Protein 6J0Y (pdb70)

Organism: Saccharomyces cerevisiae (strain ATCC 204508 / S288c) (NCBI:txid559292)

Structure (mmCIF, N/CA/C/O backbone):
data_6J0Y
#
_entry.id   6J0Y
#
_cell.length_a   63.450
_cell.length_b   77.950
_cell.length_c   78.380
_cell.angle_alpha   89.950
_cell.angle_beta   79.150
_cell.angle_gamma   83.970
#
_symmetry.space_group_name_H-M   'P 1'
#
loop_
_entity.id
_entity.type
_entity.pdbx_description
1 polymer 'Regulator of Ty1 transposition protein 107'
2 polymer 'Peptide from Structure-specific endonuclease subunit SLX4'
3 water water
#
loop_
_atom_site.group_PDB
_atom_site.id
_atom_site.type_symbol
_atom_site.label_atom_id
_atom_site.label_alt_id
_atom_site.label_comp_id
_atom_site.label_asym_id
_atom_site.label_entity_id
_atom_site.label_seq_id
_atom_site.pdbx_PDB_ins_code
_atom_site.Cartn_x
_atom_site.Cartn_y
_atom_site.Cartn_z
_atom_site.occupancy
_atom_site.B_iso_or_equiv
_atom_site.auth_seq_id
_atom_site.auth_comp_id
_atom_site.auth_asym_id
_atom_site.auth_atom_id
_atom_site.pdbx_PDB_model_num
ATOM 1 N N . SER A 1 1 ? -6.986 -152.647 9.196 1.00 88.32 1 SER A N 1
ATOM 2 C CA . SER A 1 1 ? -7.903 -153.493 9.960 1.00 93.90 1 SER A CA 1
ATOM 3 C C . SER A 1 1 ? -7.170 -154.687 10.569 1.00 90.75 1 SER A C 1
ATOM 4 O O . SER A 1 1 ? -6.182 -155.171 10.014 1.00 96.95 1 SER A O 1
ATOM 7 N N . SER A 1 2 ? -7.661 -155.159 11.711 1.00 80.70 2 SER A N 1
ATOM 8 C CA . SER A 1 2 ? -7.044 -156.278 12.405 1.00 68.37 2 SER A CA 1
ATOM 9 C C . SER A 1 2 ? -7.552 -157.607 11.851 1.00 60.62 2 SER A C 1
ATOM 10 O O . SER A 1 2 ? -8.619 -157.688 11.235 1.00 60.28 2 SER A O 1
ATOM 13 N N . THR A 1 3 ? -6.758 -158.653 12.065 1.00 56.86 3 THR A N 1
ATOM 14 C CA . THR A 1 3 ? -7.089 -159.998 11.623 1.00 53.40 3 THR A CA 1
ATOM 15 C C . THR A 1 3 ? -7.062 -160.955 12.807 1.00 52.97 3 THR A C 1
ATOM 16 O O . THR A 1 3 ? -6.428 -160.688 13.831 1.00 53.12 3 THR A O 1
ATOM 20 N N . SER A 1 4 ? -7.758 -162.078 12.644 1.00 47.46 4 SER A N 1
ATOM 21 C CA . SER A 1 4 ? -7.838 -163.119 13.662 1.00 45.51 4 SER A CA 1
ATOM 22 C C . SER A 1 4 ? -8.394 -164.379 13.011 1.00 42.53 4 SER A C 1
ATOM 23 O O . SER A 1 4 ? -8.806 -164.372 11.848 1.00 42.13 4 SER A O 1
ATOM 26 N N . LEU A 1 5 ? -8.412 -165.465 13.787 1.00 39.47 5 LEU A N 1
ATOM 27 C CA . LEU A 1 5 ? -9.014 -166.726 13.371 1.00 38.61 5 LEU A CA 1
ATOM 28 C C . LEU A 1 5 ? -10.440 -166.888 13.881 1.00 33.91 5 LEU A C 1
ATOM 29 O O . LEU A 1 5 ? -10.952 -168.012 13.917 1.00 38.74 5 LEU A O 1
ATOM 34 N N . LEU A 1 6 ? -11.092 -165.787 14.270 1.00 38.74 6 LEU A N 1
ATOM 35 C CA . LEU A 1 6 ? -12.362 -165.882 14.993 1.00 36.92 6 LEU A CA 1
ATOM 36 C C . LEU A 1 6 ? -13.394 -166.714 14.238 1.00 34.86 6 LEU A C 1
ATOM 37 O O . LEU A 1 6 ? -14.107 -167.524 14.839 1.00 33.70 6 LEU A O 1
ATOM 42 N N . PHE A 1 7 ? -13.504 -166.526 12.923 1.00 37.70 7 PHE A N 1
ATOM 43 C CA . PHE A 1 7 ? -14.548 -167.198 12.157 1.00 32.98 7 PHE A CA 1
ATOM 44 C C . PHE A 1 7 ? -14.010 -168.367 11.342 1.00 30.24 7 PHE A C 1
ATOM 45 O O . PHE A 1 7 ? -14.625 -168.767 10.350 1.00 35.01 7 PHE A O 1
ATOM 53 N N . GLU A 1 8 ? -12.894 -168.951 11.774 1.00 39.22 8 GLU A N 1
ATOM 54 C CA . GLU A 1 8 ? -12.274 -170.058 11.062 1.00 38.12 8 GLU A CA 1
ATOM 55 C C . GLU A 1 8 ? -13.272 -171.175 10.770 1.00 30.32 8 GLU A C 1
ATOM 56 O O . GLU A 1 8 ? -14.047 -171.577 11.643 1.00 34.94 8 GLU A O 1
ATOM 62 N N . GLN A 1 9 ? -13.255 -171.650 9.519 1.00 31.74 9 GLN A N 1
ATOM 63 C CA A GLN A 1 9 ? -14.059 -172.783 9.055 0.50 38.32 9 GLN A CA 1
ATOM 64 C CA B GLN A 1 9 ? -14.058 -172.770 9.022 0.50 38.24 9 GLN A CA 1
ATOM 65 C C . GLN A 1 9 ? -15.566 -172.516 9.085 1.00 35.47 9 GLN A C 1
ATOM 66 O O . GLN A 1 9 ? -16.358 -173.465 9.127 1.00 39.43 9 GLN A O 1
ATOM 77 N N . LEU A 1 10 ? -16.003 -171.260 9.062 1.00 34.70 10 LEU A N 1
ATOM 78 C CA . LEU A 1 10 ? -17.431 -170.947 9.078 1.00 36.97 10 LEU A CA 1
ATOM 79 C C . LEU A 1 10 ? -17.834 -170.297 7.761 1.00 34.43 10 LEU A C 1
ATOM 80 O O . LEU A 1 10 ? -17.061 -169.526 7.180 1.00 34.39 10 LEU A O 1
ATOM 85 N N . ASN A 1 11 ? -19.034 -170.625 7.287 1.00 33.87 11 ASN A N 1
ATOM 86 C CA . ASN A 1 11 ? -19.574 -170.078 6.047 1.00 34.12 11 ASN A CA 1
ATOM 87 C C . ASN A 1 11 ? -20.709 -169.116 6.372 1.00 29.24 11 ASN A C 1
ATOM 88 O O . ASN A 1 11 ? -21.551 -169.399 7.231 1.00 29.89 11 ASN A O 1
ATOM 93 N N . PHE A 1 12 ? -20.726 -167.977 5.680 1.00 33.24 12 PHE A N 1
ATOM 94 C CA . PHE A 1 12 ? -21.724 -166.942 5.898 1.00 33.12 12 PHE A CA 1
ATOM 95 C C . PHE A 1 12 ? -22.478 -166.636 4.611 1.00 31.10 12 PHE A C 1
ATOM 96 O O . PHE A 1 12 ? -21.942 -166.762 3.508 1.00 33.52 12 PHE A O 1
ATOM 104 N N . LEU A 1 13 ? -23.745 -166.270 4.775 1.00 30.54 13 LEU A N 1
ATOM 105 C CA . LEU A 1 13 ? -24.573 -165.775 3.683 1.00 32.95 13 LEU A CA 1
ATOM 106 C C . LEU A 1 13 ? -25.153 -164.442 4.120 1.00 30.46 13 LEU A C 1
ATOM 107 O O . LEU A 1 13 ? -25.872 -164.376 5.122 1.00 31.75 13 LEU A O 1
ATOM 112 N N . ILE A 1 14 ? -24.851 -163.385 3.366 1.00 31.72 14 ILE A N 1
ATOM 113 C CA . ILE A 1 14 ? -25.375 -162.053 3.639 1.00 35.75 14 ILE A CA 1
ATOM 114 C C . ILE A 1 14 ? -26.515 -161.794 2.661 1.00 33.03 14 ILE A C 1
ATOM 115 O O . ILE A 1 14 ? -26.328 -161.889 1.442 1.00 38.30 14 ILE A O 1
ATOM 120 N N . LEU A 1 15 ? -27.686 -161.472 3.193 1.00 32.56 15 LEU A N 1
ATOM 121 C CA . LEU A 1 15 ? -28.855 -161.139 2.389 1.00 33.35 15 LEU A CA 1
ATOM 122 C C . LEU A 1 15 ? -29.002 -159.627 2.370 1.00 34.42 15 LEU A C 1
ATOM 123 O O . LEU A 1 15 ? -29.112 -158.999 3.428 1.00 37.68 15 LEU A O 1
ATOM 128 N N . VAL A 1 16 ? -29.008 -159.049 1.172 1.00 35.99 16 VAL A N 1
ATOM 129 C CA . VAL A 1 16 ? -29.120 -157.609 0.991 1.00 37.27 16 VAL A CA 1
ATOM 130 C C . VAL A 1 16 ? -30.552 -157.298 0.580 1.00 40.55 16 VAL A C 1
ATOM 131 O O . VAL A 1 16 ? -31.020 -157.757 -0.471 1.00 38.42 16 VAL A O 1
ATOM 135 N N . ALA A 1 17 ? -31.252 -156.532 1.415 1.00 37.53 17 ALA A N 1
ATOM 136 C CA . ALA A 1 17 ? -32.680 -156.320 1.216 1.00 44.20 17 ALA A CA 1
ATOM 137 C C . ALA A 1 17 ? -32.962 -155.160 0.283 1.00 43.57 17 ALA A C 1
ATOM 138 O O . ALA A 1 17 ? -34.016 -155.137 -0.364 1.00 45.53 17 ALA A O 1
ATOM 140 N N . ALA A 1 18 ? -32.039 -154.207 0.195 1.00 40.72 18 ALA A N 1
ATOM 141 C CA . ALA A 1 18 ? -32.231 -153.027 -0.638 1.00 42.67 18 ALA A CA 1
ATOM 142 C C . ALA A 1 18 ? -30.874 -152.559 -1.138 1.00 43.74 18 ALA A C 1
ATOM 143 O O . ALA A 1 18 ? -29.838 -152.821 -0.525 1.00 44.38 18 ALA A O 1
ATOM 145 N N . GLU A 1 19 ? -30.889 -151.858 -2.273 1.00 45.64 19 GLU A N 1
ATOM 146 C CA . GLU A 1 19 ? -29.631 -151.415 -2.854 1.00 46.86 19 GLU A CA 1
ATOM 147 C C . GLU A 1 19 ? -28.826 -150.588 -1.859 1.00 46.74 19 GLU A C 1
ATOM 148 O O . GLU A 1 19 ? -27.597 -150.705 -1.791 1.00 46.74 19 GLU A O 1
ATOM 154 N N . ALA A 1 20 ? -29.507 -149.750 -1.073 1.00 46.71 20 ALA A N 1
ATOM 155 C CA . ALA A 1 20 ? -28.827 -148.873 -0.129 1.00 46.80 20 ALA A CA 1
ATOM 156 C C . ALA A 1 20 ? -28.056 -149.649 0.923 1.00 49.76 20 ALA A C 1
ATOM 157 O O . ALA A 1 20 ? -27.135 -149.091 1.531 1.00 49.40 20 ALA A O 1
ATOM 159 N N . GLU A 1 21 ? -28.413 -150.920 1.138 1.00 43.40 21 GLU A N 1
ATOM 160 C CA . GLU A 1 21 ? -27.759 -151.802 2.096 1.00 45.42 21 GLU A CA 1
ATOM 161 C C . GLU A 1 21 ? -26.453 -152.393 1.586 1.00 49.14 21 GLU A C 1
ATOM 162 O O . GLU A 1 21 ? -25.780 -153.091 2.350 1.00 40.56 21 GLU A O 1
ATOM 168 N N . LEU A 1 22 ? -26.080 -152.163 0.327 1.00 43.35 22 LEU A N 1
ATOM 169 C CA . LEU A 1 22 ? -24.858 -152.790 -0.175 1.00 43.52 22 LEU A CA 1
ATOM 170 C C . LEU A 1 22 ? -23.610 -152.361 0.585 1.00 43.49 22 LEU A C 1
ATOM 171 O O . LEU A 1 22 ? -22.774 -153.238 0.879 1.00 42.58 22 LEU A O 1
ATOM 176 N N . PRO A 1 23 ? -23.404 -151.080 0.927 1.00 44.52 23 PRO A N 1
ATOM 177 C CA . PRO A 1 23 ? -22.193 -150.746 1.697 1.00 44.48 23 PRO A CA 1
ATOM 178 C C . PRO A 1 23 ? -22.113 -151.471 3.035 1.00 42.51 23 PRO A C 1
ATOM 179 O O . PRO A 1 23 ? -21.014 -151.844 3.464 1.00 42.10 23 PRO A O 1
ATOM 183 N N . ILE A 1 24 ? -23.247 -151.712 3.702 1.00 41.34 24 ILE A N 1
ATOM 184 C CA . ILE A 1 24 ? -23.203 -152.477 4.950 1.00 40.23 24 ILE A CA 1
ATOM 185 C C . ILE A 1 24 ? -22.801 -153.920 4.676 1.00 38.45 24 ILE A C 1
ATOM 186 O O . ILE A 1 24 ? -22.012 -154.515 5.426 1.00 44.06 24 ILE A O 1
ATOM 191 N N . ALA A 1 25 ? -23.345 -154.512 3.612 1.00 38.66 25 ALA A N 1
ATOM 192 C CA . ALA A 1 25 ? -22.962 -155.873 3.252 1.00 37.87 25 ALA A CA 1
ATOM 193 C C . ALA A 1 25 ? -21.479 -155.963 2.923 1.00 41.49 25 ALA A C 1
ATOM 194 O O . ALA A 1 25 ? -20.815 -156.944 3.276 1.00 37.59 25 ALA A O 1
ATOM 196 N N . HIS A 1 26 ? -20.938 -154.952 2.230 1.00 40.25 26 HIS A N 1
ATOM 197 C CA . HIS A 1 26 ? -19.512 -154.967 1.926 1.00 41.03 26 HIS A CA 1
ATOM 198 C C . HIS A 1 26 ? -18.666 -154.878 3.192 1.00 40.26 26 HIS A C 1
ATOM 199 O O . HIS A 1 26 ? -17.679 -155.606 3.338 1.00 39.87 26 HIS A O 1
ATOM 206 N N . SER A 1 27 ? -19.025 -153.984 4.117 1.00 40.14 27 SER A N 1
ATOM 207 C CA A SER A 1 27 ? -18.228 -153.844 5.331 0.50 39.56 27 SER A CA 1
ATOM 208 C CA B SER A 1 27 ? -18.250 -153.835 5.347 0.50 40.06 27 SER A CA 1
ATOM 209 C C . SER A 1 27 ? -18.294 -155.105 6.186 1.00 37.67 27 SER A C 1
ATOM 210 O O . SER A 1 27 ? -17.301 -155.478 6.829 1.00 37.23 27 SER A O 1
ATOM 215 N N . THR A 1 28 ? -19.442 -155.782 6.193 1.00 36.61 28 THR A N 1
ATOM 216 C CA . THR A 1 28 ? -19.564 -157.019 6.969 1.00 34.89 28 THR A CA 1
ATOM 217 C C . THR A 1 28 ? -18.731 -158.138 6.349 1.00 35.15 28 THR A C 1
ATOM 218 O O . THR A 1 28 ? -18.039 -158.882 7.064 1.00 35.97 28 THR A O 1
ATOM 222 N N . ARG A 1 29 ? -18.773 -158.266 5.017 1.00 35.73 29 ARG A N 1
ATOM 223 C CA . ARG A 1 29 ? -17.934 -159.253 4.343 1.00 37.27 29 ARG A CA 1
ATOM 224 C C . ARG A 1 29 ? -16.454 -159.009 4.633 1.00 37.94 29 ARG A C 1
ATOM 225 O O . ARG A 1 29 ? -15.701 -159.960 4.889 1.00 36.93 29 ARG A O 1
ATOM 233 N N . LYS A 1 30 ? -16.013 -157.743 4.614 1.00 40.71 30 LYS A N 1
ATOM 234 C CA . LYS A 1 30 ? -14.624 -157.451 4.974 1.00 38.24 30 LYS A CA 1
ATOM 235 C C . LYS A 1 30 ? -14.320 -157.901 6.406 1.00 36.85 30 LYS A C 1
ATOM 236 O O . LYS A 1 30 ? -13.272 -158.506 6.667 1.00 40.58 30 LYS A O 1
ATOM 242 N N . LEU A 1 31 ? -15.219 -157.598 7.350 1.00 35.93 31 LEU A N 1
ATOM 243 C CA . LEU A 1 31 ? -15.047 -158.069 8.729 1.00 41.74 31 LEU A CA 1
ATOM 244 C C . LEU A 1 31 ? -14.911 -159.584 8.783 1.00 41.17 31 LEU A C 1
ATOM 245 O O . LEU A 1 31 ? -14.035 -160.124 9.474 1.00 40.69 31 LEU A O 1
ATOM 250 N N . LEU A 1 32 ? -15.792 -160.289 8.077 1.00 37.86 32 LEU A N 1
ATOM 251 C CA . LEU A 1 32 ? -15.754 -161.744 8.097 1.00 38.97 32 LEU A CA 1
ATOM 252 C C . LEU A 1 32 ? -14.457 -162.268 7.494 1.00 37.21 32 LEU A C 1
ATOM 253 O O . LEU A 1 32 ? -13.800 -163.138 8.076 1.00 39.19 32 LEU A O 1
ATOM 258 N N . MET A 1 33 ? -14.067 -161.736 6.331 1.00 37.35 33 MET A N 1
ATOM 259 C CA A MET A 1 33 ? -12.862 -162.208 5.651 0.50 38.08 33 MET A CA 1
ATOM 260 C CA B MET A 1 33 ? -12.867 -162.225 5.661 0.50 37.99 33 MET A CA 1
ATOM 261 C C . MET A 1 33 ? -11.607 -161.896 6.452 1.00 42.10 33 MET A C 1
ATOM 262 O O . MET A 1 33 ? -10.714 -162.744 6.580 1.00 42.54 33 MET A O 1
ATOM 271 N N . ASP A 1 34 ? -11.511 -160.680 6.990 1.00 40.74 34 ASP A N 1
ATOM 272 C CA . ASP A 1 34 ? -10.327 -160.335 7.769 1.00 39.62 34 ASP A CA 1
ATOM 273 C C . ASP A 1 34 ? -10.198 -161.204 9.012 1.00 41.20 34 ASP A C 1
ATOM 274 O O . ASP A 1 34 ? -9.101 -161.330 9.564 1.00 42.30 34 ASP A O 1
ATOM 279 N N . ASN A 1 35 ? -11.286 -161.813 9.467 1.00 38.61 35 ASN A N 1
ATOM 280 C CA . ASN A 1 35 ? -11.226 -162.708 10.611 1.00 38.63 35 ASN A CA 1
ATOM 281 C C . ASN A 1 35 ? -11.468 -164.159 10.206 1.00 32.66 35 ASN A C 1
ATOM 282 O O . ASN A 1 35 ? -12.076 -164.933 10.949 1.00 34.97 35 ASN A O 1
ATOM 287 N N . SER A 1 36 ? -11.023 -164.509 8.995 1.00 35.42 36 SER A N 1
ATOM 288 C CA . SER A 1 36 ? -10.759 -165.883 8.577 1.00 39.86 36 SER A CA 1
ATOM 289 C C . SER A 1 36 ? -12.018 -166.710 8.344 1.00 39.40 36 SER A C 1
ATOM 290 O O . SER A 1 36 ? -11.995 -167.924 8.542 1.00 38.55 36 SER A O 1
ATOM 293 N N . CYS A 1 37 ? -13.126 -166.108 7.906 1.00 37.44 37 CYS A N 1
ATOM 294 C CA . CYS A 1 37 ? -14.266 -166.942 7.534 1.00 30.42 37 CYS A CA 1
ATOM 295 C C . CYS A 1 37 ? -13.862 -167.838 6.370 1.00 35.72 37 CYS A C 1
ATOM 296 O O . CYS A 1 37 ? -12.999 -167.483 5.559 1.00 38.41 37 CYS A O 1
ATOM 299 N N . ASN A 1 38 ? -14.469 -169.021 6.299 1.00 35.97 38 ASN A N 1
ATOM 300 C CA . ASN A 1 38 ? -14.156 -169.914 5.189 1.00 36.35 38 ASN A CA 1
ATOM 301 C C . ASN A 1 38 ? -14.725 -169.374 3.884 1.00 44.43 38 ASN A C 1
ATOM 302 O O . ASN A 1 38 ? -14.031 -169.326 2.859 1.00 45.26 38 ASN A O 1
ATOM 307 N N . ASN A 1 39 ? -15.983 -168.952 3.903 1.00 43.17 39 ASN A N 1
ATOM 308 C CA . ASN A 1 39 ? -16.620 -168.460 2.695 1.00 41.54 39 ASN A CA 1
ATOM 309 C C . ASN A 1 39 ? -17.697 -167.451 3.072 1.00 39.11 39 ASN A C 1
ATOM 310 O O . ASN A 1 39 ? -18.358 -167.577 4.102 1.00 35.31 39 ASN A O 1
ATOM 315 N N . CYS A 1 40 ? -17.856 -166.435 2.231 1.00 37.02 40 CYS A N 1
ATOM 316 C CA . CYS A 1 40 ? -18.875 -165.421 2.465 1.00 40.68 40 CYS A CA 1
ATOM 317 C C . CYS A 1 40 ? -19.559 -165.129 1.142 1.00 41.36 40 CYS A C 1
ATOM 318 O O . CYS A 1 40 ? -18.912 -164.660 0.198 1.00 39.58 40 CYS A O 1
ATOM 321 N N . GLN A 1 41 ? -20.850 -165.437 1.076 1.00 42.00 41 GLN A N 1
ATOM 322 C CA . GLN A 1 41 ? -21.693 -165.137 -0.071 1.00 43.25 41 GLN A CA 1
ATOM 323 C C . GLN A 1 41 ? -22.538 -163.904 0.220 1.00 43.01 41 GLN A C 1
ATOM 324 O O . GLN A 1 41 ? -23.001 -163.708 1.345 1.00 38.65 41 GLN A O 1
ATOM 330 N N . ILE A 1 42 ? -22.738 -163.077 -0.802 1.00 38.64 42 ILE A N 1
ATOM 331 C CA . ILE A 1 42 ? -23.654 -161.944 -0.733 1.00 41.86 42 ILE A CA 1
ATOM 332 C C . ILE A 1 42 ? -24.756 -162.182 -1.753 1.00 41.29 42 ILE A C 1
ATOM 333 O O . ILE A 1 42 ? -24.472 -162.475 -2.919 1.00 42.06 42 ILE A O 1
ATOM 338 N N . TYR A 1 43 ? -26.005 -162.067 -1.316 1.00 39.65 43 TYR A N 1
ATOM 339 C CA . TYR A 1 43 ? -27.152 -162.341 -2.174 1.00 37.46 43 TYR A CA 1
ATOM 340 C C . TYR A 1 43 ? -28.094 -161.150 -2.123 1.00 38.03 43 TYR A C 1
ATOM 341 O O . TYR A 1 43 ? -28.598 -160.801 -1.052 1.00 37.04 43 TYR A O 1
ATOM 350 N N . GLU A 1 44 ? -28.320 -160.519 -3.281 1.00 43.04 44 GLU A N 1
ATOM 351 C CA . GLU A 1 44 ? -29.193 -159.355 -3.382 1.00 48.48 44 GLU A CA 1
ATOM 352 C C . GLU A 1 44 ? -30.628 -159.826 -3.595 1.00 51.32 44 GLU A C 1
ATOM 353 O O . GLU A 1 44 ? -30.987 -160.268 -4.692 1.00 58.59 44 GLU A O 1
ATOM 359 N N . LEU A 1 45 ? -31.447 -159.723 -2.544 1.00 39.12 45 LEU A N 1
ATOM 360 C CA . LEU A 1 45 ? -32.856 -160.093 -2.654 1.00 43.11 45 LEU A CA 1
ATOM 361 C C . LEU A 1 45 ? -33.535 -159.316 -3.768 1.00 51.70 45 LEU A C 1
ATOM 362 O O . LEU A 1 45 ? -34.322 -159.875 -4.539 1.00 60.55 45 LEU A O 1
ATOM 367 N N . TYR A 1 46 ? -33.225 -158.025 -3.873 1.00 48.15 46 TYR A N 1
ATOM 368 C CA . TYR A 1 46 ? -33.929 -157.119 -4.767 1.00 45.99 46 TYR A CA 1
ATOM 369 C C . TYR A 1 46 ? -33.598 -157.348 -6.236 1.00 48.49 46 TYR A C 1
ATOM 370 O O . TYR A 1 46 ? -34.231 -156.727 -7.097 1.00 56.38 46 TYR A O 1
ATOM 379 N N . ASN A 1 47 ? -32.638 -158.217 -6.547 1.00 58.33 47 ASN A N 1
ATOM 380 C CA . ASN A 1 47 ? -32.175 -158.420 -7.914 1.00 61.20 47 ASN A CA 1
ATOM 381 C C . ASN A 1 47 ? -32.607 -159.759 -8.504 1.00 67.88 47 ASN A C 1
ATOM 382 O O . ASN A 1 47 ? -32.114 -160.140 -9.571 1.00 70.83 47 ASN A O 1
ATOM 387 N N . GLU A 1 48 ? -33.509 -160.485 -7.845 1.00 66.99 48 GLU A N 1
ATOM 388 C CA . GLU A 1 48 ? -34.128 -161.656 -8.448 1.00 70.21 48 GLU A CA 1
ATOM 389 C C . GLU A 1 48 ? -35.628 -161.606 -8.207 1.00 73.61 48 GLU A C 1
ATOM 390 O O . GLU A 1 48 ? -36.091 -161.076 -7.194 1.00 74.72 48 GLU A O 1
ATOM 396 N N . ASN A 1 49 ? -36.385 -162.142 -9.167 1.00 82.73 49 ASN A N 1
ATOM 397 C CA . ASN A 1 49 ? -37.848 -162.167 -9.085 1.00 86.54 49 ASN A CA 1
ATOM 398 C C . ASN A 1 49 ? -38.267 -163.483 -8.438 1.00 80.19 49 ASN A C 1
ATOM 399 O O . ASN A 1 49 ? -38.702 -164.435 -9.088 1.00 80.74 49 ASN A O 1
ATOM 404 N N . LEU A 1 50 ? -38.139 -163.517 -7.112 1.00 75.25 50 LEU A N 1
ATOM 405 C CA . LEU A 1 50 ? -38.329 -164.735 -6.338 1.00 76.79 50 LEU A CA 1
ATOM 406 C C . LEU A 1 50 ? -39.793 -165.097 -6.120 1.00 83.86 50 LEU A C 1
ATOM 407 O O . LEU A 1 50 ? -40.074 -166.223 -5.693 1.00 78.45 50 LEU A O 1
ATOM 412 N N . LYS A 1 51 ? -40.728 -164.193 -6.402 1.00 94.05 51 LYS A N 1
ATOM 413 C CA . LYS A 1 51 ? -42.131 -164.447 -6.095 1.00 100.37 51 LYS A CA 1
ATOM 414 C C . LYS A 1 51 ? -42.803 -165.397 -7.079 1.00 103.10 51 LYS A C 1
ATOM 415 O O . LYS A 1 51 ? -44.016 -165.609 -6.975 1.00 105.46 51 LYS A O 1
ATOM 421 N N . ASP A 1 52 ? -42.052 -165.982 -8.012 1.00 102.25 52 ASP A N 1
ATOM 422 C CA . ASP A 1 52 ? -42.583 -167.008 -8.900 1.00 98.38 52 ASP A CA 1
ATOM 423 C C . ASP A 1 52 ? -41.790 -168.309 -8.833 1.00 89.20 52 ASP A C 1
ATOM 424 O O . ASP A 1 52 ? -42.015 -169.202 -9.658 1.00 90.16 52 ASP A O 1
ATOM 429 N N . VAL A 1 53 ? -40.876 -168.448 -7.872 1.00 78.31 53 VAL A N 1
ATOM 430 C CA . VAL A 1 53 ? -40.069 -169.653 -7.717 1.00 72.68 53 VAL A CA 1
ATOM 431 C C . VAL A 1 53 ? -40.222 -170.168 -6.291 1.00 70.41 53 VAL A C 1
ATOM 432 O O . VAL A 1 53 ? -40.157 -169.391 -5.331 1.00 66.87 53 VAL A O 1
ATOM 436 N N . LYS A 1 54 ? -40.453 -171.471 -6.156 1.00 71.14 54 LYS A N 1
ATOM 437 C CA . LYS A 1 54 ? -40.487 -172.104 -4.843 1.00 71.32 54 LYS A CA 1
ATOM 438 C C . LYS A 1 54 ? -39.095 -172.045 -4.233 1.00 64.35 54 LYS A C 1
ATOM 439 O O . LYS A 1 54 ? -38.193 -172.777 -4.652 1.00 62.33 54 LYS A O 1
ATOM 445 N N . THR A 1 55 ? -38.908 -171.163 -3.256 1.00 58.34 55 THR A N 1
ATOM 446 C CA . THR A 1 55 ? -37.655 -171.121 -2.503 1.00 53.97 55 THR A CA 1
ATOM 447 C C . THR A 1 55 ? -37.766 -172.062 -1.304 1.00 50.61 55 THR A C 1
ATOM 448 O O . THR A 1 55 ? -37.914 -171.650 -0.153 1.00 52.12 55 THR A O 1
ATOM 452 N N . ASP A 1 56 ? -37.700 -173.358 -1.604 1.00 49.08 56 ASP A N 1
ATOM 453 C CA . ASP A 1 56 ? -37.787 -174.391 -0.586 1.00 50.69 56 ASP A CA 1
ATOM 454 C C . ASP A 1 56 ? -36.388 -174.883 -0.227 1.00 47.99 56 ASP A C 1
ATOM 455 O O . ASP A 1 56 ? -35.380 -174.321 -0.661 1.00 47.11 56 ASP A O 1
ATOM 460 N N . LYS A 1 57 ? -36.325 -175.951 0.575 1.00 45.43 57 LYS A N 1
ATOM 461 C CA . LYS A 1 57 ? -35.037 -176.453 1.046 1.00 45.11 57 LYS A CA 1
ATOM 462 C C . LYS A 1 57 ? -34.141 -176.877 -0.110 1.00 46.56 57 LYS A C 1
ATOM 463 O O . LYS A 1 57 ? -32.940 -176.585 -0.107 1.00 47.43 57 LYS A O 1
ATOM 469 N N . ASP A 1 58 ? -34.698 -177.581 -1.098 1.00 51.67 58 ASP A N 1
ATOM 470 C CA . ASP A 1 58 ? -33.892 -177.994 -2.243 1.00 55.06 58 ASP A CA 1
ATOM 471 C C . ASP A 1 58 ? -33.324 -176.786 -2.976 1.00 50.52 58 ASP A C 1
ATOM 472 O O . ASP A 1 58 ? -32.142 -176.773 -3.344 1.00 44.79 58 ASP A O 1
ATOM 477 N N . TRP A 1 59 ? -34.155 -175.760 -3.187 1.00 52.33 59 TRP A N 1
ATOM 478 C CA . TRP A 1 59 ? -33.698 -174.527 -3.824 1.00 52.88 59 TRP A CA 1
ATOM 479 C C . TRP A 1 59 ? -32.546 -173.903 -3.049 1.00 44.73 59 TRP A C 1
ATOM 480 O O . TRP A 1 59 ? -31.523 -173.524 -3.631 1.00 43.55 59 TRP A O 1
ATOM 491 N N . PHE A 1 60 ? -32.704 -173.786 -1.730 1.00 41.60 60 PHE A N 1
ATOM 492 C CA . PHE A 1 60 ? -31.686 -173.153 -0.898 1.00 43.50 60 PHE A CA 1
ATOM 493 C C . PHE A 1 60 ? -30.397 -173.963 -0.876 1.00 41.15 60 PHE A C 1
ATOM 494 O O . PHE A 1 60 ? -29.303 -173.394 -0.970 1.00 40.95 60 PHE A O 1
ATOM 502 N N . MET A 1 61 ? -30.502 -175.289 -0.724 1.00 43.29 61 MET A N 1
ATOM 503 C CA . MET A 1 61 ? -29.303 -176.122 -0.700 1.00 45.08 61 MET A CA 1
ATOM 504 C C . MET A 1 61 ? -28.569 -176.074 -2.037 1.00 47.35 61 MET A C 1
ATOM 505 O O . MET A 1 61 ? -27.333 -176.011 -2.073 1.00 45.93 61 MET A O 1
ATOM 510 N N . ASN A 1 62 ? -29.313 -176.092 -3.148 1.00 46.61 62 ASN A N 1
ATOM 511 C CA . ASN A 1 62 ? -28.683 -176.036 -4.466 1.00 52.55 62 ASN A CA 1
ATOM 512 C C . ASN A 1 62 ? -28.028 -174.685 -4.713 1.00 49.96 62 ASN A C 1
ATOM 513 O O . ASN A 1 62 ? -26.937 -174.611 -5.292 1.00 48.87 62 ASN A O 1
ATOM 518 N N . LYS A 1 63 ? -28.680 -173.604 -4.291 1.00 45.24 63 LYS A N 1
ATOM 519 C CA . LYS A 1 63 ? -28.168 -172.283 -4.625 1.00 46.79 63 LYS A CA 1
ATOM 520 C C . LYS A 1 63 ? -26.982 -171.899 -3.753 1.00 49.34 63 LYS A C 1
ATOM 521 O O . LYS A 1 63 ? -26.036 -171.273 -4.237 1.00 47.51 63 LYS A O 1
ATOM 527 N N . PHE A 1 64 ? -27.005 -172.268 -2.472 1.00 43.08 64 PHE A N 1
ATOM 528 C CA . PHE A 1 64 ? -26.004 -171.774 -1.538 1.00 44.65 64 PHE A CA 1
ATOM 529 C C . PHE A 1 64 ? -25.098 -172.860 -0.969 1.00 46.19 64 PHE A C 1
ATOM 530 O O . PHE A 1 64 ? -24.122 -172.525 -0.285 1.00 46.67 64 PHE A O 1
ATOM 538 N N . GLY A 1 65 ? -25.381 -174.137 -1.237 1.00 42.44 65 GLY A N 1
ATOM 539 C CA . GLY A 1 65 ? -24.499 -175.217 -0.854 1.00 41.95 65 GLY A CA 1
ATOM 540 C C . GLY A 1 65 ? -23.432 -175.450 -1.908 1.00 45.22 65 GLY A C 1
ATOM 541 O O . GLY A 1 65 ? -23.141 -174.570 -2.722 1.00 43.20 65 GLY A O 1
ATOM 542 N N . PRO A 1 66 ? -22.852 -176.659 -1.950 1.00 43.26 66 PRO A N 1
ATOM 543 C CA . PRO A 1 66 ? -23.187 -177.865 -1.189 1.00 43.56 66 PRO A CA 1
ATOM 544 C C . PRO A 1 66 ? -22.746 -177.839 0.269 1.00 40.76 66 PRO A C 1
ATOM 545 O O . PRO A 1 66 ? -23.300 -178.597 1.062 1.00 39.42 66 PRO A O 1
ATOM 549 N N . GLN A 1 67 ? -21.779 -176.997 0.619 1.00 40.43 67 GLN A N 1
ATOM 550 C CA . GLN A 1 67 ? -21.383 -176.886 2.014 1.00 40.26 67 GLN A CA 1
ATOM 551 C C . GLN A 1 67 ? -22.506 -176.248 2.826 1.00 38.44 67 GLN A C 1
ATOM 552 O O . GLN A 1 67 ? -23.425 -175.631 2.281 1.00 38.59 67 GLN A O 1
ATOM 558 N N . THR A 1 68 ? -22.443 -176.414 4.145 1.00 33.92 68 THR A N 1
ATOM 559 C CA . THR A 1 68 ? -23.477 -175.780 4.951 1.00 32.95 68 THR A CA 1
ATOM 560 C C . THR A 1 68 ? -23.236 -174.273 5.024 1.00 35.54 68 THR A C 1
ATOM 561 O O . THR A 1 68 ? -22.172 -173.758 4.656 1.00 35.38 68 THR A O 1
ATOM 565 N N . VAL A 1 69 ? -24.271 -173.564 5.455 1.00 34.32 69 VAL A N 1
ATOM 566 C CA . VAL A 1 69 ? -24.199 -172.144 5.775 1.00 35.11 69 VAL A CA 1
ATOM 567 C C . VAL A 1 69 ? -24.330 -172.055 7.287 1.00 32.48 69 VAL A C 1
ATOM 568 O O . VAL A 1 69 ? -25.307 -172.553 7.858 1.00 31.93 69 VAL A O 1
ATOM 572 N N . HIS A 1 70 ? -23.333 -171.476 7.951 1.00 29.19 70 HIS A N 1
ATOM 573 C CA . HIS A 1 70 ? -23.401 -171.470 9.406 1.00 32.73 70 HIS A CA 1
ATOM 574 C C . HIS A 1 70 ? -24.262 -170.337 9.943 1.00 28.76 70 HIS A C 1
ATOM 575 O O . HIS A 1 70 ? -24.930 -170.515 10.972 1.00 26.11 70 HIS A O 1
ATOM 582 N N . PHE A 1 71 ? -24.274 -169.186 9.264 1.00 29.28 71 PHE A N 1
ATOM 583 C CA . PHE A 1 71 ? -25.035 -168.021 9.688 1.00 30.71 71 PHE A CA 1
ATOM 584 C C . PHE A 1 71 ? -25.591 -167.305 8.469 1.00 32.13 71 PHE A C 1
ATOM 585 O O . PHE A 1 71 ? -24.902 -167.167 7.453 1.00 29.69 71 PHE A O 1
ATOM 593 N N . VAL A 1 72 ? -26.821 -166.834 8.584 1.00 31.41 72 VAL A N 1
ATOM 594 C CA . VAL A 1 72 ? -27.393 -165.890 7.630 1.00 28.84 72 VAL A CA 1
ATOM 595 C C . VAL A 1 72 ? -27.390 -164.521 8.284 1.00 30.71 72 VAL A C 1
ATOM 596 O O . VAL A 1 72 ? -27.884 -164.363 9.405 1.00 28.70 72 VAL A O 1
ATOM 600 N N . ILE A 1 73 ? -26.801 -163.540 7.605 1.00 30.80 73 ILE A N 1
ATOM 601 C CA . ILE A 1 73 ? -26.736 -162.170 8.095 1.00 31.32 73 ILE A CA 1
ATOM 602 C C . ILE A 1 73 ? -27.839 -161.391 7.391 1.00 33.89 73 ILE A C 1
ATOM 603 O O . ILE A 1 73 ? -27.804 -161.234 6.168 1.00 35.30 73 ILE A O 1
ATOM 608 N N . SER A 1 74 ? -28.827 -160.921 8.149 1.00 32.67 74 SER A N 1
ATOM 609 C CA . SER A 1 74 ? -29.941 -160.170 7.578 1.00 32.46 74 SER A CA 1
ATOM 610 C C . SER A 1 74 ? -30.533 -159.286 8.663 1.00 36.97 74 SER A C 1
ATOM 611 O O . SER A 1 74 ? -30.688 -159.728 9.805 1.00 31.72 74 SER A O 1
ATOM 614 N N . ASN A 1 75 ? -30.865 -158.042 8.304 1.00 33.07 75 ASN A N 1
ATOM 615 C CA . ASN A 1 75 ? -31.517 -157.164 9.264 1.00 33.38 75 ASN A CA 1
ATOM 616 C C . ASN A 1 75 ? -33.030 -157.350 9.290 1.00 34.41 75 ASN A C 1
ATOM 617 O O . ASN A 1 75 ? -33.706 -156.658 10.055 1.00 36.05 75 ASN A O 1
ATOM 622 N N . THR A 1 76 ? -33.563 -158.291 8.510 1.00 33.77 76 THR A N 1
ATOM 623 C CA . THR A 1 76 ? -34.995 -158.556 8.437 1.00 32.51 76 THR A CA 1
ATOM 624 C C . THR A 1 76 ? -35.221 -160.055 8.303 1.00 31.56 76 THR A C 1
ATOM 625 O O . THR A 1 76 ? -34.359 -160.785 7.802 1.00 31.60 76 THR A O 1
ATOM 629 N N . ILE A 1 77 ? -36.389 -160.521 8.764 1.00 32.34 77 ILE A N 1
ATOM 630 C CA . ILE A 1 77 ? -36.811 -161.882 8.443 1.00 28.66 77 ILE A CA 1
ATOM 631 C C . ILE A 1 77 ? -37.673 -161.927 7.193 1.00 32.46 77 ILE A C 1
ATOM 632 O O . ILE A 1 77 ? -38.118 -163.014 6.799 1.00 35.52 77 ILE A O 1
ATOM 637 N N . ASN A 1 78 ? -37.905 -160.785 6.540 1.00 34.23 78 ASN A N 1
ATOM 638 C CA . ASN A 1 78 ? -38.839 -160.727 5.418 1.00 35.12 78 ASN A CA 1
ATOM 639 C C . ASN A 1 78 ? -38.129 -161.135 4.132 1.00 37.99 78 ASN A C 1
ATOM 640 O O . ASN A 1 78 ? -37.868 -160.327 3.233 1.00 36.40 78 ASN A O 1
ATOM 645 N N . PHE A 1 79 ? -37.817 -162.425 4.061 1.00 35.95 79 PHE A N 1
ATOM 646 C CA . PHE A 1 79 ? -37.367 -163.064 2.835 1.00 32.33 79 PHE A CA 1
ATOM 647 C C . PHE A 1 79 ? -38.014 -164.445 2.755 1.00 33.94 79 PHE A C 1
ATOM 648 O O . PHE A 1 79 ? -38.252 -165.073 3.790 1.00 37.07 79 PHE A O 1
ATOM 656 N N . PRO A 1 80 ? -38.319 -164.920 1.542 1.00 33.95 80 PRO A N 1
ATOM 657 C CA . PRO A 1 80 ? -39.246 -166.063 1.404 1.00 38.45 80 PRO A CA 1
ATOM 658 C C . PRO A 1 80 ? -38.670 -167.415 1.805 1.00 41.82 80 PRO A C 1
ATOM 659 O O . PRO A 1 80 ? -39.417 -168.404 1.807 1.00 41.96 80 PRO A O 1
ATOM 663 N N . PHE A 1 81 ? -37.388 -167.508 2.156 1.00 40.09 81 PHE A N 1
ATOM 664 C CA . PHE A 1 81 ? -36.850 -168.768 2.650 1.00 37.91 81 PHE A CA 1
ATOM 665 C C . PHE A 1 81 ? -36.454 -168.695 4.123 1.00 31.62 81 PHE A C 1
ATOM 666 O O . PHE A 1 81 ? -35.700 -169.548 4.600 1.00 33.04 81 PHE A O 1
ATOM 674 N N . TYR A 1 82 ? -36.988 -167.720 4.868 1.00 29.69 82 TYR A N 1
ATOM 675 C CA . TYR A 1 82 ? -36.661 -167.597 6.287 1.00 30.94 82 TYR A CA 1
ATOM 676 C C . TYR A 1 82 ? -37.065 -168.841 7.070 1.00 30.64 82 TYR A C 1
ATOM 677 O O . TYR A 1 82 ? -36.302 -169.343 7.912 1.00 26.59 82 TYR A O 1
ATOM 686 N N . LYS A 1 83 ? -38.276 -169.344 6.829 1.00 32.94 83 LYS A N 1
ATOM 687 C CA . LYS A 1 83 ? -38.752 -170.461 7.638 1.00 32.72 83 LYS A CA 1
ATOM 688 C C . LYS A 1 83 ? -37.927 -171.716 7.389 1.00 33.15 83 LYS A C 1
ATOM 689 O O . LYS A 1 83 ? -37.617 -172.458 8.331 1.00 29.27 83 LYS A O 1
ATOM 695 N N . ILE A 1 84 ? -37.546 -171.980 6.138 1.00 30.00 84 ILE A N 1
ATOM 696 C CA . ILE A 1 84 ? -36.785 -173.208 5.932 1.00 39.42 84 ILE A CA 1
ATOM 697 C C . ILE A 1 84 ? -35.364 -173.054 6.470 1.00 39.12 84 ILE A C 1
ATOM 698 O O . ILE A 1 84 ? -34.794 -174.007 7.020 1.00 36.09 84 ILE A O 1
ATOM 703 N N . VAL A 1 85 ? -34.786 -171.857 6.371 1.00 32.76 85 VAL A N 1
ATOM 704 C CA . VAL A 1 85 ? -33.465 -171.624 6.954 1.00 31.94 85 VAL A CA 1
ATOM 705 C C . VAL A 1 85 ? -33.514 -171.777 8.474 1.00 30.13 85 VAL A C 1
ATOM 706 O O . VAL A 1 85 ? -32.702 -172.491 9.079 1.00 28.45 85 VAL A O 1
ATOM 710 N N . TYR A 1 86 ? -34.465 -171.102 9.115 1.00 27.89 86 TYR A N 1
ATOM 711 C CA . TYR A 1 86 ? -34.434 -170.974 10.567 1.00 27.10 86 TYR A CA 1
ATOM 712 C C . TYR A 1 86 ? -35.092 -172.161 11.272 1.00 26.78 86 TYR A C 1
ATOM 713 O O . TYR A 1 86 ? -34.525 -172.709 12.224 1.00 23.90 86 TYR A O 1
ATOM 722 N N . PHE A 1 87 ? -36.291 -172.566 10.839 1.00 26.93 87 PHE A N 1
ATOM 723 C CA . PHE A 1 87 ? -37.028 -173.618 11.541 1.00 23.56 87 PHE A CA 1
ATOM 724 C C . PHE A 1 87 ? -36.689 -175.023 11.066 1.00 28.74 87 PHE A C 1
ATOM 725 O O . PHE A 1 87 ? -36.836 -175.983 11.841 1.00 27.00 87 PHE A O 1
ATOM 733 N N . ASP A 1 88 ? -36.266 -175.171 9.813 1.00 27.95 88 ASP A N 1
ATOM 734 C CA . ASP A 1 88 ? -35.949 -176.490 9.290 1.00 31.01 88 ASP A CA 1
ATOM 735 C C . ASP A 1 88 ? -34.454 -176.761 9.403 1.00 30.39 88 ASP A C 1
ATOM 736 O O . ASP A 1 88 ? -34.036 -177.633 10.175 1.00 26.87 88 ASP A O 1
ATOM 741 N N . LEU A 1 89 ? -33.635 -176.023 8.649 1.00 27.52 89 LEU A N 1
ATOM 742 C CA . LEU A 1 89 ? -32.191 -176.265 8.677 1.00 28.17 89 LEU A CA 1
ATOM 743 C C . LEU A 1 89 ? -31.530 -175.854 9.994 1.00 24.85 89 LEU A C 1
ATOM 744 O O . LEU A 1 89 ? -30.383 -176.254 10.242 1.00 27.73 89 LEU A O 1
ATOM 749 N N . LEU A 1 90 ? -32.217 -175.064 10.828 1.00 22.44 90 LEU A N 1
ATOM 750 C CA . LEU A 1 90 ? -31.717 -174.600 12.132 1.00 24.24 90 LEU A CA 1
ATOM 751 C C . LEU A 1 90 ? -30.478 -173.715 11.987 1.00 27.58 90 LEU A C 1
ATOM 752 O O . LEU A 1 90 ? -29.542 -173.786 12.794 1.00 27.95 90 LEU A O 1
ATOM 757 N N . ILE A 1 91 ? -30.467 -172.877 10.953 1.00 25.87 91 ILE A N 1
ATOM 758 C CA . ILE A 1 91 ? -29.385 -171.917 10.733 1.00 26.42 91 ILE A CA 1
ATOM 759 C C . ILE A 1 91 ? -29.781 -170.598 11.391 1.00 28.01 91 ILE A C 1
ATOM 760 O O . ILE A 1 91 ? -30.899 -170.112 11.163 1.00 28.67 91 ILE A O 1
ATOM 765 N N . PRO A 1 92 ? -28.929 -170.003 12.226 1.00 25.55 92 PRO A N 1
ATOM 766 C CA . PRO A 1 92 ? -29.278 -168.719 12.848 1.00 25.96 92 PRO A CA 1
ATOM 767 C C . PRO A 1 92 ? -29.367 -167.608 11.815 1.00 27.70 92 PRO A C 1
ATOM 768 O O . PRO A 1 92 ? -28.627 -167.582 10.827 1.00 28.32 92 PRO A O 1
ATOM 772 N N . VAL A 1 93 ? -30.290 -166.683 12.061 1.00 26.18 93 VAL A N 1
ATOM 773 C CA . VAL A 1 93 ? -30.439 -165.469 11.260 1.00 29.19 93 VAL A CA 1
ATOM 774 C C . VAL A 1 93 ? -30.188 -164.300 12.199 1.00 32.22 93 VAL A C 1
ATOM 775 O O . VAL A 1 93 ? -30.921 -164.120 13.182 1.00 29.29 93 VAL A O 1
ATOM 779 N N . VAL A 1 94 ? -29.139 -163.531 11.924 1.00 25.73 94 VAL A N 1
ATOM 780 C CA . VAL A 1 94 ? -28.703 -162.481 12.832 1.00 27.00 94 VAL A CA 1
ATOM 781 C C . VAL A 1 94 ? -28.428 -161.210 12.041 1.00 30.83 94 VAL A C 1
ATOM 782 O O . VAL A 1 94 ? -28.024 -161.257 10.876 1.00 32.97 94 VAL A O 1
ATOM 786 N N . SER A 1 95 ? -28.618 -160.069 12.701 1.00 28.15 95 SER A N 1
ATOM 787 C CA . SER A 1 95 ? -28.332 -158.765 12.112 1.00 30.08 95 SER A CA 1
ATOM 788 C C . SER A 1 95 ? -26.829 -158.587 11.914 1.00 33.45 95 SER A C 1
ATOM 789 O O . SER A 1 95 ? -26.007 -159.317 12.479 1.00 33.66 95 SER A O 1
ATOM 792 N N . HIS A 1 96 ? -26.471 -157.573 11.117 1.00 33.66 96 HIS A N 1
ATOM 793 C CA . HIS A 1 96 ? -25.060 -157.284 10.879 1.00 31.71 96 HIS A CA 1
ATOM 794 C C . HIS A 1 96 ? -24.322 -156.965 12.174 1.00 33.02 96 HIS A C 1
ATOM 795 O O . HIS A 1 96 ? -23.117 -157.222 12.280 1.00 34.17 96 HIS A O 1
ATOM 802 N N . THR A 1 97 ? -25.024 -156.420 13.172 1.00 33.22 97 THR A N 1
ATOM 803 C CA A THR A 1 97 ? -24.343 -156.068 14.412 0.50 36.58 97 THR A CA 1
ATOM 804 C CA B THR A 1 97 ? -24.400 -156.072 14.445 0.50 36.61 97 THR A CA 1
ATOM 805 C C . THR A 1 97 ? -23.808 -157.293 15.151 1.00 32.13 97 THR A C 1
ATOM 806 O O . THR A 1 97 ? -22.887 -157.152 15.960 1.00 34.08 97 THR A O 1
ATOM 813 N N . TRP A 1 98 ? -24.344 -158.494 14.894 1.00 27.95 98 TRP A N 1
ATOM 814 C CA . TRP A 1 98 ? -23.753 -159.689 15.506 1.00 27.69 98 TRP A CA 1
ATOM 815 C C . TRP A 1 98 ? -22.307 -159.872 15.056 1.00 33.22 98 TRP A C 1
ATOM 816 O O . TRP A 1 98 ? -21.438 -160.227 15.863 1.00 31.57 98 TRP A O 1
ATOM 827 N N . VAL A 1 99 ? -22.028 -159.630 13.770 1.00 31.70 99 VAL A N 1
ATOM 828 C CA . VAL A 1 99 ? -20.655 -159.731 13.285 1.00 33.87 99 VAL A CA 1
ATOM 829 C C . VAL A 1 99 ? -19.799 -158.637 13.903 1.00 35.21 99 VAL A C 1
ATOM 830 O O . VAL A 1 99 ? -18.699 -158.893 14.401 1.00 33.48 99 VAL A O 1
ATOM 834 N N . GLN A 1 100 ? -20.297 -157.402 13.878 1.00 34.78 100 GLN A N 1
ATOM 835 C CA . GLN A 1 100 ? -19.538 -156.269 14.397 1.00 36.07 100 GLN A CA 1
ATOM 836 C C . GLN A 1 100 ? -19.197 -156.456 15.871 1.00 36.42 100 GLN A C 1
ATOM 837 O O . GLN A 1 100 ? -18.047 -156.249 16.284 1.00 37.50 100 GLN A O 1
ATOM 843 N N . ASP A 1 101 ? -20.185 -156.861 16.679 1.00 34.35 101 ASP A N 1
ATOM 844 C CA . ASP A 1 101 ? -19.953 -157.030 18.112 1.00 38.51 101 ASP A CA 1
ATOM 845 C C . ASP A 1 101 ? -19.094 -158.257 18.406 1.00 33.15 101 ASP A C 1
ATOM 846 O O . ASP A 1 101 ? -18.297 -158.245 19.350 1.00 31.51 101 ASP A O 1
ATOM 851 N N . SER A 1 102 ? -19.251 -159.331 17.627 1.00 31.19 102 SER A N 1
ATOM 852 C CA . SER A 1 102 ? -18.427 -160.513 17.852 1.00 30.04 102 SER A CA 1
ATOM 853 C C . SER A 1 102 ? -16.960 -160.218 17.565 1.00 32.47 102 SER A C 1
ATOM 854 O O . SER A 1 102 ? -16.074 -160.680 18.293 1.00 30.92 102 SER A O 1
ATOM 857 N N . VAL A 1 103 ? -16.676 -159.439 16.517 1.00 31.85 103 VAL A N 1
ATOM 858 C CA . VAL A 1 103 ? -15.288 -159.062 16.280 1.00 33.24 103 VAL A CA 1
ATOM 859 C C . VAL A 1 103 ? -14.788 -158.151 17.396 1.00 33.63 103 VAL A C 1
ATOM 860 O O . VAL A 1 103 ? -13.675 -158.327 17.904 1.00 34.78 103 VAL A O 1
ATOM 864 N N . LYS A 1 104 ? -15.603 -157.169 17.797 1.00 35.66 104 LYS A N 1
ATOM 865 C CA . LYS A 1 104 ? -15.188 -156.227 18.833 1.00 35.04 104 LYS A CA 1
ATOM 866 C C . LYS A 1 104 ? -14.813 -156.951 20.117 1.00 36.94 104 LYS A C 1
ATOM 867 O O . LYS A 1 104 ? -13.787 -156.642 20.735 1.00 41.41 104 LYS A O 1
ATOM 873 N N . THR A 1 105 ? -15.626 -157.924 20.523 1.00 34.77 105 THR A N 1
ATOM 874 C CA . THR A 1 105 ? -15.426 -158.644 21.770 1.00 32.71 105 THR A CA 1
ATOM 875 C C . THR A 1 105 ? -14.600 -159.915 21.602 1.00 35.15 105 THR A C 1
ATOM 876 O O . THR A 1 105 ? -14.379 -160.621 22.590 1.00 39.03 105 THR A O 1
ATOM 880 N N . LYS A 1 106 ? -14.157 -160.230 20.382 1.00 36.74 106 LYS A N 1
ATOM 881 C CA . LYS A 1 106 ? -13.316 -161.405 20.112 1.00 37.21 106 LYS A CA 1
ATOM 882 C C . LYS A 1 106 ? -13.961 -162.708 20.594 1.00 36.73 106 LYS A C 1
ATOM 883 O O . LYS A 1 106 ? -13.309 -163.567 21.195 1.00 34.38 106 LYS A O 1
ATOM 889 N N . ARG A 1 107 ? -15.249 -162.882 20.321 1.00 36.00 107 ARG A N 1
ATOM 890 C CA . ARG A 1 107 ? -15.882 -164.144 20.684 1.00 40.06 107 ARG A CA 1
ATOM 891 C C . ARG A 1 107 ? -17.160 -164.301 19.878 1.00 37.76 107 ARG A C 1
ATOM 892 O O . ARG A 1 107 ? -17.648 -163.346 19.276 1.00 32.21 107 ARG A O 1
ATOM 900 N N . HIS A 1 108 ? -17.661 -165.536 19.821 1.00 30.17 108 HIS A N 1
ATOM 901 C CA . HIS A 1 108 ? -18.938 -165.811 19.164 1.00 31.84 108 HIS A CA 1
ATOM 902 C C . HIS A 1 108 ? -20.039 -165.478 20.155 1.00 30.89 108 HIS A C 1
ATOM 903 O O . HIS A 1 108 ? -20.344 -166.270 21.049 1.00 33.73 108 HIS A O 1
ATOM 910 N N . LEU A 1 109 ? -20.629 -164.297 20.015 1.00 30.12 109 LEU A N 1
ATOM 911 C CA . LEU A 1 109 ? -21.723 -163.921 20.894 1.00 31.63 109 LEU A CA 1
ATOM 912 C C . LEU A 1 109 ? -22.939 -164.798 20.623 1.00 29.88 109 LEU A C 1
ATOM 913 O O . LEU A 1 109 ? -23.115 -165.337 19.527 1.00 29.20 109 LEU A O 1
ATOM 918 N N . ARG A 1 110 ? -23.749 -164.993 21.661 1.00 30.42 110 ARG A N 1
ATOM 919 C CA . ARG A 1 110 ? -25.013 -165.701 21.507 1.00 32.36 110 ARG A CA 1
ATOM 920 C C . ARG A 1 110 ? -25.851 -165.048 20.414 1.00 31.89 110 ARG A C 1
ATOM 921 O O . ARG A 1 110 ? -25.986 -163.823 20.375 1.00 36.46 110 ARG A O 1
ATOM 929 N N . THR A 1 111 ? -26.404 -165.869 19.515 1.00 24.08 111 THR A N 1
ATOM 930 C CA . THR A 1 111 ? -27.138 -165.330 18.372 1.00 27.87 111 THR A CA 1
ATOM 931 C C . THR A 1 111 ? -28.511 -164.778 18.748 1.00 32.22 111 THR A C 1
ATOM 932 O O . THR A 1 111 ? -29.022 -163.916 18.032 1.00 28.14 111 THR A O 1
ATOM 936 N N . ASN A 1 112 ? -29.111 -165.250 19.856 1.00 32.02 112 ASN A N 1
ATOM 937 C CA . ASN A 1 112 ? -30.513 -164.951 20.152 1.00 30.45 112 ASN A CA 1
ATOM 938 C C . ASN A 1 112 ? -30.795 -163.456 20.168 1.00 28.88 112 ASN A C 1
ATOM 939 O O . ASN A 1 112 ? -31.791 -162.993 19.596 1.00 28.44 112 ASN A O 1
ATOM 944 N N . MET A 1 113 ? -29.938 -162.680 20.839 1.00 30.24 113 MET A N 1
ATOM 945 C CA . MET A 1 113 ? -30.207 -161.263 21.003 1.00 30.60 113 MET A CA 1
ATOM 946 C C . MET A 1 113 ? -30.148 -160.508 19.685 1.00 34.36 113 MET A C 1
ATOM 947 O O . MET A 1 113 ? -30.631 -159.380 19.623 1.00 36.26 113 MET A O 1
ATOM 952 N N . TYR A 1 114 ? -29.587 -161.110 18.639 1.00 27.73 114 TYR A N 1
ATOM 953 C CA . TYR A 1 114 ? -29.412 -160.451 17.352 1.00 26.66 114 TYR A CA 1
ATOM 954 C C . TYR A 1 114 ? -30.422 -160.919 16.311 1.00 32.43 114 TYR A C 1
ATOM 955 O O . TYR A 1 114 ? -30.329 -160.522 15.148 1.00 31.53 114 TYR A O 1
ATOM 964 N N . SER A 1 115 ? -31.399 -161.732 16.711 1.00 30.31 115 SER A N 1
ATOM 965 C CA . SER A 1 115 ? -32.436 -162.158 15.783 1.00 25.64 115 SER A CA 1
ATOM 966 C C . SER A 1 115 ? -33.306 -160.970 15.379 1.00 30.15 115 SER A C 1
ATOM 967 O O . SER A 1 115 ? -33.769 -160.225 16.259 1.00 33.39 115 SER A O 1
ATOM 970 N N . PRO A 1 116 ? -33.560 -160.766 14.098 1.00 31.31 116 PRO A N 1
ATOM 971 C CA . PRO A 1 116 ? -34.484 -159.700 13.678 1.00 32.44 116 PRO A CA 1
ATOM 972 C C . PRO A 1 116 ? -35.949 -160.109 13.680 1.00 34.11 116 PRO A C 1
ATOM 973 O O . PRO A 1 116 ? -36.784 -159.328 13.213 1.00 32.32 116 PRO A O 1
ATOM 977 N N . ASN A 1 117 ? -36.273 -161.290 14.206 1.00 34.18 117 ASN A N 1
ATOM 978 C CA . ASN A 1 117 ? -37.650 -161.770 14.251 1.00 31.02 117 ASN A CA 1
ATOM 979 C C . ASN A 1 117 ? -38.410 -161.051 15.358 1.00 33.37 117 ASN A C 1
ATOM 980 O O . ASN A 1 117 ? -38.049 -161.197 16.531 1.00 31.61 117 ASN A O 1
ATOM 985 N N . PRO A 1 118 ? -39.459 -160.286 15.041 1.00 32.84 118 PRO A N 1
ATOM 986 C CA . PRO A 1 118 ? -40.180 -159.556 16.096 1.00 28.64 118 PRO A CA 1
ATOM 987 C C . PRO A 1 118 ? -40.925 -160.464 17.062 1.00 30.29 118 PRO A C 1
ATOM 988 O O . PRO A 1 118 ? -41.298 -160.000 18.144 1.00 34.13 118 PRO A O 1
ATOM 992 N N . PHE A 1 119 ? -41.167 -161.721 16.707 1.00 28.76 119 PHE A N 1
ATOM 993 C CA . PHE A 1 119 ? -41.785 -162.657 17.639 1.00 31.49 119 PHE A CA 1
ATOM 994 C C . PHE A 1 119 ? -40.798 -163.189 18.676 1.00 26.69 119 PHE A C 1
ATOM 995 O O . PHE A 1 119 ? -41.217 -163.849 19.632 1.00 27.75 119 PHE A O 1
ATOM 1003 N N . HIS A 1 120 ? -39.500 -162.911 18.535 1.00 25.46 120 HIS A N 1
ATOM 1004 C CA . HIS A 1 120 ? -38.519 -163.418 19.500 1.00 27.51 120 HIS A CA 1
ATOM 1005 C C . HIS A 1 120 ? -38.446 -162.451 20.684 1.00 28.79 120 HIS A C 1
ATOM 1006 O O . HIS A 1 120 ? -37.425 -161.821 20.976 1.00 27.86 120 HIS A O 1
ATOM 1013 N N . LEU A 1 121 ? -39.578 -162.376 21.390 1.00 27.52 121 LEU A N 1
ATOM 1014 C CA . LEU A 1 121 ? -39.757 -161.459 22.507 1.00 26.88 121 LEU A CA 1
ATOM 1015 C C . LEU A 1 121 ? -38.896 -161.808 23.711 1.00 25.63 121 LEU A C 1
ATOM 1016 O O . LEU A 1 121 ? -38.635 -160.933 24.548 1.00 28.82 121 LEU A O 1
ATOM 1021 N N . LEU A 1 122 ? -38.466 -163.060 23.838 1.00 23.04 122 LEU A N 1
ATOM 1022 C CA . LEU A 1 122 ? -37.665 -163.477 24.979 1.00 23.41 122 LEU A CA 1
ATOM 1023 C C . LEU A 1 122 ? -36.183 -163.617 24.628 1.00 22.36 122 LEU A C 1
ATOM 1024 O O . LEU A 1 122 ? -35.444 -164.290 25.352 1.00 24.88 122 LEU A O 1
ATOM 1029 N N . ARG A 1 123 ? -35.740 -162.949 23.547 1.00 23.73 123 ARG A N 1
ATOM 1030 C CA . ARG A 1 123 ? -34.382 -163.097 23.015 1.00 25.72 123 ARG A CA 1
ATOM 1031 C C . ARG A 1 123 ? -33.302 -162.793 24.046 1.00 27.54 123 ARG A C 1
ATOM 1032 O O . ARG A 1 123 ? -32.198 -163.338 23.962 1.00 30.05 123 ARG A O 1
ATOM 1040 N N . ASP A 1 124 ? -33.572 -161.908 24.998 1.00 26.60 124 ASP A N 1
ATOM 1041 C CA . ASP A 1 124 ? -32.564 -161.548 25.982 1.00 28.18 124 ASP A CA 1
ATOM 1042 C C . ASP A 1 124 ? -32.626 -162.398 27.251 1.00 31.70 124 ASP A C 1
ATOM 1043 O O . ASP A 1 124 ? -31.958 -162.059 28.235 1.00 31.77 124 ASP A O 1
ATOM 1048 N N . CYS A 1 125 ? -33.396 -163.481 27.256 1.00 23.45 125 CYS A N 1
ATOM 1049 C CA . CYS A 1 125 ? -33.638 -164.257 28.472 1.00 24.32 125 CYS A CA 1
ATOM 1050 C C . CYS A 1 125 ? -32.888 -165.581 28.466 1.00 22.09 125 CYS A C 1
ATOM 1051 O O . CYS A 1 125 ? -32.788 -166.257 27.436 1.00 24.29 125 CYS A O 1
ATOM 1054 N N . GLN A 1 126 ? -32.414 -165.956 29.652 1.00 22.41 126 GLN A N 1
ATOM 1055 C CA A GLN A 1 126 ? -31.715 -167.217 29.889 0.50 20.46 126 GLN A CA 1
ATOM 1056 C CA B GLN A 1 126 ? -31.695 -167.205 29.907 0.50 20.67 126 GLN A CA 1
ATOM 1057 C C . GLN A 1 126 ? -32.482 -167.888 31.019 1.00 18.85 126 GLN A C 1
ATOM 1058 O O . GLN A 1 126 ? -32.394 -167.474 32.179 1.00 23.14 126 GLN A O 1
ATOM 1069 N N . VAL A 1 127 ? -33.260 -168.902 30.655 1.00 21.10 127 VAL A N 1
ATOM 1070 C CA . VAL A 1 127 ? -34.379 -169.365 31.468 1.00 17.95 127 VAL A CA 1
ATOM 1071 C C . VAL A 1 127 ? -34.140 -170.787 31.933 1.00 21.29 127 VAL A C 1
ATOM 1072 O O . VAL A 1 127 ? -33.918 -171.690 31.116 1.00 20.81 127 VAL A O 1
ATOM 1076 N N . TYR A 1 128 ? -34.268 -170.985 33.240 1.00 21.86 128 TYR A N 1
ATOM 1077 C CA . TYR A 1 128 ? -34.162 -172.283 33.886 1.00 20.95 128 TYR A CA 1
ATOM 1078 C C . TYR A 1 128 ? -35.570 -172.754 34.236 1.00 22.75 128 TYR A C 1
ATOM 1079 O O . TYR A 1 128 ? -36.283 -172.063 34.964 1.00 24.98 128 TYR A O 1
ATOM 1088 N N . ILE A 1 129 ? -35.970 -173.921 33.736 1.00 18.02 129 ILE A N 1
ATOM 1089 C CA . ILE A 1 129 ? -37.296 -174.475 34.040 1.00 21.26 129 ILE A CA 1
ATOM 1090 C C . ILE A 1 129 ? -37.135 -175.561 35.109 1.00 25.44 129 ILE A C 1
ATOM 1091 O O . ILE A 1 129 ? -36.390 -176.529 34.914 1.00 22.13 129 ILE A O 1
ATOM 1096 N N . SER A 1 130 ? -37.826 -175.405 36.244 1.00 21.62 130 SER A N 1
ATOM 1097 C CA . SER A 1 130 ? -37.613 -176.298 37.391 1.00 21.81 130 SER A CA 1
ATOM 1098 C C . SER A 1 130 ? -38.228 -177.671 37.158 1.00 27.47 130 SER A C 1
ATOM 1099 O O . SER A 1 130 ? -39.447 -177.805 36.994 1.00 24.79 130 SER A O 1
ATOM 1102 N N . LYS A 1 131 ? -37.390 -178.709 37.237 1.00 25.75 131 LYS A N 1
ATOM 1103 C CA . LYS A 1 131 ? -37.892 -180.063 37.085 1.00 26.70 131 LYS A CA 1
ATOM 1104 C C . LYS A 1 131 ? -38.558 -180.587 38.348 1.00 28.83 131 LYS A C 1
ATOM 1105 O O . LYS A 1 131 ? -39.172 -181.659 38.301 1.00 30.07 131 LYS A O 1
ATOM 1111 N N . SER A 1 132 ? -38.478 -179.860 39.462 1.00 20.66 132 SER A N 1
ATOM 1112 C CA . SER A 1 132 ? -39.257 -180.227 40.632 1.00 25.45 132 SER A CA 1
ATOM 1113 C C . SER A 1 132 ? -40.614 -179.531 40.659 1.00 25.01 132 SER A C 1
ATOM 1114 O O . SER A 1 132 ? -41.408 -179.786 41.570 1.00 26.19 132 SER A O 1
ATOM 1117 N N . SER A 1 133 ? -40.911 -178.688 39.662 1.00 25.22 133 SER A N 1
ATOM 1118 C CA . SER A 1 133 ? -42.256 -178.143 39.490 1.00 24.73 133 SER A CA 1
ATOM 1119 C C . SER A 1 133 ? -43.087 -178.887 38.453 1.00 22.98 133 SER A C 1
ATOM 1120 O O . SER A 1 133 ? -44.318 -178.900 38.559 1.00 25.10 133 SER A O 1
ATOM 1123 N N . PHE A 1 134 ? -42.468 -179.446 37.420 1.00 24.65 134 PHE A N 1
ATOM 1124 C CA . PHE A 1 134 ? -43.200 -179.862 36.230 1.00 26.96 134 PHE A CA 1
ATOM 1125 C C . PHE A 1 134 ? -42.894 -181.306 35.872 1.00 28.64 134 PHE A C 1
ATOM 1126 O O . PHE A 1 134 ? -41.754 -181.759 36.001 1.00 33.40 134 PHE A O 1
ATOM 1134 N N . ASN A 1 135 ? -43.911 -182.008 35.366 1.00 25.16 135 ASN A N 1
ATOM 1135 C CA . ASN A 1 135 ? -43.674 -183.331 34.803 1.00 33.53 135 ASN A CA 1
ATOM 1136 C C . ASN A 1 135 ? -43.045 -183.202 33.415 1.00 34.19 135 ASN A C 1
ATOM 1137 O O . ASN A 1 135 ? -42.832 -182.098 32.900 1.00 28.48 135 ASN A O 1
ATOM 1142 N N . LYS A 1 136 ? -42.730 -184.347 32.796 1.00 29.90 136 LYS A N 1
ATOM 1143 C CA . LYS A 1 136 ? -41.944 -184.312 31.565 1.00 31.45 136 LYS A CA 1
ATOM 1144 C C . LYS A 1 136 ? -42.706 -183.650 30.419 1.00 23.91 136 LYS A C 1
ATOM 1145 O O . LYS A 1 136 ? -42.106 -182.924 29.614 1.00 24.69 136 LYS A O 1
ATOM 1151 N N . CYS A 1 137 ? -44.021 -183.893 30.306 1.00 28.15 137 CYS A N 1
ATOM 1152 C CA A CYS A 1 137 ? -44.733 -183.289 29.181 0.50 33.35 137 CYS A CA 1
ATOM 1153 C CA B CYS A 1 137 ? -44.780 -183.297 29.204 0.50 33.27 137 CYS A CA 1
ATOM 1154 C C . CYS A 1 137 ? -44.900 -181.785 29.366 1.00 29.30 137 CYS A C 1
ATOM 1155 O O . CYS A 1 137 ? -44.848 -181.042 28.380 1.00 26.19 137 CYS A O 1
ATOM 1160 N N . GLU A 1 138 ? -45.074 -181.313 30.604 1.00 26.24 138 GLU A N 1
ATOM 1161 C CA . GLU A 1 138 ? -45.116 -179.868 30.850 1.00 26.28 138 GLU A CA 1
ATOM 1162 C C . GLU A 1 138 ? -43.771 -179.222 30.537 1.00 26.93 138 GLU A C 1
ATOM 1163 O O . GLU A 1 138 ? -43.700 -178.161 29.897 1.00 24.51 138 GLU A O 1
ATOM 1169 N N . TYR A 1 139 ? -42.688 -179.842 31.011 1.00 20.22 139 TYR A N 1
ATOM 1170 C CA . TYR A 1 139 ? -41.344 -179.313 30.773 1.00 19.92 139 TYR A CA 1
ATOM 1171 C C . TYR A 1 139 ? -41.063 -179.150 29.291 1.00 23.25 139 TYR A C 1
ATOM 1172 O O . TYR A 1 139 ? -40.519 -178.123 28.853 1.00 22.28 139 TYR A O 1
ATOM 1181 N N . ILE A 1 140 ? -41.429 -180.151 28.499 1.00 21.46 140 ILE A N 1
ATOM 1182 C CA . ILE A 1 140 ? -41.179 -180.105 27.073 1.00 22.14 140 ILE A CA 1
ATOM 1183 C C . ILE A 1 140 ? -42.009 -179.007 26.410 1.00 24.90 140 ILE A C 1
ATOM 1184 O O . ILE A 1 140 ? -41.510 -178.271 25.548 1.00 23.82 140 ILE A O 1
ATOM 1189 N N . LEU A 1 141 ? -43.277 -178.867 26.801 1.00 22.47 141 LEU A N 1
ATOM 1190 C CA . LEU A 1 141 ? -44.096 -177.811 26.210 1.00 22.08 141 LEU A CA 1
ATOM 1191 C C . LEU A 1 141 ? -43.536 -176.432 26.538 1.00 22.95 141 LEU A C 1
ATOM 1192 O O . LEU A 1 141 ? -43.451 -175.570 25.658 1.00 21.57 141 LEU A O 1
ATOM 1197 N N . TYR A 1 142 ? -43.195 -176.181 27.809 1.00 22.62 142 TYR A N 1
ATOM 1198 C CA . TYR A 1 142 ? -42.699 -174.851 28.162 1.00 24.70 142 TYR A CA 1
ATOM 1199 C C . TYR A 1 142 ? -41.364 -174.574 27.477 1.00 24.94 142 TYR A C 1
ATOM 1200 O O . TYR A 1 142 ? -41.111 -173.447 27.032 1.00 22.75 142 TYR A O 1
ATOM 1209 N N . SER A 1 143 ? -40.513 -175.602 27.365 1.00 20.33 143 SER A N 1
ATOM 1210 C CA . SER A 1 143 ? -39.253 -175.477 26.620 1.00 20.29 143 SER A CA 1
ATOM 1211 C C . SER A 1 143 ? -39.497 -175.109 25.162 1.00 22.09 143 SER A C 1
ATOM 1212 O O . SER A 1 143 ? -38.812 -174.238 24.607 1.00 23.00 143 SER A O 1
ATOM 1215 N N . ASP A 1 144 ? -40.458 -175.785 24.516 1.00 21.68 144 ASP A N 1
ATOM 1216 C CA . ASP A 1 144 ? -40.788 -175.511 23.115 1.00 21.95 144 ASP A CA 1
ATOM 1217 C C . ASP A 1 144 ? -41.193 -174.057 22.912 1.00 24.60 144 ASP A C 1
ATOM 1218 O O . ASP A 1 144 ? -40.771 -173.414 21.944 1.00 24.16 144 ASP A O 1
ATOM 1223 N N . LEU A 1 145 ? -42.063 -173.539 23.783 1.00 20.96 145 LEU A N 1
ATOM 1224 C CA . LEU A 1 145 ? -42.563 -172.181 23.580 1.00 21.78 145 LEU A CA 1
ATOM 1225 C C . LEU A 1 145 ? -41.501 -171.139 23.916 1.00 24.28 145 LEU A C 1
ATOM 1226 O O . LEU A 1 145 ? -41.387 -170.121 23.221 1.00 23.21 145 LEU A O 1
ATOM 1231 N N . LEU A 1 146 ? -40.726 -171.371 24.980 1.00 23.74 146 LEU A N 1
ATOM 1232 C CA . LEU A 1 146 ? -39.591 -170.505 25.282 1.00 23.06 146 LEU A CA 1
ATOM 1233 C C . LEU A 1 146 ? -38.677 -170.395 24.074 1.00 27.38 146 LEU A C 1
ATOM 1234 O O . LEU A 1 146 ? -38.266 -169.295 23.676 1.00 22.83 146 LEU A O 1
ATOM 1239 N N . HIS A 1 147 ? -38.388 -171.536 23.448 1.00 26.64 147 HIS A N 1
ATOM 1240 C CA . HIS A 1 147 ? -37.518 -171.550 22.275 1.00 30.90 147 HIS A CA 1
ATOM 1241 C C . HIS A 1 147 ? -38.139 -170.808 21.096 1.00 29.80 147 HIS A C 1
ATOM 1242 O O . HIS A 1 147 ? -37.447 -170.060 20.386 1.00 25.91 147 HIS A O 1
ATOM 1249 N N . LEU A 1 148 ? -39.441 -171.001 20.858 1.00 25.63 148 LEU A N 1
ATOM 1250 C CA . LEU A 1 148 ? -40.097 -170.293 19.762 1.00 21.28 148 LEU A CA 1
ATOM 1251 C C . LEU A 1 148 ? -40.118 -168.789 19.984 1.00 22.18 148 LEU A C 1
ATOM 1252 O O . LEU A 1 148 ? -40.188 -168.029 19.014 1.00 28.27 148 LEU A O 1
ATOM 1257 N N . LEU A 1 149 ? -40.074 -168.344 21.237 1.00 22.58 149 LEU A N 1
ATOM 1258 C CA . LEU A 1 149 ? -40.006 -166.928 21.577 1.00 22.77 149 LEU A CA 1
ATOM 1259 C C . LEU A 1 149 ? -38.574 -166.403 21.600 1.00 28.75 149 LEU A C 1
ATOM 1260 O O . LEU A 1 149 ? -38.346 -165.270 22.039 1.00 26.57 149 LEU A O 1
ATOM 1265 N N . GLY A 1 150 ? -37.608 -167.213 21.179 1.00 24.56 150 GLY A N 1
ATOM 1266 C CA . GLY A 1 150 ? -36.248 -166.733 21.000 1.00 26.22 150 GLY A CA 1
ATOM 1267 C C . GLY A 1 150 ? -35.387 -166.774 22.244 1.00 28.49 150 GLY A C 1
ATOM 1268 O O . GLY A 1 150 ? -34.259 -166.263 22.212 1.00 29.90 150 GLY A O 1
ATOM 1269 N N . GLY A 1 151 ? -35.888 -167.348 23.348 1.00 23.72 151 GLY A N 1
ATOM 1270 C CA . GLY A 1 151 ? -35.092 -167.431 24.556 1.00 25.26 151 GLY A CA 1
ATOM 1271 C C . GLY A 1 151 ? -34.130 -168.594 24.545 1.00 26.63 151 GLY A C 1
ATOM 1272 O O . GLY A 1 151 ? -34.170 -169.469 23.682 1.00 27.68 151 GLY A O 1
ATOM 1273 N N . THR A 1 152 ? -33.253 -168.602 25.543 1.00 23.71 152 THR A N 1
ATOM 1274 C CA . THR A 1 152 ? -32.293 -169.676 25.743 1.00 21.38 152 THR A CA 1
ATOM 1275 C C . THR A 1 152 ? -32.709 -170.507 26.949 1.00 22.13 152 THR A C 1
ATOM 1276 O O . THR A 1 152 ? -32.941 -169.963 28.032 1.00 24.34 152 THR A O 1
ATOM 1280 N N . LEU A 1 153 ? -32.772 -171.817 26.765 1.00 22.48 153 LEU A N 1
ATOM 1281 C CA . LEU A 1 153 ? -33.008 -172.748 27.859 1.00 21.22 153 LEU A CA 1
ATOM 1282 C C . LEU A 1 153 ? -31.676 -173.132 28.505 1.00 24.13 153 LEU A C 1
ATOM 1283 O O . LEU A 1 153 ? -30.737 -173.507 27.801 1.00 28.09 153 LEU A O 1
ATOM 1288 N N . VAL A 1 154 ? -31.597 -173.052 29.836 1.00 21.82 154 VAL A N 1
ATOM 1289 C CA . VAL A 1 154 ? -30.422 -173.516 30.573 1.00 21.77 154 VAL A CA 1
ATOM 1290 C C . VAL A 1 154 ? -30.848 -174.573 31.577 1.00 25.93 154 VAL A C 1
ATOM 1291 O O . VAL A 1 154 ? -31.938 -174.487 32.157 1.00 24.29 154 VAL A O 1
ATOM 1295 N N . ASN A 1 155 ? -29.984 -175.579 31.778 1.00 20.61 155 ASN A N 1
ATOM 1296 C CA . ASN A 1 155 ? -30.243 -176.614 32.777 1.00 19.95 155 ASN A CA 1
ATOM 1297 C C . ASN A 1 155 ? -29.324 -176.470 33.985 1.00 22.44 155 ASN A C 1
ATOM 1298 O O . ASN A 1 155 ? -29.124 -177.432 34.746 1.00 22.27 155 ASN A O 1
ATOM 1303 N N . TYR A 1 156 ? -28.752 -175.281 34.162 1.00 20.63 156 TYR A N 1
ATOM 1304 C CA . TYR A 1 156 ? -27.898 -174.956 35.291 1.00 22.59 156 TYR A CA 1
ATOM 1305 C C . TYR A 1 156 ? -28.220 -173.531 35.721 1.00 19.26 156 TYR A C 1
ATOM 1306 O O . TYR A 1 156 ? -28.525 -172.663 34.884 1.00 20.32 156 TYR A O 1
ATOM 1315 N N . ILE A 1 157 ? -28.127 -173.298 37.033 1.00 23.75 157 ILE A N 1
ATOM 1316 C CA . ILE A 1 157 ? -28.271 -171.980 37.648 1.00 24.09 157 ILE A CA 1
ATOM 1317 C C . ILE A 1 157 ? -26.919 -171.269 37.624 1.00 28.37 157 ILE A C 1
ATOM 1318 O O . ILE A 1 157 ? -25.877 -171.872 37.895 1.00 22.58 157 ILE A O 1
ATOM 1323 N N . SER A 1 158 ? -26.918 -169.975 37.309 1.00 22.45 158 SER A N 1
ATOM 1324 C CA . SER A 1 158 ? -25.679 -169.208 37.336 1.00 24.61 158 SER A CA 1
ATOM 1325 C C . SER A 1 158 ? -26.025 -167.753 37.606 1.00 23.73 158 SER A C 1
ATOM 1326 O O . SER A 1 158 ? -27.198 -167.384 37.703 1.00 24.65 158 SER A O 1
ATOM 1329 N N . ASN A 1 159 ? -24.996 -166.912 37.702 1.00 25.19 159 ASN A N 1
ATOM 1330 C CA . ASN A 1 159 ? -25.330 -165.492 37.818 1.00 29.82 159 ASN A CA 1
ATOM 1331 C C . ASN A 1 159 ? -25.848 -164.889 36.511 1.00 28.73 159 ASN A C 1
ATOM 1332 O O . ASN A 1 159 ? -26.123 -163.683 36.481 1.00 28.74 159 ASN A O 1
ATOM 1337 N N . ARG A 1 160 ? -26.005 -165.678 35.445 1.00 24.32 160 ARG A N 1
ATOM 1338 C CA . ARG A 1 160 ? -26.617 -165.196 34.210 1.00 25.83 160 ARG A CA 1
ATOM 1339 C C . ARG A 1 160 ? -28.043 -165.700 34.004 1.00 24.67 160 ARG A C 1
ATOM 1340 O O . ARG A 1 160 ? -28.649 -165.378 32.978 1.00 27.33 160 ARG A O 1
ATOM 1348 N N . THR A 1 161 ? -28.588 -166.493 34.929 1.00 22.26 161 THR A N 1
ATOM 1349 C CA . THR A 1 161 ? -29.972 -166.949 34.809 1.00 19.94 161 THR A CA 1
ATOM 1350 C C . THR A 1 161 ? -30.926 -165.774 35.000 1.00 24.63 161 THR A C 1
ATOM 1351 O O . THR A 1 161 ? -31.003 -165.219 36.101 1.00 25.61 161 THR A O 1
ATOM 1355 N N . THR A 1 162 ? -31.697 -165.419 33.960 1.00 22.23 162 THR A N 1
ATOM 1356 C CA . THR A 1 162 ? -32.573 -164.257 34.108 1.00 20.29 162 THR A CA 1
ATOM 1357 C C . THR A 1 162 ? -33.915 -164.610 34.747 1.00 21.60 162 THR A C 1
ATOM 1358 O O . THR A 1 162 ? -34.501 -163.765 35.435 1.00 23.34 162 THR A O 1
ATOM 1362 N N . HIS A 1 163 ? -34.424 -165.820 34.507 1.00 21.83 163 HIS A N 1
ATOM 1363 C CA . HIS A 1 163 ? -35.726 -166.245 35.001 1.00 23.10 163 HIS A CA 1
ATOM 1364 C C . HIS A 1 163 ? -35.691 -167.701 35.429 1.00 22.27 163 HIS A C 1
ATOM 1365 O O . HIS A 1 163 ? -35.123 -168.540 34.733 1.00 21.74 163 HIS A O 1
ATOM 1372 N N . VAL A 1 164 ? -36.363 -168.001 36.539 1.00 21.17 164 VAL A N 1
ATOM 1373 C CA . VAL A 1 164 ? -36.562 -169.373 37.009 1.00 19.31 164 VAL A CA 1
ATOM 1374 C C . VAL A 1 164 ? -38.060 -169.642 36.975 1.00 21.90 164 VAL A C 1
ATOM 1375 O O . VAL A 1 164 ? -38.827 -168.933 37.638 1.00 22.95 164 VAL A O 1
ATOM 1379 N N . ILE A 1 165 ? -38.481 -170.639 36.186 1.00 19.10 165 ILE A N 1
ATOM 1380 C CA . ILE A 1 165 ? -39.903 -170.975 36.044 1.00 21.15 165 ILE A CA 1
ATOM 1381 C C . ILE A 1 165 ? -40.275 -171.991 37.115 1.00 24.14 165 ILE A C 1
ATOM 1382 O O . ILE A 1 165 ? -39.640 -173.052 37.216 1.00 22.90 165 ILE A O 1
ATOM 1387 N N . VAL A 1 166 ? -41.312 -171.675 37.897 1.00 19.73 166 VAL A N 1
ATOM 1388 C CA . VAL A 1 166 ? -41.818 -172.554 38.951 1.00 19.32 166 VAL A CA 1
ATOM 1389 C C . VAL A 1 166 ? -43.334 -172.628 38.838 1.00 25.61 166 VAL A C 1
ATOM 1390 O O . VAL A 1 166 ? -43.977 -171.714 38.318 1.00 23.93 166 VAL A O 1
ATOM 1394 N N . GLN A 1 167 ? -43.905 -173.736 39.330 1.00 24.79 167 GLN A N 1
ATOM 1395 C CA . GLN A 1 167 ? -45.361 -173.937 39.302 1.00 27.09 167 GLN A CA 1
ATOM 1396 C C . GLN A 1 167 ? -46.062 -173.272 40.479 1.00 27.24 167 GLN A C 1
ATOM 1397 O O . GLN A 1 167 ? -47.185 -172.770 40.336 1.00 27.26 167 GLN A O 1
ATOM 1403 N N . SER A 1 168 ? -45.426 -173.257 41.646 1.00 28.74 168 SER A N 1
ATOM 1404 C CA . SER A 1 168 ? -46.099 -172.873 42.879 1.00 30.69 168 SER A CA 1
ATOM 1405 C C . SER A 1 168 ? -45.041 -172.565 43.924 1.00 32.93 168 SER A C 1
ATOM 1406 O O . SER A 1 168 ? -43.871 -172.937 43.757 1.00 30.51 168 SER A O 1
ATOM 1409 N N . PRO A 1 169 ? -45.419 -171.896 45.021 1.00 34.86 169 PRO A N 1
ATOM 1410 C CA . PRO A 1 169 ? -44.458 -171.658 46.109 1.00 31.77 169 PRO A CA 1
ATOM 1411 C C . PRO A 1 169 ? -43.988 -172.926 46.804 1.00 33.12 169 PRO A C 1
ATOM 1412 O O . PRO A 1 169 ? -43.044 -172.844 47.599 1.00 33.97 169 PRO A O 1
ATOM 1416 N N . GLN A 1 170 ? -44.627 -174.077 46.565 1.00 29.77 170 GLN A N 1
ATOM 1417 C CA . GLN A 1 170 ? -44.190 -175.310 47.210 1.00 35.01 170 GLN A CA 1
ATOM 1418 C C . GLN A 1 170 ? -42.941 -175.915 46.580 1.00 29.82 170 GLN A C 1
ATOM 1419 O O . GLN A 1 170 ? -42.365 -176.838 47.164 1.00 28.85 170 GLN A O 1
ATOM 1425 N N . ASP A 1 171 ? -42.491 -175.429 45.430 1.00 27.33 171 ASP A N 1
ATOM 1426 C CA . ASP A 1 171 ? -41.291 -176.008 44.812 1.00 27.95 171 ASP A CA 1
ATOM 1427 C C . ASP A 1 171 ? -40.072 -175.783 45.705 1.00 32.38 171 ASP A C 1
ATOM 1428 O O . ASP A 1 171 ? -39.728 -174.628 45.987 1.00 29.89 171 ASP A O 1
ATOM 1433 N N . PRO A 1 172 ? -39.371 -176.836 46.144 1.00 28.63 172 PRO A N 1
ATOM 1434 C CA . PRO A 1 172 ? -38.181 -176.623 46.991 1.00 28.77 172 PRO A CA 1
ATOM 1435 C C . PRO A 1 172 ? -37.029 -175.913 46.286 1.00 26.10 172 PRO A C 1
ATOM 1436 O O . PRO A 1 172 ? -36.101 -175.452 46.968 1.00 28.16 172 PRO A O 1
ATOM 1440 N N . ILE A 1 173 ? -37.060 -175.783 44.957 1.00 24.84 173 ILE A N 1
ATOM 1441 C CA . ILE A 1 173 ? -35.989 -175.066 44.271 1.00 25.29 173 ILE A CA 1
ATOM 1442 C C . ILE A 1 173 ? -35.953 -173.597 44.671 1.00 28.08 173 ILE A C 1
ATOM 1443 O O . ILE A 1 173 ? -34.906 -172.950 44.560 1.00 28.23 173 ILE A O 1
ATOM 1448 N N . ILE A 1 174 ? -37.076 -173.050 45.138 1.00 28.93 174 ILE A N 1
ATOM 1449 C CA . ILE A 1 174 ? -37.119 -171.628 45.460 1.00 27.41 174 ILE A CA 1
ATOM 1450 C C . ILE A 1 174 ? -36.202 -171.332 46.636 1.00 28.08 174 ILE A C 1
ATOM 1451 O O . ILE A 1 174 ? -35.333 -170.452 46.566 1.00 31.76 174 ILE A O 1
ATOM 1456 N N . ALA A 1 175 ? -36.365 -172.081 47.727 1.00 29.06 175 ALA A N 1
ATOM 1457 C CA . ALA A 1 175 ? -35.490 -171.900 48.877 1.00 32.38 175 ALA A CA 1
ATOM 1458 C C . ALA A 1 175 ? -34.057 -172.326 48.576 1.00 32.45 175 ALA A C 1
ATOM 1459 O O . ALA A 1 175 ? -33.118 -171.749 49.134 1.00 33.48 175 ALA A O 1
ATOM 1461 N N . THR A 1 176 ? -33.865 -173.338 47.724 1.00 29.40 176 THR A N 1
ATOM 1462 C CA . THR A 1 176 ? -32.509 -173.780 47.401 1.00 27.73 176 THR A CA 1
ATOM 1463 C C . THR A 1 176 ? -31.743 -172.693 46.658 1.00 30.78 176 THR A C 1
ATOM 1464 O O . THR A 1 176 ? -30.627 -172.320 47.045 1.00 29.43 176 THR A O 1
ATOM 1468 N N . VAL A 1 177 ? -32.335 -172.166 45.585 1.00 26.53 177 VAL A N 1
ATOM 1469 C CA . VAL A 1 177 ? -31.670 -171.125 44.807 1.00 29.08 177 VAL A CA 1
ATOM 1470 C C . VAL A 1 177 ? -31.466 -169.873 45.655 1.00 33.58 177 VAL A C 1
ATOM 1471 O O . VAL A 1 177 ? -30.400 -169.242 45.614 1.00 31.66 177 VAL A O 1
ATOM 1475 N N . SER A 1 178 ? -32.471 -169.515 46.464 1.00 31.51 178 SER A N 1
ATOM 1476 C CA . SER A 1 178 ? -32.357 -168.340 47.323 1.00 33.41 178 SER A CA 1
ATOM 1477 C C . SER A 1 178 ? -31.230 -168.473 48.339 1.00 39.30 178 SER A C 1
ATOM 1478 O O . SER A 1 178 ? -30.712 -167.455 48.808 1.00 37.84 178 SER A O 1
ATOM 1481 N N . LYS A 1 179 ? -30.840 -169.694 48.695 1.00 33.54 179 LYS A N 1
ATOM 1482 C CA . LYS A 1 179 ? -29.750 -169.903 49.635 1.00 36.80 179 LYS A CA 1
ATOM 1483 C C . LYS A 1 179 ? -28.372 -169.932 48.974 1.00 35.27 179 LYS A C 1
ATOM 1484 O O . LYS A 1 179 ? -27.380 -170.186 49.667 1.00 37.55 179 LYS A O 1
ATOM 1490 N N . LEU A 1 180 ? -28.280 -169.680 47.665 1.00 33.07 180 LEU A N 1
ATOM 1491 C CA . LEU A 1 180 ? -26.991 -169.635 46.964 1.00 31.65 180 LEU A CA 1
ATOM 1492 C C . LEU A 1 180 ? -26.300 -168.321 47.311 1.00 37.79 180 LEU A C 1
ATOM 1493 O O . LEU A 1 180 ? -26.288 -167.354 46.542 1.00 39.48 180 LEU A O 1
ATOM 1498 N N . THR A 1 181 ? -25.706 -168.291 48.501 1.00 35.06 181 THR A N 1
ATOM 1499 C CA . THR A 1 181 ? -25.099 -167.086 49.041 1.00 38.31 181 THR A CA 1
ATOM 1500 C C . THR A 1 181 ? -23.654 -167.362 49.431 1.00 43.71 181 THR A C 1
ATOM 1501 O O . THR A 1 181 ? -23.258 -168.511 49.654 1.00 43.87 181 THR A O 1
ATOM 1505 N N . PHE A 1 182 ? -22.872 -166.285 49.523 1.00 41.95 182 PHE A N 1
ATOM 1506 C CA . PHE A 1 182 ? -21.442 -166.370 49.788 1.00 48.01 182 PHE A CA 1
ATOM 1507 C C . PHE A 1 182 ? -21.066 -165.435 50.928 1.00 58.06 182 PHE A C 1
ATOM 1508 O O . PHE A 1 182 ? -21.494 -164.277 50.961 1.00 57.51 182 PHE A O 1
ATOM 1516 N N . GLY A 1 183 ? -20.261 -165.940 51.857 1.00 63.57 183 GLY A N 1
ATOM 1517 C CA . GLY A 1 183 ? -19.818 -165.144 52.987 1.00 72.14 183 GLY A CA 1
ATOM 1518 C C . GLY A 1 183 ? -18.713 -165.804 53.788 1.00 78.19 183 GLY A C 1
ATOM 1519 O O . GLY A 1 183 ? -17.904 -166.559 53.246 1.00 79.05 183 GLY A O 1
ATOM 1520 N N . GLU A 1 195 ? -23.054 -162.091 53.553 1.00 87.39 195 GLU A N 1
ATOM 1521 C CA . GLU A 1 195 ? -23.793 -163.043 52.727 1.00 90.18 195 GLU A CA 1
ATOM 1522 C C . GLU A 1 195 ? -24.287 -162.407 51.429 1.00 90.23 195 GLU A C 1
ATOM 1523 O O . GLU A 1 195 ? -25.415 -161.918 51.357 1.00 98.34 195 GLU A O 1
ATOM 1529 N N . LYS A 1 196 ? -23.432 -162.423 50.398 1.00 76.95 196 LYS A N 1
ATOM 1530 C CA . LYS A 1 196 ? -23.782 -161.850 49.100 1.00 63.76 196 LYS A CA 1
ATOM 1531 C C . LYS A 1 196 ? -24.481 -162.893 48.237 1.00 55.14 196 LYS A C 1
ATOM 1532 O O . LYS A 1 196 ? -24.007 -164.032 48.149 1.00 50.33 196 LYS A O 1
ATOM 1538 N N . PRO A 1 197 ? -25.591 -162.550 47.590 1.00 54.14 197 PRO A N 1
ATOM 1539 C CA . PRO A 1 197 ? -26.260 -163.515 46.713 1.00 49.63 197 PRO A CA 1
ATOM 1540 C C . PRO A 1 197 ? -25.516 -163.690 45.399 1.00 50.19 197 PRO A C 1
ATOM 1541 O O . PRO A 1 197 ? -24.782 -162.810 44.944 1.00 48.07 197 PRO A O 1
ATOM 1545 N N . LEU A 1 198 ? -25.702 -164.869 44.797 1.00 41.49 198 LEU A N 1
ATOM 1546 C CA . LEU A 1 198 ? -25.154 -165.109 43.465 1.00 39.64 198 LEU A CA 1
ATOM 1547 C C . LEU A 1 198 ? -25.691 -164.091 42.466 1.00 42.97 198 LEU A C 1
ATOM 1548 O O . LEU A 1 198 ? -24.950 -163.605 41.604 1.00 43.67 198 LEU A O 1
ATOM 1553 N N . ARG A 1 199 ? -26.975 -163.760 42.573 1.00 41.40 199 ARG A N 1
ATOM 1554 C CA . ARG A 1 199 ? -27.588 -162.650 41.849 1.00 47.60 199 ARG A CA 1
ATOM 1555 C C . ARG A 1 199 ? -28.969 -162.412 42.447 1.00 46.93 199 ARG A C 1
ATOM 1556 O O . ARG A 1 199 ? -29.410 -163.127 43.354 1.00 45.61 199 ARG A O 1
ATOM 1564 N N . GLU A 1 200 ? -29.647 -161.390 41.933 1.00 44.34 200 GLU A N 1
ATOM 1565 C CA . GLU A 1 200 ? -31.051 -161.177 42.249 1.00 44.14 200 GLU A CA 1
ATOM 1566 C C . GLU A 1 200 ? -31.899 -162.074 41.356 1.00 40.81 200 GLU A C 1
ATOM 1567 O O . GLU A 1 200 ? -31.720 -162.092 40.134 1.00 39.05 200 GLU A O 1
ATOM 1573 N N . TRP A 1 201 ? -32.807 -162.830 41.967 1.00 38.76 201 TRP A N 1
ATOM 1574 C CA . TRP A 1 201 ? -33.558 -163.871 41.278 1.00 35.50 201 TRP A CA 1
ATOM 1575 C C . TRP A 1 201 ? -34.935 -163.375 40.859 1.00 34.20 201 TRP A C 1
ATOM 1576 O O . TRP A 1 201 ? -35.582 -162.614 41.585 1.00 36.81 201 TRP A O 1
ATOM 1587 N N . LYS A 1 202 ? -35.388 -163.827 39.696 1.00 31.44 202 LYS A N 1
ATOM 1588 C CA . LYS A 1 202 ? -36.769 -163.625 39.264 1.00 28.86 202 LYS A CA 1
ATOM 1589 C C . LYS A 1 202 ? -37.401 -164.994 39.071 1.00 27.98 202 LYS A C 1
ATOM 1590 O O . LYS A 1 202 ? -37.085 -165.695 38.102 1.00 26.47 202 LYS A O 1
ATOM 1596 N N . PHE A 1 203 ? -38.267 -165.382 40.008 1.00 25.97 203 PHE A N 1
ATOM 1597 C CA . PHE A 1 203 ? -39.082 -166.584 39.874 1.00 27.50 203 PHE A CA 1
ATOM 1598 C C . PHE A 1 203 ? -40.422 -166.190 39.272 1.00 25.12 203 PHE A C 1
ATOM 1599 O O . PHE A 1 203 ? -41.069 -165.271 39.773 1.00 26.94 203 PHE A O 1
ATOM 1607 N N . VAL A 1 204 ? -40.850 -166.891 38.224 1.00 25.49 204 VAL A N 1
ATOM 1608 C CA . VAL A 1 204 ? -42.120 -166.574 37.574 1.00 27.11 204 VAL A CA 1
ATOM 1609 C C . VAL A 1 204 ? -42.893 -167.857 37.320 1.00 25.80 204 VAL A C 1
ATOM 1610 O O . VAL A 1 204 ? -42.317 -168.944 37.215 1.00 23.58 204 VAL A O 1
ATOM 1614 N N . TYR A 1 205 ? -44.219 -167.725 37.226 1.00 25.12 205 TYR A N 1
ATOM 1615 C CA . TYR A 1 205 ? -45.067 -168.837 36.838 1.00 25.65 205 TYR A CA 1
ATOM 1616 C C . TYR A 1 205 ? -44.968 -169.050 35.335 1.00 22.55 205 TYR A C 1
ATOM 1617 O O . TYR A 1 205 ? -44.530 -168.153 34.607 1.00 26.20 205 TYR A O 1
ATOM 1626 N N . PRO A 1 206 ? -45.375 -170.223 34.837 1.00 24.40 206 PRO A N 1
ATOM 1627 C CA . PRO A 1 206 ? -45.245 -170.481 33.393 1.00 22.62 206 PRO A CA 1
ATOM 1628 C C . PRO A 1 206 ? -46.082 -169.554 32.519 1.00 24.64 206 PRO A C 1
ATOM 1629 O O . PRO A 1 206 ? -45.817 -169.463 31.314 1.00 25.49 206 PRO A O 1
ATOM 1633 N N . ILE A 1 207 ? -47.090 -168.878 33.076 1.00 23.81 207 ILE A N 1
ATOM 1634 C CA . ILE A 1 207 ? -47.846 -167.906 32.303 1.00 22.41 207 ILE A CA 1
ATOM 1635 C C . ILE A 1 207 ? -46.986 -166.730 31.865 1.00 24.93 207 ILE A C 1
ATOM 1636 O O . ILE A 1 207 ? -47.394 -165.976 30.979 1.00 26.00 207 ILE A O 1
ATOM 1641 N N . TRP A 1 208 ? -45.796 -166.557 32.454 1.00 23.90 208 TRP A N 1
ATOM 1642 C CA . TRP A 1 208 ? -44.859 -165.570 31.913 1.00 25.90 208 TRP A CA 1
ATOM 1643 C C . TRP A 1 208 ? -44.460 -165.934 30.489 1.00 26.54 208 TRP A C 1
ATOM 1644 O O . TRP A 1 208 ? -44.411 -165.065 29.606 1.00 27.61 208 TRP A O 1
ATOM 1655 N N . ILE A 1 209 ? -44.182 -167.218 30.242 1.00 20.56 209 ILE A N 1
ATOM 1656 C CA . ILE A 1 209 ? -43.945 -167.694 28.878 1.00 21.63 209 ILE A CA 1
ATOM 1657 C C . ILE A 1 209 ? -45.227 -167.634 28.051 1.00 25.09 209 ILE A C 1
ATOM 1658 O O . ILE A 1 209 ? -45.226 -167.149 26.914 1.00 24.12 209 ILE A O 1
ATOM 1663 N N . LEU A 1 210 ? -46.324 -168.184 28.590 1.00 21.64 210 LEU A N 1
ATOM 1664 C CA . LEU A 1 210 ? -47.544 -168.372 27.806 1.00 24.61 210 LEU A CA 1
ATOM 1665 C C . LEU A 1 210 ? -48.113 -167.062 27.296 1.00 24.37 210 LEU A C 1
ATOM 1666 O O . LEU A 1 210 ? -48.648 -167.003 26.181 1.00 24.04 210 LEU A O 1
ATOM 1671 N N . TYR A 1 211 ? -48.073 -166.014 28.119 1.00 22.59 211 TYR A N 1
ATOM 1672 C CA . TYR A 1 211 ? -48.636 -164.740 27.687 1.00 22.48 211 TYR A CA 1
ATOM 1673 C C . TYR A 1 211 ? -47.887 -164.200 26.474 1.00 26.07 211 TYR A C 1
ATOM 1674 O O . TYR A 1 211 ? -48.503 -163.689 25.524 1.00 25.25 211 TYR A O 1
ATOM 1683 N N . HIS A 1 212 ? -46.552 -164.256 26.506 1.00 26.34 212 HIS A N 1
ATOM 1684 C CA . HIS A 1 212 ? -45.793 -163.777 25.358 1.00 25.66 212 HIS A CA 1
ATOM 1685 C C . HIS A 1 212 ? -46.149 -164.572 24.113 1.00 26.75 212 HIS A C 1
ATOM 1686 O O . HIS A 1 212 ? -46.273 -164.008 23.024 1.00 27.09 212 HIS A O 1
ATOM 1693 N N . PHE A 1 213 ? -46.306 -165.890 24.253 1.00 24.01 213 PHE A N 1
ATOM 1694 C CA . PHE A 1 213 ? -46.640 -166.708 23.093 1.00 25.37 213 PHE A CA 1
ATOM 1695 C C . PHE A 1 213 ? -48.050 -166.412 22.594 1.00 30.03 213 PHE A C 1
ATOM 1696 O O . PHE A 1 213 ? -48.271 -166.269 21.384 1.00 29.82 213 PHE A O 1
ATOM 1704 N N . LYS A 1 214 ? -49.012 -166.310 23.510 1.00 27.76 214 LYS A N 1
ATOM 1705 C CA . LYS A 1 214 ? -50.392 -166.120 23.097 1.00 28.83 214 LYS A CA 1
ATOM 1706 C C . LYS A 1 214 ? -50.619 -164.720 22.542 1.00 30.98 214 LYS A C 1
ATOM 1707 O O . LYS A 1 214 ? -51.299 -164.558 21.527 1.00 31.70 214 LYS A O 1
ATOM 1713 N N . MET A 1 215 ? -50.084 -163.699 23.200 1.00 33.80 215 MET A N 1
ATOM 1714 C CA . MET A 1 215 ? -50.403 -162.326 22.834 1.00 32.01 215 MET A CA 1
ATOM 1715 C C . MET A 1 215 ? -49.388 -161.700 21.877 1.00 29.08 215 MET A C 1
ATOM 1716 O O . MET A 1 215 ? -49.695 -160.665 21.268 1.00 30.38 215 MET A O 1
ATOM 1721 N N . ALA A 1 216 ? -48.210 -162.309 21.724 1.00 30.26 216 ALA A N 1
ATOM 1722 C CA . ALA A 1 216 ? -47.156 -161.843 20.804 1.00 31.30 216 ALA A CA 1
ATOM 1723 C C . ALA A 1 216 ? -46.776 -160.386 21.052 1.00 30.91 216 ALA A C 1
ATOM 1724 O O . ALA A 1 216 ? -46.473 -159.626 20.122 1.00 31.20 216 ALA A O 1
ATOM 1726 N N . LYS A 1 217 ? -46.750 -159.998 22.321 1.00 28.51 217 LYS A N 1
ATOM 1727 C CA . LYS A 1 217 ? -46.317 -158.668 22.712 1.00 32.79 217 LYS A CA 1
ATOM 1728 C C . LYS A 1 217 ? -45.732 -158.757 24.120 1.00 32.66 217 LYS A C 1
ATOM 1729 O O . LYS A 1 217 ? -45.961 -159.749 24.817 1.00 33.64 217 LYS A O 1
ATOM 1735 N N . PRO A 1 218 ? -44.968 -157.751 24.539 1.00 34.12 218 PRO A N 1
ATOM 1736 C CA . PRO A 1 218 ? -44.357 -157.827 25.877 1.00 35.86 218 PRO A CA 1
ATOM 1737 C C . PRO A 1 218 ? -45.395 -157.751 26.990 1.00 39.11 218 PRO A C 1
ATOM 1738 O O . PRO A 1 218 ? -46.413 -157.055 26.883 1.00 32.36 218 PRO A O 1
ATOM 1742 N N . LEU A 1 219 ? -45.117 -158.497 28.057 1.00 33.91 219 LEU A N 1
ATOM 1743 C CA . LEU A 1 219 ? -45.858 -158.402 29.307 1.00 34.71 219 LEU A CA 1
ATOM 1744 C C . LEU A 1 219 ? -45.555 -157.084 30.005 1.00 39.74 219 LEU A C 1
ATOM 1745 O O . LEU A 1 219 ? -44.388 -156.719 30.172 1.00 50.47 219 LEU A O 1
ATOM 1750 N N . LYS A 1 220 ? -46.595 -156.371 30.431 1.00 36.74 220 LYS A N 1
ATOM 1751 C CA . LYS A 1 220 ? -46.376 -155.150 31.192 1.00 38.58 220 LYS A CA 1
ATOM 1752 C C . LYS A 1 220 ? -47.511 -154.940 32.184 1.00 36.86 220 LYS A C 1
ATOM 1753 O O . LYS A 1 220 ? -48.501 -155.680 32.209 1.00 37.20 220 LYS A O 1
ATOM 1759 N N . GLY A 1 221 ? -47.332 -153.930 33.029 1.00 36.44 221 GLY A N 1
ATOM 1760 C CA . GLY A 1 221 ? -48.328 -153.515 33.994 1.00 36.62 221 GLY A CA 1
ATOM 1761 C C . GLY A 1 221 ? -48.669 -154.599 35.000 1.00 36.98 221 GLY A C 1
ATOM 1762 O O . GLY A 1 221 ? -47.830 -155.424 35.402 1.00 36.64 221 GLY A O 1
ATOM 1763 N N . GLU A 1 222 ? -49.939 -154.601 35.407 1.00 34.27 222 GLU A N 1
ATOM 1764 C CA . GLU A 1 222 ? -50.398 -155.552 36.418 1.00 34.46 222 GLU A CA 1
ATOM 1765 C C . GLU A 1 222 ? -50.289 -157.002 35.952 1.00 37.09 222 GLU A C 1
ATOM 1766 O O . GLU A 1 222 ? -50.090 -157.905 36.778 1.00 38.40 222 GLU A O 1
ATOM 1772 N N . LEU A 1 223 ? -50.441 -157.261 34.650 1.00 34.49 223 LEU A N 1
ATOM 1773 C CA . LEU A 1 223 ? -50.319 -158.643 34.190 1.00 35.74 223 LEU A CA 1
ATOM 1774 C C . LEU A 1 223 ? -48.892 -159.155 34.363 1.00 35.91 223 LEU A C 1
ATOM 1775 O O . LEU A 1 223 ? -48.689 -160.341 34.653 1.00 35.68 223 LEU A O 1
ATOM 1780 N N . ALA A 1 224 ? -47.902 -158.275 34.215 1.00 37.22 224 ALA A N 1
ATOM 1781 C CA . ALA A 1 224 ? -46.525 -158.656 34.513 1.00 36.01 224 ALA A CA 1
ATOM 1782 C C . ALA A 1 224 ? -46.372 -159.015 35.984 1.00 33.23 224 ALA A C 1
ATOM 1783 O O . ALA A 1 224 ? -45.737 -160.017 36.328 1.00 32.59 224 ALA A O 1
ATOM 1785 N N . THR A 1 225 ? -46.958 -158.213 36.872 1.00 31.70 225 THR A N 1
ATOM 1786 C CA . THR A 1 225 ? -46.817 -158.490 38.297 1.00 34.03 225 THR A CA 1
ATOM 1787 C C . THR A 1 225 ? -47.490 -159.806 38.672 1.00 34.64 225 THR A C 1
ATOM 1788 O O . THR A 1 225 ? -46.984 -160.555 39.518 1.00 34.34 225 THR A O 1
ATOM 1792 N N . LEU A 1 226 ? -48.622 -160.117 38.033 1.00 32.60 226 LEU A N 1
ATOM 1793 C CA . LEU A 1 226 ? -49.356 -161.342 38.334 1.00 35.42 226 LEU A CA 1
ATOM 1794 C C . LEU A 1 226 ? -48.587 -162.597 37.952 1.00 29.56 226 LEU A C 1
ATOM 1795 O O . LEU A 1 226 ? -48.876 -163.673 38.485 1.00 30.98 226 LEU A O 1
ATOM 1800 N N . CYS A 1 227 ? -47.645 -162.489 37.020 1.00 31.26 227 CYS A N 1
ATOM 1801 C CA . CYS A 1 227 ? -46.830 -163.638 36.632 1.00 30.75 227 CYS A CA 1
ATOM 1802 C C . CYS A 1 227 ? -45.695 -163.926 37.611 1.00 33.28 227 CYS A C 1
ATOM 1803 O O . CYS A 1 227 ? -45.061 -164.983 37.507 1.00 36.14 227 CYS A O 1
ATOM 1806 N N . GLU A 1 228 ? -45.428 -163.026 38.553 1.00 29.97 228 GLU A N 1
ATOM 1807 C CA . GLU A 1 228 ? -44.324 -163.196 39.488 1.00 27.55 228 GLU A CA 1
ATOM 1808 C C . GLU A 1 228 ? -44.718 -164.182 40.577 1.00 29.23 228 GLU A C 1
ATOM 1809 O O . GLU A 1 228 ? -45.866 -164.202 41.021 1.00 30.52 228 GLU A O 1
ATOM 1815 N N . LEU A 1 229 ? -43.757 -164.994 41.018 1.00 30.59 229 LEU A N 1
ATOM 1816 C CA . LEU A 1 229 ? -44.021 -165.910 42.122 1.00 28.50 229 LEU A CA 1
ATOM 1817 C C . LEU A 1 229 ? -44.518 -165.150 43.347 1.00 32.96 229 LEU A C 1
ATOM 1818 O O . LEU A 1 229 ? -43.947 -164.127 43.732 1.00 33.54 229 LEU A O 1
ATOM 1823 N N . ASP A 1 230 ? -45.594 -165.649 43.957 1.00 34.08 230 ASP A N 1
ATOM 1824 C CA . ASP A 1 230 ? -46.178 -165.055 45.158 1.00 38.57 230 ASP A CA 1
ATOM 1825 C C . ASP A 1 230 ? -46.274 -166.152 46.207 1.00 36.82 230 ASP A C 1
ATOM 1826 O O . ASP A 1 230 ? -47.035 -167.113 46.036 1.00 36.97 230 ASP A O 1
ATOM 1831 N N . MET A 1 231 ? -45.512 -166.012 47.294 1.00 36.92 231 MET A N 1
ATOM 1832 C CA . MET A 1 231 ? -45.433 -167.098 48.266 1.00 42.31 231 MET A CA 1
ATOM 1833 C C . MET A 1 231 ? -46.753 -167.346 48.990 1.00 45.85 231 MET A C 1
ATOM 1834 O O . MET A 1 231 ? -46.875 -168.368 49.674 1.00 44.46 231 MET A O 1
ATOM 1839 N N . GLN A 1 232 ? -47.740 -166.459 48.842 1.00 40.86 232 GLN A N 1
ATOM 1840 C CA . GLN A 1 232 ? -49.060 -166.673 49.422 1.00 46.19 232 GLN A CA 1
ATOM 1841 C C . GLN A 1 232 ? -49.941 -167.593 48.587 1.00 45.25 232 GLN A C 1
ATOM 1842 O O . GLN A 1 232 ? -51.020 -167.976 49.054 1.00 43.04 232 GLN A O 1
ATOM 1848 N N . ASP A 1 233 ? -49.518 -167.951 47.375 1.00 40.95 233 ASP A N 1
ATOM 1849 C CA . ASP A 1 233 ? -50.321 -168.771 46.466 1.00 38.92 233 ASP A CA 1
ATOM 1850 C C . ASP A 1 233 ? -50.228 -170.253 46.839 1.00 36.71 233 ASP A C 1
ATOM 1851 O O . ASP A 1 233 ? -49.778 -171.089 46.061 1.00 36.54 233 ASP A O 1
ATOM 1856 N N . THR A 1 234 ? -50.703 -170.585 48.039 1.00 44.71 234 THR A N 1
ATOM 1857 C CA . THR A 1 234 ? -50.524 -171.939 48.553 1.00 49.69 234 THR A CA 1
ATOM 1858 C C . THR A 1 234 ? -51.654 -172.895 48.184 1.00 47.75 234 THR A C 1
ATOM 1859 O O . THR A 1 234 ? -51.579 -174.073 48.552 1.00 47.49 234 THR A O 1
ATOM 1863 N N . SER A 1 235 ? -52.680 -172.439 47.466 1.00 41.45 235 SER A N 1
ATOM 1864 C CA . SER A 1 235 ? -53.786 -173.296 47.062 1.00 40.43 235 SER A CA 1
ATOM 1865 C C . SER A 1 235 ? -53.884 -173.374 45.543 1.00 39.49 235 SER A C 1
ATOM 1866 O O . SER A 1 235 ? -53.483 -172.450 44.829 1.00 40.64 235 SER A O 1
ATOM 1869 N N . GLU A 1 236 ? -54.428 -174.497 45.059 1.00 37.21 236 GLU A N 1
ATOM 1870 C CA . GLU A 1 236 ? -54.693 -174.651 43.631 1.00 39.23 236 GLU A CA 1
ATOM 1871 C C . GLU A 1 236 ? -55.609 -173.549 43.115 1.00 38.42 236 GLU A C 1
ATOM 1872 O O . GLU A 1 236 ? -55.406 -173.025 42.012 1.00 34.82 236 GLU A O 1
ATOM 1878 N N . GLU A 1 237 ? -56.637 -173.202 43.894 1.00 37.35 237 GLU A N 1
ATOM 1879 C CA . GLU A 1 237 ? -57.587 -172.172 43.477 1.00 40.13 237 GLU A CA 1
ATOM 1880 C C . GLU A 1 237 ? -56.883 -170.853 43.160 1.00 39.36 237 GLU A C 1
ATOM 1881 O O . GLU A 1 237 ? -57.203 -170.193 42.163 1.00 36.62 237 GLU A O 1
ATOM 1887 N N . GLN A 1 238 ? -55.923 -170.453 43.995 1.00 37.47 238 GLN A N 1
ATOM 1888 C CA . GLN A 1 238 ? -55.208 -169.205 43.754 1.00 42.83 238 GLN A CA 1
ATOM 1889 C C . GLN A 1 238 ? -54.383 -169.272 42.476 1.00 38.43 238 GLN A C 1
ATOM 1890 O O . GLN A 1 238 ? -54.299 -168.283 41.740 1.00 35.73 238 GLN A O 1
ATOM 1896 N N . LEU A 1 239 ? -53.749 -170.422 42.209 1.00 34.92 239 LEU A N 1
ATOM 1897 C CA . LEU A 1 239 ? -53.007 -170.601 40.965 1.00 32.79 239 LEU A CA 1
ATOM 1898 C C . LEU A 1 239 ? -53.940 -170.532 39.760 1.00 37.20 239 LEU A C 1
ATOM 1899 O O . LEU A 1 239 ? -53.650 -169.842 38.773 1.00 32.67 239 LEU A O 1
ATOM 1904 N N . PHE A 1 240 ? -55.080 -171.232 39.832 1.00 32.29 240 PHE A N 1
ATOM 1905 C CA . PHE A 1 240 ? -56.055 -171.188 38.744 1.00 32.24 240 PHE A CA 1
ATOM 1906 C C . PHE A 1 240 ? -56.486 -169.756 38.451 1.00 31.83 240 PHE A C 1
ATOM 1907 O O . PHE A 1 240 ? -56.677 -169.377 37.285 1.00 35.04 240 PHE A O 1
ATOM 1915 N N . ALA A 1 241 ? -56.656 -168.947 39.501 1.00 33.04 241 ALA A N 1
ATOM 1916 C CA . ALA A 1 241 ? -57.186 -167.597 39.321 1.00 37.21 241 ALA A CA 1
ATOM 1917 C C . ALA A 1 241 ? -56.180 -166.707 38.608 1.00 37.22 241 ALA A C 1
ATOM 1918 O O . ALA A 1 241 ? -56.559 -165.841 37.811 1.00 36.20 241 ALA A O 1
ATOM 1920 N N . LYS A 1 242 ? -54.896 -166.895 38.895 1.00 36.16 242 LYS A N 1
ATOM 1921 C CA . LYS A 1 242 ? -53.874 -166.102 38.219 1.00 35.77 242 LYS A CA 1
ATOM 1922 C C . LYS A 1 242 ? -53.751 -166.499 36.759 1.00 32.38 242 LYS A C 1
ATOM 1923 O O . LYS A 1 242 ? -53.611 -165.634 35.883 1.00 37.37 242 LYS A O 1
ATOM 1929 N N . TRP A 1 243 ? -53.822 -167.798 36.474 1.00 27.34 243 TRP A N 1
ATOM 1930 C CA . TRP A 1 243 ? -53.794 -168.244 35.085 1.00 31.96 243 TRP A CA 1
ATOM 1931 C C . TRP A 1 243 ? -54.959 -167.654 34.302 1.00 32.80 243 TRP A C 1
ATOM 1932 O O . TRP A 1 243 ? -54.779 -167.170 33.178 1.00 32.25 243 TRP A O 1
ATOM 1943 N N . GLU A 1 244 ? -56.161 -167.669 34.885 1.00 32.08 244 GLU A N 1
ATOM 1944 C CA . GLU A 1 244 ? -57.324 -167.173 34.155 1.00 29.98 244 GLU A CA 1
ATOM 1945 C C . GLU A 1 244 ? -57.214 -165.681 33.864 1.00 32.58 244 GLU A C 1
ATOM 1946 O O . GLU A 1 244 ? -57.621 -165.225 32.790 1.00 40.15 244 GLU A O 1
ATOM 1952 N N . GLU A 1 245 ? -56.672 -164.897 34.797 1.00 32.69 245 GLU A N 1
ATOM 1953 C CA . GLU A 1 245 ? -56.552 -163.464 34.540 1.00 35.65 245 GLU A CA 1
ATOM 1954 C C . GLU A 1 245 ? -55.488 -163.152 33.487 1.00 36.55 245 GLU A C 1
ATOM 1955 O O . GLU A 1 245 ? -55.634 -162.197 32.715 1.00 33.89 245 GLU A O 1
ATOM 1961 N N . VAL A 1 246 ? -54.417 -163.927 33.436 1.00 30.20 246 VAL A N 1
ATOM 1962 C CA . VAL A 1 246 ? -53.311 -163.567 32.555 1.00 33.20 246 VAL A CA 1
ATOM 1963 C C . VAL A 1 246 ? -53.508 -164.106 31.141 1.00 33.59 246 VAL A C 1
ATOM 1964 O O . VAL A 1 246 ? -53.254 -163.391 30.171 1.00 37.93 246 VAL A O 1
ATOM 1968 N N . ILE A 1 247 ? -53.961 -165.352 30.980 1.00 28.38 247 ILE A N 1
ATOM 1969 C CA . ILE A 1 247 ? -54.117 -165.940 29.648 1.00 29.99 247 ILE A CA 1
ATOM 1970 C C . ILE A 1 247 ? -55.515 -166.510 29.435 1.00 37.19 247 ILE A C 1
ATOM 1971 O O . ILE A 1 247 ? -55.725 -167.333 28.535 1.00 40.87 247 ILE A O 1
ATOM 1976 N N . GLY A 1 248 ? -56.473 -166.094 30.249 1.00 41.45 248 GLY A N 1
ATOM 1977 C CA . GLY A 1 248 ? -57.832 -166.580 30.110 1.00 52.62 248 GLY A CA 1
ATOM 1978 C C . GLY A 1 248 ? -58.550 -166.000 28.897 1.00 62.58 248 GLY A C 1
ATOM 1979 O O . GLY A 1 248 ? -58.045 -165.146 28.167 1.00 59.75 248 GLY A O 1
ATOM 1980 N N . ASP A 1 249 ? -59.785 -166.471 28.704 1.00 71.61 249 ASP A N 1
ATOM 1981 C CA . ASP A 1 249 ? -60.529 -166.192 27.479 1.00 76.33 249 ASP A CA 1
ATOM 1982 C C . ASP A 1 249 ? -60.844 -164.714 27.269 1.00 73.27 249 ASP A C 1
ATOM 1983 O O . ASP A 1 249 ? -61.300 -164.352 26.180 1.00 80.76 249 ASP A O 1
ATOM 1988 N N . LYS A 1 250 ? -60.619 -163.855 28.260 1.00 65.55 250 LYS A N 1
ATOM 1989 C CA . LYS A 1 250 ? -60.795 -162.423 28.060 1.00 65.61 250 LYS A CA 1
ATOM 1990 C C . LYS A 1 250 ? -59.548 -161.746 27.506 1.00 72.10 250 LYS A C 1
ATOM 1991 O O . LYS A 1 250 ? -59.595 -160.550 27.197 1.00 72.61 250 LYS A O 1
ATOM 1997 N N . GLN A 1 251 ? -58.446 -162.478 27.370 1.00 76.91 251 GLN A N 1
ATOM 1998 C CA . GLN A 1 251 ? -57.219 -161.980 26.754 1.00 78.60 251 GLN A CA 1
ATOM 1999 C C . GLN A 1 251 ? -57.082 -162.675 25.402 1.00 80.01 251 GLN A C 1
ATOM 2000 O O . GLN A 1 251 ? -56.418 -163.705 25.277 1.00 80.84 251 GLN A O 1
ATOM 2006 N N . THR A 1 252 ? -57.726 -162.110 24.382 1.00 81.42 252 THR A N 1
ATOM 2007 C CA . THR A 1 252 ? -57.676 -162.693 23.046 1.00 85.55 252 THR A CA 1
ATOM 2008 C C . THR A 1 252 ? -56.298 -162.337 22.495 1.00 94.77 252 THR A C 1
ATOM 2009 O O . THR A 1 252 ? -55.672 -161.367 22.934 1.00 96.06 252 THR A O 1
ATOM 2013 N N . SER A 1 253 ? -55.832 -163.132 21.520 1.00 102.48 253 SER A N 1
ATOM 2014 C CA . SER A 1 253 ? -54.477 -163.025 20.975 1.00 107.82 253 SER A CA 1
ATOM 2015 C C . SER A 1 253 ? -54.478 -161.767 20.111 1.00 114.24 253 SER A C 1
ATOM 2016 O O . SER A 1 253 ? -54.811 -161.820 18.921 1.00 124.04 253 SER A O 1
ATOM 2019 N N . SER A 1 254 ? -54.076 -160.637 20.703 1.00 107.12 254 SER A N 1
ATOM 2020 C CA . SER A 1 254 ? -54.304 -159.331 20.086 1.00 100.31 254 SER A CA 1
ATOM 2021 C C . SER A 1 254 ? -53.475 -159.183 18.814 1.00 99.93 254 SER A C 1
ATOM 2022 O O . SER A 1 254 ? -53.967 -158.680 17.796 1.00 95.79 254 SER A O 1
ATOM 2025 N N . SER A 1 255 ? -52.208 -159.605 18.850 1.00 101.05 255 SER A N 1
ATOM 2026 C CA . SER A 1 255 ? -51.359 -159.512 17.667 1.00 97.95 255 SER A CA 1
ATOM 2027 C C . SER A 1 255 ? -50.562 -160.790 17.425 1.00 95.71 255 SER A C 1
ATOM 2028 O O . SER A 1 255 ? -49.580 -160.762 16.673 1.00 92.37 255 SER A O 1
ATOM 2031 N N . GLN A 1 256 ? -50.963 -161.912 18.040 1.00 96.61 256 GLN A N 1
ATOM 2032 C CA . GLN A 1 256 ? -50.278 -163.176 17.775 1.00 98.40 256 GLN A CA 1
ATOM 2033 C C . GLN A 1 256 ? -50.496 -163.636 16.349 1.00 103.44 256 GLN A C 1
ATOM 2034 O O . GLN A 1 256 ? -49.634 -164.311 15.772 1.00 106.92 256 GLN A O 1
ATOM 2040 N N . LEU A 1 257 ? -51.643 -163.292 15.777 1.00 99.92 257 LEU A N 1
ATOM 2041 C CA . LEU A 1 257 ? -51.960 -163.679 14.418 1.00 95.41 257 LEU A CA 1
ATOM 2042 C C . LEU A 1 257 ? -51.484 -162.664 13.390 1.00 84.78 257 LEU A C 1
ATOM 2043 O O . LEU A 1 257 ? -51.447 -162.983 12.198 1.00 87.13 257 LEU A O 1
ATOM 2048 N N . THR A 1 258 ? -51.116 -161.456 13.821 1.00 73.02 258 THR A N 1
ATOM 2049 C CA . THR A 1 258 ? -50.429 -160.528 12.927 1.00 67.25 258 THR A CA 1
ATOM 2050 C C . THR A 1 258 ? -49.095 -161.110 12.468 1.00 61.37 258 THR A C 1
ATOM 2051 O O . THR A 1 258 ? -48.762 -161.080 11.277 1.00 58.83 258 THR A O 1
ATOM 2055 N N . LEU A 1 259 ? -48.323 -161.658 13.409 1.00 53.16 259 LEU A N 1
ATOM 2056 C CA . LEU A 1 259 ? -47.043 -162.280 13.096 1.00 51.12 259 LEU A CA 1
ATOM 2057 C C . LEU A 1 259 ? -47.193 -163.675 12.498 1.00 52.06 259 LEU A C 1
ATOM 2058 O O . LEU A 1 259 ? -46.281 -164.137 11.804 1.00 47.34 259 LEU A O 1
ATOM 2063 N N . HIS A 1 260 ? -48.325 -164.343 12.737 1.00 48.22 260 HIS A N 1
ATOM 2064 C CA . HIS A 1 260 ? -48.608 -165.684 12.214 1.00 45.68 260 HIS A CA 1
ATOM 2065 C C . HIS A 1 260 ? -49.971 -165.649 11.532 1.00 43.29 260 HIS A C 1
ATOM 2066 O O . HIS A 1 260 ? -50.986 -166.055 12.120 1.00 42.71 260 HIS A O 1
ATOM 2073 N N . PRO A 1 261 ? -50.028 -165.199 10.274 1.00 43.16 261 PRO A N 1
ATOM 2074 C CA . PRO A 1 261 ? -51.317 -164.811 9.683 1.00 44.20 261 PRO A CA 1
ATOM 2075 C C . PRO A 1 261 ? -52.202 -165.956 9.217 1.00 44.61 261 PRO A C 1
ATOM 2076 O O . PRO A 1 261 ? -53.328 -165.692 8.775 1.00 42.12 261 PRO A O 1
ATOM 2080 N N . ASN A 1 262 ? -51.771 -167.209 9.295 1.00 40.54 262 ASN A N 1
ATOM 2081 C CA . ASN A 1 262 ? -52.638 -168.291 8.829 1.00 41.08 262 ASN A CA 1
ATOM 2082 C C . ASN A 1 262 ? -53.577 -168.675 9.967 1.00 37.77 262 ASN A C 1
ATOM 2083 O O . ASN A 1 262 ? -53.266 -169.542 10.789 1.00 37.86 262 ASN A O 1
ATOM 2088 N N . LYS A 1 263 ? -54.749 -168.022 10.020 1.00 39.81 263 LYS A N 1
ATOM 2089 C CA . LYS A 1 263 ? -55.701 -168.301 11.097 1.00 43.34 263 LYS A CA 1
ATOM 2090 C C . LYS A 1 263 ? -56.464 -169.606 10.906 1.00 38.21 263 LYS A C 1
ATOM 2091 O O . LYS A 1 263 ? -57.200 -170.010 11.816 1.00 43.95 263 LYS A O 1
ATOM 2097 N N . THR A 1 264 ? -56.353 -170.251 9.749 1.00 36.32 264 THR A N 1
ATOM 2098 C CA . THR A 1 264 ? -57.033 -171.517 9.504 1.00 36.51 264 THR A CA 1
ATOM 2099 C C . THR A 1 264 ? -56.017 -172.635 9.293 1.00 38.10 264 THR A C 1
ATOM 2100 O O . THR A 1 264 ? -56.253 -173.578 8.533 1.00 42.61 264 THR A O 1
ATOM 2104 N N . LEU A 1 265 ? -54.874 -172.518 9.976 1.00 31.68 265 LEU A N 1
ATOM 2105 C CA . LEU A 1 265 ? -53.810 -173.514 9.883 1.00 37.64 265 LEU A CA 1
ATOM 2106 C C . LEU A 1 265 ? -54.339 -174.930 10.105 1.00 36.90 265 LEU A C 1
ATOM 2107 O O . LEU A 1 265 ? -53.942 -175.867 9.401 1.00 35.68 265 LEU A O 1
ATOM 2112 N N . PHE A 1 266 ? -55.238 -175.106 11.074 1.00 34.28 266 PHE A N 1
ATOM 2113 C CA . PHE A 1 266 ? -55.722 -176.433 11.444 1.00 31.75 266 PHE A CA 1
ATOM 2114 C C . PHE A 1 266 ? -57.153 -176.690 10.976 1.00 34.62 266 PHE A C 1
ATOM 2115 O O . PHE A 1 266 ? -57.808 -177.613 11.475 1.00 32.13 266 PHE A O 1
ATOM 2123 N N . LYS A 1 267 ? -57.651 -175.887 10.034 1.00 35.78 267 LYS A N 1
ATOM 2124 C CA . LYS A 1 267 ? -58.966 -176.110 9.447 1.00 39.56 267 LYS A CA 1
ATOM 2125 C C . LYS A 1 267 ? -59.080 -177.527 8.895 1.00 38.91 267 LYS A C 1
ATOM 2126 O O . LYS A 1 267 ? -58.168 -178.024 8.230 1.00 39.79 267 LYS A O 1
ATOM 2132 N N . ASN A 1 268 ? -60.211 -178.178 9.186 1.00 36.98 268 ASN A N 1
ATOM 2133 C CA . ASN A 1 268 ? -60.514 -179.546 8.761 1.00 40.51 268 ASN A CA 1
ATOM 2134 C C . ASN A 1 268 ? -59.608 -180.582 9.413 1.00 38.27 268 ASN A C 1
ATOM 2135 O O . ASN A 1 268 ? -59.454 -181.691 8.888 1.00 38.40 268 ASN A O 1
ATOM 2140 N N . HIS A 1 269 ? -58.997 -180.244 10.545 1.00 34.13 269 HIS A N 1
ATOM 2141 C CA . HIS A 1 269 ? -58.269 -181.201 11.360 1.00 34.34 269 HIS A CA 1
ATOM 2142 C C . HIS A 1 269 ? -58.875 -181.230 12.753 1.00 35.43 269 HIS A C 1
ATOM 2143 O O . HIS A 1 269 ? -59.300 -180.198 13.282 1.00 37.54 269 HIS A O 1
ATOM 2150 N N . HIS A 1 270 ? -58.926 -182.424 13.333 1.00 31.74 270 HIS A N 1
ATOM 2151 C CA . HIS A 1 270 ? -59.549 -182.645 14.628 1.00 28.16 270 HIS A CA 1
ATOM 2152 C C . HIS A 1 270 ? -58.628 -183.578 15.391 1.00 32.15 270 HIS A C 1
ATOM 2153 O O . HIS A 1 270 ? -58.393 -184.709 14.954 1.00 32.35 270 HIS A O 1
ATOM 2160 N N . PHE A 1 271 ? -58.089 -183.090 16.502 1.00 25.55 271 PHE A N 1
ATOM 2161 C CA . PHE A 1 271 ? -57.027 -183.766 17.231 1.00 26.27 271 PHE A CA 1
ATOM 2162 C C . PHE A 1 271 ? -57.599 -184.503 18.434 1.00 29.09 271 PHE A C 1
ATOM 2163 O O . PHE A 1 271 ? -58.333 -183.918 19.236 1.00 31.94 271 PHE A O 1
ATOM 2171 N N . ALA A 1 272 ? -57.270 -185.783 18.552 1.00 26.35 272 ALA A N 1
ATOM 2172 C CA . ALA A 1 272 ? -57.541 -186.530 19.773 1.00 29.41 272 ALA A CA 1
ATOM 2173 C C . ALA A 1 272 ? -56.333 -186.387 20.687 1.00 34.84 272 ALA A C 1
ATOM 2174 O O . ALA A 1 272 ? -55.193 -186.621 20.260 1.00 31.35 272 ALA A O 1
ATOM 2176 N N . ILE A 1 273 ? -56.571 -185.968 21.927 1.00 31.66 273 ILE A N 1
ATOM 2177 C CA . ILE A 1 273 ? -55.488 -185.708 22.878 1.00 34.22 273 ILE A CA 1
ATOM 2178 C C . ILE A 1 273 ? -55.390 -186.882 23.843 1.00 33.43 273 ILE A C 1
ATOM 2179 O O . ILE A 1 273 ? -56.334 -187.159 24.592 1.00 30.33 273 ILE A O 1
ATOM 2184 N N . SER A 1 274 ? -54.236 -187.554 23.845 1.00 28.94 274 SER A N 1
ATOM 2185 C CA . SER A 1 274 ? -54.058 -188.758 24.648 1.00 31.13 274 SER A CA 1
ATOM 2186 C C . SER A 1 274 ? -54.052 -188.424 26.137 1.00 30.34 274 SER A C 1
ATOM 2187 O O . SER A 1 274 ? -53.545 -187.371 26.537 1.00 31.89 274 SER A O 1
ATOM 2190 N N . PRO A 1 275 ? -54.581 -189.310 26.985 1.00 32.15 275 PRO A N 1
ATOM 2191 C CA . PRO A 1 275 ? -54.485 -189.082 28.433 1.00 38.69 275 PRO A CA 1
ATOM 2192 C C . PRO A 1 275 ? -53.076 -189.223 28.991 1.00 38.45 275 PRO A C 1
ATOM 2193 O O . PRO A 1 275 ? -52.872 -188.865 30.158 1.00 37.68 275 PRO A O 1
ATOM 2197 N N . ASP A 1 276 ? -52.091 -189.697 28.215 1.00 36.67 276 ASP A N 1
ATOM 2198 C CA . ASP A 1 276 ? -50.739 -189.721 28.762 1.00 32.45 276 ASP A CA 1
ATOM 2199 C C . ASP A 1 276 ? -50.116 -188.331 28.811 1.00 34.66 276 ASP A C 1
ATOM 2200 O O . ASP A 1 276 ? -49.005 -188.180 29.325 1.00 31.91 276 ASP A O 1
ATOM 2205 N N . LEU A 1 277 ? -50.819 -187.311 28.314 1.00 30.23 277 LEU A N 1
ATOM 2206 C CA . LEU A 1 277 ? -50.446 -185.918 28.538 1.00 30.16 277 LEU A CA 1
ATOM 2207 C C . LEU A 1 277 ? -51.201 -185.434 29.769 1.00 43.15 277 LEU A C 1
ATOM 2208 O O . LEU A 1 277 ? -52.357 -185.009 29.693 1.00 55.84 277 LEU A O 1
ATOM 2213 N N . ASN A 1 278 ? -50.541 -185.485 30.923 1.00 34.92 278 ASN A N 1
ATOM 2214 C CA . ASN A 1 278 ? -51.165 -185.065 32.176 1.00 41.27 278 ASN A CA 1
ATOM 2215 C C . ASN A 1 278 ? -50.687 -183.653 32.495 1.00 34.36 278 ASN A C 1
ATOM 2216 O O . ASN A 1 278 ? -49.803 -183.428 33.319 1.00 42.71 278 ASN A O 1
ATOM 2221 N N . PHE A 1 279 ? -51.288 -182.691 31.805 1.00 34.57 279 PHE A N 1
ATOM 2222 C CA . PHE A 1 279 ? -51.028 -181.279 32.038 1.00 30.32 279 PHE A CA 1
ATOM 2223 C C . PHE A 1 279 ? -51.792 -180.756 33.253 1.00 33.35 279 PHE A C 1
ATOM 2224 O O . PHE A 1 279 ? -52.916 -181.184 33.543 1.00 30.64 279 PHE A O 1
ATOM 2232 N N . PHE A 1 280 ? -51.182 -179.798 33.951 1.00 29.24 280 PHE A N 1
ATOM 2233 C CA . PHE A 1 280 ? -51.946 -178.857 34.768 1.00 27.91 280 PHE A CA 1
ATOM 2234 C C . PHE A 1 280 ? -53.170 -178.416 33.974 1.00 27.46 280 PHE A C 1
ATOM 2235 O O . PHE A 1 280 ? -53.067 -178.083 32.795 1.00 29.21 280 PHE A O 1
ATOM 2243 N N . THR A 1 281 ? -54.348 -178.506 34.584 1.00 26.26 281 THR A N 1
ATOM 2244 C CA . THR A 1 281 ? -55.555 -178.347 33.777 1.00 27.97 281 THR A CA 1
ATOM 2245 C C . THR A 1 281 ? -55.624 -177.015 33.024 1.00 29.23 281 THR A C 1
ATOM 2246 O O . THR A 1 281 ? -55.969 -177.037 31.833 1.00 26.37 281 THR A O 1
ATOM 2250 N N . PRO A 1 282 ? -55.306 -175.858 33.614 1.00 28.49 282 PRO A N 1
ATOM 2251 C CA . PRO A 1 282 ? -55.304 -174.622 32.808 1.00 26.52 282 PRO A CA 1
ATOM 2252 C C . PRO A 1 282 ? -54.267 -174.618 31.682 1.00 27.66 282 PRO A C 1
ATOM 2253 O O . PRO A 1 282 ? -54.384 -173.801 30.753 1.00 29.74 282 PRO A O 1
ATOM 2257 N N . LEU A 1 283 ? -53.268 -175.494 31.732 1.00 25.15 283 LEU A N 1
ATOM 2258 C CA . LEU A 1 283 ? -52.346 -175.628 30.603 1.00 27.77 283 LEU A CA 1
ATOM 2259 C C . LEU A 1 283 ? -52.994 -176.425 29.480 1.00 28.91 283 LEU A C 1
ATOM 2260 O O . LEU A 1 283 ? -52.789 -176.122 28.304 1.00 23.50 283 LEU A O 1
ATOM 2265 N N . TYR A 1 284 ? -53.800 -177.437 29.820 1.00 26.58 284 TYR A N 1
ATOM 2266 C CA . TYR A 1 284 ? -54.597 -178.090 28.786 1.00 28.81 284 TYR A CA 1
ATOM 2267 C C . TYR A 1 284 ? -55.550 -177.097 28.129 1.00 26.68 284 TYR A C 1
ATOM 2268 O O . TYR A 1 284 ? -55.714 -177.097 26.899 1.00 28.32 284 TYR A O 1
ATOM 2277 N N . TRP A 1 285 ? -56.186 -176.241 28.936 1.00 25.70 285 TRP A N 1
ATOM 2278 C CA . TRP A 1 285 ? -57.088 -175.233 28.387 1.00 29.84 285 TRP A CA 1
ATOM 2279 C C . TRP A 1 285 ? -56.350 -174.284 27.455 1.00 29.55 285 TRP A C 1
ATOM 2280 O O . TRP A 1 285 ? -56.907 -173.843 26.441 1.00 29.52 285 TRP A O 1
ATOM 2291 N N . PHE A 1 286 ? -55.116 -173.922 27.807 1.00 23.55 286 PHE A N 1
ATOM 2292 C CA . PHE A 1 286 ? -54.299 -173.102 26.902 1.00 27.49 286 PHE A CA 1
ATOM 2293 C C . PHE A 1 286 ? -54.064 -173.819 25.572 1.00 26.88 286 PHE A C 1
ATOM 2294 O O . PHE A 1 286 ? -54.206 -173.224 24.494 1.00 28.09 286 PHE A O 1
ATOM 2302 N N . LEU A 1 287 ? -53.690 -175.100 25.632 1.00 25.40 287 LEU A N 1
ATOM 2303 C CA . LEU A 1 287 ? -53.385 -175.850 24.415 1.00 26.10 287 LEU A CA 1
ATOM 2304 C C . LEU A 1 287 ? -54.630 -176.042 23.560 1.00 25.62 287 LEU A C 1
ATOM 2305 O O . LEU A 1 287 ? -54.584 -175.894 22.329 1.00 27.61 287 LEU A O 1
ATOM 2310 N N . LYS A 1 288 ? -55.744 -176.406 24.192 1.00 25.96 288 LYS A N 1
ATOM 2311 C CA . LYS A 1 288 ? -56.999 -176.531 23.466 1.00 25.59 288 LYS A CA 1
ATOM 2312 C C . LYS A 1 288 ? -57.374 -175.213 22.792 1.00 30.19 288 LYS A C 1
ATOM 2313 O O . LYS A 1 288 ? -57.757 -175.192 21.616 1.00 31.27 288 LYS A O 1
ATOM 2319 N N . GLY A 1 289 ? -57.256 -174.098 23.514 1.00 30.22 289 GLY A N 1
ATOM 2320 C CA . GLY A 1 289 ? -57.582 -172.814 22.911 1.00 27.86 289 GLY A CA 1
ATOM 2321 C C . GLY A 1 289 ? -56.641 -172.463 21.771 1.00 30.86 289 GLY A C 1
ATOM 2322 O O . GLY A 1 289 ? -57.059 -171.867 20.770 1.00 32.00 289 GLY A O 1
ATOM 2323 N N . PHE A 1 290 ? -55.365 -172.837 21.899 1.00 29.72 290 PHE A N 1
ATOM 2324 C CA . PHE A 1 290 ? -54.404 -172.593 20.822 1.00 31.05 290 PHE A CA 1
ATOM 2325 C C . PHE A 1 290 ? -54.832 -173.300 19.543 1.00 32.33 290 PHE A C 1
ATOM 2326 O O . PHE A 1 290 ? -54.848 -172.699 18.463 1.00 34.66 290 PHE A O 1
ATOM 2334 N N . ILE A 1 291 ? -55.207 -174.578 19.654 1.00 27.69 291 ILE A N 1
ATOM 2335 C CA . ILE A 1 291 ? -55.646 -175.334 18.482 1.00 29.11 291 ILE A CA 1
ATOM 2336 C C . ILE A 1 291 ? -56.937 -174.752 17.907 1.00 27.89 291 ILE A C 1
ATOM 2337 O O . ILE A 1 291 ? -57.070 -174.583 16.687 1.00 29.12 291 ILE A O 1
ATOM 2342 N N . GLU A 1 292 ? -57.926 -174.481 18.771 1.00 28.34 292 GLU A N 1
ATOM 2343 C CA . GLU A 1 292 ? -59.216 -173.976 18.285 1.00 29.69 292 GLU A CA 1
ATOM 2344 C C . GLU A 1 292 ? -59.090 -172.581 17.680 1.00 32.33 292 GLU A C 1
ATOM 2345 O O . GLU A 1 292 ? -59.834 -172.235 16.749 1.00 33.99 292 GLU A O 1
ATOM 2351 N N . ASP A 1 293 ? -58.163 -171.765 18.182 1.00 33.37 293 ASP A N 1
ATOM 2352 C CA . ASP A 1 293 ? -57.942 -170.455 17.574 1.00 38.81 293 ASP A CA 1
ATOM 2353 C C . ASP A 1 293 ? -57.417 -170.558 16.151 1.00 39.64 293 ASP A C 1
ATOM 2354 O O . ASP A 1 293 ? -57.518 -169.587 15.393 1.00 42.04 293 ASP A O 1
ATOM 2359 N N . LEU A 1 294 ? -56.859 -171.706 15.777 1.00 35.14 294 LEU A N 1
ATOM 2360 C CA . LEU A 1 294 ? -56.373 -171.958 14.429 1.00 32.08 294 LEU A CA 1
ATOM 2361 C C . LEU A 1 294 ? -57.361 -172.790 13.619 1.00 33.01 294 LEU A C 1
ATOM 2362 O O . LEU A 1 294 ? -56.979 -173.398 12.613 1.00 34.80 294 LEU A O 1
ATOM 2367 N N . ASP A 1 295 ? -58.621 -172.830 14.054 1.00 34.43 295 ASP A N 1
ATOM 2368 C CA . ASP A 1 295 ? -59.726 -173.507 13.375 1.00 36.74 295 ASP A CA 1
ATOM 2369 C C . ASP A 1 295 ? -59.636 -175.023 13.480 1.00 37.46 295 ASP A C 1
ATOM 2370 O O . ASP A 1 295 ? -60.314 -175.734 12.733 1.00 40.79 295 ASP A O 1
ATOM 2375 N N . GLY A 1 296 ? -58.809 -175.534 14.404 1.00 30.70 296 GLY A N 1
ATOM 2376 C CA . GLY A 1 296 ? -58.798 -176.953 14.697 1.00 30.12 296 GLY A CA 1
ATOM 2377 C C . GLY A 1 296 ? -59.849 -177.344 15.735 1.00 29.86 296 GLY A C 1
ATOM 2378 O O . GLY A 1 296 ? -60.402 -176.508 16.446 1.00 34.69 296 GLY A O 1
ATOM 2379 N N . LYS A 1 297 ? -60.124 -178.642 15.815 1.00 31.93 297 LYS A N 1
ATOM 2380 C CA . LYS A 1 297 ? -61.013 -179.196 16.827 1.00 30.38 297 LYS A CA 1
ATOM 2381 C C . LYS A 1 297 ? -60.233 -180.117 17.755 1.00 33.50 297 LYS A C 1
ATOM 2382 O O . LYS A 1 297 ? -59.203 -180.675 17.373 1.00 33.00 297 LYS A O 1
ATOM 2388 N N . VAL A 1 298 ? -60.729 -180.264 18.986 1.00 33.01 298 VAL A N 1
ATOM 2389 C CA . VAL A 1 298 ? -60.023 -180.967 20.053 1.00 35.42 298 VAL A CA 1
ATOM 2390 C C . VAL A 1 298 ? -60.988 -181.904 20.763 1.00 33.69 298 VAL A C 1
ATOM 2391 O O . VAL A 1 298 ? -62.072 -181.484 21.179 1.00 34.80 298 VAL A O 1
ATOM 2395 N N . THR A 1 299 ? -60.581 -183.162 20.930 1.00 27.21 299 THR A N 1
ATOM 2396 C CA . THR A 1 299 ? -61.297 -184.113 21.781 1.00 33.89 299 THR A CA 1
ATOM 2397 C C . THR A 1 299 ? -60.309 -184.775 22.725 1.00 33.99 299 THR A C 1
ATOM 2398 O O . THR A 1 299 ? -59.398 -185.490 22.256 1.00 33.69 299 THR A O 1
ATOM 2402 N N . PRO A 1 300 ? -60.435 -184.578 24.034 1.00 35.60 300 PRO A N 1
ATOM 2403 C CA . PRO A 1 300 ? -59.575 -185.303 24.971 1.00 32.15 300 PRO A CA 1
ATOM 2404 C C . PRO A 1 300 ? -60.016 -186.752 25.097 1.00 37.48 300 PRO A C 1
ATOM 2405 O O . PRO A 1 300 ? -61.208 -187.050 25.176 1.00 32.99 300 PRO A O 1
ATOM 2409 N N . LEU A 1 301 ? -59.048 -187.656 25.106 1.00 34.68 301 LEU A N 1
ATOM 2410 C CA . LEU A 1 301 ? -59.323 -189.064 25.355 1.00 33.13 301 LEU A CA 1
ATOM 2411 C C . LEU A 1 301 ? -59.096 -189.377 26.829 1.00 37.62 301 LEU A C 1
ATOM 2412 O O . LEU A 1 301 ? -58.267 -188.749 27.494 1.00 41.78 301 LEU A O 1
ATOM 2417 N N . SER A 1 302 ? -59.839 -190.357 27.339 1.00 39.63 302 SER A N 1
ATOM 2418 C CA . SER A 1 302 ? -59.641 -190.834 28.700 1.00 44.67 302 SER A CA 1
ATOM 2419 C C . SER A 1 302 ? -59.273 -192.310 28.685 1.00 40.89 302 SER A C 1
ATOM 2420 O O . SER A 1 302 ? -59.628 -193.056 27.766 1.00 41.80 302 SER A O 1
ATOM 2423 N N . PHE A 1 303 ? -58.555 -192.731 29.728 1.00 41.91 303 PHE A N 1
ATOM 2424 C CA . PHE A 1 303 ? -58.189 -194.136 29.856 1.00 48.23 303 PHE A CA 1
ATOM 2425 C C . PHE A 1 303 ? -59.405 -195.057 29.913 1.00 55.37 303 PHE A C 1
ATOM 2426 O O . PHE A 1 303 ? -59.271 -196.261 29.667 1.00 60.14 303 PHE A O 1
ATOM 2434 N N . SER A 1 304 ? -60.587 -194.523 30.221 1.00 50.88 304 SER A N 1
ATOM 2435 C CA . SER A 1 304 ? -61.802 -195.319 30.307 1.00 53.74 304 SER A CA 1
ATOM 2436 C C . SER A 1 304 ? -62.661 -195.258 29.047 1.00 59.20 304 SER A C 1
ATOM 2437 O O . SER A 1 304 ? -63.645 -196.002 28.958 1.00 60.15 304 SER A O 1
ATOM 2440 N N . ASP A 1 305 ? -62.324 -194.399 28.082 1.00 50.59 305 ASP A N 1
ATOM 2441 C CA . ASP A 1 305 ? -63.097 -194.313 26.844 1.00 47.35 305 ASP A CA 1
ATOM 2442 C C . ASP A 1 305 ? -63.129 -195.657 26.122 1.00 48.34 305 ASP A C 1
ATOM 2443 O O . ASP A 1 305 ? -62.145 -196.402 26.114 1.00 46.44 305 ASP A O 1
ATOM 2448 N N . ASP A 1 306 ? -64.267 -195.968 25.506 1.00 50.02 306 ASP A N 1
ATOM 2449 C CA . ASP A 1 306 ? -64.319 -197.030 24.505 1.00 48.34 306 ASP A CA 1
ATOM 2450 C C . ASP A 1 306 ? -63.963 -196.392 23.171 1.00 40.56 306 ASP A C 1
ATOM 2451 O O . ASP A 1 306 ? -64.799 -195.729 22.550 1.00 40.54 306 ASP A O 1
ATOM 2456 N N . LEU A 1 307 ? -62.721 -196.610 22.725 1.00 39.79 307 LEU A N 1
ATOM 2457 C CA . LEU A 1 307 ? -62.173 -195.831 21.616 1.00 36.19 307 LEU A CA 1
ATOM 2458 C C . LEU A 1 307 ? -62.967 -196.034 20.338 1.00 41.38 307 LEU A C 1
ATOM 2459 O O . LEU A 1 307 ? -63.196 -195.079 19.584 1.00 41.45 307 LEU A O 1
ATOM 2464 N N . LYS A 1 308 ? -63.396 -197.269 20.072 1.00 40.50 308 LYS A N 1
ATOM 2465 C CA . LYS A 1 308 ? -64.210 -197.506 18.887 1.00 39.77 308 LYS A CA 1
ATOM 2466 C C . LYS A 1 308 ? -65.454 -196.625 18.901 1.00 40.73 308 LYS A C 1
ATOM 2467 O O . LYS A 1 308 ? -65.820 -196.050 17.872 1.00 41.49 308 LYS A O 1
ATOM 2473 N N . SER A 1 309 ? -66.096 -196.482 20.068 1.00 39.94 309 SER A N 1
ATOM 2474 C CA . SER A 1 309 ? -67.273 -195.617 20.178 1.00 38.52 309 SER A CA 1
ATOM 2475 C C . SER A 1 309 ? -66.921 -194.154 19.920 1.00 35.95 309 SER A C 1
ATOM 2476 O O . SER A 1 309 ? -67.695 -193.429 19.280 1.00 40.02 309 SER A O 1
ATOM 2479 N N . VAL A 1 310 ? -65.779 -193.698 20.433 1.00 34.31 310 VAL A N 1
ATOM 2480 C CA . VAL A 1 310 ? -65.389 -192.298 20.273 1.00 36.51 310 VAL A CA 1
ATOM 2481 C C . VAL A 1 310 ? -65.097 -191.991 18.811 1.00 36.20 310 VAL A C 1
ATOM 2482 O O . VAL A 1 310 ? -65.589 -190.999 18.258 1.00 34.91 310 VAL A O 1
ATOM 2486 N N . TYR A 1 311 ? -64.318 -192.851 18.152 1.00 39.73 311 TYR A N 1
ATOM 2487 C CA . TYR A 1 311 ? -63.958 -192.589 16.764 1.00 37.54 311 TYR A CA 1
ATOM 2488 C C . TYR A 1 311 ? -65.145 -192.761 15.830 1.00 34.89 311 TYR A C 1
ATOM 2489 O O . TYR A 1 311 ? -65.189 -192.125 14.772 1.00 38.38 311 TYR A O 1
ATOM 2498 N N . GLN A 1 312 ? -66.122 -193.595 16.208 1.00 35.11 312 GLN A N 1
ATOM 2499 C CA . GLN A 1 312 ? -67.357 -193.686 15.438 1.00 42.69 312 GLN A CA 1
ATOM 2500 C C . GLN A 1 312 ? -68.203 -192.426 15.588 1.00 39.34 312 GLN A C 1
ATOM 2501 O O . GLN A 1 312 ? -68.843 -191.982 14.628 1.00 39.13 312 GLN A O 1
ATOM 2507 N N . ALA A 1 313 ? -68.238 -191.849 16.791 1.00 39.81 313 ALA A N 1
ATOM 2508 C CA . ALA A 1 313 ? -69.059 -190.662 17.010 1.00 40.34 313 ALA A CA 1
ATOM 2509 C C . ALA A 1 313 ? -68.439 -189.425 16.375 1.00 37.18 313 ALA A C 1
ATOM 2510 O O . ALA A 1 313 ? -69.169 -188.533 15.921 1.00 37.07 313 ALA A O 1
ATOM 2512 N N . PHE A 1 314 ? -67.106 -189.357 16.328 1.00 34.12 314 PHE A N 1
ATOM 2513 C CA . PHE A 1 314 ? -66.366 -188.240 15.741 1.00 37.85 314 PHE A CA 1
ATOM 2514 C C . PHE A 1 314 ? -65.517 -188.760 14.586 1.00 33.30 314 PHE A C 1
ATOM 2515 O O . PHE A 1 314 ? -64.285 -188.857 14.700 1.00 33.37 314 PHE A O 1
ATOM 2523 N N . PRO A 1 315 ? -66.142 -189.096 13.450 1.00 37.37 315 PRO A N 1
ATOM 2524 C CA . PRO A 1 315 ? -65.368 -189.631 12.319 1.00 40.54 315 PRO A CA 1
ATOM 2525 C C . PRO A 1 315 ? -64.410 -188.624 11.720 1.00 42.20 315 PRO A C 1
ATOM 2526 O O . PRO A 1 315 ? -63.516 -189.027 10.965 1.00 43.96 315 PRO A O 1
ATOM 2530 N N . ASP A 1 316 ? -64.554 -187.336 12.046 1.00 37.50 316 ASP A N 1
ATOM 2531 C CA . ASP A 1 316 ? -63.630 -186.308 11.584 1.00 38.64 316 ASP A CA 1
ATOM 2532 C C . ASP A 1 316 ? -62.292 -186.311 12.318 1.00 39.83 316 ASP A C 1
ATOM 2533 O O . ASP A 1 316 ? -61.363 -185.625 11.874 1.00 39.28 316 ASP A O 1
ATOM 2538 N N . ILE A 1 317 ? -62.154 -187.040 13.426 1.00 34.19 317 ILE A N 1
ATOM 2539 C CA . ILE A 1 317 ? -60.857 -187.075 14.096 1.00 31.19 317 ILE A CA 1
ATOM 2540 C C . ILE A 1 317 ? -59.850 -187.696 13.147 1.00 34.99 317 ILE A C 1
ATOM 2541 O O . ILE A 1 317 ? -60.029 -188.831 12.689 1.00 39.44 317 ILE A O 1
ATOM 2546 N N . ASP A 1 318 ? -58.798 -186.943 12.822 1.00 33.30 318 ASP A N 1
ATOM 2547 C CA . ASP A 1 318 ? -57.780 -187.410 11.894 1.00 33.54 318 ASP A CA 1
ATOM 2548 C C . ASP A 1 318 ? -56.367 -187.292 12.449 1.00 34.12 318 ASP A C 1
ATOM 2549 O O . ASP A 1 318 ? -55.414 -187.646 11.745 1.00 37.19 318 ASP A O 1
ATOM 2554 N N . CYS A 1 319 ? -56.201 -186.817 13.682 1.00 31.00 319 CYS A N 1
ATOM 2555 C CA . CYS A 1 319 ? -54.883 -186.694 14.291 1.00 30.04 319 CYS A CA 1
ATOM 2556 C C . CYS A 1 319 ? -54.927 -187.196 15.723 1.00 30.62 319 CYS A C 1
ATOM 2557 O O . CYS A 1 319 ? -55.916 -186.990 16.433 1.00 29.47 319 CYS A O 1
ATOM 2560 N N . TYR A 1 320 ? -53.847 -187.849 16.138 1.00 25.52 320 TYR A N 1
ATOM 2561 C CA . TYR A 1 320 ? -53.621 -188.243 17.520 1.00 26.33 320 TYR A CA 1
ATOM 2562 C C . TYR A 1 320 ? -52.417 -187.473 18.048 1.00 27.37 320 TYR A C 1
ATOM 2563 O O . TYR A 1 320 ? -51.375 -187.396 17.379 1.00 28.41 320 TYR A O 1
ATOM 2572 N N . ILE A 1 321 ? -52.555 -186.922 19.249 1.00 26.60 321 ILE A N 1
ATOM 2573 C CA . ILE A 1 321 ? -51.492 -186.184 19.918 1.00 28.45 321 ILE A CA 1
ATOM 2574 C C . ILE A 1 321 ? -51.174 -186.910 21.219 1.00 29.18 321 ILE A C 1
ATOM 2575 O O . ILE A 1 321 ? -52.048 -187.058 22.081 1.00 27.64 321 ILE A O 1
ATOM 2580 N N . GLY A 1 322 ? -49.932 -187.388 21.358 1.00 25.90 322 GLY A N 1
ATOM 2581 C CA . GLY A 1 322 ? -49.569 -188.102 22.567 1.00 25.15 322 GLY A CA 1
ATOM 2582 C C . GLY A 1 322 ? -48.118 -187.911 22.964 1.00 26.02 322 GLY A C 1
ATOM 2583 O O . GLY A 1 322 ? -47.281 -187.453 22.179 1.00 24.36 322 GLY A O 1
ATOM 2584 N N . HIS A 1 323 ? -47.826 -188.284 24.212 1.00 28.77 323 HIS A N 1
ATOM 2585 C CA . HIS A 1 323 ? -46.470 -188.150 24.730 1.00 27.65 323 HIS A CA 1
ATOM 2586 C C . HIS A 1 323 ? -45.595 -189.351 24.391 1.00 29.62 323 HIS A C 1
ATOM 2587 O O . HIS A 1 323 ? -44.447 -189.184 23.973 1.00 30.36 323 HIS A O 1
ATOM 2594 N N . SER A 1 324 ? -46.108 -190.561 24.564 1.00 25.62 324 SER A N 1
ATOM 2595 C CA . SER A 1 324 ? -45.275 -191.759 24.502 1.00 24.78 324 SER A CA 1
ATOM 2596 C C . SER A 1 324 ? -45.657 -192.648 23.327 1.00 25.90 324 SER A C 1
ATOM 2597 O O . SER A 1 324 ? -46.845 -192.919 23.092 1.00 29.11 324 SER A O 1
ATOM 2600 N N . ALA A 1 325 ? -44.634 -193.139 22.621 1.00 25.33 325 ALA A N 1
ATOM 2601 C CA . ALA A 1 325 ? -44.854 -194.068 21.520 1.00 26.81 325 ALA A CA 1
ATOM 2602 C C . ALA A 1 325 ? -45.459 -195.384 21.981 1.00 28.00 325 ALA A C 1
ATOM 2603 O O . ALA A 1 325 ? -46.084 -196.079 21.178 1.00 27.78 325 ALA A O 1
ATOM 2605 N N . ASN A 1 326 ? -45.278 -195.751 23.244 1.00 28.51 326 ASN A N 1
ATOM 2606 C CA . ASN A 1 326 ? -45.658 -197.076 23.715 1.00 32.50 326 ASN A CA 1
ATOM 2607 C C . ASN A 1 326 ? -46.986 -197.086 24.457 1.00 34.15 326 ASN A C 1
ATOM 2608 O O . ASN A 1 326 ? -47.327 -198.095 25.085 1.00 36.08 326 ASN A O 1
ATOM 2613 N N . SER A 1 327 ? -47.745 -196.006 24.379 1.00 35.67 327 SER A N 1
ATOM 2614 C CA . SER A 1 327 ? -49.049 -195.948 25.031 1.00 33.58 327 SER A CA 1
ATOM 2615 C C . SER A 1 327 ? -49.997 -196.999 24.455 1.00 37.22 327 SER A C 1
ATOM 2616 O O . SER A 1 327 ? -50.125 -197.104 23.228 1.00 37.37 327 SER A O 1
ATOM 2619 N N . PRO A 1 328 ? -50.685 -197.790 25.293 1.00 35.95 328 PRO A N 1
ATOM 2620 C CA . PRO A 1 328 ? -51.693 -198.708 24.740 1.00 34.84 328 PRO A CA 1
ATOM 2621 C C . PRO A 1 328 ? -52.846 -197.984 24.065 1.00 32.99 328 PRO A C 1
ATOM 2622 O O . PRO A 1 328 ? -53.470 -198.547 23.159 1.00 36.68 328 PRO A O 1
ATOM 2626 N N . ILE A 1 329 ? -53.140 -196.747 24.472 1.00 33.74 329 ILE A N 1
ATOM 2627 C CA . ILE A 1 329 ? -54.190 -195.974 23.809 1.00 31.22 329 ILE A CA 1
ATOM 2628 C C . ILE A 1 329 ? -53.835 -195.746 22.349 1.00 35.92 329 ILE A C 1
ATOM 2629 O O . ILE A 1 329 ? -54.691 -195.853 21.462 1.00 31.60 329 ILE A O 1
ATOM 2634 N N . LEU A 1 330 ? -52.560 -195.436 22.079 1.00 34.77 330 LEU A N 1
ATOM 2635 C CA . LEU A 1 330 ? -52.109 -195.217 20.709 1.00 32.94 330 LEU A CA 1
ATOM 2636 C C . LEU A 1 330 ? -52.171 -196.499 19.885 1.00 31.88 330 LEU A C 1
ATOM 2637 O O . LEU A 1 330 ? -52.596 -196.472 18.721 1.00 33.66 330 LEU A O 1
ATOM 2642 N N . GLU A 1 331 ? -51.737 -197.627 20.463 1.00 34.45 331 GLU A N 1
ATOM 2643 C CA . GLU A 1 331 ? -51.805 -198.904 19.754 1.00 39.03 331 GLU A CA 1
ATOM 2644 C C . GLU A 1 331 ? -53.238 -199.225 19.346 1.00 41.71 331 GLU A C 1
ATOM 2645 O O . GLU A 1 331 ? -53.505 -199.591 18.196 1.00 39.05 331 GLU A O 1
ATOM 2651 N N . LYS A 1 332 ? -54.177 -199.080 20.278 1.00 38.04 332 LYS A N 1
ATOM 2652 C CA . LYS A 1 332 ? -55.574 -199.339 19.951 1.00 36.80 332 LYS A CA 1
ATOM 2653 C C . LYS A 1 332 ? -56.084 -198.360 18.896 1.00 36.30 332 LYS A C 1
ATOM 2654 O O . LYS A 1 332 ? -56.838 -198.751 17.997 1.00 37.56 332 LYS A O 1
ATOM 2660 N N . THR A 1 333 ? -55.676 -197.088 18.985 1.00 36.73 333 THR A N 1
ATOM 2661 C CA . THR A 1 333 ? -56.095 -196.091 18.001 1.00 36.54 333 THR A CA 1
ATOM 2662 C C . THR A 1 333 ? -55.633 -196.464 16.597 1.00 37.11 333 THR A C 1
ATOM 2663 O O . THR A 1 333 ? -56.397 -196.344 15.629 1.00 35.35 333 THR A O 1
ATOM 2667 N N . LYS A 1 334 ? -54.384 -196.922 16.465 1.00 36.52 334 LYS A N 1
ATOM 2668 C CA . LYS A 1 334 ? -53.878 -197.249 15.139 1.00 42.41 334 LYS A CA 1
ATOM 2669 C C . LYS A 1 334 ? -54.615 -198.437 14.536 1.00 41.84 334 LYS A C 1
ATOM 2670 O O . LYS A 1 334 ? -54.768 -198.509 13.313 1.00 47.08 334 LYS A O 1
ATOM 2676 N N . SER A 1 335 ? -55.101 -199.363 15.367 1.00 44.42 335 SER A N 1
ATOM 2677 C CA . SER A 1 335 ? -55.842 -200.494 14.821 1.00 46.34 335 SER A CA 1
ATOM 2678 C C . SER A 1 335 ? -57.224 -200.072 14.343 1.00 48.70 335 SER A C 1
ATOM 2679 O O . SER A 1 335 ? -57.779 -200.693 13.430 1.00 49.54 335 SER A O 1
ATOM 2682 N N . ILE A 1 336 ? -57.790 -199.023 14.934 1.00 44.71 336 ILE A N 1
ATOM 2683 C CA . ILE A 1 336 ? -59.096 -198.521 14.515 1.00 37.72 336 ILE A CA 1
ATOM 2684 C C . ILE A 1 336 ? -58.965 -197.544 13.353 1.00 41.59 336 ILE A C 1
ATOM 2685 O O . ILE A 1 336 ? -59.758 -197.583 12.407 1.00 41.54 336 ILE A O 1
ATOM 2690 N N . LYS A 1 337 ? -57.961 -196.666 13.405 1.00 39.22 337 LYS A N 1
ATOM 2691 C CA . LYS A 1 337 ? -57.729 -195.640 12.389 1.00 44.24 337 LYS A CA 1
ATOM 2692 C C . LYS A 1 337 ? -56.318 -195.816 11.847 1.00 41.94 337 LYS A C 1
ATOM 2693 O O . LYS A 1 337 ? -55.377 -195.161 12.323 1.00 40.57 337 LYS A O 1
ATOM 2699 N N . PRO A 1 338 ? -56.125 -196.679 10.846 1.00 46.93 338 PRO A N 1
ATOM 2700 C CA . PRO A 1 338 ? -54.762 -196.932 10.347 1.00 49.35 338 PRO A CA 1
ATOM 2701 C C . PRO A 1 338 ? -54.083 -195.718 9.728 1.00 46.60 338 PRO A C 1
ATOM 2702 O O . PRO A 1 338 ? -52.851 -195.634 9.766 1.00 50.17 338 PRO A O 1
ATOM 2706 N N . GLU A 1 339 ? -54.836 -194.776 9.163 1.00 47.88 339 GLU A N 1
ATOM 2707 C CA . GLU A 1 339 ? -54.254 -193.632 8.469 1.00 51.70 339 GLU A CA 1
ATOM 2708 C C . GLU A 1 339 ? -54.138 -192.389 9.343 1.00 47.40 339 GLU A C 1
ATOM 2709 O O . GLU A 1 339 ? -53.814 -191.314 8.827 1.00 44.46 339 GLU A O 1
ATOM 2715 N N . ILE A 1 340 ? -54.391 -192.502 10.647 1.00 40.95 340 ILE A N 1
ATOM 2716 C CA . ILE A 1 340 ? -54.425 -191.315 11.492 1.00 37.14 340 ILE A CA 1
ATOM 2717 C C . ILE A 1 340 ? -53.029 -190.708 11.595 1.00 36.12 340 ILE A C 1
ATOM 2718 O O . ILE A 1 340 ? -52.013 -191.420 11.598 1.00 32.59 340 ILE A O 1
ATOM 2723 N N . HIS A 1 341 ? -52.969 -189.379 11.636 1.00 37.38 341 HIS A N 1
ATOM 2724 C CA . HIS A 1 341 ? -51.707 -188.700 11.908 1.00 35.15 341 HIS A CA 1
ATOM 2725 C C . HIS A 1 341 ? -51.325 -188.923 13.364 1.00 35.63 341 HIS A C 1
ATOM 2726 O O . HIS A 1 341 ? -52.163 -188.779 14.257 1.00 34.81 341 HIS A O 1
ATOM 2733 N N . VAL A 1 342 ? -50.068 -189.282 13.617 1.00 28.38 342 VAL A N 1
ATOM 2734 C CA . VAL A 1 342 ? -49.609 -189.594 14.968 1.00 26.03 342 VAL A CA 1
ATOM 2735 C C . VAL A 1 342 ? -48.468 -188.653 15.313 1.00 30.26 342 VAL A C 1
ATOM 2736 O O . VAL A 1 342 ? -47.348 -188.832 14.822 1.00 30.19 342 VAL A O 1
ATOM 2740 N N . GLY A 1 343 ? -48.734 -187.667 16.173 1.00 25.36 343 GLY A N 1
ATOM 2741 C CA . GLY A 1 343 ? -47.736 -186.672 16.509 1.00 24.97 343 GLY A CA 1
ATOM 2742 C C . GLY A 1 343 ? -47.699 -186.403 17.997 1.00 26.34 343 GLY A C 1
ATOM 2743 O O . GLY A 1 343 ? -48.458 -186.989 18.774 1.00 27.61 343 GLY A O 1
ATOM 2744 N N . ASN A 1 344 ? -46.798 -185.509 18.387 1.00 24.17 344 ASN A N 1
ATOM 2745 C CA . ASN A 1 344 ? -46.761 -185.018 19.754 1.00 24.05 344 ASN A CA 1
ATOM 2746 C C . ASN A 1 344 ? -47.113 -183.533 19.766 1.00 21.84 344 ASN A C 1
ATOM 2747 O O . ASN A 1 344 ? -47.429 -182.934 18.732 1.00 24.92 344 ASN A O 1
ATOM 2752 N N . VAL A 1 345 ? -47.066 -182.934 20.957 1.00 24.68 345 VAL A N 1
ATOM 2753 C CA . VAL A 1 345 ? -47.422 -181.518 21.071 1.00 28.09 345 VAL A CA 1
ATOM 2754 C C . VAL A 1 345 ? -46.399 -180.647 20.345 1.00 27.62 345 VAL A C 1
ATOM 2755 O O . VAL A 1 345 ? -46.753 -179.624 19.739 1.00 25.73 345 VAL A O 1
ATOM 2759 N N . SER A 1 346 ? -45.117 -181.022 20.412 1.00 24.16 346 SER A N 1
ATOM 2760 C CA . SER A 1 346 ? -44.082 -180.285 19.680 1.00 22.18 346 SER A CA 1
ATOM 2761 C C . SER A 1 346 ? -44.402 -180.186 18.194 1.00 24.12 346 SER A C 1
ATOM 2762 O O . SER A 1 346 ? -44.072 -179.178 17.554 1.00 23.78 346 SER A O 1
ATOM 2765 N N . TRP A 1 347 ? -45.010 -181.230 17.626 1.00 23.96 347 TRP A N 1
ATOM 2766 C CA . TRP A 1 347 ? -45.384 -181.219 16.214 1.00 24.01 347 TRP A CA 1
ATOM 2767 C C . TRP A 1 347 ? -46.363 -180.087 15.902 1.00 23.74 347 TRP A C 1
ATOM 2768 O O . TRP A 1 347 ? -46.244 -179.431 14.860 1.00 26.35 347 TRP A O 1
ATOM 2779 N N . LEU A 1 348 ? -47.338 -179.850 16.788 1.00 23.09 348 LEU A N 1
ATOM 2780 C CA . LEU A 1 348 ? -48.268 -178.736 16.591 1.00 21.58 348 LEU A CA 1
ATOM 2781 C C . LEU A 1 348 ? -47.519 -177.412 16.480 1.00 26.60 348 LEU A C 1
ATOM 2782 O O . LEU A 1 348 ? -47.807 -176.593 15.601 1.00 26.77 348 LEU A O 1
ATOM 2787 N N . PHE A 1 349 ? -46.559 -177.184 17.381 1.00 24.62 349 PHE A N 1
ATOM 2788 C CA . PHE A 1 349 ? -45.845 -175.914 17.406 1.00 30.20 349 PHE A CA 1
ATOM 2789 C C . PHE A 1 349 ? -44.898 -175.772 16.225 1.00 31.36 349 PHE A C 1
ATOM 2790 O O . PHE A 1 349 ? -44.667 -174.653 15.761 1.00 25.45 349 PHE A O 1
ATOM 2798 N N . TYR A 1 350 ? -44.344 -176.884 15.736 1.00 24.31 350 TYR A N 1
ATOM 2799 C CA . TYR A 1 350 ? -43.542 -176.849 14.513 1.00 25.34 350 TYR A CA 1
ATOM 2800 C C . TYR A 1 350 ? -44.396 -176.481 13.299 1.00 27.67 350 TYR A C 1
ATOM 2801 O O . TYR A 1 350 ? -43.983 -175.658 12.467 1.00 26.71 350 TYR A O 1
ATOM 2810 N N . MET A 1 351 ? -45.604 -177.049 13.188 1.00 27.30 351 MET A N 1
ATOM 2811 C CA . MET A 1 351 ? -46.488 -176.638 12.094 1.00 23.90 351 MET A CA 1
ATOM 2812 C C . MET A 1 351 ? -46.849 -175.168 12.211 1.00 25.55 351 MET A C 1
ATOM 2813 O O . MET A 1 351 ? -46.955 -174.465 11.194 1.00 29.59 351 MET A O 1
ATOM 2818 N N . PHE A 1 352 ? -47.016 -174.686 13.443 1.00 27.79 352 PHE A N 1
ATOM 2819 C CA . PHE A 1 352 ? -47.317 -173.275 13.664 1.00 28.33 352 PHE A CA 1
ATOM 2820 C C . PHE A 1 352 ? -46.168 -172.403 13.178 1.00 27.35 352 PHE A C 1
ATOM 2821 O O . PHE A 1 352 ? -46.382 -171.388 12.506 1.00 28.34 352 PHE A O 1
ATOM 2829 N N . ALA A 1 353 ? -44.938 -172.806 13.500 1.00 24.76 353 ALA A N 1
ATOM 2830 C CA . ALA A 1 353 ? -43.753 -172.084 13.029 1.00 24.49 353 ALA A CA 1
ATOM 2831 C C . ALA A 1 353 ? -43.652 -172.113 11.509 1.00 29.23 353 ALA A C 1
ATOM 2832 O O . ALA A 1 353 ? -43.374 -171.084 10.876 1.00 31.56 353 ALA A O 1
ATOM 2834 N N . LEU A 1 354 ? -43.894 -173.277 10.895 1.00 26.67 354 LEU A N 1
ATOM 2835 C CA . LEU A 1 354 ? -43.849 -173.383 9.439 1.00 28.11 354 LEU A CA 1
ATOM 2836 C C . LEU A 1 354 ? -45.051 -172.733 8.773 1.00 32.89 354 LEU A C 1
ATOM 2837 O O . LEU A 1 354 ? -44.991 -172.431 7.573 1.00 32.61 354 LEU A O 1
ATOM 2842 N N . GLN A 1 355 ? -46.125 -172.510 9.533 1.00 27.70 355 GLN A N 1
ATOM 2843 C CA . GLN A 1 355 ? -47.393 -172.010 9.013 1.00 31.93 355 GLN A CA 1
ATOM 2844 C C . GLN A 1 355 ? -47.969 -172.935 7.947 1.00 33.93 355 GLN A C 1
ATOM 2845 O O . GLN A 1 355 ? -48.637 -172.482 7.019 1.00 35.96 355 GLN A O 1
ATOM 2851 N N . LYS A 1 356 ? -47.723 -174.241 8.066 1.00 33.37 356 LYS A N 1
ATOM 2852 C CA . LYS A 1 356 ? -48.283 -175.205 7.125 1.00 39.99 356 LYS A CA 1
ATOM 2853 C C . LYS A 1 356 ? -48.539 -176.523 7.841 1.00 37.16 356 LYS A C 1
ATOM 2854 O O . LYS A 1 356 ? -47.659 -177.014 8.553 1.00 33.41 356 LYS A O 1
ATOM 2860 N N . PHE A 1 357 ? -49.726 -177.099 7.648 1.00 36.13 357 PHE A N 1
ATOM 2861 C CA . PHE A 1 357 ? -49.950 -178.449 8.147 1.00 35.26 357 PHE A CA 1
ATOM 2862 C C . PHE A 1 357 ? -49.032 -179.406 7.404 1.00 33.61 357 PHE A C 1
ATOM 2863 O O . PHE A 1 357 ? -49.022 -179.440 6.170 1.00 34.55 357 PHE A O 1
ATOM 2871 N N . THR A 1 358 ? -48.260 -180.175 8.156 1.00 31.23 358 THR A N 1
ATOM 2872 C CA . THR A 1 358 ? -47.216 -181.006 7.582 1.00 33.72 358 THR A CA 1
ATOM 2873 C C . THR A 1 358 ? -47.271 -182.398 8.195 1.00 29.46 358 THR A C 1
ATOM 2874 O O . THR A 1 358 ? -47.147 -182.532 9.414 1.00 33.29 358 THR A O 1
ATOM 2878 N N . PRO A 1 359 ? -47.451 -183.447 7.391 1.00 32.16 359 PRO A N 1
ATOM 2879 C CA . PRO A 1 359 ? -47.435 -184.810 7.938 1.00 31.41 359 PRO A CA 1
ATOM 2880 C C . PRO A 1 359 ? -46.162 -185.074 8.727 1.00 34.68 359 PRO A C 1
ATOM 2881 O O . PRO A 1 359 ? -45.079 -184.596 8.376 1.00 32.38 359 PRO A O 1
ATOM 2885 N N . VAL A 1 360 ? -46.306 -185.866 9.795 1.00 29.28 360 VAL A N 1
ATOM 2886 C CA . VAL A 1 360 ? -45.200 -186.098 10.724 1.00 26.79 360 VAL A CA 1
ATOM 2887 C C . VAL A 1 360 ? -43.992 -186.711 10.018 1.00 29.97 360 VAL A C 1
ATOM 2888 O O . VAL A 1 360 ? -42.847 -186.471 10.416 1.00 31.34 360 VAL A O 1
ATOM 2892 N N . SER A 1 361 ? -44.217 -187.507 8.968 1.00 33.43 361 SER A N 1
ATOM 2893 C CA . SER A 1 361 ? -43.093 -188.150 8.296 1.00 38.51 361 SER A CA 1
ATOM 2894 C C . SER A 1 361 ? -42.207 -187.144 7.573 1.00 39.53 361 SER A C 1
ATOM 2895 O O . SER A 1 361 ? -41.039 -187.445 7.305 1.00 36.85 361 SER A O 1
ATOM 2898 N N . GLN A 1 362 ? -42.735 -185.960 7.261 1.00 34.47 362 GLN A N 1
ATOM 2899 C CA . GLN A 1 362 ? -41.969 -184.872 6.676 1.00 35.48 362 GLN A CA 1
ATOM 2900 C C . GLN A 1 362 ? -41.405 -183.925 7.725 1.00 31.50 362 GLN A C 1
ATOM 2901 O O . GLN A 1 362 ? -40.710 -182.965 7.368 1.00 34.37 362 GLN A O 1
ATOM 2907 N N . CYS A 1 363 ? -41.676 -184.172 8.999 1.00 28.34 363 CYS A N 1
ATOM 2908 C CA . CYS A 1 363 ? -41.140 -183.382 10.095 1.00 30.00 363 CYS A CA 1
ATOM 2909 C C . CYS A 1 363 ? -39.907 -184.095 10.670 1.00 28.06 363 CYS A C 1
ATOM 2910 O O . CYS A 1 363 ? -39.335 -184.980 10.028 1.00 33.19 363 CYS A O 1
ATOM 2913 N N . LYS A 1 364 ? -39.498 -183.730 11.880 1.00 25.27 364 LYS A N 1
ATOM 2914 C CA . LYS A 1 364 ? -38.237 -184.210 12.442 1.00 25.90 364 LYS A CA 1
ATOM 2915 C C . LYS A 1 364 ? -38.466 -185.327 13.459 1.00 26.94 364 LYS A C 1
ATOM 2916 O O . LYS A 1 364 ? -39.596 -185.621 13.852 1.00 24.87 364 LYS A O 1
ATOM 2922 N N . LEU A 1 365 ? -37.357 -185.959 13.889 1.00 26.61 365 LEU A N 1
ATOM 2923 C CA . LEU A 1 365 ? -37.473 -187.093 14.811 1.00 26.17 365 LEU A CA 1
ATOM 2924 C C . LEU A 1 365 ? -38.167 -186.700 16.105 1.00 24.96 365 LEU A C 1
ATOM 2925 O O . LEU A 1 365 ? -38.868 -187.519 16.720 1.00 26.33 365 LEU A O 1
ATOM 2930 N N . ILE A 1 366 ? -37.976 -185.453 16.544 1.00 23.00 366 ILE A N 1
ATOM 2931 C CA . ILE A 1 366 ? -38.526 -185.002 17.816 1.00 25.46 366 ILE A CA 1
ATOM 2932 C C . ILE A 1 366 ? -40.015 -184.704 17.751 1.00 23.91 366 ILE A C 1
ATOM 2933 O O . ILE A 1 366 ? -40.576 -184.235 18.748 1.00 24.64 366 ILE A O 1
ATOM 2938 N N . HIS A 1 367 ? -40.673 -184.937 16.610 1.00 19.69 367 HIS A N 1
ATOM 2939 C CA . HIS A 1 367 ? -42.083 -184.590 16.448 1.00 24.78 367 HIS A CA 1
ATOM 2940 C C . HIS A 1 367 ? -43.002 -185.806 16.493 1.00 26.59 367 HIS A C 1
ATOM 2941 O O . HIS A 1 367 ? -44.211 -185.664 16.280 1.00 24.98 367 HIS A O 1
ATOM 2948 N N . GLN A 1 368 ? -42.464 -187.002 16.775 1.00 25.89 368 GLN A N 1
ATOM 2949 C CA . GLN A 1 368 ? -43.280 -188.183 17.032 1.00 27.21 368 GLN A CA 1
ATOM 2950 C C . GLN A 1 368 ? -43.364 -188.449 18.526 1.00 24.42 368 GLN A C 1
ATOM 2951 O O . GLN A 1 368 ? -42.474 -188.056 19.287 1.00 27.43 368 GLN A O 1
ATOM 2957 N N . PRO A 1 369 ? -44.417 -189.128 18.992 1.00 24.11 369 PRO A N 1
ATOM 2958 C CA . PRO A 1 369 ? -44.438 -189.565 20.393 1.00 21.93 369 PRO A CA 1
ATOM 2959 C C . PRO A 1 369 ? -43.134 -190.279 20.724 1.00 21.31 369 PRO A C 1
ATOM 2960 O O . PRO A 1 369 ? -42.571 -190.990 19.890 1.00 24.60 369 PRO A O 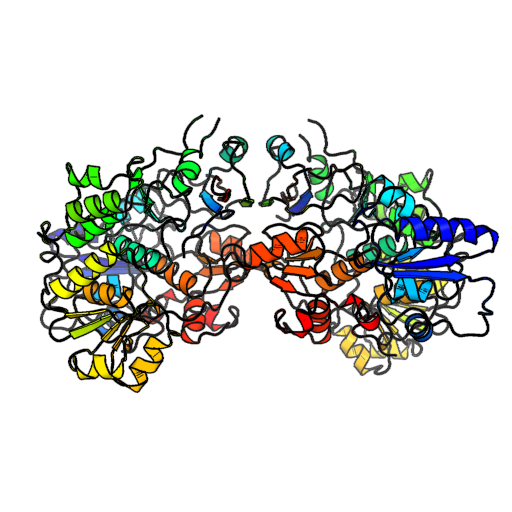1
ATOM 2964 N N . PHE A 1 370 ? -42.627 -190.041 21.930 1.00 23.80 370 PHE A N 1
ATOM 2965 C CA . PHE A 1 370 ? -41.244 -190.390 22.247 1.00 21.63 370 PHE A CA 1
ATOM 2966 C C . PHE A 1 370 ? -41.058 -191.875 22.521 1.00 25.46 370 PHE A C 1
ATOM 2967 O O . PHE A 1 370 ? -41.909 -192.534 23.134 1.00 25.11 370 PHE A O 1
ATOM 2975 N N . HIS A 1 371 ? -39.932 -192.392 22.056 1.00 24.82 371 HIS A N 1
ATOM 2976 C CA . HIS A 1 371 ? -39.511 -193.747 22.382 1.00 21.06 371 HIS A CA 1
ATOM 2977 C C . HIS A 1 371 ? -39.305 -193.890 23.884 1.00 24.47 371 HIS A C 1
ATOM 2978 O O . HIS A 1 371 ? -39.110 -192.913 24.616 1.00 25.18 371 HIS A O 1
ATOM 2985 N N . ALA A 1 372 ? -39.346 -195.134 24.343 1.00 23.45 372 ALA A N 1
ATOM 2986 C CA . ALA A 1 372 ? -38.841 -195.429 25.674 1.00 24.58 372 ALA A CA 1
ATOM 2987 C C . ALA A 1 372 ? -37.383 -194.999 25.751 1.00 24.88 372 ALA A C 1
ATOM 2988 O O . ALA A 1 372 ? -36.671 -194.991 24.743 1.00 24.88 372 ALA A O 1
ATOM 2990 N N . LYS A 1 373 ? -36.959 -194.583 26.942 1.00 25.02 373 LYS A N 1
ATOM 2991 C CA . LYS A 1 373 ? -35.581 -194.126 27.123 1.00 28.23 373 LYS A CA 1
ATOM 2992 C C . LYS A 1 373 ? -34.605 -195.238 26.770 1.00 25.31 373 LYS A C 1
ATOM 2993 O O . LYS A 1 373 ? -34.666 -196.335 27.335 1.00 26.16 373 LYS A O 1
ATOM 2999 N N . LEU A 1 374 ? -33.708 -194.944 25.829 1.00 22.39 374 LEU A N 1
ATOM 3000 C CA . LEU A 1 374 ? -32.705 -195.897 25.362 1.00 24.56 374 LEU A CA 1
ATOM 3001 C C . LEU A 1 374 ? -31.533 -195.997 26.328 1.00 23.67 374 LEU A C 1
ATOM 3002 O O . LEU A 1 374 ? -31.076 -197.106 26.654 1.00 26.25 374 LEU A O 1
ATOM 3007 N N . PHE A 1 375 ? -31.040 -194.853 26.788 1.00 20.87 375 PHE A N 1
ATOM 3008 C CA . PHE A 1 375 ? -29.903 -194.735 27.690 1.00 24.53 375 PHE A CA 1
ATOM 3009 C C . PHE A 1 375 ? -30.364 -194.266 29.067 1.00 25.80 375 PHE A C 1
ATOM 3010 O O . PHE A 1 375 ? -31.463 -193.728 29.224 1.00 24.63 375 PHE A O 1
ATOM 3018 N N . THR A 1 376 ? -29.492 -194.441 30.063 1.00 24.50 376 THR A N 1
ATOM 3019 C CA . THR A 1 376 ? -29.588 -193.745 31.341 1.00 22.34 376 THR A CA 1
ATOM 3020 C C . THR A 1 376 ? -28.640 -192.550 31.355 1.00 22.64 376 THR A C 1
ATOM 3021 O O . THR A 1 376 ? -27.746 -192.440 30.523 1.00 21.85 376 THR A O 1
ATOM 3025 N N . SER A 1 377 ? -28.828 -191.668 32.344 1.00 21.55 377 SER A N 1
ATOM 3026 C CA . SER A 1 377 ? -27.931 -190.529 32.504 1.00 21.17 377 SER A CA 1
ATOM 3027 C C . SER A 1 377 ? -26.504 -190.978 32.813 1.00 22.78 377 SER A C 1
ATOM 3028 O O . SER A 1 377 ? -25.539 -190.329 32.393 1.00 21.80 377 SER A O 1
ATOM 3031 N N . LYS A 1 378 ? -26.345 -192.089 33.534 1.00 23.29 378 LYS A N 1
ATOM 3032 C CA . LYS A 1 378 ? -24.997 -192.582 33.812 1.00 24.79 378 LYS A CA 1
ATOM 3033 C C . LYS A 1 378 ? -24.273 -192.994 32.531 1.00 24.91 378 LYS A C 1
ATOM 3034 O O . LYS A 1 378 ? -23.036 -192.918 32.455 1.00 25.37 378 LYS A O 1
ATOM 3040 N N . GLU A 1 379 ? -25.024 -193.422 31.516 1.00 22.85 379 GLU A N 1
ATOM 3041 C CA . GLU A 1 379 ? -24.492 -193.855 30.237 1.00 21.49 379 GLU A CA 1
ATOM 3042 C C . GLU A 1 379 ? -24.345 -192.720 29.235 1.00 25.56 379 GLU A C 1
ATOM 3043 O O . GLU A 1 379 ? -23.565 -192.850 28.286 1.00 24.44 379 GLU A O 1
ATOM 3049 N N . LEU A 1 380 ? -25.076 -191.621 29.425 1.00 21.63 380 LEU A N 1
ATOM 3050 C CA . LEU A 1 380 ? -25.234 -190.612 28.368 1.00 20.48 380 LEU A CA 1
ATOM 3051 C C . LEU A 1 380 ? -25.377 -189.244 29.045 1.00 22.86 380 LEU A C 1
ATOM 3052 O O . LEU A 1 380 ? -26.482 -188.736 29.271 1.00 23.05 380 LEU A O 1
ATOM 3057 N N . THR A 1 381 ? -24.244 -188.639 29.382 1.00 20.36 381 THR A N 1
ATOM 3058 C CA . THR A 1 381 ? -24.218 -187.270 29.898 1.00 20.96 381 THR A CA 1
ATOM 3059 C C . THR A 1 381 ? -23.249 -186.505 29.007 1.00 23.28 381 THR A C 1
ATOM 3060 O O . THR A 1 381 ? -22.032 -186.578 29.198 1.00 20.07 381 THR A O 1
ATOM 3064 N N . VAL A 1 382 ? -23.781 -185.782 28.018 1.00 20.50 382 VAL A N 1
ATOM 3065 C CA . VAL A 1 382 ? -22.970 -185.358 26.885 1.00 18.86 382 VAL A CA 1
ATOM 3066 C C . VAL A 1 382 ? -22.770 -183.852 26.922 1.00 23.39 382 VAL A C 1
ATOM 3067 O O . VAL A 1 382 ? -23.716 -183.090 27.157 1.00 22.43 382 VAL A O 1
ATOM 3071 N N . ALA A 1 383 ? -21.515 -183.435 26.724 1.00 21.39 383 ALA A N 1
ATOM 3072 C CA . ALA A 1 383 ? -21.181 -182.070 26.342 1.00 22.46 383 ALA A CA 1
ATOM 3073 C C . ALA A 1 383 ? -21.299 -181.939 24.832 1.00 20.34 383 ALA A C 1
ATOM 3074 O O . ALA A 1 383 ? -21.228 -182.919 24.093 1.00 19.91 383 ALA A O 1
ATOM 3076 N N . TYR A 1 384 ? -21.504 -180.709 24.368 1.00 22.40 384 TYR A N 1
ATOM 3077 C CA . TYR A 1 384 ? -21.531 -180.457 22.935 1.00 21.83 384 TYR A CA 1
ATOM 3078 C C . TYR A 1 384 ? -20.776 -179.168 22.643 1.00 23.32 384 TYR A C 1
ATOM 3079 O O . TYR A 1 384 ? -20.607 -178.309 23.510 1.00 24.77 384 TYR A O 1
ATOM 3088 N N . THR A 1 385 ? -20.312 -179.057 21.406 1.00 21.60 385 THR A N 1
ATOM 3089 C CA . THR A 1 385 ? -19.473 -177.931 21.018 1.00 24.18 385 THR A CA 1
ATOM 3090 C C . THR A 1 385 ? -19.611 -177.708 19.520 1.00 27.20 385 THR A C 1
ATOM 3091 O O . THR A 1 385 ? -19.878 -178.645 18.763 1.00 23.93 385 THR A O 1
ATOM 3095 N N . ASN A 1 386 ? -19.473 -176.441 19.111 1.00 26.17 386 ASN A N 1
ATOM 3096 C CA . ASN A 1 386 ? -19.476 -176.008 17.709 1.00 25.53 386 ASN A CA 1
ATOM 3097 C C . ASN A 1 386 ? -20.868 -176.003 17.099 1.00 27.61 386 ASN A C 1
ATOM 3098 O O . ASN A 1 386 ? -20.993 -175.947 15.875 1.00 28.56 386 ASN A O 1
ATOM 3103 N N . TYR A 1 387 ? -21.916 -176.055 17.920 1.00 24.74 387 TYR A N 1
ATOM 3104 C CA . TYR A 1 387 ? -23.292 -175.843 17.476 1.00 23.43 387 TYR A CA 1
ATOM 3105 C C . TYR A 1 387 ? -23.737 -174.424 17.808 1.00 24.84 387 TYR A C 1
ATOM 3106 O O . TYR A 1 387 ? -23.312 -173.842 18.809 1.00 29.33 387 TYR A O 1
ATOM 3115 N N . PHE A 1 388 ? -24.615 -173.862 16.965 1.00 23.92 388 PHE A N 1
ATOM 3116 C CA . PHE A 1 388 ? -25.061 -172.490 17.158 1.00 23.26 388 PHE A CA 1
ATOM 3117 C C . PHE A 1 388 ? -26.584 -172.413 17.166 1.00 24.52 388 PHE A C 1
ATOM 3118 O O . PHE A 1 388 ? -27.266 -173.187 16.490 1.00 22.43 388 PHE A O 1
ATOM 3126 N N . GLY A 1 389 ? -27.101 -171.464 17.947 1.00 26.58 389 GLY A N 1
ATOM 3127 C CA . GLY A 1 389 ? -28.521 -171.121 17.863 1.00 25.95 389 GLY A CA 1
ATOM 3128 C C . GLY A 1 389 ? -29.416 -172.311 18.164 1.00 29.70 389 GLY A C 1
ATOM 3129 O O . GLY A 1 389 ? -29.210 -173.045 19.136 1.00 26.58 389 GLY A O 1
ATOM 3130 N N . SER A 1 390 ? -30.412 -172.520 17.296 1.00 24.09 390 SER A N 1
ATOM 3131 C CA . SER A 1 390 ? -31.410 -173.567 17.490 1.00 23.21 390 SER A CA 1
ATOM 3132 C C . SER A 1 390 ? -30.827 -174.976 17.411 1.00 26.55 390 SER A C 1
ATOM 3133 O O . SER A 1 390 ? -31.481 -175.928 17.852 1.00 23.93 390 SER A O 1
ATOM 3136 N N . GLN A 1 391 ? -29.617 -175.140 16.867 1.00 23.21 391 GLN A N 1
ATOM 3137 C CA . GLN A 1 391 ? -28.955 -176.443 16.961 1.00 21.37 391 GLN A CA 1
ATOM 3138 C C . GLN A 1 391 ? -28.723 -176.848 18.404 1.00 21.14 391 GLN A C 1
ATOM 3139 O O . GLN A 1 391 ? -28.735 -178.039 18.719 1.00 21.92 391 GLN A O 1
ATOM 3145 N N . ARG A 1 392 ? -28.459 -175.878 19.280 1.00 23.02 392 ARG A N 1
ATOM 3146 C CA . ARG A 1 392 ? -28.222 -176.216 20.678 1.00 19.64 392 ARG A CA 1
ATOM 3147 C C . ARG A 1 392 ? -29.504 -176.703 21.327 1.00 20.81 392 ARG A C 1
ATOM 3148 O O . ARG A 1 392 ? -29.487 -177.660 22.101 1.00 23.56 392 ARG A O 1
ATOM 3156 N N . PHE A 1 393 ? -30.624 -176.059 21.001 1.00 19.35 393 PHE A N 1
ATOM 3157 C CA . PHE A 1 393 ? -31.918 -176.525 21.515 1.00 22.70 393 PHE A CA 1
ATOM 3158 C C . PHE A 1 393 ? -32.229 -177.936 21.024 1.00 21.68 393 PHE A C 1
ATOM 3159 O O . PHE A 1 393 ? -32.725 -178.782 21.787 1.00 21.07 393 PHE A O 1
ATOM 3167 N N . TYR A 1 394 ? -31.944 -178.209 19.750 1.00 21.51 394 TYR A N 1
ATOM 3168 C CA . TYR A 1 394 ? -32.239 -179.520 19.183 1.00 24.95 394 TYR A CA 1
ATOM 3169 C C . TYR A 1 394 ? -31.417 -180.615 19.852 1.00 24.83 394 TYR A C 1
ATOM 3170 O O . TYR A 1 394 ? -31.943 -181.686 20.187 1.00 22.12 394 TYR A O 1
ATOM 3179 N N . ILE A 1 395 ? -30.124 -180.375 20.070 1.00 20.85 395 ILE A N 1
ATOM 3180 C CA A ILE A 1 395 ? -29.336 -181.420 20.698 0.50 25.07 395 ILE A CA 1
ATOM 3181 C CA B ILE A 1 395 ? -29.280 -181.367 20.755 0.50 24.96 395 ILE A CA 1
ATOM 3182 C C . ILE A 1 395 ? -29.805 -181.653 22.144 1.00 23.83 395 ILE A C 1
ATOM 3183 O O . ILE A 1 395 ? -29.863 -182.808 22.600 1.00 21.56 395 ILE A O 1
ATOM 3192 N N . GLN A 1 396 ? -30.181 -180.593 22.867 1.00 20.83 396 GLN A N 1
ATOM 3193 C CA . GLN A 1 396 ? -30.737 -180.757 24.207 1.00 23.25 396 GLN A CA 1
ATOM 3194 C C . GLN A 1 396 ? -31.962 -181.668 24.183 1.00 23.69 396 GLN A C 1
ATOM 3195 O O . GLN A 1 396 ? -32.100 -182.571 25.016 1.00 22.59 396 GLN A O 1
ATOM 3201 N N . ARG A 1 397 ? -32.866 -181.435 23.227 1.00 19.82 397 ARG A N 1
ATOM 3202 C CA . ARG A 1 397 ? -34.076 -182.252 23.119 1.00 22.69 397 ARG A CA 1
ATOM 3203 C C . ARG A 1 397 ? -33.741 -183.687 22.728 1.00 21.08 397 ARG A C 1
ATOM 3204 O O . ARG A 1 397 ? -34.296 -184.636 23.295 1.00 22.45 397 ARG A O 1
ATOM 3212 N N . LEU A 1 398 ? -32.849 -183.857 21.750 1.00 19.68 398 LEU A N 1
ATOM 3213 C CA . LEU A 1 398 ? -32.492 -185.194 21.285 1.00 20.17 398 LEU A CA 1
ATOM 3214 C C . LEU A 1 398 ? -31.885 -186.024 22.415 1.00 19.82 398 LEU A C 1
ATOM 3215 O O . LEU A 1 398 ? -32.231 -187.200 22.595 1.00 21.29 398 LEU A O 1
ATOM 3220 N N . VAL A 1 399 ? -30.951 -185.431 23.172 1.00 20.91 399 VAL A N 1
ATOM 3221 C CA . VAL A 1 399 ? -30.333 -186.160 24.285 1.00 19.37 399 VAL A CA 1
ATOM 3222 C C . VAL A 1 399 ? -31.378 -186.486 25.339 1.00 19.19 399 VAL A C 1
ATOM 3223 O O . VAL A 1 399 ? -31.395 -187.588 25.901 1.00 20.06 399 VAL A O 1
ATOM 3227 N N . GLU A 1 400 ? -32.280 -185.534 25.610 1.00 17.28 400 GLU A N 1
ATOM 3228 C CA . GLU A 1 400 ? -33.320 -185.752 26.611 1.00 19.91 400 GLU A CA 1
ATOM 3229 C C . GLU A 1 400 ? -34.193 -186.957 26.263 1.00 21.94 400 GLU A C 1
ATOM 3230 O O . GLU A 1 400 ? -34.455 -187.817 27.119 1.00 19.67 400 GLU A O 1
ATOM 3236 N N . ILE A 1 401 ? -34.623 -187.065 25.000 1.00 19.02 401 ILE A N 1
ATOM 3237 C CA . ILE A 1 401 ? -35.517 -188.167 24.642 1.00 22.18 401 ILE A CA 1
ATOM 3238 C C . ILE A 1 401 ? -34.770 -189.473 24.391 1.00 23.51 401 ILE A C 1
ATOM 3239 O O . ILE A 1 401 ? -35.391 -190.543 24.393 1.00 22.58 401 ILE A O 1
ATOM 3244 N N . LEU A 1 402 ? -33.450 -189.423 24.210 1.00 22.22 402 LEU A N 1
ATOM 3245 C CA . LEU A 1 402 ? -32.636 -190.631 24.284 1.00 21.66 402 LEU A CA 1
ATOM 3246 C C . LEU A 1 402 ? -32.484 -191.152 25.710 1.00 22.50 402 LEU A C 1
ATOM 3247 O O . LEU A 1 402 ? -32.075 -192.306 25.899 1.00 21.21 402 LEU A O 1
ATOM 3252 N N . GLY A 1 403 ? -32.784 -190.334 26.718 1.00 22.71 403 GLY A N 1
ATOM 3253 C CA . GLY A 1 403 ? -32.685 -190.746 28.111 1.00 24.69 403 GLY A CA 1
ATOM 3254 C C . GLY A 1 403 ? -31.498 -190.172 28.856 1.00 22.79 403 GLY A C 1
ATOM 3255 O O . GLY A 1 403 ? -31.298 -190.520 30.032 1.00 25.14 403 GLY A O 1
ATOM 3256 N N . GLY A 1 404 ? -30.705 -189.302 28.223 1.00 20.00 404 GLY A N 1
ATOM 3257 C CA . GLY A 1 404 ? -29.498 -188.780 28.828 1.00 21.96 404 GLY A CA 1
ATOM 3258 C C . GLY A 1 404 ? -29.658 -187.358 29.345 1.00 23.87 404 GLY A C 1
ATOM 3259 O O . GLY A 1 404 ? -30.757 -186.801 29.420 1.00 22.02 404 GLY A O 1
ATOM 3260 N N . LEU A 1 405 ? -28.520 -186.763 29.694 1.00 20.35 405 LEU A N 1
ATOM 3261 C CA . LEU A 1 405 ? -28.404 -185.383 30.135 1.00 20.12 405 LEU A CA 1
ATOM 3262 C C . LEU A 1 405 ? -27.404 -184.699 29.216 1.00 19.65 405 LEU A C 1
ATOM 3263 O O . LEU A 1 405 ? -26.470 -185.340 28.736 1.00 19.27 405 LEU A O 1
ATOM 3268 N N . SER A 1 406 ? -27.639 -183.411 28.928 1.00 19.89 406 SER A N 1
ATOM 3269 C CA A SER A 1 406 ? -26.751 -182.578 28.124 0.50 22.75 406 SER A CA 1
ATOM 3270 C CA B SER A 1 406 ? -26.691 -182.630 28.146 0.50 22.00 406 SER A CA 1
ATOM 3271 C C . SER A 1 406 ? -26.132 -181.486 28.986 1.00 22.04 406 SER A C 1
ATOM 3272 O O . SER A 1 406 ? -26.728 -181.050 29.972 1.00 25.34 406 SER A O 1
ATOM 3277 N N . THR A 1 407 ? -24.940 -181.013 28.590 1.00 23.49 407 THR A N 1
ATOM 3278 C CA . THR A 1 407 ? -24.272 -179.946 29.331 1.00 22.44 407 THR A CA 1
ATOM 3279 C C . THR A 1 407 ? -23.607 -179.029 28.301 1.00 19.21 407 THR A C 1
ATOM 3280 O O . THR A 1 407 ? -22.989 -179.520 27.344 1.00 21.55 407 THR A O 1
ATOM 3284 N N . PRO A 1 408 ? -23.747 -177.705 28.434 1.00 20.36 408 PRO A N 1
ATOM 3285 C CA . PRO A 1 408 ? -22.958 -176.800 27.575 1.00 21.34 408 PRO A CA 1
ATOM 3286 C C . PRO A 1 408 ? -21.514 -176.719 27.992 1.00 25.41 408 PRO A C 1
ATOM 3287 O O . PRO A 1 408 ? -20.664 -176.346 27.172 1.00 24.18 408 PRO A O 1
ATOM 3291 N N . GLU A 1 409 ? -21.213 -177.047 29.241 1.00 22.02 409 GLU A N 1
ATOM 3292 C CA . GLU A 1 409 ? -19.854 -177.051 29.743 1.00 21.15 409 GLU A CA 1
ATOM 3293 C C . GLU A 1 409 ? -19.269 -178.458 29.647 1.00 22.85 409 GLU A C 1
ATOM 3294 O O . GLU A 1 409 ? -19.992 -179.458 29.589 1.00 22.85 409 GLU A O 1
ATOM 3300 N N . LEU A 1 410 ? -17.940 -178.523 29.620 1.00 21.42 410 LEU A N 1
ATOM 3301 C CA . LEU A 1 410 ? -17.211 -179.792 29.640 1.00 23.25 410 LEU A CA 1
ATOM 3302 C C . LEU A 1 410 ? -16.600 -180.006 31.023 1.00 21.01 410 LEU A C 1
ATOM 3303 O O . LEU A 1 410 ? -15.849 -179.152 31.509 1.00 23.18 410 LEU A O 1
ATOM 3308 N N . THR A 1 411 ? -16.919 -181.138 31.662 1.00 21.13 411 THR A N 1
ATOM 3309 C CA . THR A 1 411 ? -16.241 -181.561 32.883 1.00 20.04 411 THR A CA 1
ATOM 3310 C C . THR A 1 411 ? -15.901 -183.043 32.774 1.00 23.11 411 THR A C 1
ATOM 3311 O O . THR A 1 411 ? -16.278 -183.727 31.817 1.00 21.62 411 THR A O 1
ATOM 3315 N N . ARG A 1 412 ? -15.220 -183.552 33.800 1.00 18.55 412 ARG A N 1
ATOM 3316 C CA . ARG A 1 412 ? -14.893 -184.976 33.812 1.00 22.06 412 ARG A CA 1
ATOM 3317 C C . ARG A 1 412 ? -16.108 -185.848 34.100 1.00 23.98 412 ARG A C 1
ATOM 3318 O O . ARG A 1 412 ? -16.016 -187.072 33.963 1.00 21.73 412 ARG A O 1
ATOM 3326 N N . LYS A 1 413 ? -17.249 -185.249 34.432 1.00 23.95 413 LYS A N 1
ATOM 3327 C CA . LYS A 1 413 ? -18.477 -186.032 34.580 1.00 25.23 413 LYS A CA 1
ATOM 3328 C C . LYS A 1 413 ? -19.020 -186.483 33.230 1.00 24.90 413 LYS A C 1
ATOM 3329 O O . LYS A 1 413 ? -19.694 -187.509 33.153 1.00 22.80 413 LYS A O 1
ATOM 3335 N N . ASN A 1 414 ? -18.700 -185.771 32.154 1.00 20.39 414 ASN A N 1
ATOM 3336 C CA . ASN A 1 414 ? -19.267 -186.088 30.850 1.00 20.96 414 ASN A CA 1
ATOM 3337 C C . ASN A 1 414 ? -18.764 -187.428 30.324 1.00 21.85 414 ASN A C 1
ATOM 3338 O O . ASN A 1 414 ? -17.576 -187.748 30.415 1.00 22.70 414 ASN A O 1
ATOM 3343 N N . THR A 1 415 ? -19.676 -188.185 29.712 1.00 20.96 415 THR A N 1
ATOM 3344 C CA . THR A 1 415 ? -19.368 -189.465 29.075 1.00 23.66 415 THR A CA 1
ATOM 3345 C C . THR A 1 415 ? -19.025 -189.322 27.601 1.00 21.58 415 THR A C 1
ATOM 3346 O O . THR A 1 415 ? -18.346 -190.192 27.038 1.00 20.59 415 THR A O 1
ATOM 3350 N N . HIS A 1 416 ? -19.511 -188.260 26.964 1.00 21.54 416 HIS A N 1
ATOM 3351 C CA . HIS A 1 416 ? -19.327 -188.022 25.541 1.00 23.11 416 HIS A CA 1
ATOM 3352 C C . HIS A 1 416 ? -19.162 -186.533 25.316 1.00 20.45 416 HIS A C 1
ATOM 3353 O O . HIS A 1 416 ? -19.678 -185.717 26.084 1.00 23.49 416 HIS A O 1
ATOM 3360 N N . LEU A 1 417 ? -18.421 -186.202 24.263 1.00 21.77 417 LEU A N 1
ATOM 3361 C CA . LEU A 1 417 ? -18.472 -184.891 23.614 1.00 18.63 417 LEU A CA 1
ATOM 3362 C C . LEU A 1 417 ? -19.037 -185.078 22.215 1.00 20.30 417 LEU A C 1
ATOM 3363 O O . LEU A 1 417 ? -18.508 -185.878 21.435 1.00 21.68 417 LEU A O 1
ATOM 3368 N N . ILE A 1 418 ? -20.093 -184.313 21.886 1.00 20.99 418 ILE A N 1
ATOM 3369 C CA . ILE A 1 418 ? -20.730 -184.340 20.573 1.00 22.49 418 ILE A CA 1
ATOM 3370 C C . ILE A 1 418 ? -20.244 -183.124 19.798 1.00 25.00 418 ILE A C 1
ATOM 3371 O O . ILE A 1 418 ? -20.343 -181.990 20.286 1.00 24.65 418 ILE A O 1
ATOM 3376 N N . THR A 1 419 ? -19.714 -183.356 18.605 1.00 20.67 419 THR A N 1
ATOM 3377 C CA . THR A 1 419 ? -19.177 -182.271 17.791 1.00 22.04 419 THR A CA 1
ATOM 3378 C C . THR A 1 419 ? -19.315 -182.622 16.319 1.00 28.26 419 THR A C 1
ATOM 3379 O O . THR A 1 419 ? -19.319 -183.797 15.938 1.00 31.02 419 THR A O 1
ATOM 3383 N N . LYS A 1 420 ? -19.391 -181.587 15.482 1.00 24.72 420 LYS A N 1
ATOM 3384 C CA . LYS A 1 420 ? -19.471 -181.779 14.050 1.00 28.30 420 LYS A CA 1
ATOM 3385 C C . LYS A 1 420 ? -18.184 -181.383 13.332 1.00 31.72 420 LYS A C 1
ATOM 3386 O O . LYS A 1 420 ? -18.037 -181.684 12.141 1.00 28.57 420 LYS A O 1
ATOM 3392 N N . SER A 1 421 ? -17.243 -180.745 14.032 1.00 28.30 421 SER A N 1
ATOM 3393 C CA . SER A 1 421 ? -15.990 -180.283 13.455 1.00 29.55 421 SER A CA 1
ATOM 3394 C C . SER A 1 421 ? -14.882 -180.481 14.481 1.00 28.42 421 SER A C 1
ATOM 3395 O O . SER A 1 421 ? -15.128 -180.903 15.609 1.00 28.38 421 SER A O 1
ATOM 3398 N N . THR A 1 422 ? -13.649 -180.150 14.091 1.00 27.84 422 THR A N 1
ATOM 3399 C CA . THR A 1 422 ? -12.507 -180.307 14.979 1.00 30.91 422 THR A CA 1
ATOM 3400 C C . THR A 1 422 ? -12.049 -178.993 15.602 1.00 33.18 422 THR A C 1
ATOM 3401 O O . THR A 1 422 ? -10.964 -178.945 16.199 1.00 34.95 422 THR A O 1
ATOM 3405 N N . ILE A 1 423 ? -12.837 -177.926 15.491 1.00 27.92 423 ILE A N 1
ATOM 3406 C CA . ILE A 1 423 ? -12.357 -176.634 15.968 1.00 33.34 423 ILE A CA 1
ATOM 3407 C C . ILE A 1 423 ? -12.657 -176.499 17.455 1.00 27.92 423 ILE A C 1
ATOM 3408 O O . ILE A 1 423 ? -13.574 -177.139 17.991 1.00 27.19 423 ILE A O 1
ATOM 3413 N N . GLY A 1 424 ? -11.847 -175.693 18.143 1.00 27.10 424 GLY A N 1
ATOM 3414 C CA . GLY A 1 424 ? -12.206 -175.197 19.458 1.00 29.41 424 GLY A CA 1
ATOM 3415 C C . GLY A 1 424 ? -11.544 -175.947 20.608 1.00 27.20 424 GLY A C 1
ATOM 3416 O O . GLY A 1 424 ? -10.971 -177.031 20.461 1.00 28.41 424 GLY A O 1
ATOM 3417 N N . LYS A 1 425 ? -11.683 -175.353 21.797 1.00 26.12 425 LYS A N 1
ATOM 3418 C CA . LYS A 1 425 ? -10.957 -175.834 22.971 1.00 25.27 425 LYS A CA 1
ATOM 3419 C C . LYS A 1 425 ? -11.493 -177.162 23.472 1.00 23.21 425 LYS A C 1
ATOM 3420 O O . LYS A 1 425 ? -10.715 -178.008 23.944 1.00 23.93 425 LYS A O 1
ATOM 3426 N N . LYS A 1 426 ? -12.814 -177.360 23.420 1.00 21.86 426 LYS A N 1
ATOM 3427 C CA . LYS A 1 426 ? -13.368 -178.591 23.982 1.00 21.74 426 LYS A CA 1
ATOM 3428 C C . LYS A 1 426 ? -12.937 -179.809 23.177 1.00 26.33 426 LYS A C 1
ATOM 3429 O O . LYS A 1 426 ? -12.614 -180.855 23.753 1.00 23.49 426 LYS A O 1
ATOM 3435 N N . PHE A 1 427 ? -12.947 -179.705 21.845 1.00 25.00 427 PHE A N 1
ATOM 3436 C CA . PHE A 1 427 ? -12.495 -180.828 21.030 1.00 28.44 427 PHE A CA 1
ATOM 3437 C C . PHE A 1 427 ? -11.054 -181.209 21.361 1.00 28.90 427 PHE A C 1
ATOM 3438 O O . PHE A 1 427 ? -10.734 -182.397 21.499 1.00 25.18 427 PHE A O 1
ATOM 3446 N N . LYS A 1 428 ? -10.170 -180.214 21.486 1.00 25.36 428 LYS A N 1
ATOM 3447 C CA . LYS A 1 428 ? -8.769 -180.485 21.805 1.00 26.56 428 LYS A CA 1
ATOM 3448 C C . LYS A 1 428 ? -8.637 -181.187 23.157 1.00 30.02 428 LYS A C 1
ATOM 3449 O O . LYS A 1 428 ? -7.927 -182.196 23.282 1.00 27.96 428 LYS A O 1
ATOM 3455 N N . VAL A 1 429 ? -9.340 -180.680 24.177 1.00 26.05 429 VAL A N 1
ATOM 3456 C CA . VAL A 1 429 ? -9.254 -181.268 25.514 1.00 28.45 429 VAL A CA 1
ATOM 3457 C C . VAL A 1 429 ? -9.827 -182.677 25.514 1.00 28.81 429 VAL A C 1
ATOM 3458 O O . VAL A 1 429 ? -9.217 -183.611 26.057 1.00 26.82 429 VAL A O 1
ATOM 3462 N N . ALA A 1 430 ? -11.009 -182.848 24.909 1.00 27.95 430 ALA A N 1
ATOM 3463 C CA . ALA A 1 430 ? -11.689 -184.143 24.951 1.00 26.65 430 ALA A CA 1
ATOM 3464 C C . ALA A 1 430 ? -10.955 -185.197 24.144 1.00 26.10 430 ALA A C 1
ATOM 3465 O O . ALA A 1 430 ? -10.954 -186.371 24.530 1.00 24.71 430 ALA A O 1
ATOM 3467 N N . LYS A 1 431 ? -10.330 -184.812 23.025 1.00 23.82 431 LYS A N 1
ATOM 3468 C CA . LYS A 1 431 ? -9.525 -185.776 22.289 1.00 25.73 431 LYS A CA 1
ATOM 3469 C C . LYS A 1 431 ? -8.404 -186.324 23.167 1.00 31.53 431 LYS A C 1
ATOM 3470 O O . LYS A 1 431 ? -8.120 -187.527 23.137 1.00 30.64 431 LYS A O 1
ATOM 3476 N N . LYS A 1 432 ? -7.765 -185.461 23.967 1.00 29.64 432 LYS A N 1
ATOM 3477 C CA . LYS A 1 432 ? -6.711 -185.938 24.860 1.00 26.10 432 LYS A CA 1
ATOM 3478 C C . LYS A 1 432 ? -7.297 -186.790 25.972 1.00 25.06 432 LYS A C 1
ATOM 3479 O O . LYS A 1 432 ? -6.734 -187.835 26.327 1.00 29.40 432 LYS A O 1
ATOM 3485 N N . TRP A 1 433 ? -8.437 -186.367 26.517 1.00 25.07 433 TRP A N 1
ATOM 3486 C CA . TRP A 1 433 ? -9.101 -187.167 27.543 1.00 29.14 433 TRP A CA 1
ATOM 3487 C C . TRP A 1 433 ? -9.488 -188.544 27.028 1.00 28.55 433 TRP A C 1
ATOM 3488 O O . TRP A 1 433 ? -9.518 -189.508 27.806 1.00 28.81 433 TRP A O 1
ATOM 3499 N N . SER A 1 434 ? -9.824 -188.658 25.738 1.00 22.12 434 SER A N 1
ATOM 3500 C CA . SER A 1 434 ? -10.279 -189.948 25.227 1.00 27.88 434 SER A CA 1
ATOM 3501 C C . SER A 1 434 ? -9.174 -190.990 25.278 1.00 29.43 434 SER A C 1
ATOM 3502 O O . SER A 1 434 ? -9.461 -192.188 25.390 1.00 29.36 434 SER A O 1
ATOM 3505 N N . LEU A 1 435 ? -7.910 -190.557 25.248 1.00 25.15 435 LEU A N 1
ATOM 3506 C CA . LEU A 1 435 ? -6.756 -191.440 25.300 1.00 29.23 435 LEU A CA 1
ATOM 3507 C C . LEU A 1 435 ? -6.254 -191.694 26.717 1.00 31.46 435 LEU A C 1
ATOM 3508 O O . LEU A 1 435 ? -5.301 -192.455 26.897 1.00 34.20 435 LEU A O 1
ATOM 3513 N N . ASP A 1 436 ? -6.858 -191.070 27.720 1.00 29.30 436 ASP A N 1
ATOM 3514 C CA . ASP A 1 436 ? -6.444 -191.215 29.108 1.00 28.12 436 ASP A CA 1
ATOM 3515 C C . ASP A 1 436 ? -7.330 -192.268 29.765 1.00 24.57 436 ASP A C 1
ATOM 3516 O O . ASP A 1 436 ? -8.535 -192.045 29.886 1.00 25.04 436 ASP A O 1
ATOM 3521 N N . PRO A 1 437 ? -6.797 -193.418 30.196 1.00 29.30 437 PRO A N 1
ATOM 3522 C CA . PRO A 1 437 ? -7.685 -194.451 30.771 1.00 29.90 437 PRO A CA 1
ATOM 3523 C C . PRO A 1 437 ? -8.431 -194.004 32.022 1.00 28.67 437 PRO A C 1
ATOM 3524 O O . PRO A 1 437 ? -9.493 -194.560 32.329 1.00 30.47 437 PRO A O 1
ATOM 3528 N N . GLN A 1 438 ? -7.906 -193.019 32.755 1.00 27.47 438 GLN A N 1
ATOM 3529 C CA . GLN A 1 438 ? -8.594 -192.431 33.902 1.00 33.14 438 GLN A CA 1
ATOM 3530 C C . GLN A 1 438 ? -9.833 -191.625 33.507 1.00 31.70 438 GLN A C 1
ATOM 3531 O O . GLN A 1 438 ? -10.678 -191.345 34.362 1.00 32.32 438 GLN A O 1
ATOM 3537 N N . ASN A 1 439 ? -9.947 -191.215 32.241 1.00 25.33 439 ASN A N 1
ATOM 3538 C CA . ASN A 1 439 ? -11.107 -190.455 31.777 1.00 26.17 439 ASN A CA 1
ATOM 3539 C C . ASN A 1 439 ? -11.861 -191.226 30.702 1.00 27.19 439 ASN A C 1
ATOM 3540 O O . ASN A 1 439 ? -12.932 -191.776 30.987 1.00 30.13 439 ASN A O 1
ATOM 3545 N N . ALA A 1 440 ? -11.351 -191.266 29.465 1.00 24.61 440 ALA A N 1
ATOM 3546 C CA . ALA A 1 440 ? -11.864 -192.109 28.377 1.00 23.42 440 ALA A CA 1
ATOM 3547 C C . ALA A 1 440 ? -13.215 -191.618 27.851 1.00 23.80 440 ALA A C 1
ATOM 3548 O O . ALA A 1 440 ? -14.024 -192.399 27.337 1.00 24.55 440 ALA A O 1
ATOM 3550 N N . ILE A 1 441 ? -13.456 -190.317 27.940 1.00 25.25 441 ILE A N 1
ATOM 3551 C CA . ILE A 1 441 ? -14.602 -189.714 27.268 1.00 24.89 441 ILE A CA 1
ATOM 3552 C C . ILE A 1 441 ? -14.628 -190.128 25.796 1.00 27.28 441 ILE A C 1
ATOM 3553 O O . ILE A 1 441 ? -13.581 -190.364 25.183 1.00 25.86 441 ILE A O 1
ATOM 3558 N N . ILE A 1 442 ? -15.823 -190.236 25.217 1.00 22.97 442 ILE A N 1
ATOM 3559 C CA . ILE A 1 442 ? -15.984 -190.587 23.808 1.00 21.29 442 ILE A CA 1
ATOM 3560 C C . ILE A 1 442 ? -16.311 -189.317 23.023 1.00 19.74 442 ILE A C 1
ATOM 3561 O O . ILE A 1 442 ? -17.225 -188.570 23.395 1.00 25.01 442 ILE A O 1
ATOM 3566 N N . VAL A 1 443 ? -15.573 -189.074 21.939 1.00 22.21 443 VAL A N 1
ATOM 3567 C CA . VAL A 1 443 ? -15.870 -187.970 21.014 1.00 19.50 443 VAL A CA 1
ATOM 3568 C C . VAL A 1 443 ? -16.535 -188.561 19.780 1.00 21.51 443 VAL A C 1
ATOM 3569 O O . VAL A 1 443 ? -15.978 -189.472 19.151 1.00 25.12 443 VAL A O 1
ATOM 3573 N N . THR A 1 444 ? -17.723 -188.050 19.432 1.00 22.89 444 THR A N 1
ATOM 3574 C CA . THR A 1 444 ? -18.485 -188.544 18.289 1.00 22.58 444 THR A CA 1
ATOM 3575 C C . THR A 1 444 ? -19.345 -187.403 17.719 1.00 22.78 444 THR A C 1
ATOM 3576 O O . THR A 1 444 ? -19.448 -186.331 18.317 1.00 22.90 444 THR A O 1
ATOM 3580 N N . ASN A 1 445 ? -19.941 -187.609 16.535 1.00 23.50 445 ASN A N 1
ATOM 3581 C CA . ASN A 1 445 ? -20.741 -186.542 15.926 1.00 21.45 445 ASN A CA 1
ATOM 3582 C C . ASN A 1 445 ? -22.233 -186.717 16.248 1.00 25.09 445 ASN A C 1
ATOM 3583 O O . ASN A 1 445 ? -22.651 -187.691 16.882 1.00 24.46 445 ASN A O 1
ATOM 3588 N N . HIS A 1 446 ? -23.050 -185.731 15.829 1.00 25.61 446 HIS A N 1
ATOM 3589 C CA . HIS A 1 446 ? -24.471 -185.746 16.173 1.00 21.89 446 HIS A CA 1
ATOM 3590 C C . HIS A 1 446 ? -25.248 -186.814 15.424 1.00 22.12 446 HIS A C 1
ATOM 3591 O O . HIS A 1 446 ? -26.348 -187.179 15.861 1.00 25.05 446 HIS A O 1
ATOM 3598 N N . MET A 1 447 ? -24.715 -187.335 14.324 1.00 24.22 447 MET A N 1
ATOM 3599 C CA A MET A 1 447 ? -25.447 -188.387 13.637 0.50 26.57 447 MET A CA 1
ATOM 3600 C CA B MET A 1 447 ? -25.387 -188.417 13.610 0.50 26.99 447 MET A CA 1
ATOM 3601 C C . MET A 1 447 ? -25.504 -189.657 14.478 1.00 25.72 447 MET A C 1
ATOM 3602 O O . MET A 1 447 ? -26.435 -190.450 14.314 1.00 29.25 447 MET A O 1
ATOM 3611 N N . TRP A 1 448 ? -24.539 -189.858 15.378 1.00 21.05 448 TRP A N 1
ATOM 3612 C CA . TRP A 1 448 ? -24.651 -190.966 16.325 1.00 21.94 448 TRP A CA 1
ATOM 3613 C C . TRP A 1 448 ? -25.921 -190.839 17.164 1.00 21.48 448 TRP A C 1
ATOM 3614 O O . TRP A 1 448 ? -26.719 -191.778 17.242 1.00 27.80 448 TRP A O 1
ATOM 3625 N N . LEU A 1 449 ? -26.122 -189.680 17.809 1.00 21.23 449 LEU A N 1
ATOM 3626 C CA . LEU A 1 449 ? -27.370 -189.435 18.541 1.00 20.74 449 LEU A CA 1
ATOM 3627 C C . LEU A 1 449 ? -28.596 -189.673 17.670 1.00 26.58 449 LEU A C 1
ATOM 3628 O O . LEU A 1 449 ? -29.553 -190.338 18.090 1.00 24.96 449 LEU A O 1
ATOM 3633 N N . GLU A 1 450 ? -28.607 -189.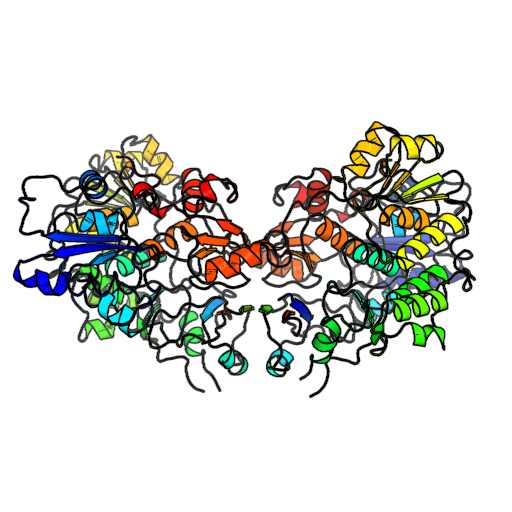094 16.464 1.00 21.96 450 GLU A N 1
ATOM 3634 C CA . GLU A 1 450 ? -29.797 -189.170 15.623 1.00 25.44 450 GLU A CA 1
ATOM 3635 C C . GLU A 1 450 ? -30.094 -190.603 15.196 1.00 23.96 450 GLU A C 1
ATOM 3636 O O . GLU A 1 450 ? -31.256 -191.035 15.219 1.00 25.91 450 GLU A O 1
ATOM 3642 N N . GLN A 1 451 ? -29.056 -191.357 14.819 1.00 21.78 451 GLN A N 1
ATOM 3643 C CA . GLN A 1 451 ? -29.263 -192.727 14.356 1.00 27.46 451 GLN A CA 1
ATOM 3644 C C . GLN A 1 451 ? -29.626 -193.657 15.503 1.00 27.67 451 GLN A C 1
ATOM 3645 O O . GLN A 1 451 ? -30.418 -194.586 15.314 1.00 27.33 451 GLN A O 1
ATOM 3651 N N . CYS A 1 452 ? -29.031 -193.447 16.687 1.00 23.61 452 CYS A N 1
ATOM 3652 C CA . CYS A 1 452 ? -29.432 -194.225 17.859 1.00 24.37 452 CYS A CA 1
ATOM 3653 C C . CYS A 1 452 ? -30.923 -194.071 18.128 1.00 26.68 452 CYS A C 1
ATOM 3654 O O . CYS A 1 452 ? -31.626 -195.053 18.398 1.00 23.73 452 CYS A O 1
ATOM 3657 N N . TYR A 1 453 ? -31.424 -192.836 18.069 1.00 23.68 453 TYR A N 1
ATOM 3658 C CA . TYR A 1 453 ? -32.841 -192.618 18.344 1.00 22.66 453 TYR A CA 1
ATOM 3659 C C . TYR A 1 453 ? -33.705 -193.191 17.231 1.00 28.80 453 TYR A C 1
ATOM 3660 O O . TYR A 1 453 ? -34.680 -193.906 17.496 1.00 27.80 453 TYR A O 1
ATOM 3669 N N . MET A 1 454 ? -33.349 -192.902 15.976 1.00 25.36 454 MET A N 1
ATOM 3670 C CA . MET A 1 454 ? -34.171 -193.346 14.855 1.00 32.97 454 MET A CA 1
ATOM 3671 C C . MET A 1 454 ? -34.260 -194.864 14.799 1.00 36.55 454 MET A C 1
ATOM 3672 O O . MET A 1 454 ? -35.324 -195.420 14.498 1.00 31.31 454 MET A O 1
ATOM 3677 N N . ASN A 1 455 ? -33.161 -195.554 15.092 1.00 30.25 455 ASN A N 1
ATOM 3678 C CA . ASN A 1 455 ? -33.154 -197.009 15.095 1.00 34.06 455 ASN A CA 1
ATOM 3679 C C . ASN A 1 455 ? -33.468 -197.604 16.462 1.00 33.84 455 ASN A C 1
ATOM 3680 O O . ASN A 1 455 ? -33.502 -198.833 16.587 1.00 33.10 455 ASN A O 1
ATOM 3685 N N . ASN A 1 456 ? -33.697 -196.764 17.473 1.00 29.05 456 ASN A N 1
ATOM 3686 C CA . ASN A 1 456 ? -33.934 -197.197 18.856 1.00 24.98 456 ASN A CA 1
ATOM 3687 C C . ASN A 1 456 ? -32.919 -198.252 19.296 1.00 31.69 456 ASN A C 1
ATOM 3688 O O . ASN A 1 456 ? -33.266 -199.301 19.846 1.00 27.15 456 ASN A O 1
ATOM 3693 N N . SER A 1 457 ? -31.639 -197.970 19.053 1.00 27.94 457 SER A N 1
ATOM 3694 C CA . SER A 1 457 ? -30.606 -198.967 19.285 1.00 28.49 457 SER A CA 1
ATOM 3695 C C . SER A 1 457 ? -29.306 -198.289 19.693 1.00 33.14 457 SER A C 1
ATOM 3696 O O . SER A 1 457 ? -28.986 -197.202 19.204 1.00 27.34 457 SER A O 1
ATOM 3699 N N . LYS A 1 458 ? -28.551 -198.940 20.579 1.00 27.47 458 LYS A N 1
ATOM 3700 C CA . LYS A 1 458 ? -27.288 -198.375 21.058 1.00 30.26 458 LYS A CA 1
ATOM 3701 C C . LYS A 1 458 ? -26.177 -198.705 20.066 1.00 30.68 458 LYS A C 1
ATOM 3702 O O . LYS A 1 458 ? -25.469 -199.713 20.176 1.00 29.68 458 LYS A O 1
ATOM 3708 N N . LEU A 1 459 ? -26.031 -197.835 19.077 1.00 25.67 459 LEU A N 1
ATOM 3709 C CA . LEU A 1 459 ? -25.004 -197.967 18.064 1.00 30.75 459 LEU A CA 1
ATOM 3710 C C . LEU A 1 459 ? -23.626 -197.636 18.642 1.00 28.23 459 LEU A C 1
ATOM 3711 O O . LEU A 1 459 ? -23.500 -196.952 19.663 1.00 27.34 459 LEU A O 1
ATOM 3716 N N . ASN A 1 460 ? -22.581 -198.105 17.946 1.00 32.38 460 ASN A N 1
ATOM 3717 C CA . ASN A 1 460 ? -21.190 -197.877 18.335 1.00 28.69 460 ASN A CA 1
ATOM 3718 C C . ASN A 1 460 ? -20.751 -196.484 17.899 1.00 26.95 460 ASN A C 1
ATOM 3719 O O . ASN A 1 460 ? -20.633 -196.230 16.697 1.00 27.83 460 ASN A O 1
ATOM 3724 N N . PRO A 1 461 ? -20.500 -195.559 18.834 1.00 26.66 461 PRO A N 1
ATOM 3725 C CA . PRO A 1 461 ? -20.132 -194.190 18.433 1.00 25.62 461 PRO A CA 1
ATOM 3726 C C . PRO A 1 461 ? -18.777 -194.093 17.746 1.00 26.71 461 PRO A C 1
ATOM 3727 O O . PRO A 1 461 ? -18.450 -193.026 17.214 1.00 27.48 461 PRO A O 1
ATOM 3731 N N . LYS A 1 462 ? -17.986 -195.162 17.724 1.00 27.69 462 LYS A N 1
ATOM 3732 C CA . LYS A 1 462 ? -16.692 -195.131 17.059 1.00 27.77 462 LYS A CA 1
ATOM 3733 C C . LYS A 1 462 ? -16.734 -195.676 15.636 1.00 34.25 462 LYS A C 1
ATOM 3734 O O . LYS A 1 462 ? -15.684 -195.746 14.994 1.00 34.80 462 LYS A O 1
ATOM 3740 N N . ASP A 1 463 ? -17.912 -196.047 15.125 1.00 35.08 463 ASP A N 1
ATOM 3741 C CA . ASP A 1 463 ? -18.053 -196.337 13.703 1.00 34.14 463 ASP A CA 1
ATOM 3742 C C . ASP A 1 463 ? -17.582 -195.139 12.889 1.00 37.07 463 ASP A C 1
ATOM 3743 O O . ASP A 1 463 ? -17.728 -193.989 13.309 1.00 33.82 463 ASP A O 1
ATOM 3748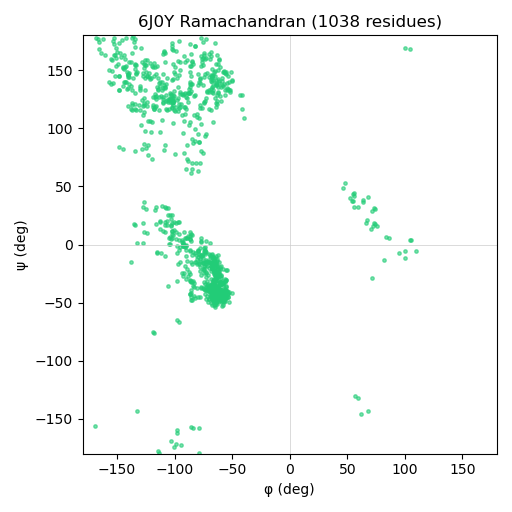 N N . SER A 1 464 ? -17.037 -195.413 11.700 1.00 35.64 464 SER A N 1
ATOM 3749 C CA . SER A 1 464 ? -16.414 -194.343 10.919 1.00 38.68 464 SER A CA 1
ATOM 3750 C C . SER A 1 464 ? -17.411 -193.244 10.553 1.00 39.13 464 SER A C 1
ATOM 3751 O O . SER A 1 464 ? -17.048 -192.063 10.528 1.00 36.14 464 SER A O 1
ATOM 3754 N N . ARG A 1 465 ? -18.678 -193.601 10.291 1.00 33.05 465 ARG A N 1
ATOM 3755 C CA . ARG A 1 465 ? -19.667 -192.584 9.933 1.00 33.98 465 ARG A CA 1
ATOM 3756 C C . ARG A 1 465 ? -19.947 -191.619 11.079 1.00 32.05 465 ARG A C 1
ATOM 3757 O O . ARG A 1 465 ? -20.359 -190.480 10.834 1.00 32.90 465 ARG A O 1
ATOM 3765 N N . PHE A 1 466 ? -19.726 -192.039 12.320 1.00 30.69 466 PHE A N 1
ATOM 3766 C CA . PHE A 1 466 ? -19.888 -191.175 13.481 1.00 29.41 466 PHE A CA 1
ATOM 3767 C C . PHE A 1 466 ? -18.575 -190.541 13.922 1.00 29.21 466 PHE A C 1
ATOM 3768 O O . PHE A 1 466 ? -18.557 -189.760 14.877 1.00 29.42 466 PHE A O 1
ATOM 3776 N N . GLN A 1 467 ? -17.480 -190.863 13.251 1.00 25.32 467 GLN A N 1
ATOM 3777 C CA . GLN A 1 467 ? -16.201 -190.211 13.477 1.00 27.03 467 GLN A CA 1
ATOM 3778 C C . GLN A 1 467 ? -15.884 -189.198 12.394 1.00 29.23 467 GLN A C 1
ATOM 3779 O O . GLN A 1 467 ? -14.748 -188.712 12.315 1.00 31.19 467 GLN A O 1
ATOM 3785 N N . ASN A 1 468 ? -16.865 -188.874 11.552 1.00 32.49 468 ASN A N 1
ATOM 3786 C CA . ASN A 1 468 ? -16.705 -187.865 10.505 1.00 32.34 468 ASN A CA 1
ATOM 3787 C C . ASN A 1 468 ? -16.874 -186.495 11.155 1.00 27.90 468 ASN A C 1
ATOM 3788 O O . ASN A 1 468 ? -17.979 -186.132 11.579 1.00 27.49 468 ASN A O 1
ATOM 3793 N N . PHE A 1 469 ? -15.775 -185.746 11.263 1.00 30.55 469 PHE A N 1
ATOM 3794 C CA . PHE A 1 469 ? -15.806 -184.409 11.845 1.00 28.96 469 PHE A CA 1
ATOM 3795 C C . PHE A 1 469 ? -15.641 -183.332 10.778 1.00 30.48 469 PHE A C 1
ATOM 3796 O O . PHE A 1 469 ? -15.085 -182.262 11.035 1.00 28.66 469 PHE A O 1
ATOM 3804 N N . LYS A 1 470 ? -16.124 -183.616 9.577 1.00 31.61 470 LYS A N 1
ATOM 3805 C CA . LYS A 1 470 ? -16.211 -182.647 8.487 1.00 32.05 470 LYS A CA 1
ATOM 3806 C C . LYS A 1 470 ? -17.633 -182.598 7.938 1.00 29.48 470 LYS A C 1
ATOM 3807 O O . LYS A 1 470 ? -17.849 -182.449 6.733 1.00 36.85 470 LYS A O 1
ATOM 3813 N N . LEU A 1 471 ? -18.625 -182.742 8.825 1.00 31.66 471 LEU A N 1
ATOM 3814 C CA . LEU A 1 471 ? -20.018 -182.785 8.397 1.00 36.19 471 LEU A CA 1
ATOM 3815 C C . LEU A 1 471 ? -20.467 -181.476 7.759 1.00 37.43 471 LEU A C 1
ATOM 3816 O O . LEU A 1 471 ? -21.356 -181.485 6.903 1.00 35.17 471 LEU A O 1
ATOM 3821 N N . ASP A 1 472 ? -19.880 -180.351 8.167 1.00 36.62 472 ASP A N 1
ATOM 3822 C CA . ASP A 1 472 ? -20.232 -179.060 7.582 1.00 34.23 472 ASP A CA 1
ATOM 3823 C C . ASP A 1 472 ? -19.910 -178.982 6.092 1.00 42.17 472 ASP A C 1
ATOM 3824 O O . ASP A 1 472 ? -20.315 -178.012 5.434 1.00 39.02 472 ASP A O 1
ATOM 3829 N N . ASP A 1 473 ? -19.207 -179.977 5.541 1.00 37.69 473 ASP A N 1
ATOM 3830 C CA . ASP A 1 473 ? -18.978 -180.029 4.102 1.00 37.84 473 ASP A CA 1
ATOM 3831 C C . ASP A 1 473 ? -20.246 -180.298 3.296 1.00 37.84 473 ASP A C 1
ATOM 3832 O O . ASP A 1 473 ? -20.240 -180.096 2.077 1.00 40.63 473 ASP A O 1
ATOM 3837 N N . ASN A 1 474 ? -21.320 -180.764 3.933 1.00 35.78 474 ASN A N 1
ATOM 3838 C CA . ASN A 1 474 ? -22.568 -181.068 3.238 1.00 42.00 474 ASN A CA 1
ATOM 3839 C C . ASN A 1 474 ? -23.729 -180.551 4.080 1.00 38.51 474 ASN A C 1
ATOM 3840 O O . ASN A 1 474 ? -23.904 -180.971 5.227 1.00 36.71 474 ASN A O 1
ATOM 3845 N N . MET A 1 475 ? -24.518 -179.635 3.508 1.00 34.48 475 MET A N 1
ATOM 3846 C CA . MET A 1 475 ? -25.607 -179.018 4.256 1.00 29.18 475 MET A CA 1
ATOM 3847 C C . MET A 1 475 ? -26.656 -180.048 4.672 1.00 30.38 475 MET A C 1
ATOM 3848 O O . MET A 1 475 ? -27.349 -179.863 5.682 1.00 33.59 475 MET A O 1
ATOM 3853 N N . GLY A 1 476 ? -26.772 -181.147 3.922 1.00 33.10 476 GLY A N 1
ATOM 3854 C CA . GLY A 1 476 ? -27.735 -182.181 4.251 1.00 30.06 476 GLY A CA 1
ATOM 3855 C C . GLY A 1 476 ? -27.416 -182.935 5.524 1.00 36.79 476 GLY A C 1
ATOM 3856 O O . GLY A 1 476 ? -28.293 -183.620 6.060 1.00 32.94 476 GLY A O 1
ATOM 3857 N N . TRP A 1 477 ? -26.186 -182.821 6.021 1.00 34.52 477 TRP A N 1
ATOM 3858 C CA . TRP A 1 477 ? -25.772 -183.436 7.280 1.00 31.38 477 TRP A CA 1
ATOM 3859 C C . TRP A 1 477 ? -26.003 -182.528 8.483 1.00 32.73 477 TRP A C 1
ATOM 3860 O O . TRP A 1 477 ? -25.597 -182.880 9.597 1.00 30.20 477 TRP A O 1
ATOM 3871 N N . ASN A 1 478 ? -26.640 -181.370 8.287 1.00 27.88 478 ASN A N 1
ATOM 3872 C CA . ASN A 1 478 ? -27.039 -180.539 9.415 1.00 26.10 478 ASN A CA 1
ATOM 3873 C C . ASN A 1 478 ? -27.843 -181.352 10.414 1.00 26.26 478 ASN A C 1
ATOM 3874 O O . ASN A 1 478 ? -28.671 -182.181 10.036 1.00 27.96 478 ASN A O 1
ATOM 3879 N N . ILE A 1 479 ? -27.591 -181.110 11.698 1.00 25.20 479 ILE A N 1
ATOM 3880 C CA . ILE A 1 479 ? -28.325 -181.833 12.727 1.00 24.28 479 ILE A CA 1
ATOM 3881 C C . ILE A 1 479 ? -29.814 -181.511 12.602 1.00 27.56 479 ILE A C 1
ATOM 3882 O O . ILE A 1 479 ? -30.203 -180.379 12.265 1.00 27.68 479 ILE A O 1
ATOM 3887 N N . GLY A 1 480 ? -30.654 -182.531 12.798 1.00 23.96 480 GLY A N 1
ATOM 3888 C CA . GLY A 1 480 ? -32.089 -182.397 12.625 1.00 26.56 480 GLY A CA 1
ATOM 3889 C C . GLY A 1 480 ? -32.612 -182.815 11.266 1.00 28.07 480 GLY A C 1
ATOM 3890 O O . GLY A 1 480 ? -33.836 -182.877 11.082 1.00 26.70 480 GLY A O 1
ATOM 3891 N N . GLN A 1 481 ? -31.728 -183.123 10.313 1.00 27.70 481 GLN A N 1
ATOM 3892 C CA . GLN A 1 481 ? -32.156 -183.562 8.986 1.00 26.80 481 GLN A CA 1
ATOM 3893 C C . GLN A 1 481 ? -32.426 -185.067 8.911 1.00 31.88 481 GLN A C 1
ATOM 3894 O O . GLN A 1 481 ? -33.275 -185.491 8.116 1.00 34.80 481 GLN A O 1
ATOM 3900 N N . ILE A 1 482 ? -31.707 -185.882 9.693 1.00 31.72 482 ILE A N 1
ATOM 3901 C CA . ILE A 1 482 ? -31.912 -187.327 9.663 1.00 31.95 482 ILE A CA 1
ATOM 3902 C C . ILE A 1 482 ? -33.334 -187.635 10.098 1.00 36.23 482 ILE A C 1
ATOM 3903 O O . ILE A 1 482 ? -33.813 -187.122 11.115 1.00 34.79 482 ILE A O 1
ATOM 3908 N N . GLY A 1 483 ? -34.028 -188.449 9.307 1.00 39.13 483 GLY A N 1
ATOM 3909 C CA . GLY A 1 483 ? -35.381 -188.853 9.616 1.00 44.13 483 GLY A CA 1
ATOM 3910 C C . GLY A 1 483 ? -36.465 -188.109 8.871 1.00 45.43 483 GLY A C 1
ATOM 3911 O O . GLY A 1 483 ? -37.639 -188.472 9.007 1.00 41.98 483 GLY A O 1
ATOM 3912 N N . MET A 1 484 ? -36.116 -187.089 8.086 1.00 37.78 484 MET A N 1
ATOM 3913 C CA . MET A 1 484 ? -37.105 -186.322 7.340 1.00 43.44 484 MET A CA 1
ATOM 3914 C C . MET A 1 484 ? -37.344 -186.975 5.984 1.00 51.49 484 MET A C 1
ATOM 3915 O O . MET A 1 484 ? -36.390 -187.295 5.269 1.00 59.18 484 MET A O 1
ATOM 3920 N N . ASP A 1 485 ? -38.615 -187.192 5.646 1.00 48.37 485 ASP A N 1
ATOM 3921 C CA . ASP A 1 485 ? -39.004 -187.636 4.311 1.00 57.99 485 ASP A CA 1
ATOM 3922 C C . ASP A 1 485 ? -39.187 -186.429 3.403 1.00 63.33 485 ASP A C 1
ATOM 3923 O O . ASP A 1 485 ? -39.734 -185.404 3.817 1.00 60.39 485 ASP A O 1
ATOM 3928 N N . HIS A 1 486 ? -38.743 -186.559 2.159 1.00 73.99 486 HIS A N 1
ATOM 3929 C CA . HIS A 1 486 ? -38.834 -185.449 1.218 1.00 80.99 486 HIS A CA 1
ATOM 3930 C C . HIS A 1 486 ? -40.284 -185.111 0.864 1.00 83.76 486 HIS A C 1
ATOM 3931 O O . HIS A 1 486 ? -41.129 -185.995 0.726 1.00 84.13 486 HIS A O 1
ATOM 3938 N N . GLY B 2 1 ? -43.732 -187.753 38.202 1.00 82.69 530 GLY C N 1
ATOM 3939 C CA . GLY B 2 1 ? -43.383 -186.653 37.321 1.00 77.99 530 GLY C CA 1
ATOM 3940 C C . GLY B 2 1 ? -42.207 -185.818 37.791 1.00 70.13 530 GLY C C 1
ATOM 3941 O O . GLY B 2 1 ? -41.071 -186.052 37.375 1.00 70.91 530 GLY C O 1
ATOM 3942 N N . PRO B 2 2 ? -42.473 -184.840 38.657 1.00 59.33 531 PRO C N 1
ATOM 3943 C CA . PRO B 2 2 ? -41.417 -183.899 39.055 1.00 54.50 531 PRO C CA 1
ATOM 3944 C C . PRO B 2 2 ? -40.412 -184.524 40.011 1.00 55.95 531 PRO C C 1
ATOM 3945 O O . PRO B 2 2 ? -40.762 -185.334 40.872 1.00 51.44 531 PRO C O 1
ATOM 3949 N N . LEU B 2 3 ? -39.150 -184.128 39.849 1.00 53.58 532 LEU C N 1
ATOM 3950 C CA . LEU B 2 3 ? -38.098 -184.510 40.784 1.00 52.68 532 LEU C CA 1
ATOM 3951 C C . LEU B 2 3 ? -38.459 -184.075 42.201 1.00 57.91 532 LEU C C 1
ATOM 3952 O O . LEU B 2 3 ? -39.137 -183.065 42.411 1.00 63.38 532 LEU C O 1
ATOM 3957 N N . GLY B 2 4 ? -38.001 -184.848 43.186 1.00 51.92 533 GLY C N 1
ATOM 3958 C CA . GLY B 2 4 ? -38.412 -184.636 44.562 1.00 54.67 533 GLY C CA 1
ATOM 3959 C C . GLY B 2 4 ? -37.234 -184.627 45.520 1.00 60.86 533 GLY C C 1
ATOM 3960 O O . GLY B 2 4 ? -36.148 -184.138 45.211 1.00 51.40 533 GLY C O 1
ATOM 3961 N N . SER B 2 5 ? -37.474 -185.190 46.705 1.00 62.25 534 SER C N 1
ATOM 3962 C CA . SER B 2 5 ? -36.505 -185.148 47.794 1.00 57.93 534 SER C CA 1
ATOM 3963 C C . SER B 2 5 ? -35.214 -185.864 47.409 1.00 52.49 534 SER C C 1
ATOM 3964 O O . SER B 2 5 ? -35.229 -186.894 46.730 1.00 51.11 534 SER C O 1
ATOM 3967 N N . GLY B 2 6 ? -34.086 -185.307 47.847 1.00 46.13 535 GLY C N 1
ATOM 3968 C CA . GLY B 2 6 ? -32.792 -185.898 47.580 1.00 45.51 535 GLY C CA 1
ATOM 3969 C C . GLY B 2 6 ? -32.209 -185.590 46.220 1.00 39.55 535 GLY C C 1
ATOM 3970 O O . GLY B 2 6 ? -31.017 -185.858 45.998 1.00 39.05 535 GLY C O 1
ATOM 3971 N N . SER B 2 7 ? -32.999 -185.050 45.292 1.00 39.13 536 SER C N 1
ATOM 3972 C CA . SER B 2 7 ? -32.439 -184.672 44.002 1.00 30.45 536 SER C CA 1
ATOM 3973 C C . SER B 2 7 ? -31.634 -183.384 44.144 1.00 33.17 536 SER C C 1
ATOM 3974 O O . SER B 2 7 ? -31.615 -182.740 45.199 1.00 29.61 536 SER C O 1
ATOM 3977 N N . SER B 2 8 ? -30.969 -183.001 43.053 1.00 30.98 537 SER C N 1
ATOM 3978 C CA . SER B 2 8 ? -30.064 -181.869 43.061 1.00 28.71 537 SER C CA 1
ATOM 3979 C C . SER B 2 8 ? -30.300 -180.994 41.838 1.00 23.94 537 SER C C 1
ATOM 3980 O O . SER B 2 8 ? -31.009 -181.362 40.898 1.00 26.53 537 SER C O 1
ATOM 3983 N N . ILE B 2 9 ? -29.669 -179.824 41.868 1.00 22.76 538 ILE C N 1
ATOM 3984 C CA . ILE B 2 9 ? -29.653 -178.918 40.727 1.00 21.99 538 ILE C CA 1
ATOM 3985 C C . ILE B 2 9 ? -28.202 -178.586 40.430 1.00 21.85 538 ILE C C 1
ATOM 3986 O O . ILE B 2 9 ? -27.340 -178.633 41.315 1.00 22.88 538 ILE C O 1
ATOM 3991 N N . ARG B 2 10 ? -27.947 -178.214 39.179 1.00 21.40 539 ARG C N 1
ATOM 3992 C CA . ARG B 2 10 ? -26.622 -177.809 38.712 1.00 23.35 539 ARG C CA 1
ATOM 3993 C C . ARG B 2 10 ? -26.435 -176.312 38.926 1.00 23.43 539 ARG C C 1
ATOM 3994 O O . ARG B 2 10 ? -27.300 -175.527 38.541 1.00 23.95 539 ARG C O 1
ATOM 4002 N N . VAL B 2 11 ? -25.308 -175.923 39.529 1.00 23.40 540 VAL C N 1
ATOM 4003 C CA . VAL B 2 11 ? -24.976 -174.516 39.741 1.00 22.36 540 VAL C CA 1
ATOM 4004 C C . VAL B 2 11 ? -23.573 -174.266 39.208 1.00 24.11 540 VAL C C 1
ATOM 4005 O O . VAL B 2 11 ? -22.623 -174.937 39.624 1.00 25.08 540 VAL C O 1
ATOM 4009 N N . LYS B 2 12 ? -23.449 -173.304 38.291 1.00 23.01 541 LYS C N 1
ATOM 4010 C CA . LYS B 2 12 ? -22.155 -172.918 37.727 1.00 20.81 541 LYS C CA 1
ATOM 4011 C C . LYS B 2 12 ? -21.610 -171.744 38.523 1.00 25.26 541 LYS C C 1
ATOM 4012 O O . LYS B 2 12 ? -22.236 -170.681 38.569 1.00 26.55 541 LYS C O 1
ATOM 4018 N N . LEU B 2 13 ? -20.430 -171.936 39.115 1.00 26.50 542 LEU C N 1
ATOM 4019 C CA . LEU B 2 13 ? -19.831 -171.038 40.091 1.00 28.39 542 LEU C CA 1
ATOM 4020 C C . LEU B 2 13 ? -18.370 -170.812 39.730 1.00 29.47 542 LEU C C 1
ATOM 4021 O O . LEU B 2 13 ? -17.703 -171.724 39.248 1.00 27.73 542 LEU C O 1
ATOM 4026 N N . LEU B 2 14 ? -17.856 -169.617 40.012 1.00 28.76 543 LEU C N 1
ATOM 4027 C CA . LEU B 2 14 ? -16.406 -169.433 39.970 1.00 28.38 543 LEU C CA 1
ATOM 4028 C C . LEU B 2 14 ? -15.739 -170.371 40.972 1.00 37.74 543 LEU C C 1
ATOM 4029 O O . LEU B 2 14 ? -16.212 -170.535 42.099 1.00 36.39 543 LEU C O 1
ATOM 4034 N N . GLN B 2 15 ? -14.654 -171.025 40.536 1.00 31.51 544 GLN C N 1
ATOM 4035 C CA . GLN B 2 15 ? -13.932 -171.945 41.412 1.00 40.68 544 GLN C CA 1
ATOM 4036 C C . GLN B 2 15 ? -13.558 -171.279 42.732 1.00 43.21 544 GLN C C 1
ATOM 4037 O O . GLN B 2 15 ? -13.678 -171.890 43.802 1.00 45.33 544 GLN C O 1
ATOM 4043 N N . GLU B 2 16 ? -13.118 -170.018 42.670 1.00 43.89 545 GLU C N 1
ATOM 4044 C CA . GLU B 2 16 ? -12.813 -169.241 43.871 1.00 53.42 545 GLU C CA 1
ATOM 4045 C C . GLU B 2 16 ? -13.990 -169.171 44.832 1.00 51.62 545 GLU C C 1
ATOM 4046 O O . GLU B 2 16 ? -13.791 -169.056 46.047 1.00 55.16 545 GLU C O 1
ATOM 4052 N N . SER B 2 17 ? -15.216 -169.214 44.310 1.00 44.78 546 SER C N 1
ATOM 4053 C CA . SER B 2 17 ? -16.405 -168.975 45.119 1.00 46.53 546 SER C CA 1
ATOM 4054 C C . SER B 2 17 ? -16.834 -170.186 45.926 1.00 42.80 546 SER C C 1
ATOM 4055 O O . SER B 2 17 ? -17.616 -170.029 46.868 1.00 46.28 546 SER C O 1
ATOM 4058 N N . VAL B 2 18 ? -16.350 -171.380 45.574 1.00 41.81 547 VAL C N 1
ATOM 4059 C CA . VAL B 2 18 ? -16.878 -172.606 46.166 1.00 44.78 547 VAL C CA 1
ATOM 4060 C C . VAL B 2 18 ? -16.615 -172.640 47.662 1.00 52.26 547 VAL C C 1
ATOM 4061 O O . VAL B 2 18 ? -17.499 -172.982 48.458 1.00 49.17 547 VAL C O 1
ATOM 4065 N N . VAL B 2 19 ? -15.389 -172.294 48.063 1.00 55.24 548 VAL C N 1
ATOM 4066 C CA . VAL B 2 19 ? -15.026 -172.328 49.473 1.00 58.79 548 VAL C CA 1
ATOM 4067 C C . VAL B 2 19 ? -15.867 -171.348 50.285 1.00 59.54 548 VAL C C 1
ATOM 4068 O O . VAL B 2 19 ? -16.012 -171.518 51.499 1.00 58.71 548 VAL C O 1
ATOM 4072 N N . LYS B 2 20 ? -16.451 -170.338 49.637 1.00 55.17 549 LYS C N 1
ATOM 4073 C CA . LYS B 2 20 ? -17.276 -169.339 50.303 1.00 53.29 549 LYS C CA 1
ATOM 4074 C C . LYS B 2 20 ? -18.770 -169.628 50.203 1.00 47.25 549 LYS C C 1
ATOM 4075 O O . LYS B 2 20 ? -19.573 -168.865 50.747 1.00 45.77 549 LYS C O 1
ATOM 4081 N N . LEU B 2 21 ? -19.163 -170.698 49.519 1.00 44.46 550 LEU C N 1
ATOM 4082 C CA . LEU B 2 21 ? -20.578 -170.986 49.342 1.00 44.82 550 LEU C CA 1
ATOM 4083 C C . LEU B 2 21 ? -21.186 -171.305 50.703 1.00 50.03 550 LEU C C 1
ATOM 4084 O O . LEU B 2 21 ? -20.509 -171.839 51.587 1.00 47.81 550 LEU C O 1
ATOM 4089 N N . ASN B 2 22 ? -22.480 -170.963 50.862 1.00 44.77 551 ASN C N 1
ATOM 4090 C CA . ASN B 2 22 ? -23.304 -171.223 52.044 1.00 44.07 551 ASN C CA 1
ATOM 4091 C C . ASN B 2 22 ? -22.983 -172.635 52.521 1.00 44.13 551 ASN C C 1
ATOM 4092 O O . ASN B 2 22 ? -23.223 -173.606 51.793 1.00 40.46 551 ASN C O 1
ATOM 4097 N N . PRO B 2 23 ? -22.431 -172.789 53.729 1.00 47.74 552 PRO C N 1
ATOM 4098 C CA . PRO B 2 23 ? -22.055 -174.130 54.203 1.00 48.67 552 PRO C CA 1
ATOM 4099 C C . PRO B 2 23 ? -23.273 -174.965 54.563 1.00 45.86 552 PRO C C 1
ATOM 4100 O O . PRO B 2 23 ? -23.133 -176.181 54.736 1.00 49.81 552 PRO C O 1
ATOM 4104 N N . LYS B 2 24 ? -24.457 -174.365 54.676 1.00 46.79 553 LYS C N 1
ATOM 4105 C CA . LYS B 2 24 ? -25.655 -175.123 55.011 1.00 49.20 553 LYS C CA 1
ATOM 4106 C C . LYS B 2 24 ? -26.254 -175.850 53.812 1.00 48.64 553 LYS C C 1
ATOM 4107 O O . LYS B 2 24 ? -27.116 -176.713 54.001 1.00 50.35 553 LYS C O 1
ATOM 4113 N N . LEU B 2 25 ? -25.816 -175.534 52.596 1.00 37.88 554 LEU C N 1
ATOM 4114 C CA . LEU B 2 25 ? -26.204 -176.303 51.423 1.00 37.56 554 LEU C CA 1
ATOM 4115 C C . LEU B 2 25 ? -25.397 -177.597 51.354 1.00 42.46 554 LEU C C 1
ATOM 4116 O O . LEU B 2 25 ? -24.191 -177.606 51.615 1.00 48.74 554 LEU C O 1
ATOM 4121 N N . VAL B 2 26 ? -26.066 -178.688 50.994 1.00 39.52 555 VAL C N 1
ATOM 4122 C CA . VAL B 2 26 ? -25.418 -179.991 50.850 1.00 41.55 555 VAL C CA 1
ATOM 4123 C C . VAL B 2 26 ? -24.953 -180.145 49.407 1.00 34.23 555 VAL C C 1
ATOM 4124 O O . VAL B 2 26 ? -25.769 -180.120 48.478 1.00 29.31 555 VAL C O 1
ATOM 4128 N N . LYS B 2 27 ? -23.638 -180.284 49.214 1.00 32.24 556 LYS C N 1
ATOM 4129 C CA . LYS B 2 27 ? -23.054 -180.502 47.896 1.00 31.70 556 LYS C CA 1
ATOM 4130 C C . LYS B 2 27 ? -22.942 -181.999 47.638 1.00 30.41 556 LYS C C 1
ATOM 4131 O O . LYS B 2 27 ? -22.224 -182.700 48.359 1.00 35.26 556 LYS C O 1
ATOM 4137 N N . HIS B 2 28 ? -23.628 -182.488 46.603 1.00 28.06 557 HIS C N 1
ATOM 4138 C CA . HIS B 2 28 ? -23.444 -183.885 46.209 1.00 27.41 557 HIS C CA 1
ATOM 4139 C C . HIS B 2 28 ? -22.099 -184.084 45.530 1.00 25.35 557 HIS C C 1
ATOM 4140 O O . HIS B 2 28 ? -21.373 -185.040 45.832 1.00 27.09 557 HIS C O 1
ATOM 4147 N N . ASN B 2 29 ? -21.764 -183.205 44.589 1.00 26.44 558 ASN C N 1
ATOM 4148 C CA . ASN B 2 29 ? -20.508 -183.290 43.859 1.00 25.07 558 ASN C CA 1
ATOM 4149 C C . ASN B 2 29 ? -20.106 -181.894 43.398 1.00 21.47 558 ASN C C 1
ATOM 4150 O O . ASN B 2 29 ? -20.915 -180.967 43.363 1.00 23.83 558 ASN C O 1
ATOM 4155 N N . PHE B 2 30 ? -18.842 -181.769 43.029 1.00 21.57 559 PHE C N 1
ATOM 4156 C CA . PHE B 2 30 ? -18.326 -180.553 42.401 1.00 27.95 559 PHE C CA 1
ATOM 4157 C C . PHE B 2 30 ? -17.381 -180.997 41.291 1.00 20.95 559 PHE C C 1
ATOM 4158 O O . PHE B 2 30 ? -16.601 -181.928 41.488 1.00 23.54 559 PHE C O 1
ATOM 4166 N N . TYR B 2 31 ? -17.433 -180.336 40.126 1.00 20.91 560 TYR C N 1
ATOM 4167 C CA . TYR B 2 31 ? -16.603 -180.730 38.993 1.00 20.85 560 TYR C CA 1
ATOM 4168 C C . TYR B 2 31 ? -15.893 -179.500 38.445 1.00 21.49 560 TYR C C 1
ATOM 4169 O O . TYR B 2 31 ? -16.522 -178.460 38.245 1.00 22.27 560 TYR C O 1
ATOM 4178 N N . ARG B 2 32 ? -14.597 -179.622 38.203 1.00 21.77 561 ARG C N 1
ATOM 4179 C CA . ARG B 2 32 ? -13.856 -178.530 37.567 1.00 21.56 561 ARG C CA 1
ATOM 4180 C C . ARG B 2 32 ? -14.245 -178.429 36.096 1.00 25.47 561 ARG C C 1
ATOM 4181 O O . ARG B 2 32 ? -14.238 -179.432 35.378 1.00 22.32 561 ARG C O 1
ATOM 4189 N N . VAL B 2 33 ? -14.560 -177.199 35.628 1.00 22.04 562 VAL C N 1
ATOM 4190 C CA . VAL B 2 33 ? -14.905 -176.978 34.228 1.00 20.65 562 VAL C CA 1
ATOM 4191 C C . VAL B 2 33 ? -13.614 -176.782 33.440 1.00 24.47 562 VAL C C 1
ATOM 4192 O O . VAL B 2 33 ? -12.692 -176.105 33.902 1.00 24.63 562 VAL C O 1
ATOM 4196 N N . GLU B 2 34 ? -13.536 -177.387 32.254 1.00 21.85 563 GLU C N 1
ATOM 4197 C CA . GLU B 2 34 ? -12.400 -177.239 31.359 1.00 23.06 563 GLU C CA 1
ATOM 4198 C C . GLU B 2 34 ? -12.861 -176.675 30.021 1.00 23.23 563 GLU C C 1
ATOM 4199 O O . GLU B 2 34 ? -14.023 -176.817 29.633 1.00 25.06 563 GLU C O 1
ATOM 4205 N N . ALA B 2 35 ? -11.923 -176.041 29.311 1.00 24.54 564 ALA C N 1
ATOM 4206 C CA . ALA B 2 35 ? -12.191 -175.519 27.964 1.00 29.06 564 ALA C CA 1
ATOM 4207 C C . ALA B 2 35 ? -13.432 -174.629 27.930 1.00 30.41 564 ALA C C 1
ATOM 4208 O O . ALA B 2 35 ? -14.226 -174.657 26.986 1.00 27.09 564 ALA C O 1
ATOM 4210 N N . ASN B 2 36 ? -13.598 -173.811 28.961 1.00 26.74 565 ASN C N 1
ATOM 4211 C CA . ASN B 2 36 ? -14.700 -172.863 28.970 1.00 24.09 565 ASN C CA 1
ATOM 4212 C C . ASN B 2 36 ? -14.554 -171.842 27.843 1.00 27.42 565 ASN C C 1
ATOM 4213 O O . ASN B 2 36 ? -13.460 -171.336 27.577 1.00 29.79 565 ASN C O 1
ATOM 4218 N N . ASP B 2 37 ? -15.668 -171.551 27.173 1.00 28.18 566 ASP C N 1
ATOM 4219 C CA . ASP B 2 37 ? -15.726 -170.530 26.126 1.00 31.27 566 ASP C CA 1
ATOM 4220 C C . ASP B 2 37 ? -16.611 -169.392 26.613 1.00 34.26 566 ASP C C 1
ATOM 4221 O O . ASP B 2 37 ? -17.810 -169.587 26.828 1.00 34.29 566 ASP C O 1
ATOM 4226 N N . SER B 2 38 ? -16.035 -168.213 26.785 1.00 36.34 567 SER C N 1
ATOM 4227 C CA . SER B 2 38 ? -16.854 -167.065 27.147 1.00 39.53 567 SER C CA 1
ATOM 4228 C C . SER B 2 38 ? -17.650 -166.618 25.930 1.00 40.18 567 SER C C 1
ATOM 4229 O O . SER B 2 38 ? -17.073 -166.324 24.876 1.00 40.80 567 SER C O 1
ATOM 4232 N N . GLU B 2 39 ? -18.976 -166.573 26.059 1.00 34.68 568 GLU C N 1
ATOM 4233 C CA . GLU B 2 39 ? -19.797 -166.037 24.982 1.00 37.57 568 GLU C CA 1
ATOM 4234 C C . GLU B 2 39 ? -20.472 -164.726 25.371 1.00 40.48 568 GLU C C 1
ATOM 4235 O O . GLU B 2 39 ? -21.395 -164.281 24.679 1.00 37.98 568 GLU C O 1
ATOM 4241 N N . GLU B 2 40 ? -20.035 -164.104 26.470 1.00 40.52 569 GLU C N 1
ATOM 4242 C CA . GLU B 2 40 ? -20.538 -162.796 26.882 1.00 48.74 569 GLU C CA 1
ATOM 4243 C C . GLU B 2 40 ? -19.391 -161.962 27.445 1.00 48.53 569 GLU C C 1
ATOM 4244 O O . GLU B 2 40 ? -18.456 -162.492 28.059 1.00 43.95 569 GLU C O 1
ATOM 4250 N N . GLU B 2 41 ? -19.486 -160.641 27.258 1.00 47.90 570 GLU C N 1
ATOM 4251 C CA . GLU B 2 41 ? -18.489 -159.734 27.826 1.00 47.92 570 GLU C CA 1
ATOM 4252 C C . GLU B 2 41 ? -18.413 -159.846 29.343 1.00 58.35 570 GLU C C 1
ATOM 4253 O O . GLU B 2 41 ? -17.363 -159.561 29.933 1.00 58.87 570 GLU C O 1
ATOM 4259 N N . GLU B 2 42 ? -19.517 -160.238 29.988 1.00 58.47 571 GLU C N 1
ATOM 4260 C CA . GLU B 2 42 ? -19.566 -160.351 31.440 1.00 60.88 571 GLU C CA 1
ATOM 4261 C C . GLU B 2 42 ? -18.704 -161.491 31.972 1.00 60.05 571 GLU C C 1
ATOM 4262 O O . GLU B 2 42 ? -18.390 -161.504 33.168 1.00 63.77 571 GLU C O 1
ATOM 4268 N N . THR B 2 43 ? -18.327 -162.448 31.126 1.00 50.92 572 THR C N 1
ATOM 4269 C CA . THR B 2 43 ? -17.411 -163.519 31.499 1.00 47.85 572 THR C CA 1
ATOM 4270 C C . THR B 2 43 ? -16.039 -163.233 30.906 1.00 51.37 572 THR C C 1
ATOM 4271 O O . THR B 2 43 ? -15.925 -162.930 29.714 1.00 52.06 572 THR C O 1
ATOM 4275 N N . GLU B 2 44 ? -15.004 -163.317 31.737 1.00 50.13 573 GLU C N 1
ATOM 4276 C CA . GLU B 2 44 ? -13.658 -163.103 31.233 1.00 50.64 573 GLU C CA 1
ATOM 4277 C C . GLU B 2 44 ? -13.104 -164.392 30.638 1.00 46.67 573 GLU C C 1
ATOM 4278 O O . GLU B 2 44 ? -13.518 -165.502 30.990 1.00 44.43 573 GLU C O 1
ATOM 4284 N N . PHE B 2 45 ? -12.150 -164.224 29.718 1.00 49.86 574 PHE C N 1
ATOM 4285 C CA . PHE B 2 45 ? -11.662 -165.356 28.938 1.00 47.04 574 PHE C CA 1
ATOM 4286 C C . PHE B 2 45 ? -11.039 -166.431 29.819 1.00 48.27 574 PHE C C 1
ATOM 4287 O O . PHE B 2 45 ? -11.192 -167.625 29.537 1.00 51.06 574 PHE C O 1
ATOM 4295 N N . ASP B 2 46 ? -10.352 -166.035 30.894 1.00 51.07 575 ASP C N 1
ATOM 4296 C CA . ASP B 2 46 ? -9.625 -166.973 31.744 1.00 51.92 575 ASP C CA 1
ATOM 4297 C C . ASP B 2 46 ? -10.343 -167.277 33.059 1.00 48.06 575 ASP C C 1
ATOM 4298 O O . ASP B 2 46 ? -9.714 -167.780 33.998 1.00 46.42 575 ASP C O 1
ATOM 4303 N N . ASP B 2 47 ? -11.638 -166.979 33.157 1.00 41.79 576 ASP C N 1
ATOM 4304 C CA . ASP B 2 47 ? -12.383 -167.354 34.353 1.00 36.47 576 ASP C CA 1
ATOM 4305 C C . ASP B 2 47 ? -12.393 -168.868 34.508 1.00 35.73 576 ASP C C 1
ATOM 4306 O O . ASP B 2 47 ? -12.617 -169.600 33.542 1.00 35.27 576 ASP C O 1
ATOM 4311 N N . GLN B 2 48 ? -12.164 -169.336 35.731 1.00 31.83 577 GLN C N 1
ATOM 4312 C CA . GLN B 2 48 ? -12.149 -170.764 36.038 1.00 26.53 577 GLN C CA 1
ATOM 4313 C C . GLN B 2 48 ? -13.420 -171.110 36.809 1.00 28.56 577 GLN C C 1
ATOM 4314 O O . GLN B 2 48 ? -13.630 -170.615 37.922 1.00 30.83 577 GLN C O 1
ATOM 4320 N N . PHE B 2 49 ? -14.267 -171.943 36.211 1.00 24.87 578 PHE C N 1
ATOM 4321 C CA . PHE B 2 49 ? -15.547 -172.305 36.786 1.00 24.05 578 PHE C CA 1
ATOM 4322 C C . PHE B 2 49 ? -15.548 -173.741 37.292 1.00 23.71 578 PHE C C 1
ATOM 4323 O O . PHE B 2 49 ? -14.692 -174.568 36.965 1.00 25.86 578 PHE C O 1
ATOM 4331 N N . CYS B 2 50 ? -16.561 -174.016 38.095 1.00 26.08 579 CYS C N 1
ATOM 4332 C CA A CYS B 2 50 ? -16.903 -175.375 38.472 0.50 27.96 579 CYS C CA 1
ATOM 4333 C CA B CYS B 2 50 ? -16.907 -175.365 38.515 0.50 27.92 579 CYS C CA 1
ATOM 4334 C C . CYS B 2 50 ? -18.412 -175.522 38.379 1.00 24.84 579 CYS C C 1
ATOM 4335 O O . CYS B 2 50 ? -19.150 -174.537 38.346 1.00 26.72 579 CYS C O 1
ATOM 4340 N N . ILE B 2 51 ? -18.855 -176.772 38.306 1.00 24.96 580 ILE C N 1
ATOM 4341 C CA . ILE B 2 51 ? -20.266 -177.118 38.399 1.00 24.28 580 ILE C CA 1
ATOM 4342 C C . ILE B 2 51 ? -20.450 -177.820 39.735 1.00 22.09 580 ILE C C 1
ATOM 4343 O O . ILE B 2 51 ? -19.718 -178.766 40.046 1.00 23.81 580 ILE C O 1
ATOM 4348 N N . ALA B 2 52 ? -21.397 -177.344 40.533 1.00 21.17 581 ALA C N 1
ATOM 4349 C CA . ALA B 2 52 ? -21.776 -178.010 41.771 1.00 22.74 581 ALA C CA 1
ATOM 4350 C C . ALA B 2 52 ? -23.172 -178.602 41.629 1.00 24.93 581 ALA C C 1
ATOM 4351 O O . ALA B 2 52 ? -24.086 -177.943 41.119 1.00 22.50 581 ALA C O 1
ATOM 4353 N N . ASP B 2 53 ? -23.332 -179.850 42.071 1.00 24.96 582 ASP C N 1
ATOM 4354 C CA . ASP B 2 53 ? -24.653 -180.451 42.240 1.00 29.70 582 ASP C CA 1
ATOM 4355 C C . ASP B 2 53 ? -25.097 -180.159 43.663 1.00 27.76 582 ASP C C 1
ATOM 4356 O O . ASP B 2 53 ? -24.513 -180.685 44.615 1.00 26.01 582 ASP C O 1
ATOM 4361 N N . ILE B 2 54 ? -26.126 -179.331 43.812 1.00 23.90 583 ILE C N 1
ATOM 4362 C CA . ILE B 2 54 ? -26.576 -178.862 45.113 1.00 26.96 583 ILE C CA 1
ATOM 4363 C C . ILE B 2 54 ? -27.889 -179.569 45.424 1.00 26.75 583 ILE C C 1
ATOM 4364 O O . ILE B 2 54 ? -28.844 -179.489 44.642 1.00 25.89 583 ILE C O 1
ATOM 4369 N N . GLN B 2 55 ? -27.943 -180.274 46.554 1.00 24.34 584 GLN C N 1
ATOM 4370 C CA . GLN B 2 55 ? -29.183 -180.933 46.947 1.00 25.49 584 GLN C CA 1
ATOM 4371 C C . GLN B 2 55 ? -30.296 -179.922 47.223 1.00 26.25 584 GLN C C 1
ATOM 4372 O O . GLN B 2 55 ? -30.077 -178.890 47.868 1.00 30.20 584 GLN C O 1
ATOM 4378 N N . LEU B 2 56 ? -31.511 -180.239 46.760 1.00 26.77 585 LEU C N 1
ATOM 4379 C CA . LEU B 2 56 ? -32.678 -179.433 47.110 1.00 33.66 585 LEU C CA 1
ATOM 4380 C C . LEU B 2 56 ? -32.858 -179.386 48.623 1.00 37.77 585 LEU C C 1
ATOM 4381 O O . LEU B 2 56 ? -32.729 -180.402 49.310 1.00 33.28 585 LEU C O 1
ATOM 4386 N N . VAL B 2 57 ? -33.152 -178.195 49.151 1.00 35.82 586 VAL C N 1
ATOM 4387 C CA . VAL B 2 57 ? -33.308 -178.059 50.595 1.00 43.22 586 VAL C CA 1
ATOM 4388 C C . VAL B 2 57 ? -34.582 -178.771 51.031 1.00 54.30 586 VAL C C 1
ATOM 4389 O O . VAL B 2 57 ? -35.584 -178.794 50.303 1.00 45.72 586 VAL C O 1
ATOM 4393 N N . ASP B 2 58 ? -34.538 -179.385 52.209 1.00 68.49 587 ASP C N 1
ATOM 4394 C CA . ASP B 2 58 ? -35.638 -180.226 52.681 1.00 81.76 587 ASP C CA 1
ATOM 4395 C C . ASP B 2 58 ? -36.852 -179.393 53.081 1.00 88.65 587 ASP C C 1
ATOM 4396 O O . ASP B 2 58 ? -36.780 -178.570 53.993 1.00 90.88 587 ASP C O 1
ATOM 4401 N N . SER C 1 1 ? -25.925 -210.337 79.081 1.00 90.67 1 SER B N 1
ATOM 4402 C CA . SER C 1 1 ? -25.356 -210.412 77.737 1.00 91.70 1 SER B CA 1
ATOM 4403 C C . SER C 1 1 ? -26.251 -209.700 76.724 1.00 88.02 1 SER B C 1
ATOM 4404 O O . SER C 1 1 ? -27.459 -209.935 76.677 1.00 88.32 1 SER B O 1
ATOM 4407 N N . SER C 1 2 ? -25.648 -208.837 75.912 1.00 83.71 2 SER B N 1
ATOM 4408 C CA . SER C 1 2 ? -26.385 -208.001 74.977 1.00 80.59 2 SER B CA 1
ATOM 4409 C C . SER C 1 2 ? -26.562 -208.702 73.634 1.00 75.30 2 SER B C 1
ATOM 4410 O O . SER C 1 2 ? -25.821 -209.622 73.280 1.00 76.35 2 SER B O 1
ATOM 4413 N N . THR C 1 3 ? -27.562 -208.245 72.883 1.00 67.36 3 THR B N 1
ATOM 4414 C CA . THR C 1 3 ? -27.905 -208.801 71.583 1.00 59.91 3 THR B CA 1
ATOM 4415 C C . THR C 1 3 ? -27.913 -207.699 70.532 1.00 58.74 3 THR B C 1
ATOM 4416 O O . THR C 1 3 ? -28.120 -206.523 70.843 1.00 63.40 3 THR B O 1
ATOM 4420 N N . SER C 1 4 ? -27.690 -208.094 69.281 1.00 56.37 4 SER B N 1
ATOM 4421 C CA . SER C 1 4 ? -27.702 -207.166 68.157 1.00 55.45 4 SER B CA 1
ATOM 4422 C C . SER C 1 4 ? -27.858 -207.973 66.875 1.00 53.88 4 SER B C 1
ATOM 4423 O O . SER C 1 4 ? -27.887 -209.206 66.893 1.00 55.12 4 SER B O 1
ATOM 4426 N N . LEU C 1 5 ? -27.948 -207.259 65.753 1.00 50.13 5 LEU B N 1
ATOM 4427 C CA . LEU C 1 5 ? -27.990 -207.860 64.427 1.00 49.57 5 LEU B CA 1
ATOM 4428 C C . LEU C 1 5 ? -26.623 -207.872 63.753 1.00 43.47 5 LEU B C 1
ATOM 4429 O O . LEU C 1 5 ? -26.548 -208.015 62.529 1.00 44.88 5 LEU B O 1
ATOM 4434 N N . LEU C 1 6 ? -25.543 -207.737 64.532 1.00 47.04 6 LEU B N 1
ATOM 4435 C CA . LEU C 1 6 ? -24.218 -207.494 63.962 1.00 39.61 6 LEU B CA 1
ATOM 4436 C C . LEU C 1 6 ? -23.841 -208.533 62.913 1.00 39.59 6 LEU B C 1
ATOM 4437 O O . LEU C 1 6 ? -23.285 -208.188 61.865 1.00 40.89 6 LEU B O 1
ATOM 4442 N N . PHE C 1 7 ? -24.125 -209.814 63.172 1.00 36.87 7 PHE B N 1
ATOM 4443 C CA . PHE C 1 7 ? -23.701 -210.877 62.265 1.00 39.47 7 PHE B CA 1
ATOM 4444 C C . PHE C 1 7 ? -24.851 -211.451 61.439 1.00 45.56 7 PHE B C 1
ATOM 4445 O O . PHE C 1 7 ? -24.766 -212.597 60.986 1.00 38.08 7 PHE B O 1
ATOM 4453 N N . GLU C 1 8 ? -25.915 -210.681 61.213 1.00 49.42 8 GLU B N 1
ATOM 4454 C CA . GLU C 1 8 ? -27.077 -211.239 60.534 1.00 47.06 8 GLU B CA 1
ATOM 4455 C C . GLU C 1 8 ? -26.694 -211.796 59.166 1.00 34.95 8 GLU B C 1
ATOM 4456 O O . GLU C 1 8 ? -25.886 -211.212 58.438 1.00 35.56 8 GLU B O 1
ATOM 4462 N N . GLN C 1 9 ? -27.255 -212.967 58.848 1.00 42.66 9 GLN B N 1
ATOM 4463 C CA . GLN C 1 9 ? -27.079 -213.669 57.577 1.00 39.55 9 GLN B CA 1
ATOM 4464 C C . GLN C 1 9 ? -25.656 -214.174 57.347 1.00 39.62 9 GLN B C 1
ATOM 4465 O O . GLN C 1 9 ? -25.294 -214.502 56.214 1.00 45.57 9 GLN B O 1
ATOM 4471 N N . LEU C 1 10 ? -24.842 -214.293 58.392 1.00 38.64 10 LEU B N 1
ATOM 4472 C CA . LEU C 1 10 ? -23.464 -214.751 58.251 1.00 36.16 10 LEU B CA 1
ATOM 4473 C C . LEU C 1 10 ? -23.289 -216.129 58.878 1.00 32.00 10 LEU B C 1
ATOM 4474 O O . LEU C 1 10 ? -23.835 -216.410 59.949 1.00 34.51 10 LEU B O 1
ATOM 4479 N N . ASN C 1 11 ? -22.520 -216.983 58.211 1.00 35.15 11 ASN B N 1
ATOM 4480 C CA . ASN C 1 11 ? -22.252 -218.332 58.701 1.00 36.08 11 ASN B CA 1
ATOM 4481 C C . ASN C 1 11 ? -20.808 -218.425 59.176 1.00 32.56 11 ASN B C 1
ATOM 4482 O O . ASN C 1 11 ? -19.888 -217.923 58.515 1.00 31.86 11 ASN B O 1
ATOM 4487 N N . PHE C 1 12 ? -20.626 -219.053 60.334 1.00 34.18 12 PHE B N 1
ATOM 4488 C CA . PHE C 1 12 ? -19.334 -219.195 60.985 1.00 32.09 12 PHE B CA 1
ATOM 4489 C C . PHE C 1 12 ? -18.991 -220.664 61.165 1.00 31.77 12 PHE B C 1
ATOM 4490 O O . PHE C 1 12 ? -19.870 -221.487 61.436 1.00 33.77 12 PHE B O 1
ATOM 4498 N N . LEU C 1 13 ? -17.708 -220.976 61.010 1.00 30.90 13 LEU B N 1
ATOM 4499 C CA . LEU C 1 13 ? -17.160 -222.287 61.331 1.00 31.62 13 LEU B CA 1
ATOM 4500 C C . LEU C 1 13 ? -16.029 -222.080 62.328 1.00 33.53 13 LEU B C 1
ATOM 4501 O O . LEU C 1 13 ? -15.054 -221.384 62.024 1.00 31.28 13 LEU B O 1
ATOM 4506 N N . ILE C 1 14 ? -16.164 -222.664 63.517 1.00 34.35 14 ILE B N 1
ATOM 4507 C CA . ILE C 1 14 ? -15.134 -222.590 64.550 1.00 38.49 14 ILE B CA 1
ATOM 4508 C C . ILE C 1 14 ? -14.357 -223.897 64.546 1.00 39.35 14 ILE B C 1
ATOM 4509 O O . ILE C 1 14 ? -14.938 -224.972 64.732 1.00 40.63 14 ILE B O 1
ATOM 4514 N N . LEU C 1 15 ? -13.045 -223.807 64.353 1.00 33.03 15 LEU B N 1
ATOM 4515 C CA . LEU C 1 15 ? -12.166 -224.967 64.428 1.00 33.50 15 LEU B CA 1
ATOM 4516 C C . LEU C 1 15 ? -11.522 -225.012 65.802 1.00 34.59 15 LEU B C 1
ATOM 4517 O O . LEU C 1 15 ? -10.892 -224.043 66.232 1.00 36.80 15 LEU B O 1
ATOM 4522 N N . VAL C 1 16 ? -11.700 -226.138 66.493 1.00 35.96 16 VAL B N 1
ATOM 4523 C CA . VAL C 1 16 ? -11.147 -226.366 67.820 1.00 37.20 16 VAL B CA 1
ATOM 4524 C C . VAL C 1 16 ? -9.917 -227.242 67.653 1.00 37.24 16 VAL B C 1
ATOM 4525 O O . VAL C 1 16 ? -10.006 -228.356 67.117 1.00 37.56 16 VAL B O 1
ATOM 4529 N N . ALA C 1 17 ? -8.764 -226.727 68.076 1.00 36.99 17 ALA B N 1
ATOM 4530 C CA . ALA C 1 17 ? -7.504 -227.404 67.814 1.00 36.90 17 ALA B CA 1
ATOM 4531 C C . ALA C 1 17 ? -7.131 -228.376 68.915 1.00 38.97 17 ALA B C 1
ATOM 4532 O O . ALA C 1 17 ? -6.482 -229.393 68.636 1.00 40.87 17 ALA B O 1
ATOM 4534 N N . ALA C 1 18 ? -7.544 -228.094 70.150 1.00 39.93 18 ALA B N 1
ATOM 4535 C CA . ALA C 1 18 ? -7.295 -228.988 71.272 1.00 41.59 18 ALA B CA 1
ATOM 4536 C C . ALA C 1 18 ? -8.462 -228.895 72.244 1.00 42.93 18 ALA B C 1
ATOM 4537 O O . ALA C 1 18 ? -9.228 -227.930 72.234 1.00 42.47 18 ALA B O 1
ATOM 4539 N N . GLU C 1 19 ? -8.587 -229.913 73.107 1.00 44.73 19 GLU B N 1
ATOM 4540 C CA . GLU C 1 19 ? -9.718 -229.934 74.027 1.00 46.24 19 GLU B CA 1
ATOM 4541 C C . GLU C 1 19 ? -9.780 -228.666 74.867 1.00 46.44 19 GLU B C 1
ATOM 4542 O O . GLU C 1 19 ? -10.868 -228.139 75.128 1.00 46.83 19 GLU B O 1
ATOM 4548 N N . ALA C 1 20 ? -8.619 -228.161 75.301 1.00 48.43 20 ALA B N 1
ATOM 4549 C CA . ALA C 1 20 ? -8.586 -226.944 76.107 1.00 52.38 20 ALA B CA 1
ATOM 4550 C C . ALA C 1 20 ? -9.237 -225.763 75.402 1.00 50.52 20 ALA B C 1
ATOM 4551 O O . ALA C 1 20 ? -9.659 -224.812 76.070 1.00 51.93 20 ALA B O 1
ATOM 4553 N N . GLU C 1 21 ? -9.349 -225.812 74.075 1.00 43.46 21 GLU B N 1
ATOM 4554 C CA . GLU C 1 21 ? -9.965 -224.731 73.316 1.00 45.60 21 GLU B CA 1
ATOM 4555 C C . GLU C 1 21 ? -11.481 -224.838 73.241 1.00 43.20 21 GLU B C 1
ATOM 4556 O O . GLU C 1 21 ? -12.122 -223.904 72.748 1.00 41.65 21 GLU B O 1
ATOM 4562 N N . LEU C 1 22 ? -12.071 -225.952 73.689 1.00 44.02 22 LEU B N 1
ATOM 4563 C CA . LEU C 1 22 ? -13.523 -226.085 73.590 1.00 44.63 22 LEU B CA 1
ATOM 4564 C C . LEU C 1 22 ? -14.277 -225.028 74.391 1.00 45.41 22 LEU B C 1
ATOM 4565 O O . LEU C 1 22 ? -15.256 -224.480 73.854 1.00 44.90 22 LEU B O 1
ATOM 4570 N N . PRO C 1 23 ? -13.927 -224.716 75.647 1.00 46.78 23 PRO B N 1
ATOM 4571 C CA . PRO C 1 23 ? -14.643 -223.629 76.336 1.00 47.55 23 PRO B CA 1
ATOM 4572 C C . PRO C 1 23 ? -14.622 -222.312 75.580 1.00 45.79 23 PRO B C 1
ATOM 4573 O O . PRO C 1 23 ? -15.638 -221.606 75.552 1.00 49.15 23 PRO B O 1
ATOM 4577 N N . ILE C 1 24 ? -13.490 -221.962 74.959 1.00 45.53 24 ILE B N 1
ATOM 4578 C CA . ILE C 1 24 ? -13.419 -220.731 74.177 1.00 45.90 24 ILE B CA 1
ATOM 4579 C C . ILE C 1 24 ? -14.354 -220.816 72.979 1.00 42.37 24 ILE B C 1
ATOM 4580 O O . ILE C 1 24 ? -15.058 -219.853 72.652 1.00 47.94 24 ILE B O 1
ATOM 4585 N N . ALA C 1 25 ? -14.380 -221.972 72.308 1.00 41.09 25 ALA B N 1
ATOM 4586 C CA . ALA C 1 25 ? -15.279 -222.145 71.172 1.00 40.21 25 ALA B CA 1
ATOM 4587 C C . ALA C 1 25 ? -16.738 -221.984 71.584 1.00 41.45 25 ALA B C 1
ATOM 4588 O O . ALA C 1 25 ? -17.534 -221.367 70.860 1.00 40.71 25 ALA B O 1
ATOM 4590 N N . HIS C 1 26 ? -17.116 -222.542 72.741 1.00 43.48 26 HIS B N 1
ATOM 4591 C CA . HIS C 1 26 ? -18.490 -222.377 73.199 1.00 44.85 26 HIS B CA 1
ATOM 4592 C C . HIS C 1 26 ? -18.786 -220.929 73.555 1.00 44.79 26 HIS B C 1
ATOM 4593 O O . HIS C 1 26 ? -19.866 -220.420 73.240 1.00 45.67 26 HIS B O 1
ATOM 4600 N N . SER C 1 27 ? -17.846 -220.248 74.213 1.00 48.22 27 SER B N 1
ATOM 4601 C CA . SER C 1 27 ? -18.024 -218.822 74.473 1.00 45.78 27 SER B CA 1
ATOM 4602 C C . SER C 1 27 ? -18.179 -218.039 73.176 1.00 42.66 27 SER B C 1
ATOM 4603 O O . SER C 1 27 ? -19.038 -217.154 73.078 1.00 43.31 27 SER B O 1
ATOM 4606 N N . THR C 1 28 ? -17.361 -218.349 72.166 1.00 40.92 28 THR B N 1
ATOM 4607 C CA . THR C 1 28 ? -17.444 -217.623 70.900 1.00 41.59 28 THR B CA 1
ATOM 4608 C C . THR C 1 28 ? -18.768 -217.890 70.191 1.00 41.94 28 THR B C 1
ATOM 4609 O O . THR C 1 28 ? -19.381 -216.968 69.640 1.00 38.48 28 THR B O 1
ATOM 4613 N N . ARG C 1 29 ? -19.238 -219.142 70.207 1.00 42.60 29 ARG B N 1
ATOM 4614 C CA . ARG C 1 29 ? -20.534 -219.435 69.603 1.00 45.86 29 ARG B CA 1
ATOM 4615 C C . ARG C 1 29 ? -21.643 -218.625 70.265 1.00 44.76 29 ARG B C 1
ATOM 4616 O O . ARG C 1 29 ? -22.515 -218.080 69.577 1.00 43.40 29 ARG B O 1
ATOM 4624 N N . LYS C 1 30 ? -21.621 -218.523 71.600 1.00 45.34 30 LYS B N 1
ATOM 4625 C CA . LYS C 1 30 ? -22.629 -217.716 72.287 1.00 49.06 30 LYS B CA 1
ATOM 4626 C C . LYS C 1 30 ? -22.587 -216.258 71.831 1.00 51.79 30 LYS B C 1
ATOM 4627 O O . LYS C 1 30 ? -23.638 -215.629 71.649 1.00 49.23 30 LYS B O 1
ATOM 4633 N N . LEU C 1 31 ? -21.382 -215.702 71.649 1.00 45.96 31 LEU B N 1
ATOM 4634 C CA . LEU C 1 31 ? -21.259 -214.344 71.122 1.00 45.29 31 LEU B CA 1
ATOM 4635 C C . LEU C 1 31 ? -21.874 -214.232 69.738 1.00 44.50 31 LEU B C 1
ATOM 4636 O O . LEU C 1 31 ? -22.581 -213.260 69.434 1.00 45.55 31 LEU B O 1
ATOM 4641 N N . LEU C 1 32 ? -21.600 -215.214 68.880 1.00 39.60 32 LEU B N 1
ATOM 4642 C CA . LEU C 1 32 ? -22.106 -215.178 67.515 1.00 38.79 32 LEU B CA 1
ATOM 4643 C C . LEU C 1 32 ? -23.626 -215.271 67.494 1.00 44.78 32 LEU B C 1
ATOM 4644 O O . LEU C 1 32 ? -24.299 -214.494 66.805 1.00 42.99 32 LEU B O 1
ATOM 4649 N N . MET C 1 33 ? -24.182 -216.203 68.267 1.00 46.56 33 MET B N 1
ATOM 4650 C CA A MET C 1 33 ? -25.628 -216.392 68.272 0.50 49.13 33 MET B CA 1
ATOM 4651 C CA B MET C 1 33 ? -25.629 -216.398 68.280 0.50 49.20 33 MET B CA 1
ATOM 4652 C C . MET C 1 33 ? -26.348 -215.226 68.938 1.00 49.26 33 MET B C 1
ATOM 4653 O O . MET C 1 33 ? -27.406 -214.794 68.462 1.00 52.99 33 MET B O 1
ATOM 4662 N N . ASP C 1 34 ? -25.804 -214.711 70.045 1.00 45.35 34 ASP B N 1
ATOM 4663 C CA . ASP C 1 34 ? -26.431 -213.569 70.704 1.00 48.82 34 ASP B CA 1
ATOM 4664 C C . ASP C 1 34 ? -26.470 -212.356 69.791 1.00 53.70 34 ASP B C 1
ATOM 4665 O O . ASP C 1 34 ? -27.351 -211.499 69.927 1.00 53.24 34 ASP B O 1
ATOM 4670 N N . ASN C 1 35 ? -25.532 -212.268 68.852 1.00 46.54 35 ASN B N 1
ATOM 4671 C CA . ASN C 1 35 ? -25.483 -211.169 67.904 1.00 44.64 35 ASN B CA 1
ATOM 4672 C C . ASN C 1 35 ? -25.938 -211.597 66.510 1.00 42.14 35 ASN B C 1
ATOM 4673 O O . ASN C 1 35 ? -25.459 -211.075 65.498 1.00 47.56 35 ASN B O 1
ATOM 4678 N N . SER C 1 36 ? -26.859 -212.569 66.462 1.00 43.20 36 SER B N 1
ATOM 4679 C CA . SER C 1 36 ? -27.727 -212.833 65.314 1.00 41.18 36 SER B CA 1
ATOM 4680 C C . SER C 1 36 ? -27.017 -213.490 64.138 1.00 42.65 36 SER B C 1
ATOM 4681 O O . SER C 1 36 ? -27.4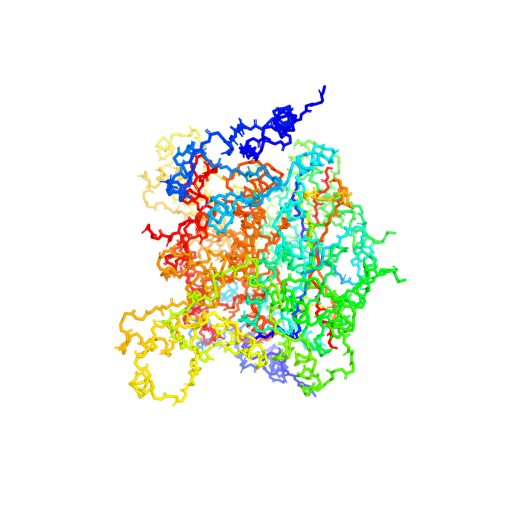15 -213.283 62.990 1.00 49.00 36 SER B O 1
ATOM 4684 N N . CYS C 1 37 ? -25.989 -214.300 64.371 1.00 47.77 37 CYS B N 1
ATOM 4685 C CA . CYS C 1 37 ? -25.415 -215.031 63.248 1.00 39.04 37 CYS B CA 1
ATOM 4686 C C . CYS C 1 37 ? -26.454 -215.997 62.688 1.00 39.88 37 CYS B C 1
ATOM 4687 O O . CYS C 1 37 ? -27.390 -216.404 63.379 1.00 44.11 37 CYS B O 1
ATOM 4690 N N . ASN C 1 38 ? -26.304 -216.345 61.413 1.00 39.37 38 ASN B N 1
ATOM 4691 C CA . ASN C 1 38 ? -27.265 -217.256 60.801 1.00 41.47 38 ASN B CA 1
ATOM 4692 C C . ASN C 1 38 ? -26.997 -218.701 61.207 1.00 41.06 38 ASN B C 1
ATOM 4693 O O . ASN C 1 38 ? -27.926 -219.445 61.552 1.00 46.04 38 ASN B O 1
ATOM 4698 N N . ASN C 1 39 ? -25.738 -219.115 61.168 1.00 40.86 39 ASN B N 1
ATOM 4699 C CA . ASN C 1 39 ? -25.375 -220.468 61.551 1.00 42.58 39 ASN B CA 1
ATOM 4700 C C . ASN C 1 39 ? -23.979 -220.444 62.147 1.00 45.18 39 ASN B C 1
ATOM 4701 O O . ASN C 1 39 ? -23.129 -219.662 61.715 1.00 38.96 39 ASN B O 1
ATOM 4706 N N . CYS C 1 40 ? -23.750 -221.297 63.143 1.00 42.19 40 CYS B N 1
ATOM 4707 C CA . CYS C 1 40 ? -22.417 -221.474 63.704 1.00 37.88 40 CYS B CA 1
ATOM 4708 C C . CYS C 1 40 ? -22.169 -222.967 63.845 1.00 37.83 40 CYS B C 1
ATOM 4709 O O . CYS C 1 40 ? -22.903 -223.655 64.567 1.00 39.76 40 CYS B O 1
ATOM 4712 N N . GLN C 1 41 ? -21.171 -223.465 63.118 1.00 39.24 41 GLN B N 1
ATOM 4713 C CA . GLN C 1 41 ? -20.719 -224.847 63.218 1.00 41.17 41 GLN B CA 1
ATOM 4714 C C . GLN C 1 41 ? -19.443 -224.900 64.042 1.00 38.30 41 GLN B C 1
ATOM 4715 O O . GLN C 1 41 ? -18.590 -224.019 63.932 1.00 38.20 41 GLN B O 1
ATOM 4721 N N . ILE C 1 42 ? -19.312 -225.937 64.866 1.00 38.45 42 ILE B N 1
ATOM 4722 C CA . ILE C 1 42 ? -18.090 -226.185 65.623 1.00 38.49 42 ILE B CA 1
ATOM 4723 C C . ILE C 1 42 ? -17.518 -227.518 65.168 1.00 41.42 42 ILE B C 1
ATOM 4724 O O . ILE C 1 42 ? -18.220 -228.538 65.191 1.00 41.68 42 ILE B O 1
ATOM 4729 N N . TYR C 1 43 ? -16.247 -227.516 64.778 1.00 40.16 43 TYR B N 1
ATOM 4730 C CA . TYR C 1 43 ? -15.562 -228.717 64.312 1.00 40.16 43 TYR B CA 1
ATOM 4731 C C . TYR C 1 43 ? -14.314 -228.948 65.158 1.00 39.32 43 TYR B C 1
ATOM 4732 O O . TYR C 1 43 ? -13.442 -228.077 65.237 1.00 36.98 43 TYR B O 1
ATOM 4741 N N . GLU C 1 44 ? -14.227 -230.127 65.780 1.00 41.07 44 GLU B N 1
ATOM 4742 C CA . GLU C 1 44 ? -13.108 -230.470 66.652 1.00 43.39 44 GLU B CA 1
ATOM 4743 C C . GLU C 1 44 ? -12.030 -231.169 65.833 1.00 45.53 44 GLU B C 1
ATOM 4744 O O . GLU C 1 44 ? -12.181 -232.341 65.469 1.00 55.30 44 GLU B O 1
ATOM 4750 N N . LEU C 1 45 ? -10.931 -230.457 65.569 1.00 41.04 45 LEU B N 1
ATOM 4751 C CA . LEU C 1 45 ? -9.822 -231.024 64.803 1.00 37.64 45 LEU B CA 1
ATOM 4752 C C . LEU C 1 45 ? -9.315 -232.319 65.433 1.00 49.11 45 LEU B C 1
ATOM 4753 O O . LEU C 1 45 ? -8.960 -233.270 64.726 1.00 53.55 45 LEU B O 1
ATOM 4758 N N . TYR C 1 46 ? -9.307 -232.383 66.758 1.00 40.33 46 TYR B N 1
ATOM 4759 C CA . TYR C 1 46 ? -8.570 -233.416 67.485 1.00 41.83 46 TYR B CA 1
ATOM 4760 C C . TYR C 1 46 ? -9.300 -234.745 67.615 1.00 53.20 46 TYR B C 1
ATOM 4761 O O . TYR C 1 46 ? -8.704 -235.699 68.122 1.00 57.27 46 TYR B O 1
ATOM 4770 N N . ASN C 1 47 ? -10.563 -234.860 67.217 1.00 59.89 47 ASN B N 1
ATOM 4771 C CA . ASN C 1 47 ? -11.182 -236.181 67.294 1.00 74.08 47 ASN B CA 1
ATOM 4772 C C . ASN C 1 47 ? -11.807 -236.581 65.963 1.00 77.22 47 ASN B C 1
ATOM 4773 O O . ASN C 1 47 ? -12.815 -237.289 65.925 1.00 85.05 47 ASN B O 1
ATOM 4778 N N . GLU C 1 48 ? -11.211 -236.125 64.866 1.00 68.20 48 GLU B N 1
ATOM 4779 C CA . GLU C 1 48 ? -11.476 -236.656 63.536 1.00 69.03 48 GLU B CA 1
ATOM 4780 C C . GLU C 1 48 ? -10.127 -237.028 62.948 1.00 71.00 48 GLU B C 1
ATOM 4781 O O . GLU C 1 48 ? -9.236 -236.177 62.860 1.00 73.82 48 GLU B O 1
ATOM 4787 N N . ASN C 1 49 ? -9.962 -238.293 62.572 1.00 73.78 49 ASN B N 1
ATOM 4788 C CA . ASN C 1 49 ? -8.668 -238.767 62.084 1.00 78.89 49 ASN B CA 1
ATOM 4789 C C . ASN C 1 49 ? -8.495 -238.318 60.639 1.00 81.37 49 ASN B C 1
ATOM 4790 O O . ASN C 1 49 ? -8.834 -239.031 59.693 1.00 85.31 49 ASN B O 1
ATOM 4795 N N . LEU C 1 50 ? -7.951 -237.115 60.465 1.00 79.59 50 LEU B N 1
ATOM 4796 C CA . LEU C 1 50 ? -7.579 -236.648 59.137 1.00 74.64 50 LEU B CA 1
ATOM 4797 C C . LEU C 1 50 ? -6.252 -237.299 58.751 1.00 84.73 50 LEU B C 1
ATOM 4798 O O . LEU C 1 50 ? -5.917 -238.365 59.281 1.00 84.39 50 LEU B O 1
ATOM 4803 N N . LYS C 1 51 ? -5.508 -236.692 57.820 1.00 92.50 51 LYS B N 1
ATOM 4804 C CA . LYS C 1 51 ? -4.219 -237.204 57.341 1.00 99.51 51 LYS B CA 1
ATOM 4805 C C . LYS C 1 51 ? -4.373 -238.457 56.481 1.00 98.31 51 LYS B C 1
ATOM 4806 O O . LYS C 1 51 ? -3.540 -238.721 55.608 1.00 97.56 51 LYS B O 1
ATOM 4812 N N . ASP C 1 52 ? -5.419 -239.244 56.728 1.00 94.77 52 ASP B N 1
ATOM 4813 C CA . ASP C 1 52 ? -5.793 -240.319 55.821 1.00 91.07 52 ASP B CA 1
ATOM 4814 C C . ASP C 1 52 ? -6.800 -239.873 54.772 1.00 84.61 52 ASP B C 1
ATOM 4815 O O . ASP C 1 52 ? -6.939 -240.541 53.741 1.00 83.99 52 ASP B O 1
ATOM 4820 N N . VAL C 1 53 ? -7.492 -238.758 55.006 1.00 76.40 53 VAL B N 1
ATOM 4821 C CA . VAL C 1 53 ? -8.538 -238.265 54.121 1.00 67.61 53 VAL B CA 1
ATOM 4822 C C . VAL C 1 53 ? -8.024 -237.038 53.384 1.00 62.29 53 VAL B C 1
ATOM 4823 O O . VAL C 1 53 ? -7.341 -236.187 53.967 1.00 60.22 53 VAL B O 1
ATOM 4827 N N . LYS C 1 54 ? -8.339 -236.962 52.096 1.00 55.62 54 LYS B N 1
ATOM 4828 C CA . LYS C 1 54 ? -8.029 -235.788 51.289 1.00 58.30 54 LYS B CA 1
ATOM 4829 C C . LYS C 1 54 ? -9.056 -234.717 51.635 1.00 57.30 54 LYS B C 1
ATOM 4830 O O . LYS C 1 54 ? -10.219 -234.799 51.231 1.00 58.17 54 LYS B O 1
ATOM 4836 N N . THR C 1 55 ? -8.640 -233.728 52.425 1.00 51.44 55 THR B N 1
ATOM 4837 C CA . THR C 1 55 ? -9.510 -232.607 52.788 1.00 46.79 55 THR B CA 1
ATOM 4838 C C . THR C 1 55 ? -9.376 -231.503 51.738 1.00 44.70 55 THR B C 1
ATOM 4839 O O . THR C 1 55 ? -8.799 -230.438 51.970 1.00 44.42 55 THR B O 1
ATOM 4843 N N . ASP C 1 56 ? -9.938 -231.780 50.559 1.00 44.33 56 ASP B N 1
ATOM 4844 C CA . ASP C 1 56 ? -9.921 -230.842 49.445 1.00 51.01 56 ASP B CA 1
ATOM 4845 C C . ASP C 1 56 ? -11.203 -230.009 49.432 1.00 47.60 56 ASP B C 1
ATOM 4846 O O . ASP C 1 56 ? -12.032 -230.086 50.345 1.00 47.55 56 ASP B O 1
ATOM 4851 N N . LYS C 1 57 ? -11.389 -229.218 48.369 1.00 44.03 57 LYS B N 1
ATOM 4852 C CA . LYS C 1 57 ? -12.540 -228.325 48.304 1.00 41.50 57 LYS B CA 1
ATOM 4853 C C . LYS C 1 57 ? -13.849 -229.103 48.294 1.00 43.98 57 LYS B C 1
ATOM 4854 O O . LYS C 1 57 ? -14.823 -228.698 48.940 1.00 44.70 57 LYS B O 1
ATOM 4860 N N . ASP C 1 58 ? -13.896 -230.228 47.579 1.00 49.21 58 ASP B N 1
ATOM 4861 C CA . ASP C 1 58 ? -15.115 -231.033 47.584 1.00 54.05 58 ASP B CA 1
ATOM 4862 C C . ASP C 1 58 ? -15.432 -231.542 48.984 1.00 51.00 58 ASP B C 1
ATOM 4863 O O . ASP C 1 58 ? -16.597 -231.555 49.401 1.00 46.71 58 ASP B O 1
ATOM 4868 N N . TRP C 1 59 ? -14.406 -231.966 49.724 1.00 46.94 59 TRP B N 1
ATOM 4869 C CA . TRP C 1 59 ? -14.615 -232.430 51.092 1.00 48.07 59 TRP B CA 1
ATOM 4870 C C . TRP C 1 59 ? -15.135 -231.304 51.977 1.00 45.48 59 TRP B C 1
ATOM 4871 O O . TRP C 1 59 ? -16.069 -231.502 52.766 1.00 42.74 59 TRP B O 1
ATOM 4882 N N . PHE C 1 60 ? -14.559 -230.109 51.839 1.00 38.92 60 PHE B N 1
ATOM 4883 C CA . PHE C 1 60 ? -14.969 -228.978 52.663 1.00 39.93 60 PHE B CA 1
ATOM 4884 C C . PHE C 1 60 ? -16.389 -228.540 52.335 1.00 37.60 60 PHE B C 1
ATOM 4885 O O . PHE C 1 60 ? -17.200 -228.301 53.239 1.00 38.35 60 PHE B O 1
ATOM 4893 N N . MET C 1 61 ? -16.700 -228.406 51.042 1.00 35.21 61 MET B N 1
ATOM 4894 C CA . MET C 1 61 ? -18.046 -228.005 50.647 1.00 41.04 61 MET B CA 1
ATOM 4895 C C . MET C 1 61 ? -19.075 -229.037 51.090 1.00 45.17 61 MET B C 1
ATOM 4896 O O . MET C 1 61 ? -20.158 -228.677 51.568 1.00 45.16 61 MET B O 1
ATOM 4901 N N . ASN C 1 62 ? -18.740 -230.326 50.972 1.00 45.05 62 ASN B N 1
ATOM 4902 C CA . ASN C 1 62 ? -19.670 -231.383 51.369 1.00 49.73 62 ASN B CA 1
ATOM 4903 C C . ASN C 1 62 ? -19.862 -231.430 52.877 1.00 46.77 62 ASN B C 1
ATOM 4904 O O . ASN C 1 62 ? -20.960 -231.731 53.357 1.00 51.55 62 ASN B O 1
ATOM 4909 N N . LYS C 1 63 ? -18.811 -231.145 53.644 1.00 46.29 63 LYS B N 1
ATOM 4910 C CA . LYS C 1 63 ? -18.934 -231.284 55.089 1.00 45.44 63 LYS B CA 1
ATOM 4911 C C . LYS C 1 63 ? -19.576 -230.059 55.730 1.00 46.08 63 LYS B C 1
ATOM 4912 O O . LYS C 1 63 ? -20.346 -230.192 56.685 1.00 42.61 63 LYS B O 1
ATOM 4918 N N . PHE C 1 64 ? -19.282 -228.862 55.232 1.00 40.93 64 PHE B N 1
ATOM 4919 C CA . PHE C 1 64 ? -19.731 -227.652 55.903 1.00 40.95 64 PHE B CA 1
ATOM 4920 C C . PHE C 1 64 ? -20.723 -226.821 55.103 1.00 42.11 64 PHE B C 1
ATOM 4921 O O . PHE C 1 64 ? -21.248 -225.840 55.641 1.00 42.03 64 PHE B O 1
ATOM 4929 N N . GLY C 1 65 ? -20.999 -227.178 53.852 1.00 42.26 65 GLY B N 1
ATOM 4930 C CA . GLY C 1 65 ? -22.034 -226.523 53.088 1.00 41.67 65 GLY B CA 1
ATOM 4931 C C . GLY C 1 65 ? -23.409 -227.111 53.375 1.00 41.99 65 GLY B C 1
ATOM 4932 O O . GLY C 1 65 ? -23.633 -227.770 54.401 1.00 41.51 65 GLY B O 1
ATOM 4933 N N . PRO C 1 66 ? -24.358 -226.924 52.438 1.00 42.57 66 PRO B N 1
ATOM 4934 C CA . PRO C 1 66 ? -24.152 -226.318 51.117 1.00 41.51 66 PRO B CA 1
ATOM 4935 C C . PRO C 1 66 ? -24.075 -224.792 51.106 1.00 40.59 66 PRO B C 1
ATOM 4936 O O . PRO C 1 66 ? -23.618 -224.240 50.107 1.00 42.44 66 PRO B O 1
ATOM 4940 N N . GLN C 1 67 ? -24.525 -224.117 52.163 1.00 44.34 67 GLN B N 1
ATOM 4941 C CA . GLN C 1 67 ? -24.372 -222.667 52.196 1.00 41.60 67 GLN B CA 1
ATOM 4942 C C . GLN C 1 67 ? -22.894 -222.313 52.349 1.00 37.91 67 GLN B C 1
ATOM 4943 O O . GLN C 1 67 ? -22.073 -223.139 52.755 1.00 38.67 67 GLN B O 1
ATOM 4949 N N . THR C 1 68 ? -22.546 -221.080 51.989 1.00 32.90 68 THR B N 1
ATOM 4950 C CA . THR C 1 68 ? -21.165 -220.678 52.173 1.00 31.27 68 THR B CA 1
ATOM 4951 C C . THR C 1 68 ? -20.852 -220.524 53.659 1.00 34.19 68 THR B C 1
ATOM 4952 O O . THR C 1 68 ? -21.744 -220.474 54.517 1.00 39.23 68 THR B O 1
ATOM 4956 N N . VAL C 1 69 ? -19.558 -220.488 53.956 1.00 32.84 69 VAL B N 1
ATOM 4957 C CA . VAL C 1 69 ? -19.038 -220.140 55.272 1.00 33.93 69 VAL B CA 1
ATOM 4958 C C . VAL C 1 69 ? -18.371 -218.783 55.122 1.00 29.11 69 VAL B C 1
ATOM 4959 O O . VAL C 1 69 ? -17.486 -218.614 54.277 1.00 33.25 69 VAL B O 1
ATOM 4963 N N . HIS C 1 70 ? -18.815 -217.805 55.913 1.00 33.69 70 HIS B N 1
ATOM 4964 C CA . HIS C 1 70 ? -18.289 -216.457 55.754 1.00 36.68 70 HIS B CA 1
ATOM 4965 C C . HIS C 1 70 ? -16.981 -216.246 56.504 1.00 33.35 70 HIS B C 1
ATOM 4966 O O . HIS C 1 70 ? -16.151 -215.446 56.061 1.00 30.87 70 HIS B O 1
ATOM 4973 N N . PHE C 1 71 ? -16.786 -216.929 57.630 1.00 30.21 71 PHE B N 1
ATOM 4974 C CA . PHE C 1 71 ? -15.592 -216.784 58.449 1.00 31.54 71 PHE B CA 1
ATOM 4975 C C . PHE C 1 71 ? -15.247 -218.135 59.045 1.00 29.80 71 PHE B C 1
ATOM 4976 O O . PHE C 1 71 ? -16.135 -218.840 59.528 1.00 31.25 71 PHE B O 1
ATOM 4984 N N . VAL C 1 72 ? -13.966 -218.484 59.018 1.00 29.12 72 VAL B N 1
ATOM 4985 C CA . VAL C 1 72 ? -13.440 -219.587 59.827 1.00 29.32 72 VAL B CA 1
ATOM 4986 C C . VAL C 1 72 ? -12.751 -218.979 61.037 1.00 32.84 72 VAL B C 1
ATOM 4987 O O . VAL C 1 72 ? -11.837 -218.159 60.888 1.00 33.28 72 VAL B O 1
ATOM 4991 N N . ILE C 1 73 ? -13.185 -219.373 62.231 1.00 30.20 73 ILE B N 1
ATOM 4992 C CA . ILE C 1 73 ? -12.595 -218.905 63.478 1.00 31.99 73 ILE B CA 1
ATOM 4993 C C . ILE C 1 73 ? -11.580 -219.946 63.928 1.00 36.95 73 ILE B C 1
ATOM 4994 O O . ILE C 1 73 ? -11.940 -221.096 64.203 1.00 32.91 73 ILE B O 1
ATOM 4999 N N . SER C 1 74 ? -10.313 -219.548 63.997 1.00 32.25 74 SER B N 1
ATOM 5000 C CA . SER C 1 74 ? -9.252 -220.458 64.400 1.00 34.35 74 SER B CA 1
ATOM 5001 C C . SER C 1 74 ? -8.090 -219.637 64.924 1.00 35.88 74 SER B C 1
ATOM 5002 O O . SER C 1 74 ? -7.762 -218.595 64.352 1.00 33.20 74 SER B O 1
ATOM 5005 N N . ASN C 1 75 ? -7.463 -220.106 65.999 1.00 34.06 75 ASN B N 1
ATOM 5006 C CA . ASN C 1 75 ? -6.258 -219.426 66.458 1.00 37.67 75 ASN B CA 1
ATOM 5007 C C . ASN C 1 75 ? -5.000 -219.939 65.760 1.00 36.67 75 ASN B C 1
ATOM 5008 O O . ASN C 1 75 ? -3.900 -219.485 66.084 1.00 37.40 75 ASN B O 1
ATOM 5013 N N . THR C 1 76 ? -5.136 -220.836 64.781 1.00 32.62 76 THR B N 1
ATOM 5014 C CA . THR C 1 76 ? -3.995 -221.409 64.080 1.00 31.59 76 THR B CA 1
ATOM 5015 C C . THR C 1 76 ? -4.355 -221.652 62.618 1.00 34.52 76 THR B C 1
ATOM 5016 O O . THR C 1 76 ? -5.527 -221.846 62.276 1.00 35.30 76 THR B O 1
ATOM 5020 N N . ILE C 1 77 ? -3.340 -221.613 61.742 1.00 32.90 77 ILE B N 1
ATOM 5021 C CA . ILE C 1 77 ? -3.516 -222.056 60.358 1.00 27.42 77 ILE B CA 1
ATOM 5022 C C . ILE C 1 77 ? -3.139 -223.526 60.174 1.00 32.02 77 ILE B C 1
ATOM 5023 O O . ILE C 1 77 ? -3.258 -224.055 59.060 1.00 34.59 77 ILE B O 1
ATOM 5028 N N . ASN C 1 78 ? -2.725 -224.213 61.241 1.00 35.71 78 ASN B N 1
ATOM 5029 C CA . ASN C 1 78 ? -2.278 -225.603 61.142 1.00 37.56 78 ASN B CA 1
ATOM 5030 C C . ASN C 1 78 ? -3.486 -226.541 61.128 1.00 37.45 78 ASN B C 1
ATOM 5031 O O . ASN C 1 78 ? -3.754 -227.294 62.068 1.00 40.22 78 ASN B O 1
ATOM 5036 N N . PHE C 1 79 ? -4.216 -226.495 60.018 1.00 36.52 79 PHE B N 1
ATOM 5037 C CA . PHE C 1 79 ? -5.224 -227.498 59.707 1.00 33.58 79 PHE B CA 1
ATOM 5038 C C . PHE C 1 79 ? -5.145 -227.803 58.221 1.00 34.33 79 PHE B C 1
ATOM 5039 O O . PHE C 1 79 ? -4.765 -226.930 57.424 1.00 31.27 79 PHE B O 1
ATOM 5047 N N . PRO C 1 80 ? -5.432 -229.045 57.813 1.00 32.80 80 PRO B N 1
ATOM 5048 C CA . PRO C 1 80 ? -5.072 -229.482 56.452 1.00 36.74 80 PRO B CA 1
ATOM 5049 C C . PRO C 1 80 ? -5.932 -228.903 55.342 1.00 40.04 80 PRO B C 1
ATOM 5050 O O . PRO C 1 80 ? -5.667 -229.181 54.167 1.00 40.04 80 PRO B O 1
ATOM 5054 N N . PHE C 1 81 ? -6.947 -228.106 55.645 1.00 37.82 81 PHE B N 1
ATOM 5055 C CA . PHE C 1 81 ? -7.709 -227.451 54.592 1.00 33.94 81 PHE B CA 1
ATOM 5056 C C . PHE C 1 81 ? -7.581 -225.932 54.662 1.00 28.81 81 PHE B C 1
ATOM 5057 O O . PHE C 1 81 ? -8.387 -225.224 54.059 1.00 29.79 81 PHE B O 1
ATOM 5065 N N . TYR C 1 82 ? -6.570 -225.419 55.374 1.00 28.60 82 TYR B N 1
ATOM 5066 C CA . TYR C 1 82 ? -6.352 -223.972 55.425 1.00 32.12 82 TYR B CA 1
ATOM 5067 C C . TYR C 1 82 ? -6.165 -223.387 54.034 1.00 31.20 82 TYR B C 1
ATOM 5068 O O . TYR C 1 82 ? -6.742 -222.335 53.701 1.00 27.89 82 TYR B O 1
ATOM 5077 N N . LYS C 1 83 ? -5.335 -224.030 53.209 1.00 30.84 83 LYS B N 1
ATOM 5078 C CA . LYS C 1 83 ? -5.047 -223.436 51.900 1.00 32.31 83 LYS B CA 1
ATOM 5079 C C . LYS C 1 83 ? -6.292 -223.422 51.021 1.00 33.14 83 LYS B C 1
ATOM 5080 O O . LYS C 1 83 ? -6.529 -222.452 50.285 1.00 31.61 83 LYS B O 1
ATOM 5086 N N . ILE C 1 84 ? -7.097 -224.486 51.092 1.00 32.24 84 ILE B N 1
ATOM 5087 C CA . ILE C 1 84 ? -8.360 -224.555 50.356 1.00 35.74 84 ILE B CA 1
ATOM 5088 C C . ILE C 1 84 ? -9.281 -223.418 50.778 1.00 37.15 84 ILE B C 1
ATOM 5089 O O . ILE C 1 84 ? -9.844 -222.698 49.940 1.00 35.51 84 ILE B O 1
ATOM 5094 N N . VAL C 1 85 ? -9.453 -223.251 52.090 1.00 29.18 85 VAL B N 1
ATOM 5095 C CA . VAL C 1 85 ? -10.345 -222.225 52.627 1.00 27.91 85 VAL B CA 1
ATOM 5096 C C . VAL C 1 85 ? -9.840 -220.830 52.258 1.00 30.02 85 VAL B C 1
ATOM 5097 O O . VAL C 1 85 ? -10.589 -219.988 51.739 1.00 28.38 85 VAL B O 1
ATOM 5101 N N . TYR C 1 86 ? -8.558 -220.570 52.507 1.00 27.71 86 TYR B N 1
ATOM 5102 C CA . TYR C 1 86 ? -8.056 -219.205 52.458 1.00 27.70 86 TYR B CA 1
ATOM 5103 C C . TYR C 1 86 ? -7.626 -218.768 51.055 1.00 27.75 86 TYR B C 1
ATOM 5104 O O . TYR C 1 86 ? -7.941 -217.646 50.648 1.00 28.35 86 TYR B O 1
ATOM 5113 N N . PHE C 1 87 ? -6.929 -219.615 50.289 1.00 26.78 87 PHE B N 1
ATOM 5114 C CA . PHE C 1 87 ? -6.441 -219.185 48.975 1.00 29.21 87 PHE B CA 1
ATOM 5115 C C . PHE C 1 87 ? -7.385 -219.520 47.831 1.00 31.24 87 PHE B C 1
ATOM 5116 O O . PHE C 1 87 ? -7.327 -218.859 46.791 1.00 26.31 87 PHE B O 1
ATOM 5124 N N . ASP C 1 88 ? -8.239 -220.532 47.983 1.00 29.97 88 ASP B N 1
ATOM 5125 C CA . ASP C 1 88 ? -9.149 -220.909 46.907 1.00 32.48 88 ASP B CA 1
ATOM 5126 C C . ASP C 1 88 ? -10.518 -220.283 47.145 1.00 32.06 88 ASP B C 1
ATOM 5127 O O . ASP C 1 88 ? -10.948 -219.421 46.375 1.00 30.30 88 ASP B O 1
ATOM 5132 N N . LEU C 1 89 ? -11.197 -220.685 48.218 1.00 26.49 89 LEU B N 1
ATOM 5133 C CA . LEU C 1 89 ? -12.541 -220.166 48.481 1.00 27.31 89 LEU B CA 1
ATOM 5134 C C . LEU C 1 89 ? -12.543 -218.705 48.920 1.00 23.32 89 LEU B C 1
ATOM 5135 O O . LEU C 1 89 ? -13.605 -218.073 48.902 1.00 30.61 89 LEU B O 1
ATOM 5140 N N . LEU C 1 90 ? -11.385 -218.172 49.315 1.00 24.19 90 LEU B N 1
ATOM 5141 C CA . LEU C 1 90 ? -11.210 -216.777 49.742 1.00 21.72 90 LEU B CA 1
ATOM 5142 C C . LEU C 1 90 ? -12.010 -216.472 51.005 1.00 25.96 90 LEU B C 1
ATOM 5143 O O . LEU C 1 90 ? -12.574 -215.386 51.164 1.00 29.22 90 LEU B O 1
ATOM 5148 N N . ILE C 1 91 ? -12.084 -217.449 51.907 1.00 23.94 91 ILE B N 1
ATOM 5149 C CA . ILE C 1 91 ? -12.769 -217.273 53.184 1.00 28.60 91 ILE B CA 1
ATOM 5150 C C . ILE C 1 91 ? -11.753 -216.794 54.217 1.00 26.82 91 ILE B C 1
ATOM 5151 O O . ILE C 1 91 ? -10.693 -217.418 54.368 1.00 27.64 91 ILE B O 1
ATOM 5156 N N . PRO C 1 92 ? -12.038 -215.725 54.962 1.00 27.83 92 PRO B N 1
ATOM 5157 C CA . PRO C 1 92 ? -11.089 -215.250 55.979 1.00 27.72 92 PRO B CA 1
ATOM 5158 C C . PRO C 1 92 ? -10.953 -216.243 57.121 1.00 30.99 92 PRO B C 1
ATOM 5159 O O . PRO C 1 92 ? -11.928 -216.888 57.514 1.00 27.76 92 PRO B O 1
ATOM 5163 N N . VAL C 1 93 ? -9.740 -216.340 57.665 1.00 25.91 93 VAL B N 1
ATOM 5164 C CA . VAL C 1 93 ? -9.445 -217.152 58.851 1.00 26.01 93 VAL B CA 1
ATOM 5165 C C . VAL C 1 93 ? -8.969 -216.192 59.935 1.00 32.10 93 VAL B C 1
ATOM 5166 O O . VAL C 1 93 ? -7.942 -215.521 59.766 1.00 28.95 93 VAL B O 1
ATOM 5170 N N . VAL C 1 94 ? -9.724 -216.094 61.032 1.00 26.33 94 VAL B N 1
ATOM 5171 C CA . VAL C 1 94 ? -9.444 -215.088 62.051 1.00 30.38 94 VAL B CA 1
ATOM 5172 C C . VAL C 1 94 ? -9.458 -215.722 63.433 1.00 34.18 94 VAL B C 1
ATOM 5173 O O . VAL C 1 94 ? -10.206 -216.669 63.699 1.00 34.00 94 VAL B O 1
ATOM 5177 N N . SER C 1 95 ? -8.631 -215.174 64.325 1.00 30.14 95 SER B N 1
ATOM 5178 C CA . SER C 1 95 ? -8.634 -215.610 65.719 1.00 33.51 95 SER B CA 1
ATOM 5179 C C . SER C 1 95 ? -9.977 -215.316 66.388 1.00 35.47 95 SER B C 1
ATOM 5180 O O . SER C 1 95 ? -10.769 -214.491 65.920 1.00 32.82 95 SER B O 1
ATOM 5183 N N . HIS C 1 96 ? -10.210 -215.987 67.528 1.00 36.11 96 HIS B N 1
ATOM 5184 C CA . HIS C 1 96 ? -11.404 -215.724 68.326 1.00 36.04 96 HIS B CA 1
ATOM 5185 C C . HIS C 1 96 ? -11.527 -214.255 68.713 1.00 38.60 96 HIS B C 1
ATOM 5186 O O . HIS C 1 96 ? -12.642 -213.748 68.864 1.00 34.85 96 HIS B O 1
ATOM 5193 N N . THR C 1 97 ? -10.397 -213.559 68.882 1.00 42.01 97 THR B N 1
ATOM 5194 C CA A THR C 1 97 ? -10.458 -212.161 69.297 0.50 40.06 97 THR B CA 1
ATOM 5195 C CA B THR C 1 97 ? -10.427 -212.154 69.280 0.50 40.07 97 THR B CA 1
ATOM 5196 C C . THR C 1 97 ? -11.184 -211.296 68.272 1.00 35.41 97 THR B C 1
ATOM 5197 O O . THR C 1 97 ? -11.771 -210.272 68.641 1.00 37.79 97 THR B O 1
ATOM 5204 N N . TRP C 1 98 ? -11.183 -211.694 66.996 1.00 33.52 98 TRP B N 1
ATOM 5205 C CA . TRP C 1 98 ? -11.921 -210.922 65.995 1.00 32.26 98 TRP B CA 1
ATOM 5206 C C . TRP C 1 98 ? -13.405 -210.838 66.347 1.00 35.93 98 TRP B C 1
ATOM 5207 O O . TRP C 1 98 ? -14.015 -209.768 66.237 1.00 35.89 98 TRP B O 1
ATOM 5218 N N . VAL C 1 99 ? -14.004 -211.955 66.773 1.00 32.15 99 VAL B N 1
ATOM 5219 C CA . VAL C 1 99 ? -15.408 -211.920 67.180 1.00 37.92 99 VAL B CA 1
ATOM 5220 C C . VAL C 1 99 ? -15.578 -211.033 68.407 1.00 37.41 99 VAL B C 1
ATOM 5221 O O . VAL C 1 99 ? -16.440 -210.144 68.442 1.00 40.87 99 VAL B O 1
ATOM 5225 N N . GLN C 1 100 ? -14.744 -211.260 69.427 1.00 37.78 100 GLN B N 1
ATOM 5226 C CA . GLN C 1 100 ? -14.839 -210.506 70.674 1.00 37.11 100 GLN B CA 1
ATOM 5227 C C . GLN C 1 100 ? -14.720 -209.008 70.423 1.00 42.52 100 GLN B C 1
ATOM 5228 O O . GLN C 1 100 ? -15.541 -208.216 70.905 1.00 45.02 100 GLN B O 1
ATOM 5234 N N . ASP C 1 101 ? -13.702 -208.606 69.660 1.00 38.83 101 ASP B N 1
ATOM 5235 C CA . ASP C 1 101 ? -13.463 -207.189 69.393 1.00 38.27 101 ASP B CA 1
ATOM 5236 C C . ASP C 1 101 ? -14.538 -206.592 68.493 1.00 39.33 101 ASP B C 1
ATOM 5237 O O . ASP C 1 101 ? -14.931 -205.430 68.673 1.00 40.39 101 ASP B O 1
ATOM 5242 N N . SER C 1 102 ? -15.005 -207.355 67.501 1.00 34.34 102 SER B N 1
ATOM 5243 C CA . SER C 1 102 ? -16.064 -206.850 66.628 1.00 38.36 102 SER B CA 1
ATOM 5244 C C . SER C 1 102 ? -17.346 -206.591 67.409 1.00 40.56 102 SER B C 1
ATOM 5245 O O . SER C 1 102 ? -18.046 -205.600 67.161 1.00 36.36 102 SER B O 1
ATOM 5248 N N . VAL C 1 103 ? -17.677 -207.468 68.360 1.00 40.93 103 VAL B N 1
ATOM 5249 C CA . VAL C 1 103 ? -18.875 -207.221 69.155 1.00 43.38 103 VAL B CA 1
ATOM 5250 C C . VAL C 1 103 ? -18.677 -206.000 70.044 1.00 43.43 103 VAL B C 1
ATOM 5251 O O . VAL C 1 103 ? -19.567 -205.148 70.156 1.00 45.34 103 VAL B O 1
ATOM 5255 N N . LYS C 1 104 ? -17.504 -205.885 70.674 1.00 44.73 104 LYS B N 1
ATOM 5256 C CA . LYS C 1 104 ? -17.244 -204.760 71.568 1.00 48.48 104 LYS B CA 1
ATOM 5257 C C . LYS C 1 104 ? -17.338 -203.428 70.833 1.00 47.41 104 LYS B C 1
ATOM 5258 O O . LYS C 1 104 ? -17.876 -202.452 71.367 1.00 48.86 104 LYS B O 1
ATOM 5264 N N . THR C 1 105 ? -16.810 -203.365 69.614 1.00 43.36 105 THR B N 1
ATOM 5265 C CA . THR C 1 105 ? -16.811 -202.138 68.835 1.00 43.97 105 THR B CA 1
ATOM 5266 C C . THR C 1 105 ? -18.047 -202.000 67.954 1.00 47.64 105 THR B C 1
ATOM 5267 O O . THR C 1 105 ? -18.207 -200.962 67.304 1.00 45.02 105 THR B O 1
ATOM 5271 N N . LYS C 1 106 ? -18.914 -203.015 67.918 1.00 48.67 106 LYS B N 1
ATOM 5272 C CA . LYS C 1 106 ? -20.125 -202.992 67.092 1.00 49.58 106 LYS B CA 1
ATOM 5273 C C . LYS C 1 106 ? -19.801 -202.719 65.622 1.00 42.20 106 LYS B C 1
ATOM 5274 O O . LYS C 1 106 ? -20.474 -201.936 64.948 1.00 44.59 106 LYS B O 1
ATOM 5280 N N . ARG C 1 107 ? -18.753 -203.371 65.119 1.00 41.32 107 ARG B N 1
ATOM 5281 C CA . ARG C 1 107 ? -18.312 -203.222 63.733 1.00 41.91 107 ARG B CA 1
ATOM 5282 C C . ARG C 1 107 ? -17.789 -204.559 63.237 1.00 36.91 107 ARG B C 1
ATOM 5283 O O . ARG C 1 107 ? -17.302 -205.365 64.023 1.00 36.00 107 ARG B O 1
ATOM 5291 N N . HIS C 1 108 ? -17.865 -204.779 61.928 1.00 34.94 108 HIS B N 1
ATOM 5292 C CA . HIS C 1 108 ? -17.089 -205.846 61.296 1.00 38.37 108 HIS B CA 1
ATOM 5293 C C . HIS C 1 108 ? -15.668 -205.324 61.119 1.00 40.27 108 HIS B C 1
ATOM 5294 O O . HIS C 1 108 ? -15.351 -204.637 60.144 1.00 35.64 108 HIS B O 1
ATOM 5301 N N . LEU C 1 109 ? -14.800 -205.646 62.074 1.00 39.20 109 LEU B N 1
ATOM 5302 C CA . LEU C 1 109 ? -13.417 -205.195 61.999 1.00 37.81 109 LEU B CA 1
ATOM 5303 C C . LEU C 1 109 ? -12.713 -205.832 60.805 1.00 35.79 109 LEU B C 1
ATOM 5304 O O . LEU C 1 109 ? -13.053 -206.940 60.379 1.00 27.92 109 LEU B O 1
ATOM 5309 N N . ARG C 1 110 ? -11.739 -205.104 60.240 1.00 32.58 110 ARG B N 1
ATOM 5310 C CA . ARG C 1 110 ? -10.875 -205.676 59.211 1.00 31.85 110 ARG B CA 1
ATOM 5311 C C . ARG C 1 110 ? -10.252 -206.980 59.696 1.00 30.47 110 ARG B C 1
ATOM 5312 O O . ARG C 1 110 ? -9.731 -207.061 60.812 1.00 36.45 110 ARG B O 1
ATOM 5320 N N . THR C 1 111 ? -10.311 -208.009 58.848 1.00 29.79 111 THR B N 1
ATOM 5321 C CA . THR C 1 111 ? -9.855 -209.334 59.269 1.00 30.11 111 THR B CA 1
ATOM 5322 C C . THR C 1 111 ? -8.340 -209.474 59.271 1.00 31.92 111 THR B C 1
ATOM 5323 O O . THR C 1 111 ? -7.828 -210.363 59.956 1.00 27.46 111 THR B O 1
ATOM 5327 N N . ASN C 1 112 ? -7.613 -208.604 58.547 1.00 30.88 112 ASN B N 1
ATOM 5328 C CA . ASN C 1 112 ? -6.176 -208.801 58.342 1.00 32.45 112 ASN B CA 1
ATOM 5329 C C . ASN C 1 112 ? -5.418 -208.879 59.655 1.00 28.06 112 ASN B C 1
ATOM 5330 O O . ASN C 1 112 ? -4.560 -209.751 59.838 1.00 32.63 112 ASN B O 1
ATOM 5335 N N . MET C 1 113 ? -5.697 -207.956 60.578 1.00 27.80 113 MET B N 1
ATOM 5336 C CA . M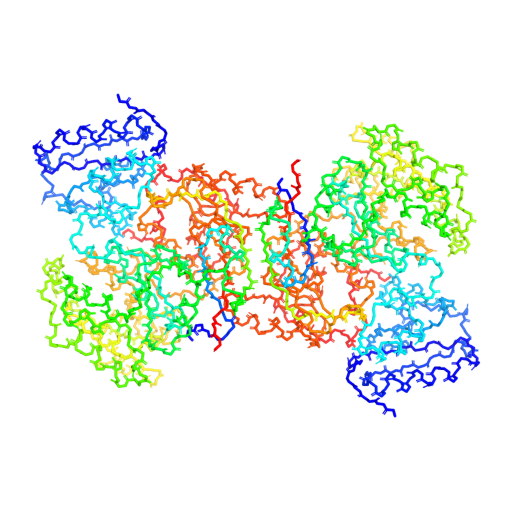ET C 1 113 ? -4.958 -207.934 61.833 1.00 32.96 113 MET B CA 1
ATOM 5337 C C . MET C 1 113 ? -5.179 -209.198 62.662 1.00 33.14 113 MET B C 1
ATOM 5338 O O . MET C 1 113 ? -4.368 -209.500 63.545 1.00 36.47 113 MET B O 1
ATOM 5343 N N . TYR C 1 114 ? -6.234 -209.958 62.379 1.00 31.59 114 TYR B N 1
ATOM 5344 C CA . TYR C 1 114 ? -6.603 -211.111 63.196 1.00 31.92 114 TYR B CA 1
ATOM 5345 C C . TYR C 1 114 ? -6.222 -212.444 62.558 1.00 37.00 114 TYR B C 1
ATOM 5346 O O . TYR C 1 114 ? -6.554 -213.506 63.108 1.00 31.85 114 TYR B O 1
ATOM 5355 N N . SER C 1 115 ? -5.537 -212.417 61.419 1.00 31.17 115 SER B N 1
ATOM 5356 C CA . SER C 1 115 ? -5.108 -213.648 60.774 1.00 27.42 115 SER B CA 1
ATOM 5357 C C . SER C 1 115 ? -4.040 -214.325 61.625 1.00 34.58 115 SER B C 1
ATOM 5358 O O . SER C 1 115 ? -3.106 -213.656 62.089 1.00 37.75 115 SER B O 1
ATOM 5361 N N . PRO C 1 116 ? -4.135 -215.626 61.862 1.00 32.52 116 PRO B N 1
ATOM 5362 C CA . PRO C 1 116 ? -3.085 -216.338 62.601 1.00 29.94 116 PRO B CA 1
ATOM 5363 C C . PRO C 1 116 ? -1.934 -216.839 61.740 1.00 32.59 116 PRO B C 1
ATOM 5364 O O . PRO C 1 116 ? -1.116 -217.625 62.234 1.00 32.44 116 PRO B O 1
ATOM 5368 N N . ASN C 1 117 ? -1.859 -216.410 60.488 1.00 34.36 117 ASN B N 1
ATOM 5369 C CA . ASN C 1 117 ? -0.793 -216.840 59.595 1.00 34.22 117 ASN B CA 1
ATOM 5370 C C . ASN C 1 117 ? 0.485 -216.076 59.917 1.00 35.49 117 ASN B C 1
ATOM 5371 O O . ASN C 1 117 ? 0.488 -214.843 59.845 1.00 32.90 117 ASN B O 1
ATOM 5376 N N . PRO C 1 118 ? 1.577 -216.755 60.285 1.00 32.18 118 PRO B N 1
ATOM 5377 C CA . PRO C 1 118 ? 2.820 -216.036 60.617 1.00 33.53 118 PRO B CA 1
ATOM 5378 C C . PRO C 1 118 ? 3.443 -215.316 59.436 1.00 33.15 118 PRO B C 1
ATOM 5379 O O . PRO C 1 118 ? 4.237 -214.389 59.651 1.00 34.51 118 PRO B O 1
ATOM 5383 N N . PHE C 1 119 ? 3.135 -215.730 58.205 1.00 30.58 119 PHE B N 1
ATOM 5384 C CA . PHE C 1 119 ? 3.642 -215.044 57.020 1.00 32.48 119 PHE B CA 1
ATOM 5385 C C . PHE C 1 119 ? 2.930 -213.724 56.749 1.00 32.48 119 PHE B C 1
ATOM 5386 O O . PHE C 1 119 ? 3.361 -212.964 55.869 1.00 28.03 119 PHE B O 1
ATOM 5394 N N . HIS C 1 120 ? 1.858 -213.408 57.472 1.00 27.85 120 HIS B N 1
ATOM 5395 C CA . HIS C 1 120 ? 1.135 -212.163 57.199 1.00 30.30 120 HIS B CA 1
ATOM 5396 C C . HIS C 1 120 ? 1.786 -211.000 57.953 1.00 29.96 120 HIS B C 1
ATOM 5397 O O . HIS C 1 120 ? 1.195 -210.334 58.803 1.00 26.88 120 HIS B O 1
ATOM 5404 N N . LEU C 1 121 ? 3.051 -210.767 57.602 1.00 29.48 121 LEU B N 1
ATOM 5405 C CA . LEU C 1 121 ? 3.858 -209.753 58.267 1.00 32.49 121 LEU B CA 1
ATOM 5406 C C . LEU C 1 121 ? 3.330 -208.336 58.059 1.00 29.57 121 LEU B C 1
ATOM 5407 O O . LEU C 1 121 ? 3.615 -207.459 58.884 1.00 30.51 121 LEU B O 1
ATOM 5412 N N . LEU C 1 122 ? 2.575 -208.082 56.989 1.00 26.64 122 LEU B N 1
ATOM 5413 C CA . LEU C 1 122 ? 2.077 -206.740 56.709 1.00 26.03 122 LEU B CA 1
ATOM 5414 C C . LEU C 1 122 ? 0.603 -206.578 57.091 1.00 27.71 122 LEU B C 1
ATOM 5415 O O . LEU C 1 122 ? -0.082 -205.696 56.556 1.00 28.47 122 LEU B O 1
ATOM 5420 N N . ARG C 1 123 ? 0.131 -207.389 58.051 1.00 25.08 123 ARG B N 1
ATOM 5421 C CA . ARG C 1 123 ? -1.271 -207.426 58.456 1.00 25.79 123 ARG B CA 1
ATOM 5422 C C . ARG C 1 123 ? -1.790 -206.065 58.892 1.00 27.87 123 ARG B C 1
ATOM 5423 O O . ARG C 1 123 ? -2.981 -205.780 58.730 1.00 34.66 123 ARG B O 1
ATOM 5431 N N . ASP C 1 124 ? -0.940 -205.222 59.478 1.00 27.36 124 ASP B N 1
ATOM 5432 C CA . ASP C 1 124 ? -1.408 -203.943 59.986 1.00 30.34 124 ASP B CA 1
ATOM 5433 C C . ASP C 1 124 ? -1.136 -202.791 59.018 1.00 30.26 124 ASP B C 1
ATOM 5434 O O . ASP C 1 124 ? -1.154 -201.632 59.431 1.00 33.92 124 ASP B O 1
ATOM 5439 N N . CYS C 1 125 ? -0.889 -203.084 57.752 1.00 29.54 125 CYS B N 1
ATOM 5440 C CA . CYS C 1 125 ? -0.529 -202.053 56.786 1.00 30.00 125 CYS B CA 1
ATOM 5441 C C . CYS C 1 125 ? -1.644 -201.822 55.773 1.00 29.58 125 CYS B C 1
ATOM 5442 O O . CYS C 1 125 ? -2.357 -202.749 55.367 1.00 27.15 125 CYS B O 1
ATOM 5445 N N . GLN C 1 126 ? -1.749 -200.556 55.357 1.00 26.83 126 GLN B N 1
ATOM 5446 C CA . GLN C 1 126 ? -2.760 -200.035 54.442 1.00 24.41 126 GLN B CA 1
ATOM 5447 C C . GLN C 1 126 ? -1.947 -199.285 53.394 1.00 25.97 126 GLN B C 1
ATOM 5448 O O . GLN C 1 126 ? -1.467 -198.182 53.668 1.00 24.90 126 GLN B O 1
ATOM 5454 N N . VAL C 1 127 ? -1.767 -199.886 52.222 1.00 23.50 127 VAL B N 1
ATOM 5455 C CA . VAL C 1 127 ? -0.648 -199.562 51.346 1.00 25.48 127 VAL B CA 1
ATOM 5456 C C . VAL C 1 127 ? -1.181 -199.029 50.029 1.00 25.35 127 VAL B C 1
ATOM 5457 O O . VAL C 1 127 ? -1.988 -199.690 49.366 1.00 21.83 127 VAL B O 1
ATOM 5461 N N . TYR C 1 128 ? -0.690 -197.856 49.635 1.00 23.51 128 TYR B N 1
ATOM 5462 C CA . TYR C 1 128 ? -1.012 -197.239 48.358 1.00 26.24 128 TYR B CA 1
ATOM 5463 C C . TYR C 1 128 ? 0.184 -197.422 47.427 1.00 26.92 128 TYR B C 1
ATOM 5464 O O . TYR C 1 128 ? 1.303 -197.022 47.769 1.00 27.42 128 TYR B O 1
ATOM 5473 N N . ILE C 1 129 ? -0.044 -198.017 46.258 1.00 25.51 129 ILE B N 1
ATOM 5474 C CA . ILE C 1 129 ? 1.015 -198.219 45.272 1.00 25.76 129 ILE B CA 1
ATOM 5475 C C . ILE C 1 129 ? 0.844 -197.164 44.180 1.00 25.19 129 ILE B C 1
ATOM 5476 O O . ILE C 1 129 ? -0.222 -197.076 43.557 1.00 25.14 129 ILE B O 1
ATOM 5481 N N . SER C 1 130 ? 1.878 -196.352 43.957 1.00 24.68 130 SER B N 1
ATOM 5482 C CA . SER C 1 130 ? 1.751 -195.196 43.068 1.00 24.70 130 SER B CA 1
ATOM 5483 C C . SER C 1 130 ? 1.726 -195.632 41.610 1.00 28.91 130 SER B C 1
ATOM 5484 O O . SER C 1 130 ? 2.692 -196.228 41.124 1.00 28.49 130 SER B O 1
ATOM 5487 N N . LYS C 1 131 ? 0.654 -195.282 40.892 1.00 25.78 131 LYS B N 1
ATOM 5488 C CA . LYS C 1 131 ? 0.617 -195.571 39.465 1.00 26.27 131 LYS B CA 1
ATOM 5489 C C . LYS C 1 131 ? 1.479 -194.626 38.640 1.00 29.06 131 LYS B C 1
ATOM 5490 O O . LYS C 1 131 ? 1.692 -194.893 37.450 1.00 32.31 131 LYS B O 1
ATOM 5496 N N . SER C 1 132 ? 1.995 -193.543 39.219 1.00 25.22 132 SER B N 1
ATOM 5497 C CA . SER C 1 132 ? 2.941 -192.717 38.478 1.00 29.04 132 SER B CA 1
ATOM 5498 C C . SER C 1 132 ? 4.383 -193.154 38.710 1.00 27.17 132 SER B C 1
ATOM 5499 O O . SER C 1 132 ? 5.306 -192.493 38.225 1.00 29.01 132 SER B O 1
ATOM 5502 N N . SER C 1 133 ? 4.590 -194.263 39.427 1.00 31.75 133 SER B N 1
ATOM 5503 C CA . SER C 1 133 ? 5.890 -194.919 39.558 1.00 34.16 133 SER B CA 1
ATOM 5504 C C . SER C 1 133 ? 6.006 -196.205 38.747 1.00 32.48 133 SER B C 1
ATOM 5505 O O . SER C 1 133 ? 7.096 -196.521 38.253 1.00 31.94 133 SER B O 1
ATOM 5508 N N . PHE C 1 134 ? 4.928 -196.982 38.629 1.00 31.83 134 PHE B N 1
ATOM 5509 C CA . PHE C 1 134 ? 5.014 -198.367 38.178 1.00 29.73 134 PHE B CA 1
ATOM 5510 C C . PHE C 1 134 ? 4.128 -198.595 36.963 1.00 35.69 134 PHE B C 1
ATOM 5511 O O . PHE C 1 134 ? 3.045 -198.015 36.850 1.00 31.97 134 PHE B O 1
ATOM 5519 N N . ASN C 1 135 ? 4.593 -199.455 36.056 1.00 29.94 135 ASN B N 1
ATOM 5520 C CA . ASN C 1 135 ? 3.756 -199.838 34.930 1.00 35.25 135 ASN B CA 1
ATOM 5521 C C . ASN C 1 135 ? 2.745 -200.887 35.392 1.00 35.35 135 ASN B C 1
ATOM 5522 O O . ASN C 1 135 ? 2.717 -201.271 36.561 1.00 30.83 135 ASN B O 1
ATOM 5527 N N . LYS C 1 136 ? 1.898 -201.354 34.466 1.00 33.92 136 LYS B N 1
ATOM 5528 C CA . LYS C 1 136 ? 0.808 -202.255 34.839 1.00 30.10 136 LYS B CA 1
ATOM 5529 C C . LYS C 1 136 ? 1.318 -203.566 35.432 1.00 30.58 136 LYS B C 1
ATOM 5530 O O . LYS C 1 136 ? 0.734 -204.082 36.392 1.00 29.72 136 LYS B O 1
ATOM 5536 N N . CYS C 1 137 ? 2.366 -204.159 34.853 1.00 32.32 137 CYS B N 1
ATOM 5537 C CA A CYS C 1 137 ? 2.788 -205.462 35.365 0.50 34.55 137 CYS B CA 1
ATOM 5538 C CA B CYS C 1 137 ? 2.823 -205.459 35.349 0.50 34.44 137 CYS B CA 1
ATOM 5539 C C . CYS C 1 137 ? 3.490 -205.324 36.711 1.00 36.34 137 CYS B C 1
ATOM 5540 O O . CYS C 1 137 ? 3.297 -206.173 37.597 1.00 29.90 137 CYS B O 1
ATOM 5545 N N . GLU C 1 138 ? 4.275 -204.262 36.903 1.00 31.77 138 GLU B N 1
ATOM 5546 C CA . GLU C 1 138 ? 4.875 -204.015 38.214 1.00 29.87 138 GLU B CA 1
ATOM 5547 C C . GLU C 1 138 ? 3.802 -203.819 39.283 1.00 31.59 138 GLU B C 1
ATOM 5548 O O . GLU C 1 138 ? 3.891 -204.382 40.386 1.00 25.56 138 GLU B O 1
ATOM 5554 N N . TYR C 1 139 ? 2.780 -203.016 38.973 1.00 27.48 139 TYR B N 1
ATOM 5555 C CA . TYR C 1 139 ? 1.712 -202.754 39.933 1.00 25.19 139 TYR B CA 1
ATOM 5556 C C . TYR C 1 139 ? 1.045 -204.048 40.369 1.00 27.23 139 TYR B C 1
ATOM 5557 O O . TYR C 1 139 ? 0.788 -204.264 41.564 1.00 24.99 139 TYR B O 1
ATOM 5566 N N . ILE C 1 140 ? 0.785 -204.938 39.417 1.00 24.60 140 ILE B N 1
ATOM 5567 C CA . ILE C 1 140 ? 0.075 -206.165 39.734 1.00 23.17 140 ILE B CA 1
ATOM 5568 C C . ILE C 1 140 ? 0.960 -207.096 40.559 1.00 23.14 140 ILE B C 1
ATOM 5569 O O . ILE C 1 140 ? 0.495 -207.724 41.521 1.00 25.94 140 ILE B O 1
ATOM 5574 N N . LEU C 1 141 ? 2.255 -207.161 40.234 1.00 21.31 141 LEU B N 1
ATOM 5575 C CA . LEU C 1 141 ? 3.154 -208.012 41.013 1.00 26.08 141 LEU B CA 1
ATOM 5576 C C . LEU C 1 141 ? 3.268 -207.517 42.452 1.00 24.06 141 LEU B C 1
ATOM 5577 O O . LEU C 1 141 ? 3.159 -208.305 43.398 1.00 23.22 141 LEU B O 1
ATOM 5582 N N . TYR C 1 142 ? 3.530 -206.217 42.640 1.00 23.41 142 TYR B N 1
ATOM 5583 C CA . TYR C 1 142 ? 3.635 -205.692 44.002 1.00 25.20 142 TYR B CA 1
ATOM 5584 C C . TYR C 1 142 ? 2.320 -205.846 44.761 1.00 26.57 142 TYR B C 1
ATOM 5585 O O . TYR C 1 142 ? 2.328 -206.138 45.964 1.00 25.44 142 TYR B O 1
ATOM 5594 N N . SER C 1 143 ? 1.184 -205.647 44.081 1.00 23.17 143 SER B N 1
ATOM 5595 C CA . SER C 1 143 ? -0.117 -205.874 44.718 1.00 21.98 143 SER B CA 1
ATOM 5596 C C . SER C 1 143 ? -0.254 -207.316 45.186 1.00 22.14 143 SER B C 1
ATOM 5597 O O . SER C 1 143 ? -0.706 -207.581 46.310 1.00 23.68 143 SER B O 1
ATOM 5600 N N . ASP C 1 144 ? 0.078 -208.264 44.306 1.00 23.01 144 ASP B N 1
ATOM 5601 C CA . ASP C 1 144 ? 0.005 -209.684 44.654 1.00 25.18 144 ASP B CA 1
ATOM 5602 C C . ASP C 1 144 ? 0.824 -210.013 45.900 1.00 27.84 144 ASP B C 1
ATOM 5603 O O . ASP C 1 144 ? 0.375 -210.783 46.761 1.00 23.41 144 ASP B O 1
ATOM 5608 N N . LEU C 1 145 ? 2.055 -209.497 45.989 1.00 24.84 145 LEU B N 1
ATOM 5609 C CA . LEU C 1 145 ? 2.913 -209.882 47.106 1.00 20.69 145 LEU B CA 1
ATOM 5610 C C . LEU C 1 145 ? 2.491 -209.202 48.398 1.00 28.30 145 LEU B C 1
ATOM 5611 O O . LEU C 1 145 ? 2.574 -209.805 49.476 1.00 24.41 145 LEU B O 1
ATOM 5616 N N . LEU C 1 146 ? 2.068 -207.938 48.305 1.00 26.27 146 LEU B N 1
ATOM 5617 C CA . LEU C 1 146 ? 1.479 -207.262 49.450 1.00 21.12 146 LEU B CA 1
ATOM 5618 C C . LEU C 1 146 ? 0.300 -208.056 49.992 1.00 26.05 146 LEU B C 1
ATOM 5619 O O . LEU C 1 146 ? 0.172 -208.263 51.207 1.00 24.60 146 LEU B O 1
ATOM 5624 N N . HIS C 1 147 ? -0.564 -208.522 49.094 1.00 26.13 147 HIS B N 1
ATOM 5625 C CA . HIS C 1 147 ? -1.708 -209.329 49.514 1.00 24.63 147 HIS B CA 1
ATOM 5626 C C . HIS C 1 147 ? -1.275 -210.649 50.148 1.00 24.78 147 HIS B C 1
ATOM 5627 O O . HIS C 1 147 ? -1.860 -211.086 51.152 1.00 23.75 147 HIS B O 1
ATOM 5634 N N . LEU C 1 148 ? -0.268 -211.318 49.577 1.00 24.20 148 LEU B N 1
ATOM 5635 C CA . LEU C 1 148 ? 0.205 -212.568 50.174 1.00 25.55 148 LEU B CA 1
ATOM 5636 C C . LEU C 1 148 ? 0.796 -212.350 51.559 1.00 28.55 148 LEU B C 1
ATOM 5637 O O . LEU C 1 148 ? 0.780 -213.268 52.396 1.00 27.72 148 LEU B O 1
ATOM 5642 N N . LEU C 1 149 ? 1.328 -211.156 51.817 1.00 25.00 149 LEU B N 1
ATOM 5643 C CA . LEU C 1 149 ? 1.874 -210.791 53.114 1.00 25.71 149 LEU B CA 1
ATOM 5644 C C . LEU C 1 149 ? 0.812 -210.258 54.069 1.00 26.84 149 LEU B C 1
ATOM 5645 O O . LEU C 1 149 ? 1.164 -209.758 55.145 1.00 25.85 149 LEU B O 1
ATOM 5650 N N . GLY C 1 150 ? -0.467 -210.356 53.701 1.00 24.33 150 GLY B N 1
ATOM 5651 C CA . GLY C 1 150 ? -1.556 -210.015 54.597 1.00 23.07 150 GLY B CA 1
ATOM 5652 C C . GLY C 1 150 ? -1.912 -208.547 54.658 1.00 33.04 150 GLY B C 1
ATOM 5653 O O . GLY C 1 150 ? -2.741 -208.164 55.488 1.00 30.05 150 GLY B O 1
ATOM 5654 N N . GLY C 1 151 ? -1.312 -207.713 53.816 1.00 26.42 151 GLY B N 1
ATOM 5655 C CA . GLY C 1 151 ? -1.607 -206.294 53.832 1.00 29.44 151 GLY B CA 1
ATOM 5656 C C . GLY C 1 151 ? -2.861 -205.951 53.058 1.00 26.64 151 GLY B C 1
ATOM 5657 O O . GLY C 1 151 ? -3.433 -206.780 52.348 1.00 28.74 151 GLY B O 1
ATOM 5658 N N . THR C 1 152 ? -3.285 -204.696 53.198 1.00 27.38 152 THR B N 1
ATOM 5659 C CA . THR C 1 152 ? -4.455 -204.165 52.503 1.00 22.40 152 THR B CA 1
ATOM 5660 C C . THR C 1 152 ? -3.992 -203.157 51.459 1.00 23.28 152 THR B C 1
ATOM 5661 O O . THR C 1 152 ? -3.269 -202.214 51.788 1.00 25.91 152 THR B O 1
ATOM 5665 N N . LEU C 1 153 ? -4.401 -203.378 50.214 1.00 23.43 153 LEU B N 1
ATOM 5666 C CA . LEU C 1 153 ? -4.158 -202.455 49.114 1.00 25.98 153 LEU B CA 1
ATOM 5667 C C . LEU C 1 153 ? -5.262 -201.403 49.103 1.00 26.88 153 LEU B C 1
ATOM 5668 O O . LEU C 1 153 ? -6.444 -201.747 49.195 1.00 26.00 153 LEU B O 1
ATOM 5673 N N . VAL C 1 154 ? -4.886 -200.134 48.992 1.00 24.34 154 VAL B N 1
ATOM 5674 C CA . VAL C 1 154 ? -5.862 -199.054 48.857 1.00 20.72 154 VAL B CA 1
ATOM 5675 C C . VAL C 1 154 ? -5.526 -198.249 47.609 1.00 23.82 154 VAL B C 1
ATOM 5676 O O . VAL C 1 154 ? -4.346 -198.043 47.294 1.00 25.92 154 VAL B O 1
ATOM 5680 N N . ASN C 1 155 ? -6.567 -197.792 46.898 1.00 21.92 155 ASN B N 1
ATOM 5681 C CA . ASN C 1 155 ? -6.380 -196.931 45.731 1.00 20.92 155 ASN B CA 1
ATOM 5682 C C . ASN C 1 155 ? -6.766 -195.490 46.024 1.00 20.37 155 ASN B C 1
ATOM 5683 O O . ASN C 1 155 ? -6.990 -194.698 45.093 1.00 25.04 155 ASN B O 1
ATOM 5688 N N . TYR C 1 156 ? -6.805 -195.121 47.300 1.00 22.55 156 TYR B N 1
ATOM 5689 C CA . TYR C 1 156 ? -7.074 -193.750 47.719 1.00 22.40 156 TYR B CA 1
ATOM 5690 C C . TYR C 1 156 ? -6.169 -193.437 48.903 1.00 23.78 156 TYR B C 1
ATOM 5691 O O . TYR C 1 156 ? -5.835 -194.320 49.704 1.00 25.10 156 TYR B O 1
ATOM 5700 N N . ILE C 1 157 ? -5.744 -192.183 48.981 1.00 27.16 157 ILE B N 1
ATOM 5701 C CA . ILE C 1 157 ? -4.932 -191.661 50.074 1.00 25.93 157 ILE B CA 1
ATOM 5702 C C . ILE C 1 157 ? -5.861 -191.196 51.191 1.00 30.09 157 ILE B C 1
ATOM 5703 O O . ILE C 1 157 ? -6.901 -190.588 50.927 1.00 26.16 157 ILE B O 1
ATOM 5708 N N . SER C 1 158 ? -5.505 -191.489 52.442 1.00 27.98 158 SER B N 1
ATOM 5709 C CA . SER C 1 158 ? -6.291 -191.041 53.586 1.00 32.85 158 SER B CA 1
ATOM 5710 C C . SER C 1 158 ? -5.377 -190.933 54.798 1.00 31.37 158 SER B C 1
ATOM 5711 O O . SER C 1 158 ? -4.196 -191.286 54.742 1.00 28.00 158 SER B O 1
ATOM 5714 N N . ASN C 1 159 ? -5.934 -190.437 55.911 1.00 27.78 159 ASN B N 1
ATOM 5715 C CA . ASN C 1 159 ? -5.129 -190.459 57.128 1.00 33.61 159 ASN B CA 1
ATOM 5716 C C . ASN C 1 159 ? -4.911 -191.873 57.656 1.00 32.03 159 ASN B C 1
ATOM 5717 O O . ASN C 1 159 ? -4.247 -192.027 58.687 1.00 37.91 159 ASN B O 1
ATOM 5722 N N . ARG C 1 160 ? -5.417 -192.900 56.974 1.00 28.55 160 ARG B N 1
ATOM 5723 C CA . ARG C 1 160 ? -5.155 -194.288 57.355 1.00 31.37 160 ARG B CA 1
ATOM 5724 C C . ARG C 1 160 ? -4.131 -194.968 56.450 1.00 31.09 160 ARG B C 1
ATOM 5725 O O . ARG C 1 160 ? -3.823 -196.145 56.662 1.00 31.12 160 ARG B O 1
ATOM 5733 N N . THR C 1 161 ? -3.588 -194.263 55.454 1.00 27.36 161 THR B N 1
ATOM 5734 C CA . THR C 1 161 ? -2.548 -194.840 54.605 1.00 26.89 161 THR B CA 1
ATOM 5735 C C . THR C 1 161 ? -1.255 -194.988 55.405 1.00 26.66 161 THR B C 1
ATOM 5736 O O . THR C 1 161 ? -0.683 -193.986 55.846 1.00 28.88 161 THR B O 1
ATOM 5740 N N . THR C 1 162 ? -0.784 -196.229 55.603 1.00 26.75 162 THR B N 1
ATOM 5741 C CA . THR C 1 162 ? 0.457 -196.395 56.354 1.00 26.77 162 THR B CA 1
ATOM 5742 C C . THR C 1 162 ? 1.706 -196.305 55.486 1.00 30.23 162 THR B C 1
ATOM 5743 O O . THR C 1 162 ? 2.749 -195.856 55.976 1.00 31.93 162 THR B O 1
ATOM 5747 N N . HIS C 1 163 ? 1.636 -196.711 54.215 1.00 27.02 163 HIS B N 1
ATOM 5748 C CA . HIS C 1 163 ? 2.803 -196.721 53.340 1.00 27.25 163 HIS B CA 1
ATOM 5749 C C . HIS C 1 163 ? 2.395 -196.350 51.920 1.00 26.02 163 HIS B C 1
ATOM 5750 O O . HIS C 1 163 ? 1.354 -196.793 51.427 1.00 27.18 163 HIS B O 1
ATOM 5757 N N . VAL C 1 164 ? 3.231 -195.549 51.270 1.00 28.25 164 VAL B N 1
ATOM 5758 C CA . VAL C 1 164 ? 3.074 -195.178 49.866 1.00 27.88 164 VAL B CA 1
ATOM 5759 C C . VAL C 1 164 ? 4.280 -195.731 49.121 1.00 26.89 164 VAL B C 1
ATOM 5760 O O . VAL C 1 164 ? 5.419 -195.360 49.426 1.00 28.72 164 VAL B O 1
ATOM 5764 N N . ILE C 1 165 ? 4.043 -196.627 48.168 1.00 25.38 165 ILE B N 1
ATOM 5765 C CA . ILE C 1 165 ? 5.128 -197.265 47.429 1.00 24.76 165 ILE B CA 1
ATOM 5766 C C . ILE C 1 165 ? 5.461 -196.400 46.223 1.00 25.47 165 ILE B C 1
ATOM 5767 O O . ILE C 1 165 ? 4.593 -196.132 45.388 1.00 25.80 165 ILE B O 1
ATOM 5772 N N . VAL C 1 166 ? 6.716 -195.971 46.132 1.00 27.30 166 VAL B N 1
ATOM 5773 C CA . VAL C 1 166 ? 7.223 -195.221 44.991 1.00 26.17 166 VAL B CA 1
ATOM 5774 C C . VAL C 1 166 ? 8.496 -195.899 44.503 1.00 31.61 166 VAL B C 1
ATOM 5775 O O . VAL C 1 166 ? 9.160 -196.639 45.238 1.00 31.79 166 VAL B O 1
ATOM 5779 N N . GLN C 1 167 ? 8.818 -195.655 43.233 1.00 30.45 167 GLN B N 1
ATOM 5780 C CA . GLN C 1 167 ? 10.026 -196.189 42.611 1.00 35.02 167 GLN B CA 1
ATOM 5781 C C . GLN C 1 167 ? 11.241 -195.298 42.829 1.00 33.80 167 GLN B C 1
ATOM 5782 O O . GLN C 1 167 ? 12.372 -195.799 42.930 1.00 36.46 167 GLN B O 1
ATOM 5788 N N . SER C 1 168 ? 11.042 -193.988 42.921 1.00 33.01 168 SER B N 1
ATOM 5789 C CA . SER C 1 168 ? 12.171 -193.064 42.951 1.00 32.37 168 SER B CA 1
ATOM 5790 C C . SER C 1 168 ? 11.706 -191.686 43.418 1.00 41.26 168 SER B C 1
ATOM 5791 O O . SER C 1 168 ? 10.493 -191.432 43.482 1.00 36.13 168 SER B O 1
ATOM 5794 N N . PRO C 1 169 ? 12.628 -190.767 43.737 1.00 40.61 169 PRO B N 1
ATOM 5795 C CA . PRO C 1 169 ? 12.213 -189.405 44.119 1.00 37.99 169 PRO B CA 1
ATOM 5796 C C . PRO C 1 169 ? 11.586 -188.609 42.986 1.00 40.27 169 PRO B C 1
ATOM 5797 O O . PRO C 1 169 ? 11.075 -187.509 43.240 1.00 42.33 169 PRO B O 1
ATOM 5801 N N . GLN C 1 170 ? 11.613 -189.120 41.753 1.00 37.40 170 GLN B N 1
ATOM 5802 C CA . GLN C 1 170 ? 11.035 -188.406 40.625 1.00 40.06 170 GLN B CA 1
ATOM 5803 C C . GLN C 1 170 ? 9.511 -188.455 40.592 1.00 37.20 170 GLN B C 1
ATOM 5804 O O . GLN C 1 170 ? 8.906 -187.649 39.880 1.00 35.42 170 GLN B O 1
ATOM 5810 N N . ASP C 1 171 ? 8.879 -189.359 41.333 1.00 35.28 171 ASP B N 1
ATOM 5811 C CA . ASP C 1 171 ? 7.428 -189.510 41.277 1.00 32.48 171 ASP B CA 1
ATOM 5812 C C . ASP C 1 171 ? 6.732 -188.242 41.773 1.00 34.37 171 ASP B C 1
ATOM 5813 O O . ASP C 1 171 ? 6.898 -187.875 42.944 1.00 31.83 171 ASP B O 1
ATOM 5818 N N . PRO C 1 172 ? 5.936 -187.555 40.942 1.00 35.22 172 PRO B N 1
ATOM 5819 C CA . PRO C 1 172 ? 5.218 -186.366 41.434 1.00 34.56 172 PRO B CA 1
ATOM 5820 C C . PRO C 1 172 ? 4.231 -186.655 42.564 1.00 32.80 172 PRO B C 1
ATOM 5821 O O . PRO C 1 172 ? 3.792 -185.706 43.230 1.00 33.41 172 PRO B O 1
ATOM 5825 N N . ILE C 1 173 ? 3.873 -187.916 42.810 1.00 29.14 173 ILE B N 1
ATOM 5826 C CA . ILE C 1 173 ? 2.955 -188.196 43.915 1.00 29.42 173 ILE B CA 1
ATOM 5827 C C . ILE C 1 173 ? 3.561 -187.751 45.237 1.00 30.99 173 ILE B C 1
ATOM 5828 O O . ILE C 1 173 ? 2.831 -187.433 46.184 1.00 32.44 173 ILE B O 1
ATOM 5833 N N . ILE C 1 174 ? 4.895 -187.695 45.324 1.00 28.84 174 ILE B N 1
ATOM 5834 C CA . ILE C 1 174 ? 5.525 -187.413 46.608 1.00 31.55 174 ILE B CA 1
ATOM 5835 C C . ILE C 1 174 ? 5.230 -185.983 47.033 1.00 35.22 174 ILE B C 1
ATOM 5836 O O . ILE C 1 174 ? 4.762 -185.732 48.153 1.00 36.28 174 ILE B O 1
ATOM 5841 N N . ALA C 1 175 ? 5.505 -185.025 46.143 1.00 32.00 175 ALA B N 1
ATOM 5842 C CA . ALA C 1 175 ? 5.202 -183.632 46.437 1.00 39.05 175 ALA B CA 1
ATOM 5843 C C . ALA C 1 175 ? 3.703 -183.421 46.566 1.00 38.78 175 ALA B C 1
ATOM 5844 O O . ALA C 1 175 ? 3.253 -182.609 47.380 1.00 41.18 175 ALA B O 1
ATOM 5846 N N . THR C 1 176 ? 2.915 -184.144 45.767 1.00 32.51 176 THR B N 1
ATOM 5847 C CA . THR C 1 176 ? 1.466 -183.955 45.791 1.00 30.37 176 THR B CA 1
ATOM 5848 C C . THR C 1 176 ? 0.893 -184.356 47.143 1.00 33.05 176 THR B C 1
ATOM 5849 O O . THR C 1 176 ? 0.209 -183.566 47.804 1.00 36.90 176 THR B O 1
ATOM 5853 N N . VAL C 1 177 ? 1.194 -185.581 47.580 1.00 30.49 177 VAL B N 1
ATOM 5854 C CA . VAL C 1 177 ? 0.701 -186.069 48.866 1.00 32.83 177 VAL B CA 1
ATOM 5855 C C . VAL C 1 177 ? 1.235 -185.204 50.004 1.00 33.45 177 VAL B C 1
ATOM 5856 O O . VAL C 1 177 ? 0.505 -184.875 50.945 1.00 38.55 177 VAL B O 1
ATOM 5860 N N . SER C 1 178 ? 2.496 -184.767 49.908 1.00 36.90 178 SER B N 1
ATOM 5861 C CA . SER C 1 178 ? 3.074 -183.944 50.964 1.00 36.19 178 SER B CA 1
ATOM 5862 C C . SER C 1 178 ? 2.393 -182.587 51.095 1.00 40.03 178 SER B C 1
ATOM 5863 O O . SER C 1 178 ? 2.474 -181.969 52.161 1.00 47.13 178 SER B O 1
ATOM 5866 N N . LYS C 1 179 ? 1.731 -182.104 50.047 1.00 35.87 179 LYS B N 1
ATOM 5867 C CA . LYS C 1 179 ? 1.009 -180.839 50.100 1.00 38.85 179 LYS B CA 1
ATOM 5868 C C . LYS C 1 179 ? -0.437 -180.985 50.585 1.00 42.55 179 LYS B C 1
ATOM 5869 O O . LYS C 1 179 ? -1.187 -180.001 50.553 1.00 45.02 179 LYS B O 1
ATOM 5875 N N . LEU C 1 180 ? -0.837 -182.178 51.038 1.00 39.59 180 LEU B N 1
ATOM 5876 C CA . LEU C 1 180 ? -2.174 -182.421 51.594 1.00 40.19 180 LEU B CA 1
ATOM 5877 C C . LEU C 1 180 ? -2.209 -181.865 53.017 1.00 42.83 180 LEU B C 1
ATOM 5878 O O . LEU C 1 180 ? -2.069 -182.579 54.014 1.00 47.04 180 LEU B O 1
ATOM 5883 N N . THR C 1 181 ? -2.398 -180.552 53.104 1.00 44.49 181 THR B N 1
ATOM 5884 C CA . THR C 1 181 ? -2.350 -179.829 54.366 1.00 47.63 181 THR B CA 1
ATOM 5885 C C . THR C 1 181 ? -3.601 -178.975 54.505 1.00 50.65 181 THR B C 1
ATOM 5886 O O . THR C 1 181 ? -4.369 -178.795 53.556 1.00 54.02 181 THR B O 1
ATOM 5890 N N . PHE C 1 182 ? -3.794 -178.439 55.707 1.00 51.99 182 PHE B N 1
ATOM 5891 C CA . PHE C 1 182 ? -5.048 -177.785 56.051 1.00 55.93 182 PHE B CA 1
ATOM 5892 C C . PHE C 1 182 ? -4.833 -176.493 56.831 1.00 61.99 182 PHE B C 1
ATOM 5893 O O . PHE C 1 182 ? -4.116 -176.477 57.828 1.00 66.86 182 PHE B O 1
ATOM 5901 N N . GLU C 1 195 ? -0.885 -174.842 59.063 1.00 100.78 195 GLU B N 1
ATOM 5902 C CA . GLU C 1 195 ? -0.936 -175.919 58.078 1.00 101.32 195 GLU B CA 1
ATOM 5903 C C . GLU C 1 195 ? -0.595 -177.268 58.702 1.00 95.27 195 GLU B C 1
ATOM 5904 O O . GLU C 1 195 ? 0.575 -177.622 58.848 1.00 99.53 195 GLU B O 1
ATOM 5910 N N . LYS C 1 196 ? -1.637 -178.019 59.064 1.00 82.41 196 LYS B N 1
ATOM 5911 C CA . LYS C 1 196 ? -1.518 -179.344 59.658 1.00 73.47 196 LYS B CA 1
ATOM 5912 C C . LYS C 1 196 ? -1.642 -180.408 58.580 1.00 72.73 196 LYS B C 1
ATOM 5913 O O . LYS C 1 196 ? -2.583 -180.353 57.772 1.00 74.23 196 LYS B O 1
ATOM 5919 N N . PRO C 1 197 ? -0.734 -181.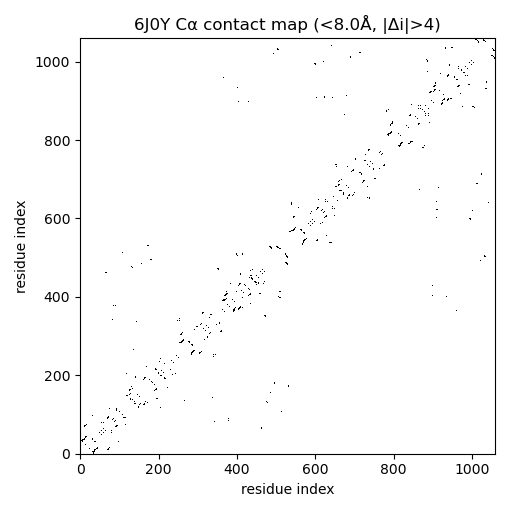381 58.524 1.00 69.48 197 PRO B N 1
ATOM 5920 C CA . PRO C 1 197 ? -0.820 -182.412 57.484 1.00 62.18 197 PRO B CA 1
ATOM 5921 C C . PRO C 1 197 ? -1.947 -183.396 57.755 1.00 63.52 197 PRO B C 1
ATOM 5922 O O . PRO C 1 197 ? -2.439 -183.534 58.878 1.00 64.84 197 PRO B O 1
ATOM 5926 N N . LEU C 1 198 ? -2.356 -184.087 56.688 1.00 57.90 198 LEU B N 1
ATOM 5927 C CA . LEU C 1 198 ? -3.326 -185.168 56.832 1.00 52.16 198 LEU B CA 1
ATOM 5928 C C . LEU C 1 198 ? -2.819 -186.215 57.815 1.00 50.85 198 LEU B C 1
ATOM 5929 O O . LEU C 1 198 ? -3.545 -186.639 58.721 1.00 49.01 198 LEU B O 1
ATOM 5934 N N . ARG C 1 199 ? -1.571 -186.639 57.646 1.00 48.97 199 ARG B N 1
ATOM 5935 C CA . ARG C 1 199 ? -0.882 -187.543 58.562 1.00 52.42 199 ARG B CA 1
ATOM 5936 C C . ARG C 1 199 ? 0.597 -187.514 58.197 1.00 55.61 199 ARG B C 1
ATOM 5937 O O . ARG C 1 199 ? 1.005 -186.858 57.232 1.00 52.20 199 ARG B O 1
ATOM 5945 N N . GLU C 1 200 ? 1.398 -188.234 58.977 1.00 54.82 200 GLU B N 1
ATOM 5946 C CA . GLU C 1 200 ? 2.813 -188.378 58.671 1.00 58.58 200 GLU B CA 1
ATOM 5947 C C . GLU C 1 200 ? 2.990 -189.498 57.655 1.00 56.11 200 GLU B C 1
ATOM 5948 O O . GLU C 1 200 ? 2.481 -190.609 57.847 1.00 50.69 200 GLU B O 1
ATOM 5954 N N . TRP C 1 201 ? 3.700 -189.197 56.569 1.00 50.08 201 TRP B N 1
ATOM 5955 C CA . TRP C 1 201 ? 3.809 -190.085 55.419 1.00 46.48 201 TRP B CA 1
ATOM 5956 C C . TRP C 1 201 ? 5.086 -190.908 55.483 1.00 48.00 201 TRP B C 1
ATOM 5957 O O . TRP C 1 201 ? 6.165 -190.371 55.761 1.00 49.54 201 TRP B O 1
ATOM 5968 N N . LYS C 1 202 ? 4.963 -192.202 55.197 1.00 42.42 202 LYS B N 1
ATOM 5969 C CA . LYS C 1 202 ? 6.105 -193.084 54.979 1.00 38.42 202 LYS B CA 1
ATOM 5970 C C . LYS C 1 202 ? 6.111 -193.474 53.509 1.00 35.62 202 LYS B C 1
ATOM 5971 O O . LYS C 1 202 ? 5.266 -194.258 53.066 1.00 36.02 202 LYS B O 1
ATOM 5977 N N . PHE C 1 203 ? 7.053 -192.925 52.754 1.00 33.11 203 PHE B N 1
ATOM 5978 C CA . PHE C 1 203 ? 7.275 -193.329 51.373 1.00 33.90 203 PHE B CA 1
ATOM 5979 C C . PHE C 1 203 ? 8.382 -194.374 51.360 1.00 33.49 203 PHE B C 1
ATOM 5980 O O . PHE C 1 203 ? 9.448 -194.138 51.928 1.00 34.10 203 PHE B O 1
ATOM 5988 N N . VAL C 1 204 ? 8.142 -195.513 50.702 1.00 32.18 204 VAL B N 1
ATOM 5989 C CA . VAL C 1 204 ? 9.136 -196.579 50.642 1.00 35.07 204 VAL B CA 1
ATOM 5990 C C . VAL C 1 204 ? 9.264 -197.103 49.215 1.00 31.75 204 VAL B C 1
ATOM 5991 O O . VAL C 1 204 ? 8.335 -197.026 48.409 1.00 30.91 204 VAL B O 1
ATOM 5995 N N . TYR C 1 205 ? 10.440 -197.661 48.918 1.00 31.56 205 TYR B N 1
ATOM 5996 C CA . TYR C 1 205 ? 10.680 -198.374 47.669 1.00 31.36 205 TYR B CA 1
ATOM 5997 C C . TYR C 1 205 ? 10.033 -199.766 47.711 1.00 28.68 205 TYR B C 1
ATOM 5998 O O . TYR C 1 205 ? 9.745 -200.293 48.788 1.00 31.46 205 TYR B O 1
ATOM 6007 N N . PRO C 1 206 ? 9.786 -200.386 46.548 1.00 27.35 206 PRO B N 1
ATOM 6008 C CA . PRO C 1 206 ? 9.106 -201.697 46.550 1.00 25.86 206 PRO B CA 1
ATOM 6009 C C . PRO C 1 206 ? 9.864 -202.773 47.302 1.00 31.01 206 PRO B C 1
ATOM 6010 O O . PRO C 1 206 ? 9.259 -203.791 47.679 1.00 29.83 206 PRO B O 1
ATOM 6014 N N . ILE C 1 207 ? 11.164 -202.587 47.529 1.00 29.25 207 ILE B N 1
ATOM 6015 C CA . ILE C 1 207 ? 11.929 -203.576 48.280 1.00 28.09 207 ILE B CA 1
ATOM 6016 C C . ILE C 1 207 ? 11.457 -203.661 49.723 1.00 30.68 207 ILE B C 1
ATOM 6017 O O . ILE C 1 207 ? 11.770 -204.632 50.422 1.00 30.97 207 ILE B O 1
ATOM 6022 N N . TRP C 1 208 ? 10.706 -202.664 50.193 1.00 34.24 208 TRP B N 1
ATOM 6023 C CA . TRP C 1 208 ? 10.018 -202.805 51.472 1.00 34.32 208 TRP B CA 1
ATOM 6024 C C . TRP C 1 208 ? 9.063 -203.996 51.451 1.00 33.03 208 TRP B C 1
ATOM 6025 O O . TRP C 1 208 ? 8.988 -204.751 52.426 1.00 30.30 208 TRP B O 1
ATOM 6036 N N . ILE C 1 209 ? 8.328 -204.187 50.346 1.00 27.70 209 ILE B N 1
ATOM 6037 C CA . ILE C 1 209 ? 7.493 -205.381 50.201 1.00 25.51 209 ILE B CA 1
ATOM 6038 C C . ILE C 1 209 ? 8.362 -206.615 49.987 1.00 33.45 209 ILE B C 1
ATOM 6039 O O . ILE C 1 209 ? 8.178 -207.649 50.642 1.00 29.91 209 ILE B O 1
ATOM 6044 N N . LEU C 1 210 ? 9.308 -206.524 49.047 1.00 28.71 210 LEU B N 1
ATOM 6045 C CA . LEU C 1 210 ? 10.060 -207.698 48.608 1.00 32.66 210 LEU B CA 1
ATOM 6046 C C . LEU C 1 210 ? 10.866 -208.312 49.739 1.00 31.24 210 LEU B C 1
ATOM 6047 O O . LEU C 1 210 ? 11.000 -209.540 49.811 1.00 32.26 210 LEU B O 1
ATOM 6052 N N . TYR C 1 211 ? 11.449 -207.479 50.607 1.00 29.50 211 TYR B N 1
ATOM 6053 C CA . TYR C 1 211 ? 12.218 -208.027 51.721 1.00 31.12 211 TYR B CA 1
ATOM 6054 C C . TYR C 1 211 ? 11.342 -208.918 52.585 1.00 34.02 211 TYR B C 1
ATOM 6055 O O . TYR C 1 211 ? 11.750 -210.019 52.988 1.00 32.11 211 TYR B O 1
ATOM 6064 N N . HIS C 1 212 ? 10.145 -208.437 52.917 1.00 29.10 212 HIS B N 1
ATOM 6065 C CA . HIS C 1 212 ? 9.250 -209.232 53.749 1.00 31.85 212 HIS B CA 1
ATOM 6066 C C . HIS C 1 212 ? 8.910 -210.552 53.078 1.00 31.31 212 HIS B C 1
ATOM 6067 O O . HIS C 1 212 ? 8.890 -211.604 53.731 1.00 33.73 212 HIS B O 1
ATOM 6074 N N . PHE C 1 213 ? 8.654 -210.520 51.769 1.00 28.58 213 PHE B N 1
ATOM 6075 C CA . PHE C 1 213 ? 8.311 -211.746 51.059 1.00 30.66 213 PHE B CA 1
ATOM 6076 C C . PHE C 1 213 ? 9.487 -212.717 51.043 1.00 34.29 213 PHE B C 1
ATOM 6077 O O . PHE C 1 213 ? 9.336 -213.898 51.383 1.00 32.95 213 PHE B O 1
ATOM 6085 N N . LYS C 1 214 ? 10.679 -212.225 50.683 1.00 29.55 214 LYS B N 1
ATOM 6086 C CA . LYS C 1 214 ? 11.823 -213.110 50.508 1.00 33.30 214 LYS B CA 1
ATOM 6087 C C . LYS C 1 214 ? 12.351 -213.625 51.843 1.00 36.67 214 LYS B C 1
ATOM 6088 O O . LYS C 1 214 ? 12.743 -214.792 51.948 1.00 40.79 214 LYS B O 1
ATOM 6094 N N . MET C 1 215 ? 12.378 -212.778 52.871 1.00 34.42 215 MET B N 1
ATOM 6095 C CA . MET C 1 215 ? 13.010 -213.151 54.132 1.00 39.61 215 MET B CA 1
ATOM 6096 C C . MET C 1 215 ? 12.030 -213.672 55.177 1.00 41.94 215 MET B C 1
ATOM 6097 O O . MET C 1 215 ? 12.467 -214.304 56.151 1.00 37.92 215 MET B O 1
ATOM 6102 N N . ALA C 1 216 ? 10.733 -213.419 54.998 1.00 35.61 216 ALA B N 1
ATOM 6103 C CA . ALA C 1 216 ? 9.675 -213.887 55.900 1.00 32.56 216 ALA B CA 1
ATOM 6104 C C . ALA C 1 216 ? 9.924 -213.481 57.349 1.00 34.60 216 ALA B C 1
ATOM 6105 O O . ALA C 1 216 ? 9.634 -214.235 58.274 1.00 36.66 216 ALA B O 1
ATOM 6107 N N . LYS C 1 217 ? 10.450 -212.280 57.557 1.00 34.93 217 LYS B N 1
ATOM 6108 C CA . LYS C 1 217 ? 10.636 -211.748 58.897 1.00 37.88 217 LYS B CA 1
ATOM 6109 C C . LYS C 1 217 ? 10.536 -210.239 58.837 1.00 40.26 217 LYS B C 1
ATOM 6110 O O . LYS C 1 217 ? 10.673 -209.645 57.751 1.00 35.04 217 LYS B O 1
ATOM 6116 N N . PRO C 1 218 ? 10.290 -209.565 59.962 1.00 43.30 218 PRO B N 1
ATOM 6117 C CA . PRO C 1 218 ? 10.115 -208.112 59.936 1.00 43.18 218 PRO B CA 1
ATOM 6118 C C . PRO C 1 218 ? 11.380 -207.390 59.493 1.00 46.85 218 PRO B C 1
ATOM 6119 O O . PRO C 1 218 ? 12.496 -207.748 59.884 1.00 38.94 218 PRO B O 1
ATOM 6123 N N . LEU C 1 219 ? 11.181 -206.368 58.662 1.00 45.75 219 LEU B N 1
ATOM 6124 C CA . LEU C 1 219 ? 12.244 -205.459 58.254 1.00 44.57 219 LEU B CA 1
ATOM 6125 C C . LEU C 1 219 ? 12.621 -204.546 59.413 1.00 46.25 219 LEU B C 1
ATOM 6126 O O . LEU C 1 219 ? 11.761 -203.860 59.974 1.00 46.12 219 LEU B O 1
ATOM 6131 N N . LYS C 1 220 ? 13.905 -204.517 59.760 1.00 42.63 220 LYS B N 1
ATOM 6132 C CA . LYS C 1 220 ? 14.380 -203.724 60.885 1.00 49.76 220 LYS B CA 1
ATOM 6133 C C . LYS C 1 220 ? 15.755 -203.146 60.581 1.00 50.70 220 LYS B C 1
ATOM 6134 O O . LYS C 1 220 ? 16.452 -203.583 59.661 1.00 54.68 220 LYS B O 1
ATOM 6140 N N . GLY C 1 221 ? 16.131 -202.142 61.371 1.00 49.77 221 GLY B N 1
ATOM 6141 C CA . GLY C 1 221 ? 17.514 -201.702 61.400 1.00 51.51 221 GLY B CA 1
ATOM 6142 C C . GLY C 1 221 ? 17.958 -201.045 60.108 1.00 56.88 221 GLY B C 1
ATOM 6143 O O . GLY C 1 221 ? 17.201 -200.325 59.446 1.00 54.68 221 GLY B O 1
ATOM 6144 N N . GLU C 1 222 ? 19.217 -201.301 59.745 1.00 56.76 222 GLU B N 1
ATOM 6145 C CA . GLU C 1 222 ? 19.824 -200.612 58.611 1.00 58.87 222 GLU B CA 1
ATOM 6146 C C . GLU C 1 222 ? 19.152 -200.981 57.293 1.00 51.47 222 GLU B C 1
ATOM 6147 O O . GLU C 1 222 ? 19.080 -200.146 56.385 1.00 48.88 222 GLU B O 1
ATOM 6153 N N . LEU C 1 223 ? 18.670 -202.217 57.157 1.00 39.53 223 LEU B N 1
ATOM 6154 C CA . LEU C 1 223 ? 17.989 -202.586 55.920 1.00 42.70 223 LEU B CA 1
ATOM 6155 C C . LEU C 1 223 ? 16.664 -201.853 55.794 1.00 42.62 223 LEU B C 1
ATOM 6156 O O . LEU C 1 223 ? 16.258 -201.477 54.686 1.00 43.40 223 LEU B O 1
ATOM 6161 N N . ALA C 1 224 ? 15.973 -201.648 56.919 1.00 43.08 224 ALA B N 1
ATOM 6162 C CA . ALA C 1 224 ? 14.728 -200.888 56.891 1.00 43.66 224 ALA B CA 1
ATOM 6163 C C . ALA C 1 224 ? 14.978 -199.465 56.414 1.00 44.69 224 ALA B C 1
ATOM 6164 O O . ALA C 1 224 ? 14.201 -198.921 55.615 1.00 43.81 224 ALA B O 1
ATOM 6166 N N . THR C 1 225 ? 16.071 -198.855 56.879 1.00 43.22 225 THR B N 1
ATOM 6167 C CA . THR C 1 225 ? 16.423 -197.512 56.431 1.00 45.10 225 THR B CA 1
ATOM 6168 C C . THR C 1 225 ? 16.685 -197.486 54.931 1.00 46.38 225 THR B C 1
ATOM 6169 O O . THR C 1 225 ? 16.292 -196.540 54.239 1.00 46.54 225 THR B O 1
ATOM 6173 N N . LEU C 1 226 ? 17.331 -198.524 54.404 1.00 42.09 226 LEU B N 1
ATOM 6174 C CA . LEU C 1 226 ? 17.627 -198.559 52.979 1.00 40.41 226 LEU B CA 1
ATOM 6175 C C . LEU C 1 226 ? 16.378 -198.652 52.118 1.00 40.53 226 LEU B C 1
ATOM 6176 O O . LEU C 1 226 ? 16.462 -198.413 50.908 1.00 39.38 226 LEU B O 1
ATOM 6181 N N . CYS C 1 227 ? 15.234 -199.019 52.699 1.00 36.73 227 CYS B N 1
ATOM 6182 C CA . CYS C 1 227 ? 14.006 -199.130 51.929 1.00 37.26 227 CYS B CA 1
ATOM 6183 C C . CYS C 1 227 ? 13.205 -197.839 51.885 1.00 39.50 227 CYS B C 1
ATOM 6184 O O . CYS C 1 227 ? 12.246 -197.756 51.110 1.00 36.06 227 CYS B O 1
ATOM 6187 N N . GLU C 1 228 ? 13.557 -196.833 52.679 1.00 42.56 228 GLU B N 1
ATOM 6188 C CA . GLU C 1 228 ? 12.740 -195.632 52.710 1.00 47.64 228 GLU B CA 1
ATOM 6189 C C . GLU C 1 228 ? 13.166 -194.664 51.610 1.00 42.29 228 GLU B C 1
ATOM 6190 O O . GLU C 1 228 ? 14.325 -194.634 51.189 1.00 39.84 228 GLU B O 1
ATOM 6196 N N . LEU C 1 229 ? 12.194 -193.910 51.104 1.00 37.80 229 LEU B N 1
ATOM 6197 C CA . LEU C 1 229 ? 12.477 -192.937 50.056 1.00 37.20 229 LEU B CA 1
ATOM 6198 C C . LEU C 1 229 ? 13.629 -192.038 50.474 1.00 38.42 229 LEU B C 1
ATOM 6199 O O . LEU C 1 229 ? 13.652 -191.518 51.593 1.00 44.99 229 LEU B O 1
ATOM 6204 N N . ASP C 1 230 ? 14.599 -191.878 49.573 1.00 36.84 230 ASP B N 1
ATOM 6205 C CA . ASP C 1 230 ? 15.766 -191.032 49.797 1.00 43.14 230 ASP B CA 1
ATOM 6206 C C . ASP C 1 230 ? 15.869 -190.076 48.614 1.00 44.80 230 ASP B C 1
ATOM 6207 O O . ASP C 1 230 ? 16.167 -190.503 47.493 1.00 46.89 230 ASP B O 1
ATOM 6212 N N . MET C 1 231 ? 15.632 -188.786 48.863 1.00 45.44 231 MET B N 1
ATOM 6213 C CA . MET C 1 231 ? 15.589 -187.821 47.765 1.00 56.06 231 MET B CA 1
ATOM 6214 C C . MET C 1 231 ? 16.925 -187.700 47.042 1.00 59.49 231 MET B C 1
ATOM 6215 O O . MET C 1 231 ? 16.974 -187.134 45.943 1.00 59.19 231 MET B O 1
ATOM 6220 N N . GLN C 1 232 ? 18.006 -188.221 47.627 1.00 58.88 232 GLN B N 1
ATOM 6221 C CA . GLN C 1 232 ? 19.310 -188.199 46.975 1.00 63.41 232 GLN B CA 1
ATOM 6222 C C . GLN C 1 232 ? 19.435 -189.231 45.860 1.00 57.92 232 GLN B C 1
ATOM 6223 O O . GLN C 1 232 ? 20.358 -189.124 45.044 1.00 55.46 232 GLN B O 1
ATOM 6229 N N . ASP C 1 233 ? 18.530 -190.213 45.796 1.00 50.34 233 ASP B N 1
ATOM 6230 C CA . ASP C 1 233 ? 18.593 -191.296 44.809 1.00 49.31 233 ASP B CA 1
ATOM 6231 C C . ASP C 1 233 ? 18.087 -190.798 43.452 1.00 50.57 233 ASP B C 1
ATOM 6232 O O . ASP C 1 233 ? 17.029 -191.189 42.958 1.00 48.99 233 ASP B O 1
ATOM 6237 N N . THR C 1 234 ? 18.883 -189.934 42.829 1.00 56.55 234 THR B N 1
ATOM 6238 C CA . THR C 1 234 ? 18.483 -189.317 41.572 1.00 59.13 234 THR B CA 1
ATOM 6239 C C . THR C 1 234 ? 18.982 -190.068 40.342 1.00 57.93 234 THR B C 1
ATOM 6240 O O . THR C 1 234 ? 18.737 -189.614 39.220 1.00 58.12 234 THR B O 1
ATOM 6244 N N . SER C 1 235 ? 19.673 -191.192 40.517 1.00 48.78 235 SER B N 1
ATOM 6245 C CA . SER C 1 235 ? 20.204 -191.966 39.404 1.00 46.97 235 SER B CA 1
ATOM 6246 C C . SER C 1 235 ? 19.752 -193.419 39.508 1.00 48.22 235 SER B C 1
ATOM 6247 O O . SER C 1 235 ? 19.486 -193.930 40.598 1.00 48.06 235 SER B O 1
ATOM 6250 N N . GLU C 1 236 ? 19.655 -194.069 38.342 1.00 50.41 236 GLU B N 1
ATOM 6251 C CA . GLU C 1 236 ? 19.324 -195.490 38.275 1.00 50.32 236 GLU B CA 1
ATOM 6252 C C . GLU C 1 236 ? 20.323 -196.327 39.066 1.00 47.89 236 GLU B C 1
ATOM 6253 O O . GLU C 1 236 ? 19.952 -197.309 39.730 1.00 48.28 236 GLU B O 1
ATOM 6259 N N . GLU C 1 237 ? 21.597 -195.945 39.015 1.00 45.31 237 GLU B N 1
ATOM 6260 C CA . GLU C 1 237 ? 22.642 -196.718 39.678 1.00 48.70 237 GLU B CA 1
ATOM 6261 C C . GLU C 1 237 ? 22.461 -196.732 41.190 1.00 46.36 237 GLU B C 1
ATOM 6262 O O . GLU C 1 237 ? 22.769 -197.735 41.844 1.00 48.85 237 GLU B O 1
ATOM 6268 N N . GLN C 1 238 ? 22.001 -195.620 41.770 1.00 47.79 238 GLN B N 1
ATOM 6269 C CA . GLN C 1 238 ? 21.764 -195.597 43.209 1.00 47.07 238 GLN B CA 1
ATOM 6270 C C . GLN C 1 238 ? 20.603 -196.503 43.592 1.00 44.83 238 GLN B C 1
ATOM 6271 O O . GLN C 1 238 ? 20.633 -197.134 44.657 1.00 46.55 238 GLN B O 1
ATOM 6277 N N . LEU C 1 239 ? 19.587 -196.584 42.731 1.00 40.73 239 LEU B N 1
ATOM 6278 C CA . LEU C 1 239 ? 18.467 -197.490 42.969 1.00 46.67 239 LEU B CA 1
ATOM 6279 C C . LEU C 1 239 ? 18.911 -198.947 42.902 1.00 43.86 239 LEU B C 1
ATOM 6280 O O . LEU C 1 239 ? 18.575 -199.748 43.781 1.00 41.00 239 LEU B O 1
ATOM 6285 N N . PHE C 1 240 ? 19.638 -199.320 41.843 1.00 43.03 240 PHE B N 1
ATOM 6286 C CA . PHE C 1 240 ? 20.150 -200.686 41.741 1.00 46.22 240 PHE B CA 1
ATOM 6287 C C . PHE C 1 240 ? 20.933 -201.073 42.989 1.00 47.17 240 PHE B C 1
ATOM 6288 O O . PHE C 1 240 ? 20.810 -202.200 43.489 1.00 42.03 240 PHE B O 1
ATOM 6296 N N . ALA C 1 241 ? 21.748 -200.146 43.502 1.00 48.49 241 ALA B N 1
ATOM 6297 C CA . ALA C 1 241 ? 22.606 -200.455 44.642 1.00 52.65 241 ALA B CA 1
ATOM 6298 C C . ALA C 1 241 ? 21.785 -200.730 45.896 1.00 48.04 241 ALA B C 1
ATOM 6299 O O . ALA C 1 241 ? 22.137 -201.608 46.695 1.00 44.02 241 ALA B O 1
ATOM 6301 N N . LYS C 1 242 ? 20.688 -199.994 46.088 1.00 49.05 242 LYS B N 1
ATOM 6302 C CA . LYS C 1 242 ? 19.839 -200.253 47.247 1.00 48.06 242 LYS B CA 1
ATOM 6303 C C . LYS C 1 242 ? 19.077 -201.563 47.098 1.00 43.82 242 LYS B C 1
ATOM 6304 O O . LYS C 1 242 ? 18.955 -202.318 48.068 1.00 41.43 242 LYS B O 1
ATOM 6310 N N . TRP C 1 243 ? 18.572 -201.862 45.894 1.00 39.66 243 TRP B N 1
ATOM 6311 C CA . TRP C 1 243 ? 17.953 -203.171 45.673 1.00 38.12 243 TRP B CA 1
ATOM 6312 C C . TRP C 1 243 ? 18.944 -204.296 45.951 1.00 39.96 243 TRP B C 1
ATOM 6313 O O . TRP C 1 243 ? 18.590 -205.308 46.566 1.00 40.18 243 TRP B O 1
ATOM 6324 N N . GLU C 1 244 ? 20.199 -204.126 45.519 1.00 43.63 244 GLU B N 1
ATOM 6325 C CA . GLU C 1 244 ? 21.197 -205.181 45.691 1.00 42.90 244 GLU B CA 1
ATOM 6326 C C . GLU C 1 244 ? 21.493 -205.432 47.164 1.00 44.19 244 GLU B C 1
ATOM 6327 O O . GLU C 1 244 ? 21.631 -206.585 47.591 1.00 46.08 244 GLU B O 1
ATOM 6333 N N . GLU C 1 245 ? 21.594 -204.366 47.960 1.00 45.03 245 GLU B N 1
ATOM 6334 C CA . GLU C 1 245 ? 21.904 -204.534 49.376 1.00 47.04 245 GLU B CA 1
ATOM 6335 C C . GLU C 1 245 ? 20.755 -205.190 50.144 1.00 41.94 245 GLU B C 1
ATOM 6336 O O . GLU C 1 245 ? 20.994 -206.003 51.053 1.00 38.88 245 GLU B O 1
ATOM 6342 N N . VAL C 1 246 ? 19.517 -204.857 49.801 1.00 38.72 246 VAL B N 1
ATOM 6343 C CA . VAL C 1 246 ? 18.367 -205.295 50.588 1.00 39.52 246 VAL B CA 1
ATOM 6344 C C . VAL C 1 246 ? 17.921 -206.705 50.215 1.00 42.72 246 VAL B C 1
ATOM 6345 O O . VAL C 1 246 ? 17.620 -207.514 51.096 1.00 40.36 246 VAL B O 1
ATOM 6349 N N . ILE C 1 247 ? 17.841 -207.034 48.926 1.00 39.17 247 ILE B N 1
ATOM 6350 C CA . ILE C 1 247 ? 17.315 -208.338 48.530 1.00 42.66 247 ILE B CA 1
ATOM 6351 C C . ILE C 1 247 ? 18.275 -209.077 47.605 1.00 51.27 247 ILE B C 1
ATOM 6352 O O . ILE C 1 247 ? 17.916 -210.107 47.024 1.00 54.29 247 ILE B O 1
ATOM 6357 N N . GLY C 1 248 ? 19.496 -208.573 47.463 1.00 50.82 248 GLY B N 1
ATOM 6358 C CA . GLY C 1 248 ? 20.466 -209.221 46.601 1.00 56.09 248 GLY B CA 1
ATOM 6359 C C . GLY C 1 248 ? 20.864 -210.607 47.089 1.00 68.75 248 GLY B C 1
ATOM 6360 O O . GLY C 1 248 ? 20.501 -211.056 48.178 1.00 68.00 248 GLY B O 1
ATOM 6361 N N . ASP C 1 249 ? 21.647 -211.293 46.249 1.00 83.28 249 ASP B N 1
ATOM 6362 C CA . ASP C 1 249 ? 22.029 -212.679 46.513 1.00 93.90 249 ASP B CA 1
ATOM 6363 C C . ASP C 1 249 ? 22.677 -212.876 47.878 1.00 95.94 249 ASP B C 1
ATOM 6364 O O . ASP C 1 249 ? 22.665 -213.997 48.400 1.00 101.52 249 ASP B O 1
ATOM 6369 N N . LYS C 1 250 ? 23.237 -211.820 48.471 1.00 90.73 250 LYS B N 1
ATOM 6370 C CA . LYS C 1 250 ? 23.800 -211.920 49.812 1.00 91.32 250 LYS B CA 1
ATOM 6371 C C . LYS C 1 250 ? 22.739 -212.086 50.892 1.00 92.93 250 LYS B C 1
ATOM 6372 O O . LYS C 1 250 ? 23.082 -212.462 52.018 1.00 92.82 250 LYS B O 1
ATOM 6378 N N . GLN C 1 251 ? 21.473 -211.816 50.583 1.00 94.76 251 GLN B N 1
ATOM 6379 C CA . GLN C 1 251 ? 20.366 -211.953 51.528 1.00 97.32 251 GLN B CA 1
ATOM 6380 C C . GLN C 1 251 ? 19.525 -213.153 51.096 1.00 97.72 251 GLN B C 1
ATOM 6381 O O . GLN C 1 251 ? 18.490 -213.009 50.441 1.00 97.14 251 GLN B O 1
ATOM 6387 N N . THR C 1 252 ? 19.979 -214.348 51.466 1.00 98.62 252 THR B N 1
ATOM 6388 C CA . THR C 1 252 ? 19.277 -215.569 51.097 1.00 97.30 252 THR B CA 1
ATOM 6389 C C . THR C 1 252 ? 18.044 -215.669 51.993 1.00 101.07 252 THR B C 1
ATOM 6390 O O . THR C 1 252 ? 17.968 -215.039 53.053 1.00 103.36 252 THR B O 1
ATOM 6394 N N . SER C 1 253 ? 17.068 -216.475 51.550 1.00 100.43 253 SER B N 1
ATOM 6395 C CA . SER C 1 253 ? 15.762 -216.575 52.204 1.00 104.35 253 SER B CA 1
ATOM 6396 C C . SER C 1 253 ? 15.953 -217.336 53.513 1.00 111.02 253 SER B C 1
ATOM 6397 O O . SER C 1 253 ? 15.934 -218.572 53.530 1.00 117.76 253 SER B O 1
ATOM 6400 N N . SER C 1 254 ? 16.122 -216.596 54.614 1.00 107.75 254 SER B N 1
ATOM 6401 C CA . SER C 1 254 ? 16.498 -217.207 55.887 1.00 102.65 254 SER B CA 1
ATOM 6402 C C . SER C 1 254 ? 15.422 -218.167 56.387 1.00 104.18 254 SER B C 1
ATOM 6403 O O . SER C 1 254 ? 15.713 -219.321 56.727 1.00 97.52 254 SER B O 1
ATOM 6406 N N . SER C 1 255 ? 14.166 -217.705 56.445 1.00 109.88 255 SER B N 1
ATOM 6407 C CA . SER C 1 255 ? 13.066 -218.528 56.936 1.00 105.62 255 SER B CA 1
ATOM 6408 C C . SER C 1 255 ? 11.834 -218.446 56.037 1.00 98.94 255 SER B C 1
ATOM 6409 O O . SER C 1 255 ? 10.736 -218.819 56.468 1.00 91.35 255 SER B O 1
ATOM 6412 N N . GLN C 1 256 ? 11.988 -217.967 54.796 1.00 98.86 256 GLN B N 1
ATOM 6413 C CA . GLN C 1 256 ? 10.856 -217.957 53.871 1.00 99.00 256 GLN B CA 1
ATOM 6414 C C . GLN C 1 256 ? 10.413 -219.368 53.530 1.00 107.38 256 GLN B C 1
ATOM 6415 O O . GLN C 1 256 ? 9.222 -219.609 53.295 1.00 108.11 256 GLN B O 1
ATOM 6421 N N . LEU C 1 257 ? 11.357 -220.306 53.496 1.00 109.86 257 LEU B N 1
ATOM 6422 C CA . LEU C 1 257 ? 11.065 -221.689 53.167 1.00 107.12 257 LEU B CA 1
ATOM 6423 C C . LEU C 1 257 ? 10.599 -222.499 54.369 1.00 99.86 257 LEU B C 1
ATOM 6424 O O . LEU C 1 257 ? 10.047 -223.589 54.185 1.00 105.81 257 LEU B O 1
ATOM 6429 N N . THR C 1 258 ? 10.822 -222.007 55.590 1.00 84.14 258 THR B N 1
ATOM 6430 C CA . THR C 1 258 ? 10.241 -222.655 56.763 1.00 73.01 258 THR B CA 1
ATOM 6431 C C . THR C 1 258 ? 8.719 -222.631 56.693 1.00 66.77 258 THR B C 1
ATOM 6432 O O . THR C 1 258 ? 8.055 -223.653 56.903 1.00 62.37 258 THR B O 1
ATOM 6436 N N . LEU C 1 259 ? 8.151 -221.463 56.380 1.00 59.92 259 LEU B N 1
ATOM 6437 C CA . LEU C 1 259 ? 6.714 -221.306 56.205 1.00 55.29 259 LEU B CA 1
ATOM 6438 C C . LEU C 1 259 ? 6.215 -221.823 54.860 1.00 51.46 259 LEU B C 1
ATOM 6439 O O . LEU C 1 259 ? 5.003 -221.989 54.693 1.00 51.26 259 LEU B O 1
ATOM 6444 N N . HIS C 1 260 ? 7.110 -222.075 53.905 1.00 47.31 260 HIS B N 1
ATOM 6445 C CA . HIS C 1 260 ? 6.746 -222.620 52.593 1.00 43.43 260 HIS B CA 1
ATOM 6446 C C . HIS C 1 260 ? 7.725 -223.737 52.250 1.00 44.00 260 HIS B C 1
ATOM 6447 O O . HIS C 1 260 ? 8.671 -223.544 51.476 1.00 41.32 260 HIS B O 1
ATOM 6454 N N . PRO C 1 261 ? 7.509 -224.938 52.796 1.00 39.91 261 PRO B N 1
ATOM 6455 C CA . PRO C 1 261 ? 8.561 -225.967 52.776 1.00 48.15 261 PRO B CA 1
ATOM 6456 C C . PRO C 1 261 ? 8.723 -226.721 51.466 1.00 47.69 261 PRO B C 1
ATOM 6457 O O . PRO C 1 261 ? 9.659 -227.526 51.365 1.00 46.57 261 PRO B O 1
ATOM 6461 N N . ASN C 1 262 ? 7.870 -226.510 50.463 1.00 40.58 262 ASN B N 1
ATOM 6462 C CA . ASN C 1 262 ? 8.033 -227.251 49.211 1.00 39.91 262 ASN B CA 1
ATOM 6463 C C . ASN C 1 262 ? 9.096 -226.548 48.372 1.00 37.23 262 ASN B C 1
ATOM 6464 O O . ASN C 1 262 ? 8.801 -225.678 47.552 1.00 39.22 262 ASN B O 1
ATOM 6469 N N . LYS C 1 263 ? 10.354 -226.948 48.572 1.00 39.95 263 LYS B N 1
ATOM 6470 C CA . LYS C 1 263 ? 11.475 -226.335 47.869 1.00 43.65 263 LYS B CA 1
ATOM 6471 C C . LYS C 1 263 ? 11.653 -226.858 46.450 1.00 39.93 263 LYS B C 1
ATOM 6472 O O . LYS C 1 263 ? 12.536 -226.368 45.736 1.00 40.35 263 LYS B O 1
ATOM 6478 N N . THR C 1 264 ? 10.865 -227.851 46.033 1.00 38.19 264 THR B N 1
ATOM 6479 C CA . THR C 1 264 ? 10.927 -228.391 44.680 1.00 39.07 264 THR B CA 1
ATOM 6480 C C . THR C 1 264 ? 9.610 -228.157 43.952 1.00 36.81 264 THR B C 1
ATOM 6481 O O . THR C 1 264 ? 9.217 -228.931 43.075 1.00 40.30 264 THR B O 1
ATOM 6485 N N . LEU C 1 265 ? 8.929 -227.072 44.319 1.00 31.86 265 LEU B N 1
ATOM 6486 C CA . LEU C 1 265 ? 7.636 -226.744 43.732 1.00 34.52 265 LEU B CA 1
ATOM 6487 C C . LEU C 1 265 ? 7.699 -226.683 42.211 1.00 37.05 265 LEU B C 1
ATOM 6488 O O . LEU C 1 265 ? 6.773 -227.134 41.526 1.00 37.26 265 LEU B O 1
ATOM 6493 N N . PHE C 1 266 ? 8.778 -226.120 41.663 1.00 34.66 266 PHE B N 1
ATOM 6494 C CA . PHE C 1 266 ? 8.911 -225.931 40.225 1.00 34.28 266 PHE B CA 1
ATOM 6495 C C . PHE C 1 266 ? 9.940 -226.880 39.612 1.00 34.06 266 PHE B C 1
ATOM 6496 O O . PHE C 1 266 ? 10.392 -226.656 38.484 1.00 36.81 266 PHE B O 1
ATOM 6504 N N . LYS C 1 267 ? 10.313 -227.935 40.335 1.00 37.60 267 LYS B N 1
ATOM 6505 C CA . LYS C 1 267 ? 11.185 -228.966 39.789 1.00 41.49 267 LYS B CA 1
ATOM 6506 C C . LYS C 1 267 ? 10.618 -229.502 38.480 1.00 43.34 267 LYS B C 1
ATOM 6507 O O . LYS C 1 267 ? 9.418 -229.782 38.381 1.00 37.91 267 LYS B O 1
ATOM 6513 N N . ASN C 1 268 ? 11.487 -229.621 37.473 1.00 38.66 268 ASN B N 1
ATOM 6514 C CA . ASN C 1 268 ? 11.180 -230.108 36.130 1.00 39.71 268 ASN B CA 1
ATOM 6515 C C . ASN C 1 268 ? 10.331 -229.130 35.332 1.00 42.68 268 ASN B C 1
ATOM 6516 O O . ASN C 1 268 ? 9.797 -229.491 34.276 1.00 46.07 268 ASN B O 1
ATOM 6521 N N . HIS C 1 269 ? 10.205 -227.894 35.793 1.00 37.22 269 HIS B N 1
ATOM 6522 C CA . HIS C 1 269 ? 9.511 -226.847 35.060 1.00 40.73 269 HIS B CA 1
ATOM 6523 C C . HIS C 1 269 ? 10.515 -225.789 34.620 1.00 41.99 269 HIS B C 1
ATOM 6524 O O . HIS C 1 269 ? 11.450 -225.458 35.356 1.00 40.80 269 HIS B O 1
ATOM 6531 N N . HIS C 1 270 ? 10.341 -225.297 33.398 1.00 40.44 270 HIS B N 1
ATOM 6532 C CA . HIS C 1 270 ? 11.229 -224.309 32.798 1.00 39.18 270 HIS B CA 1
ATOM 6533 C C . HIS C 1 270 ? 10.346 -223.238 32.176 1.00 37.65 270 HIS B C 1
ATOM 6534 O O . HIS C 1 270 ? 9.588 -223.528 31.245 1.00 39.98 270 HIS B O 1
ATOM 6541 N N . PHE C 1 271 ? 10.431 -222.017 32.702 1.00 35.64 271 PHE B N 1
ATOM 6542 C CA . PHE C 1 271 ? 9.528 -220.927 32.345 1.00 40.39 271 PHE B CA 1
ATOM 6543 C C . PHE C 1 271 ? 10.190 -219.991 31.341 1.00 40.69 271 PHE B C 1
ATOM 6544 O O . PHE C 1 271 ? 11.340 -219.582 31.531 1.00 41.76 271 PHE B O 1
ATOM 6552 N N . ALA C 1 272 ? 9.463 -219.655 30.277 1.00 38.80 272 ALA B N 1
ATOM 6553 C CA . ALA C 1 272 ? 9.871 -218.610 29.348 1.00 41.91 272 ALA B CA 1
ATOM 6554 C C . ALA C 1 272 ? 9.153 -217.324 29.727 1.00 42.25 272 ALA B C 1
ATOM 6555 O O . ALA C 1 272 ? 7.920 -217.306 29.832 1.00 41.71 272 ALA B O 1
ATOM 6557 N N . ILE C 1 273 ? 9.921 -216.254 29.935 1.00 40.63 273 ILE B N 1
ATOM 6558 C CA . ILE C 1 273 ? 9.385 -214.988 30.433 1.00 36.93 273 ILE B CA 1
ATOM 6559 C C . ILE C 1 273 ? 9.213 -214.026 29.263 1.00 35.88 273 ILE B C 1
ATOM 6560 O O . ILE C 1 273 ? 10.198 -213.599 28.647 1.00 39.73 273 ILE B O 1
ATOM 6565 N N . SER C 1 274 ? 7.965 -213.655 28.984 1.00 34.75 274 SER B N 1
ATOM 6566 C CA . SER C 1 274 ? 7.664 -212.811 27.835 1.00 37.13 274 SER B CA 1
ATOM 6567 C C . SER C 1 274 ? 8.286 -211.422 28.004 1.00 36.25 274 SER B C 1
ATOM 6568 O O . SER C 1 274 ? 8.334 -210.896 29.118 1.00 34.53 274 SER B O 1
ATOM 6571 N N . PRO C 1 275 ? 8.737 -210.794 26.912 1.00 38.26 275 PRO B N 1
ATOM 6572 C CA . PRO C 1 275 ? 9.212 -209.406 27.016 1.00 38.87 275 PRO B CA 1
ATOM 6573 C C . PRO C 1 275 ? 8.111 -208.402 27.316 1.00 39.60 275 PRO B C 1
ATOM 6574 O O . PRO C 1 275 ? 8.432 -207.253 27.649 1.00 38.06 275 PRO B O 1
ATOM 6578 N N . ASP C 1 276 ? 6.832 -208.784 27.248 1.00 36.67 276 ASP B N 1
ATOM 6579 C CA . ASP C 1 276 ? 5.795 -207.815 27.565 1.00 38.66 276 ASP B CA 1
ATOM 6580 C C . ASP C 1 276 ? 5.686 -207.557 29.062 1.00 38.44 276 ASP B C 1
ATOM 6581 O O . ASP C 1 276 ? 4.914 -206.684 29.469 1.00 37.38 276 ASP B O 1
ATOM 6586 N N . LEU C 1 277 ? 6.434 -208.312 29.876 1.00 37.17 277 LEU B N 1
ATOM 6587 C CA . LEU C 1 277 ? 6.655 -208.044 31.298 1.00 37.70 277 LEU B CA 1
ATOM 6588 C C . LEU C 1 277 ? 7.881 -207.148 31.401 1.00 55.04 277 LEU B C 1
ATOM 6589 O O . LEU C 1 277 ? 9.008 -207.618 31.584 1.00 60.47 277 LEU B O 1
ATOM 6594 N N . ASN C 1 278 ? 7.670 -205.843 31.282 1.00 43.92 278 ASN B N 1
ATOM 6595 C CA . ASN C 1 278 ? 8.797 -204.912 31.275 1.00 39.07 278 ASN B CA 1
ATOM 6596 C C . ASN C 1 278 ? 9.116 -204.448 32.698 1.00 39.41 278 ASN B C 1
ATOM 6597 O O . ASN C 1 278 ? 8.984 -203.279 33.053 1.00 42.64 278 ASN B O 1
ATOM 6602 N N . PHE C 1 279 ? 9.538 -205.415 33.516 1.00 37.65 279 PHE B N 1
ATOM 6603 C CA . PHE C 1 279 ? 9.941 -205.145 34.889 1.00 37.29 279 PHE B CA 1
ATOM 6604 C C . PHE C 1 279 ? 11.226 -204.331 34.924 1.00 41.39 279 PHE B C 1
ATOM 6605 O O . PHE C 1 279 ? 12.136 -204.549 34.117 1.00 46.30 279 PHE B O 1
ATOM 6613 N N . PHE C 1 280 ? 11.288 -203.381 35.860 1.00 34.25 280 PHE B N 1
ATOM 6614 C CA . PHE C 1 280 ? 12.566 -202.855 36.338 1.00 36.03 280 PHE B CA 1
ATOM 6615 C C . PHE C 1 280 ? 13.543 -204.012 36.517 1.00 35.23 280 PHE B C 1
ATOM 6616 O O . PHE C 1 280 ? 13.204 -205.024 37.129 1.00 35.53 280 PHE B O 1
ATOM 6624 N N . THR C 1 281 ? 14.745 -203.892 35.942 1.00 36.40 281 THR B N 1
ATOM 6625 C CA . THR C 1 281 ? 15.619 -205.064 35.856 1.00 36.46 281 THR B CA 1
ATOM 6626 C C . THR C 1 281 ? 15.875 -205.774 37.190 1.00 39.38 281 THR B C 1
ATOM 6627 O O . THR C 1 281 ? 15.802 -207.012 37.218 1.00 38.87 281 THR B O 1
ATOM 6631 N N . PRO C 1 282 ? 16.165 -205.091 38.304 1.00 37.69 282 PRO B N 1
ATOM 6632 C CA . PRO C 1 282 ? 16.308 -205.827 39.574 1.00 34.78 282 PRO B CA 1
ATOM 6633 C C . PRO C 1 282 ? 15.040 -206.563 40.012 1.00 35.17 282 PRO B C 1
ATOM 6634 O O . PRO C 1 282 ? 15.137 -207.529 40.782 1.00 33.12 282 PRO B O 1
ATOM 6638 N N . LEU C 1 283 ? 13.866 -206.145 39.544 1.00 34.09 283 LEU B N 1
ATOM 6639 C CA . LEU C 1 283 ? 12.643 -206.881 39.863 1.00 35.83 283 LEU B CA 1
ATOM 6640 C C . LEU C 1 283 ? 12.573 -208.177 39.070 1.00 35.09 283 LEU B C 1
ATOM 6641 O O . LEU C 1 283 ? 12.118 -209.204 39.587 1.00 35.76 283 LEU B O 1
ATOM 6646 N N . TYR C 1 284 ? 13.018 -208.148 37.809 1.00 35.24 284 TYR B N 1
ATOM 6647 C CA . TYR C 1 284 ? 13.132 -209.389 37.055 1.00 38.89 284 TYR B CA 1
ATOM 6648 C C . TYR C 1 284 ? 14.121 -210.345 37.722 1.00 38.58 284 TYR B C 1
ATOM 6649 O O . TYR C 1 284 ? 13.872 -211.554 37.792 1.00 36.12 284 TYR B O 1
ATOM 6658 N N . TRP C 1 285 ? 15.248 -209.823 38.223 1.00 38.96 285 TRP B N 1
ATOM 6659 C CA . TRP C 1 285 ? 16.192 -210.668 38.952 1.00 37.83 285 TRP B CA 1
ATOM 6660 C C . TRP C 1 285 ? 15.541 -211.284 40.182 1.00 35.72 285 TRP B C 1
ATOM 6661 O O . TRP C 1 285 ? 15.791 -212.452 40.513 1.00 36.81 285 TRP B O 1
ATOM 6672 N N . PHE C 1 286 ? 14.722 -210.504 40.889 1.00 36.26 286 PHE B N 1
ATOM 6673 C CA . PHE C 1 286 ? 13.968 -211.057 42.013 1.00 34.23 286 PHE B CA 1
ATOM 6674 C C . PHE C 1 286 ? 13.078 -212.213 41.567 1.00 32.82 286 PHE B C 1
ATOM 6675 O O . PHE C 1 286 ? 13.065 -213.275 42.199 1.00 36.82 286 PHE B O 1
ATOM 6683 N N . LEU C 1 287 ? 12.308 -212.017 40.490 1.00 35.30 287 LEU B N 1
ATOM 6684 C CA . LEU C 1 287 ? 11.396 -213.061 40.024 1.00 36.53 287 LEU B CA 1
ATOM 6685 C C . LEU C 1 287 ? 12.162 -214.298 39.569 1.00 37.05 287 LEU B C 1
ATOM 6686 O O . LEU C 1 287 ? 11.726 -215.431 39.812 1.00 34.80 287 LEU B O 1
ATOM 6691 N N . LYS C 1 288 ? 13.304 -214.099 38.904 1.00 33.86 288 LYS B N 1
ATOM 6692 C CA . LYS C 1 288 ? 14.113 -215.229 38.457 1.00 37.43 288 LYS B CA 1
ATOM 6693 C C . LYS C 1 288 ? 14.686 -215.996 39.642 1.00 36.66 288 LYS B C 1
ATOM 6694 O O . LYS C 1 288 ? 14.702 -217.234 39.644 1.00 39.84 288 LYS B O 1
ATOM 6700 N N . GLY C 1 289 ? 15.171 -215.278 40.656 1.00 37.08 289 GLY B N 1
ATOM 6701 C CA . GLY C 1 289 ? 15.689 -215.949 41.834 1.00 34.89 289 GLY B CA 1
ATOM 6702 C C . GLY C 1 289 ? 14.598 -216.685 42.588 1.00 39.68 289 GLY B C 1
ATOM 6703 O O . GLY C 1 289 ? 14.823 -217.779 43.118 1.00 38.89 289 GLY B O 1
ATOM 6704 N N . PHE C 1 290 ? 13.405 -216.094 42.645 1.00 36.07 290 PHE B N 1
ATOM 6705 C CA . PHE C 1 290 ? 12.262 -216.751 43.278 1.00 36.61 290 PHE B CA 1
ATOM 6706 C C . PHE C 1 290 ? 11.953 -218.088 42.613 1.00 34.68 290 PHE B C 1
ATOM 6707 O O . PHE C 1 290 ? 11.779 -219.108 43.294 1.00 38.66 290 PHE B O 1
ATOM 6715 N N . ILE C 1 291 ? 11.884 -218.105 41.279 1.00 33.67 291 ILE B N 1
ATOM 6716 C CA . ILE C 1 291 ? 11.601 -219.348 40.561 1.00 34.20 291 ILE B CA 1
ATOM 6717 C C . ILE C 1 291 ? 12.724 -220.356 40.768 1.00 37.73 291 ILE B C 1
ATOM 6718 O O . ILE C 1 291 ? 12.484 -221.540 41.050 1.00 34.27 291 ILE B O 1
ATOM 6723 N N . GLU C 1 292 ? 13.974 -219.904 40.634 1.00 37.84 292 GLU B N 1
ATOM 6724 C CA . GLU C 1 292 ? 15.092 -220.836 40.737 1.00 37.60 292 GLU B CA 1
ATOM 6725 C C . GLU C 1 292 ? 15.258 -221.372 42.148 1.00 41.13 292 GLU B C 1
ATOM 6726 O O . GLU C 1 292 ? 15.732 -222.499 42.322 1.00 41.56 292 GLU B O 1
ATOM 6732 N N . ASP C 1 293 ? 14.878 -220.595 43.164 1.00 38.35 293 ASP B N 1
ATOM 6733 C CA . ASP C 1 293 ? 14.912 -221.105 44.534 1.00 44.01 293 ASP B CA 1
ATOM 6734 C C . ASP C 1 293 ? 13.922 -222.239 44.752 1.00 42.86 293 ASP B C 1
ATOM 6735 O O . ASP C 1 293 ? 14.041 -222.973 45.741 1.00 40.88 293 ASP B O 1
ATOM 6740 N N . LEU C 1 294 ? 12.941 -222.383 43.866 1.00 35.54 294 LEU B N 1
ATOM 6741 C CA . LEU C 1 294 ? 11.952 -223.449 43.938 1.00 34.60 294 LEU B CA 1
ATOM 6742 C C . LEU C 1 294 ? 12.249 -224.566 42.942 1.00 37.23 294 LEU B C 1
ATOM 6743 O O . LEU C 1 294 ? 11.356 -225.363 42.629 1.00 37.86 294 LEU B O 1
ATOM 6748 N N . ASP C 1 295 ? 13.490 -224.623 42.444 1.00 35.75 295 ASP B N 1
ATOM 6749 C CA . ASP C 1 295 ? 14.016 -225.655 41.545 1.00 38.70 295 ASP B CA 1
ATOM 6750 C C . ASP C 1 295 ? 13.491 -225.510 40.121 1.00 39.15 295 ASP B C 1
ATOM 6751 O O . ASP C 1 295 ? 13.568 -226.453 39.330 1.00 41.32 295 ASP B O 1
ATOM 6756 N N . GLY C 1 296 ? 12.964 -224.342 39.771 1.00 35.91 296 GLY B N 1
ATOM 6757 C CA . GLY C 1 296 ? 12.599 -224.071 38.397 1.00 38.46 296 GLY B CA 1
ATOM 6758 C C . GLY C 1 296 ? 13.730 -223.418 37.604 1.00 41.84 296 GLY B C 1
ATOM 6759 O O . GLY C 1 296 ? 14.683 -222.887 38.167 1.00 40.83 296 GLY B O 1
ATOM 6760 N N . LYS C 1 297 ? 13.613 -223.479 36.280 1.00 39.49 297 LYS B N 1
ATOM 6761 C CA . LYS C 1 297 ? 14.519 -222.805 35.361 1.00 40.82 297 LYS B CA 1
ATOM 6762 C C . LYS C 1 297 ? 13.806 -221.626 34.703 1.00 39.09 297 LYS B C 1
ATOM 6763 O O . LYS C 1 297 ? 12.574 -221.584 34.620 1.00 37.65 297 LYS B O 1
ATOM 6769 N N . VAL C 1 298 ? 14.595 -220.659 34.231 1.00 38.14 298 VAL B N 1
ATOM 6770 C CA . VAL C 1 298 ? 14.062 -219.412 33.684 1.00 37.75 298 VAL B CA 1
ATOM 6771 C C . VAL C 1 298 ? 14.819 -219.065 32.411 1.00 43.40 298 VAL B C 1
ATOM 6772 O O . VAL C 1 298 ? 16.055 -219.107 32.388 1.00 46.61 298 VAL B O 1
ATOM 6776 N N . THR C 1 299 ? 14.085 -218.718 31.356 1.00 43.72 299 THR B N 1
ATOM 6777 C CA . THR C 1 299 ? 14.678 -218.184 30.131 1.00 45.48 299 THR B CA 1
ATOM 6778 C C . THR C 1 299 ? 13.919 -216.928 29.740 1.00 47.98 299 THR B C 1
ATOM 6779 O O . THR C 1 299 ? 12.691 -216.992 29.502 1.00 42.84 299 THR B O 1
ATOM 6783 N N . PRO C 1 300 ? 14.571 -215.769 29.661 1.00 45.32 300 PRO B N 1
ATOM 6784 C CA . PRO C 1 300 ? 13.869 -214.565 29.214 1.00 43.46 300 PRO B CA 1
ATOM 6785 C C . PRO C 1 300 ? 13.748 -214.551 27.699 1.00 49.02 300 PRO B C 1
ATOM 6786 O O . PRO C 1 300 ? 14.687 -214.894 26.976 1.00 54.14 300 PRO B O 1
ATOM 6790 N N . LEU C 1 301 ? 12.569 -214.175 27.219 1.00 42.73 301 LEU B N 1
ATOM 6791 C CA . LEU C 1 301 ? 12.344 -213.994 25.795 1.00 47.31 301 LEU B CA 1
ATOM 6792 C C . LEU C 1 301 ? 12.512 -212.524 25.448 1.00 48.50 301 LEU B C 1
ATOM 6793 O O . LEU C 1 301 ? 12.194 -211.636 26.245 1.00 44.86 301 LEU B O 1
ATOM 6798 N N . SER C 1 302 ? 13.028 -212.278 24.248 1.00 56.59 302 SER B N 1
ATOM 6799 C CA . SER C 1 302 ? 13.297 -210.937 23.760 1.00 55.92 302 SER B CA 1
ATOM 6800 C C . SER C 1 302 ? 12.428 -210.640 22.545 1.00 50.43 302 SER B C 1
ATOM 6801 O O . SER C 1 302 ? 12.130 -211.530 21.740 1.00 53.02 302 SER B O 1
ATOM 6804 N N . PHE C 1 303 ? 12.029 -209.372 22.414 1.00 47.73 303 PHE B N 1
ATOM 6805 C CA . PHE C 1 303 ? 11.282 -208.942 21.235 1.00 58.11 303 PHE B CA 1
ATOM 6806 C C . PHE C 1 303 ? 12.017 -209.261 19.936 1.00 66.62 303 PHE B C 1
ATOM 6807 O O . PHE C 1 303 ? 11.375 -209.360 18.885 1.00 74.56 303 PHE B O 1
ATOM 6815 N N . SER C 1 304 ? 13.338 -209.435 19.982 1.00 60.50 304 SER B N 1
ATOM 6816 C CA . SER C 1 304 ? 14.138 -209.711 18.797 1.00 65.95 304 SER B CA 1
ATOM 6817 C C . SER C 1 304 ? 14.522 -211.181 18.658 1.00 67.17 304 SER B C 1
ATOM 6818 O O . SER C 1 304 ? 15.326 -211.514 17.783 1.00 66.76 304 SER B O 1
ATOM 6821 N N . ASP C 1 305 ? 13.970 -212.063 19.487 1.00 65.27 305 ASP B N 1
ATOM 6822 C CA . ASP C 1 305 ? 14.342 -213.472 19.450 1.00 68.04 305 ASP B CA 1
ATOM 6823 C C . ASP C 1 305 ? 13.692 -214.191 18.273 1.00 68.18 305 ASP B C 1
ATOM 6824 O O . ASP C 1 305 ? 12.631 -213.799 17.782 1.00 68.44 305 ASP B O 1
ATOM 6829 N N . ASP C 1 306 ? 14.344 -215.264 17.831 1.00 68.84 306 ASP B N 1
ATOM 6830 C CA . ASP C 1 306 ? 13.768 -216.212 16.880 1.00 70.07 306 ASP B CA 1
ATOM 6831 C C . ASP C 1 306 ? 13.303 -217.412 17.696 1.00 70.00 306 ASP B C 1
ATOM 6832 O O . ASP C 1 306 ? 14.115 -218.234 18.130 1.00 74.34 306 ASP B O 1
ATOM 6837 N N . LEU C 1 307 ? 11.989 -217.510 17.902 1.00 66.01 307 LEU B N 1
ATOM 6838 C CA . LEU C 1 307 ? 11.462 -218.436 18.900 1.00 60.76 307 LEU B CA 1
ATOM 6839 C C . LEU C 1 307 ? 11.735 -219.889 18.540 1.00 65.07 307 LEU B C 1
ATOM 6840 O O . LEU C 1 307 ? 11.900 -220.727 19.435 1.00 65.76 307 LEU B O 1
ATOM 6845 N N . LYS C 1 308 ? 11.791 -220.213 17.248 1.00 68.83 308 LYS B N 1
ATOM 6846 C CA . LYS C 1 308 ? 12.109 -221.584 16.870 1.00 72.07 308 LYS B CA 1
ATOM 6847 C C . LYS C 1 308 ? 13.513 -221.960 17.322 1.00 74.02 308 LYS B C 1
ATOM 6848 O O . LYS C 1 308 ? 13.738 -223.077 17.801 1.00 76.69 308 LYS B O 1
ATOM 6854 N N . SER C 1 309 ? 14.462 -221.024 17.214 1.00 73.84 309 SER B N 1
ATOM 6855 C CA . SER C 1 309 ? 15.810 -221.278 17.714 1.00 71.95 309 SER B CA 1
ATOM 6856 C C . SER C 1 309 ? 15.811 -221.429 19.227 1.00 67.53 309 SER B C 1
ATOM 6857 O O . SER C 1 309 ? 16.530 -222.271 19.777 1.00 68.69 309 SER B O 1
ATOM 6860 N N . VAL C 1 310 ? 15.009 -220.620 19.918 1.00 65.68 310 VAL B N 1
ATOM 6861 C CA . VAL C 1 310 ? 14.986 -220.664 21.376 1.00 61.49 310 VAL B CA 1
ATOM 6862 C C . VAL C 1 310 ? 14.411 -221.989 21.861 1.00 61.33 310 VAL B C 1
ATOM 6863 O O . VAL C 1 310 ? 14.999 -222.664 22.713 1.00 64.11 310 VAL B O 1
ATOM 6867 N N . TYR C 1 311 ? 13.263 -222.391 21.314 1.00 61.24 311 TYR B N 1
ATOM 6868 C CA . TYR C 1 311 ? 12.609 -223.609 21.774 1.00 62.68 311 TYR B CA 1
ATOM 6869 C C . TYR C 1 311 ? 13.300 -224.873 21.278 1.00 69.56 311 TYR B C 1
ATOM 6870 O O . TYR C 1 311 ? 13.044 -225.955 21.818 1.00 67.01 311 TYR B O 1
ATOM 6879 N N . GLN C 1 312 ? 14.172 -224.763 20.274 1.00 75.54 312 GLN B N 1
ATOM 6880 C CA . GLN C 1 312 ? 15.059 -225.874 19.947 1.00 73.54 312 GLN B CA 1
ATOM 6881 C C . GLN C 1 312 ? 16.257 -225.909 20.886 1.00 68.08 312 GLN B C 1
ATOM 6882 O O . GLN C 1 312 ? 16.712 -226.989 21.277 1.00 69.93 312 GLN B O 1
ATOM 6888 N N . ALA C 1 313 ? 16.775 -224.736 21.258 1.00 64.96 313 ALA B N 1
ATOM 6889 C CA . ALA C 1 313 ? 17.900 -224.678 22.186 1.00 62.66 313 ALA B CA 1
ATOM 6890 C C . ALA C 1 313 ? 17.512 -225.193 23.567 1.00 62.81 313 ALA B C 1
ATOM 6891 O O . ALA C 1 313 ? 18.294 -225.897 24.219 1.00 62.93 313 ALA B O 1
ATOM 6893 N N . PHE C 1 314 ? 16.308 -224.857 24.028 1.00 63.68 314 PHE B N 1
ATOM 6894 C CA . PHE C 1 314 ? 15.820 -225.236 25.351 1.00 64.38 314 PHE B CA 1
ATOM 6895 C C . PHE C 1 314 ? 14.517 -226.008 25.177 1.00 64.33 314 PHE B C 1
ATOM 6896 O O . PHE C 1 314 ? 13.424 -225.467 25.410 1.00 61.89 314 PHE B O 1
ATOM 6904 N N . PRO C 1 315 ? 14.593 -227.282 24.779 1.00 68.47 315 PRO B N 1
ATOM 6905 C CA . PRO C 1 315 ? 13.367 -228.045 24.500 1.00 69.50 315 PRO B CA 1
ATOM 6906 C C . PRO C 1 315 ? 12.592 -228.448 25.744 1.00 67.70 315 PRO B C 1
ATOM 6907 O O . PRO C 1 315 ? 11.470 -228.956 25.612 1.00 70.34 315 PRO B O 1
ATOM 6911 N N . ASP C 1 316 ? 13.146 -228.246 26.937 1.00 58.11 316 ASP B N 1
ATOM 6912 C CA . ASP C 1 316 ? 12.465 -228.588 28.177 1.00 55.83 316 ASP B CA 1
ATOM 6913 C C . ASP C 1 316 ? 11.558 -227.475 28.684 1.00 51.49 316 ASP B C 1
ATOM 6914 O O . ASP C 1 316 ? 10.862 -227.674 29.685 1.00 54.26 316 ASP B O 1
ATOM 6919 N N . ILE C 1 317 ? 11.562 -226.310 28.032 1.00 49.33 317 ILE B N 1
ATOM 6920 C CA . ILE C 1 317 ? 10.623 -225.249 28.387 1.00 50.58 317 ILE B CA 1
ATOM 6921 C C . ILE C 1 317 ? 9.208 -225.795 28.300 1.00 52.46 317 ILE B C 1
ATOM 6922 O O . ILE C 1 317 ? 8.819 -226.402 27.294 1.00 59.43 317 ILE B O 1
ATOM 6927 N N . ASP C 1 318 ? 8.436 -225.608 29.368 1.00 47.39 318 ASP B N 1
ATOM 6928 C CA . ASP C 1 318 ? 7.084 -226.139 29.413 1.00 43.70 318 ASP B CA 1
ATOM 6929 C C . ASP C 1 318 ? 6.055 -225.127 29.894 1.00 42.19 318 ASP B C 1
ATOM 6930 O O . ASP C 1 318 ? 4.874 -225.473 29.983 1.00 47.79 318 ASP B O 1
ATOM 6935 N N . CYS C 1 319 ? 6.463 -223.892 30.192 1.00 38.66 319 CYS B N 1
ATOM 6936 C CA . CYS C 1 319 ? 5.553 -222.844 30.641 1.00 34.41 319 CYS B CA 1
ATOM 6937 C C . CYS C 1 319 ? 5.928 -221.522 29.993 1.00 36.90 319 CYS B C 1
ATOM 6938 O O . CYS C 1 319 ? 7.108 -221.220 29.803 1.00 39.22 319 CYS B O 1
ATOM 6941 N N . TYR C 1 320 ? 4.907 -220.728 29.677 1.00 35.97 320 TYR B N 1
ATOM 6942 C CA . TYR C 1 320 ? 5.056 -219.353 29.221 1.00 36.43 320 TYR B CA 1
ATOM 6943 C C . TYR C 1 320 ? 4.442 -218.433 30.267 1.00 32.66 320 TYR B C 1
ATOM 6944 O O . TYR C 1 320 ? 3.341 -218.699 30.762 1.00 35.78 320 TYR B O 1
ATOM 6953 N N . ILE C 1 321 ? 5.162 -217.375 30.623 1.00 34.96 321 ILE B N 1
ATOM 6954 C CA . ILE C 1 321 ? 4.689 -216.365 31.566 1.00 31.36 321 ILE B CA 1
ATOM 6955 C C . ILE C 1 321 ? 4.636 -215.036 30.830 1.00 34.36 321 ILE B C 1
ATOM 6956 O O . ILE C 1 321 ? 5.665 -214.552 30.342 1.00 35.05 321 ILE B O 1
ATOM 6961 N N . GLY C 1 322 ? 3.444 -214.439 30.757 1.00 34.93 322 GLY B N 1
ATOM 6962 C CA . GLY C 1 322 ? 3.289 -213.184 30.043 1.00 34.11 322 GLY B CA 1
ATOM 6963 C C . GLY C 1 322 ? 2.183 -212.331 30.629 1.00 31.93 322 GLY B C 1
ATOM 6964 O O . GLY C 1 322 ? 1.338 -212.802 31.398 1.00 29.18 322 GLY B O 1
ATOM 6965 N N . HIS C 1 323 ? 2.177 -211.060 30.228 1.00 32.30 323 HIS B N 1
ATOM 6966 C CA . HIS C 1 323 ? 1.172 -210.143 30.754 1.00 33.72 323 HIS B CA 1
ATOM 6967 C C . HIS C 1 323 ? -0.143 -210.204 29.979 1.00 31.79 323 HIS B C 1
ATOM 6968 O O . HIS C 1 323 ? -1.218 -210.280 30.581 1.00 36.09 323 HIS B O 1
ATOM 6975 N N . SER C 1 324 ? -0.086 -210.157 28.653 1.00 29.29 324 SER B N 1
ATOM 6976 C CA . SER C 1 324 ? -1.275 -209.968 27.834 1.00 31.99 324 SER B CA 1
ATOM 6977 C C . SER C 1 324 ? -1.587 -211.204 27.002 1.00 29.23 324 SER B C 1
ATOM 6978 O O . SER C 1 324 ? -0.687 -211.829 26.430 1.00 34.93 324 SER B O 1
ATOM 6981 N N . ALA C 1 325 ? -2.879 -211.534 26.914 1.00 33.09 325 ALA B N 1
ATOM 6982 C CA . ALA C 1 325 ? -3.322 -212.669 26.112 1.00 32.55 325 ALA B CA 1
ATOM 6983 C C . ALA C 1 325 ? -3.108 -212.455 24.619 1.00 40.66 325 ALA B C 1
ATOM 6984 O O . ALA C 1 325 ? -3.083 -213.432 23.861 1.00 38.86 325 ALA B O 1
ATOM 6986 N N . ASN C 1 326 ? -2.946 -211.210 24.176 1.00 36.08 326 ASN B N 1
ATOM 6987 C CA . ASN C 1 326 ? -2.890 -210.896 22.755 1.00 42.68 326 ASN B CA 1
ATOM 6988 C C . ASN C 1 326 ? -1.473 -210.636 22.251 1.00 44.90 326 ASN B C 1
ATOM 6989 O O . ASN C 1 326 ? -1.309 -210.106 21.148 1.00 50.52 326 ASN B O 1
ATOM 6994 N N . SER C 1 327 ? -0.458 -211.015 23.011 1.00 39.53 327 SER B N 1
ATOM 6995 C CA . SER C 1 327 ? 0.928 -210.830 22.575 1.00 43.53 327 SER B CA 1
ATOM 6996 C C . SER C 1 327 ? 1.251 -211.716 21.373 1.00 46.13 327 SER B C 1
ATOM 6997 O O . SER C 1 327 ? 0.983 -212.923 21.407 1.00 45.42 327 SER B O 1
ATOM 7000 N N . PRO C 1 328 ? 1.840 -211.171 20.305 1.00 47.80 328 PRO B N 1
ATOM 7001 C CA . PRO C 1 328 ? 2.273 -212.040 19.202 1.00 48.47 328 PRO B CA 1
ATOM 7002 C C . PRO C 1 328 ? 3.358 -213.021 19.607 1.00 47.37 328 PRO B C 1
ATOM 7003 O O . PRO C 1 328 ? 3.494 -214.070 18.969 1.00 45.23 328 PRO B O 1
ATOM 7007 N N . ILE C 1 329 ? 4.139 -212.712 20.646 1.00 43.84 329 ILE B N 1
ATOM 7008 C CA . ILE C 1 329 ? 5.108 -213.679 21.157 1.00 50.40 329 ILE B CA 1
ATOM 7009 C C . ILE C 1 329 ? 4.394 -214.925 21.659 1.00 50.30 329 ILE B C 1
ATOM 7010 O O . ILE C 1 329 ? 4.844 -216.055 21.431 1.00 48.90 329 ILE B O 1
ATOM 7015 N N . LEU C 1 330 ? 3.271 -214.736 22.357 1.00 45.70 330 LEU B N 1
ATOM 7016 C CA . LEU C 1 330 ? 2.503 -215.877 22.841 1.00 47.20 330 LEU B CA 1
ATOM 7017 C C . LEU C 1 330 ? 1.913 -216.672 21.684 1.00 48.05 330 LEU B C 1
ATOM 7018 O O . LEU C 1 330 ? 1.954 -217.908 21.690 1.00 46.49 330 LEU B O 1
ATOM 7023 N N . GLU C 1 331 ? 1.370 -215.979 20.678 1.00 48.96 331 GLU B N 1
ATOM 7024 C CA . GLU C 1 331 ? 0.778 -216.667 19.534 1.00 55.10 331 GLU B CA 1
ATOM 7025 C C . GLU C 1 331 ? 1.809 -217.532 18.820 1.00 57.27 331 GLU B C 1
ATOM 7026 O O . GLU C 1 331 ? 1.539 -218.693 18.490 1.00 61.28 331 GLU B O 1
ATOM 7032 N N . LYS C 1 332 ? 3.000 -216.983 18.575 1.00 56.15 332 LYS B N 1
ATOM 7033 C CA . LYS C 1 332 ? 4.053 -217.768 17.939 1.00 61.46 332 LYS B CA 1
ATOM 7034 C C . LYS C 1 332 ? 4.496 -218.920 18.832 1.00 59.32 332 LYS B C 1
ATOM 7035 O O . LYS C 1 332 ? 4.764 -220.023 18.344 1.00 60.77 332 LYS B O 1
ATOM 7041 N N . THR C 1 333 ? 4.563 -218.689 20.146 1.00 55.18 333 THR B N 1
ATOM 7042 C CA . THR C 1 333 ? 4.942 -219.759 21.067 1.00 50.69 333 THR B CA 1
ATOM 7043 C C . THR C 1 333 ? 3.945 -220.911 21.010 1.00 51.27 333 THR B C 1
ATOM 7044 O O . THR C 1 333 ? 4.335 -222.080 20.889 1.00 54.63 333 THR B O 1
ATOM 7048 N N . LYS C 1 334 ? 2.649 -220.593 21.098 1.00 57.17 334 LYS B N 1
ATOM 7049 C CA . LYS C 1 334 ? 1.608 -221.613 21.011 1.00 60.50 334 LYS B CA 1
ATOM 7050 C C . LYS C 1 334 ? 1.688 -222.384 19.705 1.00 63.27 334 LYS B C 1
ATOM 7051 O O . LYS C 1 334 ? 1.360 -223.575 19.666 1.00 62.60 334 LYS B O 1
ATOM 7057 N N . SER C 1 335 ? 2.106 -221.721 18.626 1.00 65.25 335 SER B N 1
ATOM 7058 C CA . SER C 1 335 ? 2.245 -222.404 17.347 1.00 64.29 335 SER B CA 1
ATOM 7059 C C . SER C 1 335 ? 3.348 -223.455 17.398 1.00 68.04 335 SER B C 1
ATOM 7060 O O . SER C 1 335 ? 3.216 -224.531 16.804 1.00 72.48 335 SER B O 1
ATOM 7063 N N . ILE C 1 336 ? 4.431 -223.170 18.114 1.00 64.15 336 ILE B N 1
ATOM 7064 C CA . ILE C 1 336 ? 5.560 -224.092 18.198 1.00 64.66 336 ILE B CA 1
ATOM 7065 C C . ILE C 1 336 ? 5.359 -225.127 19.300 1.00 64.05 336 ILE B C 1
ATOM 7066 O O . ILE C 1 336 ? 5.710 -226.298 19.132 1.00 60.87 336 ILE B O 1
ATOM 7071 N N . LYS C 1 337 ? 4.797 -224.717 20.440 1.00 60.79 337 LYS B N 1
ATOM 7072 C CA . LYS C 1 337 ? 4.557 -225.594 21.584 1.00 59.42 337 LYS B CA 1
ATOM 7073 C C . LYS C 1 337 ? 3.076 -225.522 21.940 1.00 61.97 337 LYS B C 1
ATOM 7074 O O . LYS C 1 337 ? 2.682 -224.772 22.845 1.00 57.96 337 LYS B O 1
ATOM 7080 N N . PRO C 1 338 ? 2.224 -226.288 21.251 1.00 62.36 338 PRO B N 1
ATOM 7081 C CA . PRO C 1 338 ? 0.776 -226.175 21.499 1.00 60.81 338 PRO B CA 1
ATOM 7082 C C . PRO C 1 338 ? 0.339 -226.677 22.866 1.00 57.55 338 PRO B C 1
ATOM 7083 O O . PRO C 1 338 ? -0.784 -226.374 23.284 1.00 54.30 338 PRO B O 1
ATOM 7087 N N . GLU C 1 339 ? 1.180 -227.419 23.579 1.00 58.83 339 GLU B N 1
ATOM 7088 C CA . GLU C 1 339 ? 0.824 -227.967 24.880 1.00 59.49 339 GLU B CA 1
ATOM 7089 C C . GLU C 1 339 ? 1.370 -227.139 26.034 1.00 51.17 339 GLU B C 1
ATOM 7090 O O . GLU C 1 339 ? 1.217 -227.530 27.196 1.00 49.85 339 GLU B O 1
ATOM 7096 N N . ILE C 1 340 ? 1.992 -225.998 25.741 1.00 49.17 340 ILE B N 1
ATOM 7097 C CA . ILE C 1 340 ? 2.695 -225.239 26.766 1.00 47.61 340 ILE B CA 1
ATOM 7098 C C . ILE C 1 340 ? 1.702 -224.657 27.765 1.00 44.02 340 ILE B C 1
ATOM 7099 O O . ILE C 1 340 ? 0.587 -224.252 27.405 1.00 41.94 340 ILE B O 1
ATOM 7104 N N . HIS C 1 341 ? 2.088 -224.644 29.039 1.00 41.58 341 HIS B N 1
ATOM 7105 C CA . HIS C 1 341 ? 1.299 -223.933 30.031 1.00 39.35 341 HIS B CA 1
ATOM 7106 C C . HIS C 1 341 ? 1.386 -222.435 29.758 1.00 39.30 341 HIS B C 1
ATOM 7107 O O . HIS C 1 341 ? 2.464 -221.903 29.476 1.00 40.17 341 HIS B O 1
ATOM 7114 N N . VAL C 1 342 ? 0.248 -221.753 29.829 1.00 34.24 342 VAL B N 1
ATOM 7115 C CA . VAL C 1 342 ? 0.174 -220.324 29.523 1.00 35.77 342 VAL B CA 1
ATOM 7116 C C . VAL C 1 342 ? -0.395 -219.613 30.741 1.00 36.93 342 VAL B C 1
ATOM 7117 O O . VAL C 1 342 ? -1.597 -219.706 31.015 1.00 37.08 342 VAL B O 1
ATOM 7121 N N . GLY C 1 343 ? 0.463 -218.896 31.475 1.00 31.62 343 GLY B N 1
ATOM 7122 C CA . GLY C 1 343 ? 0.049 -218.228 32.692 1.00 27.18 343 GLY B CA 1
ATOM 7123 C C . GLY C 1 343 ? 0.626 -216.829 32.780 1.00 32.15 343 GLY B C 1
ATOM 7124 O O . GLY C 1 343 ? 1.370 -216.387 31.904 1.00 32.99 343 GLY B O 1
ATOM 7125 N N . ASN C 1 344 ? 0.259 -216.137 33.851 1.00 29.61 344 ASN B N 1
ATOM 7126 C CA . ASN C 1 344 ? 0.833 -214.838 34.170 1.00 32.51 344 ASN B CA 1
ATOM 7127 C C . ASN C 1 344 ? 1.641 -214.956 35.459 1.00 31.12 344 ASN B C 1
ATOM 7128 O O . ASN C 1 344 ? 1.769 -216.035 36.048 1.00 29.44 344 ASN B O 1
ATOM 7133 N N . VAL C 1 345 ? 2.214 -213.833 35.890 1.00 30.76 345 VAL B N 1
ATOM 7134 C CA . VAL C 1 345 ? 3.048 -213.864 37.087 1.00 28.30 345 VAL B CA 1
ATOM 7135 C C . VAL C 1 345 ? 2.204 -214.175 38.322 1.00 33.37 345 VAL B C 1
ATOM 7136 O O . VAL C 1 345 ? 2.672 -214.844 39.251 1.00 28.80 345 VAL B O 1
ATOM 7140 N N . SER C 1 346 ? 0.951 -213.705 38.349 1.00 25.82 346 SER B N 1
ATOM 7141 C CA . SER C 1 346 ? 0.063 -214.010 39.473 1.00 21.17 346 SER B CA 1
ATOM 7142 C C . SER C 1 346 ? -0.104 -215.516 39.654 1.00 24.91 346 SER B C 1
ATOM 7143 O O . SER C 1 346 ? -0.211 -216.000 40.784 1.00 26.32 346 SER B O 1
ATOM 7146 N N . TRP C 1 347 ? -0.120 -216.268 38.547 1.00 25.19 347 TRP B N 1
ATOM 7147 C CA . TRP C 1 347 ? -0.229 -217.725 38.613 1.00 25.16 347 TRP B CA 1
ATOM 7148 C C . TRP C 1 347 ? 0.925 -218.344 39.388 1.00 25.91 347 TRP B C 1
ATOM 7149 O O . TRP C 1 347 ? 0.723 -219.276 40.176 1.00 27.67 347 TRP B O 1
ATOM 7160 N N . LEU C 1 348 ? 2.148 -217.848 39.168 1.00 25.25 348 LEU B N 1
ATOM 7161 C CA . LEU C 1 348 ? 3.298 -218.361 39.912 1.00 26.26 348 LEU B CA 1
ATOM 7162 C C . LEU C 1 348 ? 3.094 -218.234 41.411 1.00 26.86 348 LEU B C 1
ATOM 7163 O O . LEU C 1 348 ? 3.396 -219.160 42.170 1.00 27.56 348 LEU B O 1
ATOM 7168 N N . PHE C 1 349 ? 2.600 -217.083 41.861 1.00 25.43 349 PHE B N 1
ATOM 7169 C CA . PHE C 1 349 ? 2.457 -216.853 43.290 1.00 27.13 349 PHE B CA 1
ATOM 7170 C C . PHE C 1 349 ? 1.249 -217.571 43.869 1.00 25.72 349 PHE B C 1
ATOM 7171 O O . PHE C 1 349 ? 1.254 -217.902 45.059 1.00 24.92 349 PHE B O 1
ATOM 7179 N N . TYR C 1 350 ? 0.228 -217.835 43.049 1.00 25.00 350 TYR B N 1
ATOM 7180 C CA . TYR C 1 350 ? -0.882 -218.690 43.476 1.00 25.43 350 TYR B CA 1
ATOM 7181 C C . TYR C 1 350 ? -0.417 -220.130 43.689 1.00 28.25 350 TYR B C 1
ATOM 7182 O O . TYR C 1 350 ? -0.791 -220.772 44.678 1.00 27.91 350 TYR B O 1
ATOM 7191 N N . MET C 1 351 ? 0.404 -220.652 42.775 1.00 25.45 351 MET B N 1
ATOM 7192 C CA . MET C 1 351 ? 0.976 -221.982 42.981 1.00 26.55 351 MET B CA 1
ATOM 7193 C C . MET C 1 351 ? 1.829 -222.014 44.238 1.00 27.75 351 MET B C 1
ATOM 7194 O O . MET C 1 351 ? 1.817 -223.003 44.986 1.00 30.45 351 MET B O 1
ATOM 7199 N N . PHE C 1 352 ? 2.566 -220.929 44.490 1.00 28.36 352 PHE B N 1
ATOM 7200 C CA . PHE C 1 352 ? 3.384 -220.830 45.692 1.00 29.98 352 PHE B CA 1
ATOM 7201 C C . PHE C 1 352 ? 2.517 -220.871 46.946 1.00 30.40 352 PHE B C 1
ATOM 7202 O O . PHE C 1 352 ? 2.844 -221.575 47.911 1.00 30.38 352 PHE B O 1
ATOM 7210 N N . ALA C 1 353 ? 1.399 -220.143 46.940 1.00 25.71 353 ALA B N 1
ATOM 7211 C CA . ALA C 1 353 ? 0.480 -220.170 48.077 1.00 24.89 353 ALA B CA 1
ATOM 7212 C C . ALA C 1 353 ? -0.117 -221.556 48.278 1.00 30.16 353 ALA B C 1
ATOM 7213 O O . ALA C 1 353 ? -0.189 -222.049 49.411 1.00 29.95 353 ALA B O 1
ATOM 7215 N N . LEU C 1 354 ? -0.539 -222.209 47.194 1.00 26.73 354 LEU B N 1
ATOM 7216 C CA . LEU C 1 354 ? -1.071 -223.568 47.295 1.00 29.25 354 LEU B CA 1
ATOM 7217 C C . LEU C 1 354 ? -0.001 -224.616 47.556 1.00 32.35 354 LEU B C 1
ATOM 7218 O O . LEU C 1 354 ? -0.348 -225.754 47.917 1.00 31.88 354 LEU B O 1
ATOM 7223 N N . GLN C 1 355 ? 1.279 -224.269 47.365 1.00 28.46 355 GLN B N 1
ATOM 7224 C CA . GLN C 1 355 ? 2.393 -225.210 47.465 1.00 31.00 355 GLN B CA 1
ATOM 7225 C C . GLN C 1 355 ? 2.210 -226.411 46.542 1.00 36.27 355 GLN B C 1
ATOM 7226 O O . GLN C 1 355 ? 2.647 -227.525 46.858 1.00 38.20 355 GLN B O 1
ATOM 7232 N N . LYS C 1 356 ? 1.561 -226.209 45.396 1.00 34.38 356 LYS B N 1
ATOM 7233 C CA . LYS C 1 356 ? 1.409 -227.291 44.431 1.00 42.99 356 LYS B CA 1
ATOM 7234 C C . LYS C 1 356 ? 1.389 -226.714 43.027 1.00 37.51 356 LYS B C 1
ATOM 7235 O O . LYS C 1 356 ? 0.674 -225.739 42.775 1.00 34.36 356 LYS B O 1
ATOM 7241 N N . PHE C 1 357 ? 2.167 -227.307 42.120 1.00 37.96 357 PHE B N 1
ATOM 7242 C CA . PHE C 1 357 ? 2.036 -226.930 40.721 1.00 33.55 357 PHE B CA 1
ATOM 7243 C C . PHE C 1 357 ? 0.636 -227.302 40.255 1.00 35.85 357 PHE B C 1
ATOM 7244 O O . PHE C 1 357 ? 0.179 -228.431 40.455 1.00 35.61 357 PHE B O 1
ATOM 7252 N N . THR C 1 358 ? -0.049 -226.339 39.662 1.00 33.83 358 THR B N 1
ATOM 7253 C CA . THR C 1 358 ? -1.458 -226.487 39.337 1.00 34.23 358 THR B CA 1
ATOM 7254 C C . THR C 1 358 ? -1.695 -225.928 37.941 1.00 32.68 358 THR B C 1
ATOM 7255 O O . THR C 1 358 ? -1.391 -224.760 37.698 1.00 33.50 358 THR B O 1
ATOM 7259 N N . PRO C 1 359 ? -2.202 -226.728 36.999 1.00 34.28 359 PRO B N 1
ATOM 7260 C CA . PRO C 1 359 ? -2.459 -226.213 35.644 1.00 34.83 359 PRO B CA 1
ATOM 7261 C C . PRO C 1 359 ? -3.382 -225.003 35.676 1.00 31.95 359 PRO B C 1
ATOM 7262 O O . PRO C 1 359 ? -4.264 -224.891 36.531 1.00 31.63 359 PRO B O 1
ATOM 7266 N N . VAL C 1 360 ? -3.173 -224.088 34.721 1.00 29.84 360 VAL B N 1
ATOM 7267 C CA . VAL C 1 360 ? -3.898 -222.817 34.739 1.00 30.71 360 VAL B CA 1
ATOM 7268 C C . VAL C 1 360 ? -5.403 -223.047 34.644 1.00 31.32 360 VAL B C 1
ATOM 7269 O O . VAL C 1 360 ? -6.192 -222.285 35.221 1.00 32.40 360 VAL B O 1
ATOM 7273 N N . SER C 1 361 ? -5.830 -224.099 33.939 1.00 32.18 361 SER B N 1
ATOM 7274 C CA . SER C 1 361 ? -7.260 -224.349 33.791 1.00 38.15 361 SER B CA 1
ATOM 7275 C C . SER C 1 361 ? -7.912 -224.742 35.108 1.00 38.96 361 SER B C 1
ATOM 7276 O O . SER C 1 361 ? -9.131 -224.607 35.249 1.00 40.74 361 SER B O 1
ATOM 7279 N N . GLN C 1 362 ? -7.129 -225.210 36.071 1.00 36.60 362 GLN B N 1
ATOM 7280 C CA . GLN C 1 362 ? -7.614 -225.506 37.408 1.00 33.41 362 GLN B CA 1
ATOM 7281 C C . GLN C 1 362 ? -7.456 -224.330 38.362 1.00 33.82 362 GLN B C 1
ATOM 7282 O O . GLN C 1 362 ? -7.842 -224.443 39.529 1.00 34.72 362 GLN B O 1
ATOM 7288 N N . CYS C 1 363 ? -6.901 -223.215 37.900 1.00 31.88 363 CYS B N 1
ATOM 7289 C CA . CYS C 1 363 ? -6.744 -222.016 38.703 1.00 27.93 363 CYS B CA 1
ATOM 7290 C C . CYS C 1 363 ? -7.885 -221.045 38.391 1.00 25.67 363 CYS B C 1
ATOM 7291 O O . CYS C 1 363 ? -8.918 -221.442 37.844 1.00 32.56 363 CYS B O 1
ATOM 7294 N N . LYS C 1 364 ? -7.691 -219.763 38.694 1.00 25.89 364 LYS B N 1
ATOM 7295 C CA . LYS C 1 364 ? -8.759 -218.780 38.596 1.00 23.10 364 LYS B CA 1
ATOM 7296 C C . LYS C 1 364 ? -8.616 -217.929 37.335 1.00 26.18 364 LYS B C 1
ATOM 7297 O O . LYS C 1 364 ? -7.593 -217.957 36.645 1.00 27.01 364 LYS B O 1
ATOM 7303 N N . LEU C 1 365 ? -9.679 -217.167 37.032 1.00 27.63 365 LEU B N 1
ATOM 7304 C CA . LEU C 1 365 ? -9.688 -216.347 35.819 1.00 25.97 365 LEU B CA 1
ATOM 7305 C C . LEU C 1 365 ? -8.527 -215.364 35.789 1.00 26.66 365 LEU B C 1
ATOM 7306 O O . LEU C 1 365 ? -8.013 -215.045 34.709 1.00 27.61 365 LEU B O 1
ATOM 7311 N N . ILE C 1 366 ? -8.117 -214.862 36.960 1.00 26.15 366 ILE B N 1
ATOM 7312 C CA . ILE C 1 366 ? -7.051 -213.867 37.059 1.00 24.29 366 ILE B CA 1
ATOM 7313 C C . ILE C 1 366 ? -5.657 -214.449 36.891 1.00 26.85 366 ILE B C 1
ATOM 7314 O O . ILE C 1 366 ? -4.675 -213.704 37.013 1.00 27.21 366 ILE B O 1
ATOM 7319 N N . HIS C 1 367 ? -5.524 -215.753 36.632 1.00 24.33 367 HIS B N 1
ATOM 7320 C CA . HIS C 1 367 ? -4.201 -216.368 36.518 1.00 25.98 367 HIS B CA 1
ATOM 7321 C C . HIS C 1 367 ? -3.783 -216.625 35.073 1.00 29.61 367 HIS B C 1
ATOM 7322 O O . HIS C 1 367 ? -2.721 -217.216 34.837 1.00 28.37 367 HIS B O 1
ATOM 7329 N N . GLN C 1 368 ? -4.597 -216.164 34.083 1.00 26.86 368 GLN B N 1
ATOM 7330 C CA . GLN C 1 368 ? -4.265 -216.212 32.669 1.00 31.81 368 GLN B CA 1
ATOM 7331 C C . GLN C 1 368 ? -3.754 -214.851 32.215 1.00 25.95 368 GLN B C 1
ATOM 7332 O O . GLN C 1 368 ? -4.107 -213.830 32.811 1.00 32.37 368 GLN B O 1
ATOM 7338 N N . PRO C 1 369 ? -2.906 -214.798 31.187 1.00 30.09 369 PRO B N 1
ATOM 7339 C CA . PRO C 1 369 ? -2.583 -213.504 30.576 1.00 31.80 369 PRO B CA 1
ATOM 7340 C C . PRO C 1 369 ? -3.869 -212.753 30.269 1.00 28.24 369 PRO B C 1
ATOM 7341 O O . PRO C 1 369 ? -4.881 -213.346 29.887 1.00 27.70 369 PRO B O 1
ATOM 7345 N N . PHE C 1 370 ? -3.841 -211.444 30.492 1.00 28.77 370 PHE B N 1
ATOM 7346 C CA . PHE C 1 370 ? -5.074 -210.673 30.598 1.00 29.26 370 PHE B CA 1
ATOM 7347 C C . PHE C 1 370 ? -5.673 -210.369 29.230 1.00 29.82 370 PHE B C 1
ATOM 7348 O O . PHE C 1 370 ? -4.958 -210.075 28.266 1.00 30.99 370 PHE B O 1
ATOM 7356 N N . HIS C 1 371 ? -6.998 -210.459 29.150 1.00 26.06 371 HIS B N 1
ATOM 7357 C CA . HIS C 1 371 ? -7.708 -210.050 27.957 1.00 27.27 371 HIS B CA 1
ATOM 7358 C C . HIS C 1 371 ? -7.465 -208.570 27.697 1.00 30.09 371 HIS B C 1
ATOM 7359 O O . HIS C 1 371 ? -7.097 -207.804 28.593 1.00 28.73 371 HIS B O 1
ATOM 7366 N N . ALA C 1 372 ? -7.667 -208.167 26.447 1.00 30.61 372 ALA B N 1
ATOM 7367 C CA . ALA C 1 372 ? -7.814 -206.751 26.164 1.00 28.59 372 ALA B CA 1
ATOM 7368 C C . ALA C 1 372 ? -8.938 -206.189 27.026 1.00 29.73 372 ALA B C 1
ATOM 7369 O O . ALA C 1 372 ? -9.902 -206.888 27.354 1.00 29.26 372 ALA B O 1
ATOM 7371 N N . LYS C 1 373 ? -8.795 -204.926 27.426 1.00 28.74 373 LYS B N 1
ATOM 7372 C CA . LYS C 1 373 ? -9.794 -204.307 28.289 1.00 32.26 373 LYS B CA 1
ATOM 7373 C C . LYS C 1 373 ? -11.159 -204.279 27.604 1.00 30.93 373 LYS B C 1
ATOM 7374 O O . LYS C 1 373 ? -11.290 -203.818 26.468 1.00 32.16 373 LYS B O 1
ATOM 7380 N N . LEU C 1 374 ? -12.167 -204.790 28.308 1.00 27.18 374 LEU B N 1
ATOM 7381 C CA . LEU C 1 374 ? -13.539 -204.892 27.810 1.00 29.94 374 LEU B CA 1
ATOM 7382 C C . LEU C 1 374 ? -14.288 -203.576 27.972 1.00 31.22 374 LEU B C 1
ATOM 7383 O O . LEU C 1 374 ? -14.979 -203.126 27.048 1.00 34.66 374 LEU B O 1
ATOM 7388 N N . PHE C 1 375 ? -14.176 -202.963 29.149 1.00 25.74 375 PHE B N 1
ATOM 7389 C CA . PHE C 1 375 ? -14.823 -201.699 29.493 1.00 26.99 375 PHE B CA 1
ATOM 7390 C C . PHE C 1 375 ? -13.794 -200.577 29.604 1.00 24.85 375 PHE B C 1
ATOM 7391 O O . PHE C 1 375 ? -12.589 -200.811 29.693 1.00 23.60 375 PHE B O 1
ATOM 7399 N N . THR C 1 376 ? -14.297 -199.339 29.639 1.00 26.68 376 THR B N 1
ATOM 7400 C CA . THR C 1 376 ? -13.536 -198.179 30.088 1.00 26.61 376 THR B CA 1
ATOM 7401 C C . THR C 1 376 ? -13.940 -197.817 31.517 1.00 21.14 376 THR B C 1
ATOM 7402 O O . THR C 1 376 ? -14.951 -198.287 32.037 1.00 22.68 376 THR B O 1
ATOM 7406 N N . SER C 1 377 ? -13.142 -196.946 32.142 1.00 21.21 377 SER B N 1
ATOM 7407 C CA . SER C 1 377 ? -13.478 -196.447 33.473 1.00 20.65 377 SER B CA 1
ATOM 7408 C C . SER C 1 377 ? -14.800 -195.676 33.455 1.00 23.24 377 SER B C 1
ATOM 7409 O O . SER C 1 377 ? -15.588 -195.745 34.408 1.00 22.78 377 SER B O 1
ATOM 7412 N N . LYS C 1 378 ? -15.062 -194.947 32.374 1.00 23.48 378 LYS B N 1
ATOM 7413 C CA . LYS C 1 378 ? -16.305 -194.188 32.287 1.00 25.98 378 LYS B CA 1
ATOM 7414 C C . LYS C 1 378 ? -17.513 -195.116 32.314 1.00 30.45 378 LYS B C 1
ATOM 7415 O O . LYS C 1 378 ? -18.579 -194.744 32.820 1.00 26.64 378 LYS B O 1
ATOM 7421 N N . GLU C 1 379 ? -17.356 -196.336 31.797 1.00 24.60 379 GLU B N 1
ATOM 7422 C CA . GLU C 1 379 ? -18.422 -197.323 31.765 1.00 24.28 379 GLU B CA 1
ATOM 7423 C C . GLU C 1 379 ? -18.497 -198.178 33.025 1.00 26.12 379 GLU B C 1
ATOM 7424 O O . GLU C 1 379 ? -19.563 -198.723 33.318 1.00 24.31 379 GLU B O 1
ATOM 7430 N N . LEU C 1 380 ? -17.391 -198.319 33.767 1.00 21.96 380 LEU B N 1
ATOM 7431 C CA . LEU C 1 380 ? -17.266 -199.360 34.807 1.00 19.74 380 LEU B CA 1
ATOM 7432 C C . LEU C 1 380 ? -16.445 -198.751 35.946 1.00 24.63 380 LEU B C 1
ATOM 7433 O O . LEU C 1 380 ? -15.225 -198.912 36.030 1.00 22.15 380 LEU B O 1
ATOM 7438 N N . THR C 1 381 ? -17.094 -197.988 36.812 1.00 20.49 381 THR B N 1
ATOM 7439 C CA . THR C 1 381 ? -16.459 -197.517 38.044 1.00 22.79 381 THR B CA 1
ATOM 7440 C C . THR C 1 381 ? -17.307 -198.058 39.193 1.00 25.38 381 THR B C 1
ATOM 7441 O O . THR C 1 381 ? -18.344 -197.485 39.546 1.00 22.83 381 THR B O 1
ATOM 7445 N N . VAL C 1 382 ? -16.893 -199.177 39.772 1.00 19.59 382 VAL B N 1
ATOM 7446 C CA . VAL C 1 382 ? -17.807 -199.972 40.591 1.00 21.31 382 VAL B CA 1
ATOM 7447 C C . VAL C 1 382 ? -17.451 -199.850 42.064 1.00 23.22 382 VAL B C 1
ATOM 7448 O O . VAL C 1 382 ? -16.282 -199.942 42.457 1.00 24.83 382 VAL B O 1
ATOM 7452 N N . ALA C 1 383 ? -18.484 -199.643 42.879 1.00 20.43 383 ALA B N 1
ATOM 7453 C CA . ALA C 1 383 ? -18.392 -199.838 44.313 1.00 21.57 383 ALA B CA 1
ATOM 7454 C C . ALA C 1 383 ? -18.787 -201.277 44.641 1.00 22.14 383 ALA B C 1
ATOM 7455 O O . ALA C 1 383 ? -19.469 -201.950 43.865 1.00 22.19 383 ALA B O 1
ATOM 7457 N N . TYR C 1 384 ? -18.329 -201.762 45.792 1.00 23.60 384 TYR B N 1
ATOM 7458 C CA . TYR C 1 384 ? -18.680 -203.114 46.205 1.00 26.62 384 TYR B CA 1
ATOM 7459 C C . TYR C 1 384 ? -18.962 -203.130 47.700 1.00 26.27 384 TYR B C 1
ATOM 7460 O O . TYR C 1 384 ? -18.531 -202.249 48.446 1.00 25.91 384 TYR B O 1
ATOM 7469 N N . THR C 1 385 ? -19.724 -204.136 48.121 1.00 26.17 385 THR B N 1
ATOM 7470 C CA . THR C 1 385 ? -20.198 -204.211 49.496 1.00 29.36 385 THR B CA 1
ATOM 7471 C C . THR C 1 385 ? -20.527 -205.662 49.828 1.00 27.15 385 THR B C 1
ATOM 7472 O O . THR C 1 385 ? -20.884 -206.447 48.945 1.00 26.91 385 THR B O 1
ATOM 7476 N N . ASN C 1 386 ? -20.364 -206.007 51.109 1.00 23.93 386 ASN B N 1
ATOM 7477 C CA . ASN C 1 386 ? -20.655 -207.328 51.673 1.00 26.93 386 ASN B CA 1
ATOM 7478 C C . ASN C 1 386 ? -19.643 -208.396 51.275 1.00 30.50 386 ASN B C 1
ATOM 7479 O O . ASN C 1 386 ? -19.929 -209.596 51.416 1.00 29.66 386 ASN B O 1
ATOM 7484 N N . TYR C 1 387 ? -18.460 -207.996 50.809 1.00 24.49 387 TYR B N 1
ATOM 7485 C CA . TYR C 1 387 ? -17.318 -208.889 50.617 1.00 27.45 387 TYR B CA 1
ATOM 7486 C C . TYR C 1 387 ? -16.358 -208.749 51.790 1.00 30.65 387 TYR B C 1
ATOM 7487 O O . TYR C 1 387 ? -16.237 -207.676 52.383 1.00 33.51 387 TYR B O 1
ATOM 7496 N N . PHE C 1 388 ? -15.690 -209.852 52.149 1.00 22.60 388 PHE B N 1
ATOM 7497 C CA . PHE C 1 388 ? -14.753 -209.830 53.261 1.00 24.81 388 PHE B CA 1
ATOM 7498 C C . PHE C 1 388 ? -13.375 -210.334 52.838 1.00 26.19 388 PHE B C 1
ATOM 7499 O O . PHE C 1 388 ? -13.244 -211.187 51.950 1.00 24.92 388 PHE B O 1
ATOM 7507 N N . GLY C 1 389 ? -12.350 -209.774 53.482 1.00 28.85 389 GLY B N 1
ATOM 7508 C CA . GLY C 1 389 ? -10.987 -210.282 53.339 1.00 31.45 389 GLY B CA 1
ATOM 7509 C C . GLY C 1 389 ? -10.509 -210.317 51.899 1.00 30.13 389 GLY B C 1
ATOM 7510 O O . GLY C 1 389 ? -10.643 -209.346 51.149 1.00 28.95 389 GLY B O 1
ATOM 7511 N N . SER C 1 390 ? -9.963 -211.469 51.497 1.00 24.98 390 SER B N 1
ATOM 7512 C CA . SER C 1 390 ? -9.385 -211.622 50.165 1.00 25.94 390 SER B CA 1
ATOM 7513 C C . SER C 1 390 ? -10.408 -211.512 49.043 1.00 23.77 390 SER B C 1
ATOM 7514 O O . SER C 1 390 ? -10.007 -211.328 47.885 1.00 24.59 390 SER B O 1
ATOM 7517 N N . GLN C 1 391 ? -11.711 -211.625 49.339 1.00 22.06 391 GLN B N 1
ATOM 7518 C CA . GLN C 1 391 ? -12.707 -211.323 48.312 1.00 23.75 391 GLN B CA 1
ATOM 7519 C C . GLN C 1 391 ? -12.573 -209.898 47.807 1.00 21.99 391 GLN B C 1
ATOM 7520 O O . GLN C 1 391 ? -12.873 -209.625 46.645 1.00 22.43 391 GLN B O 1
ATOM 7526 N N . ARG C 1 392 ? -12.195 -208.972 48.682 1.00 20.78 392 ARG B N 1
ATOM 7527 C CA . ARG C 1 392 ? -12.085 -207.583 48.251 1.00 19.46 392 ARG B CA 1
ATOM 7528 C C . ARG C 1 392 ? -10.914 -207.423 47.297 1.00 24.26 392 ARG B C 1
ATOM 7529 O O . ARG C 1 392 ? -11.003 -206.681 46.312 1.00 24.90 392 ARG B O 1
ATOM 7537 N N . PHE C 1 393 ? -9.815 -208.135 47.568 1.00 21.70 393 PHE B N 1
ATOM 7538 C CA . PHE C 1 393 ? -8.664 -208.083 46.664 1.00 25.56 393 PHE B CA 1
ATOM 7539 C C . PHE C 1 393 ? -9.016 -208.668 45.307 1.00 22.84 393 PHE B C 1
ATOM 7540 O O . PHE C 1 393 ? -8.599 -208.144 44.259 1.00 22.09 393 PHE B O 1
ATOM 7548 N N . TYR C 1 394 ? -9.790 -209.753 45.311 1.00 22.55 394 TYR B N 1
ATOM 7549 C CA . TYR C 1 394 ? -10.173 -210.406 44.067 1.00 23.44 394 TYR B CA 1
ATOM 7550 C C . TYR C 1 394 ? -11.070 -209.507 43.228 1.00 26.28 394 TYR B C 1
ATOM 7551 O O . TYR C 1 394 ? -10.876 -209.388 42.013 1.00 22.75 394 TYR B O 1
ATOM 7560 N N . ILE C 1 395 ? -12.048 -208.849 43.852 1.00 22.83 395 ILE B N 1
ATOM 7561 C CA . ILE C 1 395 ? -12.920 -207.975 43.067 1.00 25.60 395 ILE B CA 1
ATOM 7562 C C . ILE C 1 395 ? -12.132 -206.781 42.509 1.00 26.01 395 ILE B C 1
ATOM 7563 O O . ILE C 1 395 ? -12.326 -206.378 41.354 1.00 23.07 395 ILE B O 1
ATOM 7568 N N . GLN C 1 396 ? -11.184 -206.239 43.283 1.00 21.93 396 GLN B N 1
ATOM 7569 C CA . GLN C 1 396 ? -10.338 -205.160 42.762 1.00 25.18 396 GLN B CA 1
ATOM 7570 C C . GLN C 1 396 ? -9.585 -205.600 41.510 1.00 24.54 396 GLN B C 1
ATOM 7571 O O . GLN C 1 396 ? -9.501 -204.850 40.529 1.00 23.64 396 GLN B O 1
ATOM 7577 N N . ARG C 1 397 ? -9.022 -206.812 41.535 1.00 20.72 397 ARG B N 1
ATOM 7578 C CA . ARG C 1 397 ? -8.258 -207.329 40.404 1.00 21.68 397 ARG B CA 1
ATOM 7579 C C . ARG C 1 397 ? -9.161 -207.613 39.211 1.00 20.84 397 ARG B C 1
ATOM 7580 O O . ARG C 1 397 ? -8.811 -207.286 38.070 1.00 21.98 397 ARG B O 1
ATOM 7588 N N . LEU C 1 398 ? -10.312 -208.245 39.456 1.00 22.12 398 LEU B N 1
ATOM 7589 C CA . LEU C 1 398 ? -11.252 -208.544 38.382 1.00 20.40 398 LEU B CA 1
ATOM 7590 C C . LEU C 1 398 ? -11.702 -207.266 37.684 1.00 19.64 398 LEU B C 1
ATOM 7591 O O . LEU C 1 398 ? -11.720 -207.195 36.452 1.00 21.81 398 LEU B O 1
ATOM 7596 N N . VAL C 1 399 ? -12.072 -206.244 38.466 1.00 22.36 399 VAL B N 1
ATOM 7597 C CA . VAL C 1 399 ? -12.544 -204.995 37.854 1.00 21.36 399 VAL B CA 1
ATOM 7598 C C . VAL C 1 399 ? -11.423 -204.366 37.047 1.00 20.28 399 VAL B C 1
ATOM 7599 O O . VAL C 1 399 ? -11.637 -203.878 35.928 1.00 22.52 399 VAL B O 1
ATOM 7603 N N . GLU C 1 400 ? -10.201 -204.410 37.588 1.00 18.91 400 GLU B N 1
ATOM 7604 C CA . GLU C 1 400 ? -9.049 -203.831 36.900 1.00 21.27 400 GLU B CA 1
ATOM 7605 C C . GLU C 1 400 ? -8.824 -204.474 35.533 1.00 24.51 400 GLU B C 1
ATOM 7606 O O . GLU C 1 400 ? -8.630 -203.771 34.533 1.00 23.62 400 GLU B O 1
ATOM 7612 N N . ILE C 1 401 ? -8.859 -205.808 35.461 1.00 22.97 401 ILE B N 1
ATOM 7613 C CA . ILE C 1 401 ? -8.581 -206.483 34.192 1.00 23.80 401 ILE B CA 1
ATOM 7614 C C . ILE C 1 401 ? -9.775 -206.460 33.241 1.00 26.98 401 ILE B C 1
ATOM 7615 O O . ILE C 1 401 ? -9.598 -206.691 32.036 1.00 26.30 401 ILE B O 1
ATOM 7620 N N . LEU C 1 402 ? -10.979 -206.155 33.737 1.00 23.70 402 LEU B N 1
ATOM 7621 C CA . LEU C 1 402 ? -12.095 -205.832 32.859 1.00 23.68 402 LEU B CA 1
ATOM 7622 C C . LEU C 1 402 ? -11.970 -204.446 32.231 1.00 26.15 402 LEU B C 1
ATOM 7623 O O . LEU C 1 402 ? -12.705 -204.147 31.287 1.00 25.51 402 LEU B O 1
ATOM 7628 N N . GLY C 1 403 ? -11.095 -203.595 32.750 1.00 22.96 403 GLY B N 1
ATOM 7629 C CA . GLY C 1 403 ? -10.913 -202.255 32.220 1.00 24.58 403 GLY B CA 1
ATOM 7630 C C . GLY C 1 403 ? -11.523 -201.157 33.063 1.00 27.26 403 GLY B C 1
ATOM 7631 O O . GLY C 1 403 ? -11.473 -199.990 32.657 1.00 27.01 403 GLY B O 1
ATOM 7632 N N . GLY C 1 404 ? -12.094 -201.487 34.223 1.00 24.57 404 GLY B N 1
ATOM 7633 C CA . GLY C 1 404 ? -12.746 -200.510 35.066 1.00 23.72 404 GLY B CA 1
ATOM 7634 C C . GLY C 1 404 ? -11.899 -200.052 36.248 1.00 25.69 404 GLY B C 1
ATOM 7635 O O . GLY C 1 404 ? -10.721 -200.390 36.411 1.00 24.02 404 GLY B O 1
ATOM 7636 N N . LEU C 1 405 ? -12.545 -199.248 37.083 1.00 20.34 405 LEU B N 1
ATOM 7637 C CA . LEU C 1 405 ? -12.038 -198.805 38.373 1.00 23.08 405 LEU B CA 1
ATOM 7638 C C . LEU C 1 405 ? -12.980 -199.313 39.446 1.00 19.96 405 LEU B C 1
ATOM 7639 O O . LEU C 1 405 ? -14.183 -199.445 39.212 1.00 23.67 405 LEU B O 1
ATOM 7644 N N . SER C 1 406 ? -12.420 -199.670 40.607 1.00 21.23 406 SER B N 1
ATOM 7645 C CA . SER C 1 406 ? -13.231 -200.068 41.745 1.00 21.98 406 SER B CA 1
ATOM 7646 C C . SER C 1 406 ? -12.989 -199.091 42.890 1.00 23.33 406 SER B C 1
ATOM 7647 O O . SER C 1 406 ? -11.958 -198.412 42.950 1.00 27.02 406 SER B O 1
ATOM 7650 N N . THR C 1 407 ? -13.975 -198.997 43.786 1.00 22.61 407 THR B N 1
ATOM 7651 C CA . THR C 1 407 ? -13.915 -198.086 44.935 1.00 21.39 407 THR B CA 1
ATOM 7652 C C . THR C 1 407 ? -14.519 -198.811 46.134 1.00 19.32 407 THR B C 1
ATOM 7653 O O . THR C 1 407 ? -15.588 -199.432 46.006 1.00 22.73 407 THR B O 1
ATOM 7657 N N . PRO C 1 408 ? -13.880 -198.742 47.305 1.00 23.98 408 PRO B N 1
ATOM 7658 C CA . PRO C 1 408 ? -14.520 -199.265 48.524 1.00 26.50 408 PRO B CA 1
ATOM 7659 C C . PRO C 1 408 ? -15.619 -198.366 49.030 1.00 27.01 408 PRO B C 1
ATOM 7660 O O . PRO C 1 408 ? -16.502 -198.837 49.759 1.00 25.52 408 PRO B O 1
ATOM 7664 N N . GLU C 1 409 ? -15.603 -197.094 48.648 1.00 24.24 409 GLU B N 1
ATOM 7665 C CA . GLU C 1 409 ? -16.622 -196.142 49.046 1.00 25.00 409 GLU B CA 1
ATOM 7666 C C . GLU C 1 409 ? -17.670 -196.016 47.948 1.00 23.44 409 GLU B C 1
ATOM 7667 O O . GLU C 1 409 ? -17.432 -196.346 46.785 1.00 24.76 409 GLU B O 1
ATOM 7673 N N . LEU C 1 410 ? -18.850 -195.561 48.344 1.00 21.71 410 LEU B N 1
ATOM 7674 C CA . LEU C 1 410 ? -19.949 -195.313 47.415 1.00 22.07 410 LEU B CA 1
ATOM 7675 C C . LEU C 1 410 ? -20.115 -193.812 47.208 1.00 20.65 410 LEU B C 1
ATOM 7676 O O . LEU C 1 410 ? -20.333 -193.071 48.173 1.00 25.98 410 LEU B O 1
ATOM 7681 N N . THR C 1 411 ? -20.020 -193.359 45.953 1.00 20.35 411 THR B N 1
ATOM 7682 C CA . THR C 1 411 ? -20.372 -191.985 45.613 1.00 21.64 411 THR B CA 1
ATOM 7683 C C . THR C 1 411 ? -21.214 -191.987 44.350 1.00 20.85 411 THR B C 1
ATOM 7684 O O . THR C 1 411 ? -21.368 -193.008 43.678 1.00 23.68 411 THR B O 1
ATOM 7688 N N . ARG C 1 412 ? -21.698 -190.794 43.992 1.00 21.40 412 ARG B N 1
ATOM 7689 C CA . ARG C 1 412 ? -22.463 -190.638 42.765 1.00 21.54 412 ARG B CA 1
ATOM 7690 C C . ARG C 1 412 ? -21.610 -190.780 41.510 1.00 26.76 412 ARG B C 1
ATOM 7691 O O . ARG C 1 412 ? -22.165 -190.862 40.413 1.00 25.38 412 ARG B O 1
ATOM 7699 N N . LYS C 1 413 ? -20.282 -190.854 41.638 1.00 24.88 413 LYS B N 1
ATOM 7700 C CA . LYS C 1 413 ? -19.462 -191.172 40.474 1.00 26.27 413 LYS B CA 1
ATOM 7701 C C . LYS C 1 413 ? -19.587 -192.637 40.065 1.00 25.09 413 LYS B C 1
ATOM 7702 O O . LYS C 1 413 ? -19.385 -192.960 38.889 1.00 23.47 413 LYS B O 1
ATOM 7708 N N . ASN C 1 414 ? -19.973 -193.522 40.985 1.00 20.95 414 ASN B N 1
ATOM 7709 C CA . ASN C 1 414 ? -20.021 -194.944 40.668 1.00 22.27 414 ASN B CA 1
ATOM 7710 C C . ASN C 1 414 ? -21.091 -195.252 39.627 1.00 20.36 414 ASN B C 1
ATOM 7711 O O . ASN C 1 414 ? -22.188 -194.684 39.640 1.00 25.06 414 ASN B O 1
ATOM 7716 N N . THR C 1 415 ? -20.765 -196.179 38.726 1.00 19.82 415 THR B N 1
ATOM 7717 C CA . THR C 1 415 ? -21.696 -196.667 37.716 1.00 23.29 415 THR B CA 1
ATOM 7718 C C . THR C 1 415 ? -22.452 -197.902 38.179 1.00 23.89 415 THR B C 1
ATOM 7719 O O . THR C 1 415 ? -23.547 -198.184 37.676 1.00 23.78 415 THR B O 1
ATOM 7723 N N . HIS C 1 416 ? -21.851 -198.669 39.081 1.00 22.95 416 HIS B N 1
ATOM 7724 C CA . HIS C 1 416 ? -22.412 -199.923 39.554 1.00 24.79 416 HIS B CA 1
ATOM 7725 C C . HIS C 1 416 ? -22.110 -200.077 41.033 1.00 23.30 416 HIS B C 1
ATOM 7726 O O . HIS C 1 416 ? -21.111 -199.549 41.534 1.00 23.34 416 HIS B O 1
ATOM 7733 N N . LEU C 1 417 ? -22.980 -200.818 41.719 1.00 25.96 417 LEU B N 1
ATOM 7734 C CA . LEU C 1 417 ? -22.683 -201.415 43.019 1.00 23.79 417 LEU B CA 1
ATOM 7735 C C . LEU C 1 417 ? -22.724 -202.926 42.850 1.00 25.59 417 LEU B C 1
ATOM 7736 O O . LEU C 1 417 ? -23.734 -203.466 42.384 1.00 23.77 417 LEU B O 1
ATOM 7741 N N . ILE C 1 418 ? -21.636 -203.608 43.230 1.00 22.15 418 ILE B N 1
ATOM 7742 C CA . ILE C 1 418 ? -21.539 -205.064 43.143 1.00 23.02 418 ILE B CA 1
ATOM 7743 C C . ILE C 1 418 ? -21.768 -205.629 44.535 1.00 24.99 418 ILE B C 1
ATOM 7744 O O . ILE C 1 418 ? -21.113 -205.209 45.497 1.00 25.06 418 ILE B O 1
ATOM 7749 N N . THR C 1 419 ? -22.679 -206.590 44.646 1.00 23.72 419 THR B N 1
ATOM 7750 C CA . THR C 1 419 ? -22.990 -207.158 45.946 1.00 29.34 419 THR B CA 1
ATOM 7751 C C . THR C 1 419 ? -23.519 -208.570 45.754 1.00 32.06 419 THR B C 1
ATOM 7752 O O . THR C 1 419 ? -24.003 -208.933 44.681 1.00 31.48 419 THR B O 1
ATOM 7756 N N . LYS C 1 420 ? -23.427 -209.367 46.813 1.00 27.78 420 LYS B N 1
ATOM 7757 C CA . LYS C 1 420 ? -23.918 -210.734 46.787 1.00 32.49 420 LYS B CA 1
ATOM 7758 C C . LYS C 1 420 ? -25.135 -210.936 47.682 1.00 35.16 420 LYS B C 1
ATOM 7759 O O . LYS C 1 420 ? -25.728 -212.023 47.665 1.00 33.66 420 LYS B O 1
ATOM 7765 N N . SER C 1 421 ? -25.504 -209.931 48.475 1.00 31.94 421 SER B N 1
ATOM 7766 C CA . SER C 1 421 ? -26.602 -210.031 49.423 1.00 34.80 421 SER B CA 1
ATOM 7767 C C . SER C 1 421 ? -27.284 -208.672 49.502 1.00 33.71 421 SER B C 1
ATOM 7768 O O . SER C 1 421 ? -26.834 -207.695 48.898 1.00 33.79 421 SER B O 1
ATOM 7771 N N . THR C 1 422 ? -28.375 -208.607 50.265 1.00 34.03 422 THR B N 1
ATOM 7772 C CA . THR C 1 422 ? -29.161 -207.384 50.369 1.00 33.14 422 THR B CA 1
ATOM 7773 C C . THR C 1 422 ? -28.908 -206.620 51.665 1.00 30.15 422 THR B C 1
ATOM 7774 O O . THR C 1 422 ? -29.639 -205.663 51.960 1.00 36.94 422 THR B O 1
ATOM 7778 N N . ILE C 1 423 ? -27.914 -207.009 52.449 1.00 32.64 423 ILE B N 1
ATOM 7779 C CA . ILE C 1 423 ? -27.734 -206.363 53.743 1.00 38.16 423 ILE B CA 1
ATOM 7780 C C . ILE C 1 423 ? -26.875 -205.120 53.572 1.00 32.74 423 ILE B C 1
ATOM 7781 O O . ILE C 1 423 ? -26.060 -205.016 52.641 1.00 34.14 423 ILE B O 1
ATOM 7786 N N . GLY C 1 424 ? -27.064 -204.160 54.467 1.00 32.16 424 GLY B N 1
ATOM 7787 C CA . GLY C 1 424 ? -26.107 -203.087 54.634 1.00 35.58 424 GLY B CA 1
ATOM 7788 C C . GLY C 1 424 ? -26.566 -201.770 54.020 1.00 33.42 424 GLY B C 1
ATOM 7789 O O . GLY C 1 424 ? -27.523 -201.689 53.245 1.00 30.58 424 GLY B O 1
ATOM 7790 N N . LYS C 1 425 ? -25.817 -200.730 54.382 1.00 35.32 425 LYS B N 1
ATOM 7791 C CA . LYS C 1 425 ? -26.210 -199.363 54.062 1.00 34.93 425 LYS B CA 1
ATOM 7792 C C . LYS C 1 425 ? -26.052 -199.064 52.580 1.00 31.68 425 LYS B C 1
ATOM 7793 O O . LYS C 1 425 ? -26.866 -198.329 52.007 1.00 32.21 425 LYS B O 1
ATOM 7799 N N . LYS C 1 426 ? -25.000 -199.593 51.948 1.00 29.72 426 LYS B N 1
ATOM 7800 C CA . LYS C 1 426 ? -24.777 -199.276 50.538 1.00 30.33 426 LYS B CA 1
ATOM 7801 C C . LYS C 1 426 ? -25.890 -199.845 49.662 1.00 31.73 426 LYS B C 1
ATOM 7802 O O . LYS C 1 426 ? -26.366 -199.175 48.740 1.00 27.65 426 LYS B O 1
ATOM 7808 N N . PHE C 1 427 ? -26.313 -201.084 49.927 1.00 28.80 427 PHE B N 1
ATOM 7809 C CA . PHE C 1 427 ? -27.417 -201.659 49.163 1.00 33.28 427 PHE B CA 1
ATOM 7810 C C . PHE C 1 427 ? -28.662 -200.785 49.258 1.00 31.74 427 PHE B C 1
ATOM 7811 O O . PHE C 1 427 ? -29.315 -200.495 48.245 1.00 32.12 427 PHE B O 1
ATOM 7819 N N . LYS C 1 428 ? -28.984 -200.319 50.469 1.00 31.50 428 LYS B N 1
ATOM 7820 C CA . LYS C 1 428 ? -30.163 -199.477 50.660 1.00 35.53 428 LYS B CA 1
ATOM 7821 C C . LYS C 1 428 ? -30.037 -198.151 49.905 1.00 36.62 428 LYS B C 1
ATOM 7822 O O . LYS C 1 428 ? -30.984 -197.707 49.238 1.00 32.77 428 LYS B O 1
ATOM 7828 N N . VAL C 1 429 ? -28.876 -197.494 50.006 1.00 29.99 429 VAL B N 1
ATOM 7829 C CA . VAL C 1 429 ? -28.688 -196.227 49.294 1.00 31.22 429 VAL B CA 1
ATOM 7830 C C . VAL C 1 429 ? -28.800 -196.440 47.791 1.00 31.22 429 VAL B C 1
ATOM 7831 O O . VAL C 1 429 ? -29.479 -195.683 47.086 1.00 31.23 429 VAL B O 1
ATOM 7835 N N . ALA C 1 430 ? -28.136 -197.477 47.280 1.00 30.41 430 ALA B N 1
ATOM 7836 C CA . ALA C 1 430 ? -28.081 -197.679 45.834 1.00 32.40 430 ALA B CA 1
ATOM 7837 C C . ALA C 1 430 ? -29.447 -198.033 45.273 1.00 39.27 430 ALA B C 1
ATOM 7838 O O . ALA C 1 430 ? -29.789 -197.632 44.154 1.00 38.30 430 ALA B O 1
ATOM 7840 N N . LYS C 1 431 ? -30.237 -198.798 46.033 1.00 35.07 431 LYS B N 1
ATOM 7841 C CA . LYS C 1 431 ? -31.589 -199.134 45.605 1.00 38.36 431 LYS B CA 1
ATOM 7842 C C . LYS C 1 431 ? -32.429 -197.880 45.406 1.00 40.75 431 LYS B C 1
ATOM 7843 O O . LYS C 1 431 ? -33.140 -197.748 44.404 1.00 48.97 431 LYS B O 1
ATOM 7849 N N . LYS C 1 432 ? -32.366 -196.947 46.359 1.00 39.72 432 LYS B N 1
ATOM 7850 C CA . LYS C 1 432 ? -33.055 -195.672 46.191 1.00 38.76 432 LYS B CA 1
ATOM 7851 C C . LYS C 1 432 ? -32.516 -194.899 44.991 1.00 42.88 432 LYS B C 1
ATOM 7852 O O . LYS C 1 432 ? -33.288 -194.327 44.212 1.00 45.06 432 LYS B O 1
ATOM 7858 N N . TRP C 1 433 ? -31.191 -194.871 44.827 1.00 37.81 433 TRP B N 1
ATOM 7859 C CA . TRP C 1 433 ? -30.582 -194.132 43.722 1.00 36.65 433 TRP B CA 1
ATOM 7860 C C . TRP C 1 433 ? -30.942 -194.721 42.368 1.00 44.40 433 TRP B C 1
ATOM 7861 O O . TRP C 1 433 ? -31.089 -193.984 41.383 1.00 42.35 433 TRP B O 1
ATOM 7872 N N . SER C 1 434 ? -31.006 -196.051 42.279 1.00 42.30 434 SER B N 1
ATOM 7873 C CA . SER C 1 434 ? -31.275 -196.692 41.000 1.00 41.15 434 SER B CA 1
ATOM 7874 C C . SER C 1 434 ? -32.629 -196.276 40.442 1.00 41.90 434 SER B C 1
ATOM 7875 O O . SER C 1 434 ? -32.850 -196.390 39.231 1.00 43.42 434 SER B O 1
ATOM 7878 N N . LEU C 1 435 ? -33.526 -195.785 41.304 1.00 36.82 435 LEU B N 1
ATOM 7879 C CA . LEU C 1 435 ? -34.834 -195.258 40.945 1.00 37.57 435 LEU B CA 1
ATOM 7880 C C . LEU C 1 435 ? -34.803 -193.788 40.546 1.00 43.66 435 LEU B C 1
ATOM 7881 O O . LEU C 1 435 ? -35.782 -193.293 39.978 1.00 48.69 435 LEU B O 1
ATOM 7886 N N . ASP C 1 436 ? -33.719 -193.079 40.848 1.00 42.34 436 ASP B N 1
ATOM 7887 C CA . ASP C 1 436 ? -33.624 -191.650 40.579 1.00 42.74 436 ASP B CA 1
ATOM 7888 C C . ASP C 1 436 ? -33.046 -191.456 39.184 1.00 36.49 436 ASP B C 1
ATOM 7889 O O . ASP C 1 436 ? -31.894 -191.853 38.946 1.00 34.26 436 ASP B O 1
ATOM 7894 N N . PRO C 1 437 ? -33.787 -190.868 38.236 1.00 35.62 437 PRO B N 1
ATOM 7895 C CA . PRO C 1 437 ? -33.229 -190.723 36.880 1.00 37.83 437 PRO B CA 1
ATOM 7896 C C . PRO C 1 437 ? -31.948 -189.904 36.850 1.00 39.38 437 PRO B C 1
ATOM 7897 O O . PRO C 1 437 ? -31.110 -190.109 35.963 1.00 37.91 437 PRO B O 1
ATOM 7901 N N . GLN C 1 438 ? -31.760 -189.012 37.824 1.00 32.60 438 GLN B N 1
ATOM 7902 C CA . GLN C 1 438 ? -30.541 -188.214 37.925 1.00 36.59 438 GLN B CA 1
ATOM 7903 C C . GLN C 1 438 ? -29.319 -189.051 38.259 1.00 35.77 438 GLN B C 1
ATOM 7904 O O . GLN C 1 438 ? -28.190 -188.597 38.048 1.00 36.41 438 GLN B O 1
ATOM 7910 N N . ASN C 1 439 ? -29.509 -190.242 38.807 1.00 29.52 439 ASN B N 1
ATOM 7911 C CA . ASN C 1 439 ? -28.370 -191.074 39.154 1.00 31.58 439 ASN B CA 1
ATOM 7912 C C . ASN C 1 439 ? -28.428 -192.386 38.372 1.00 36.51 439 ASN B C 1
ATOM 7913 O O . ASN C 1 439 ? -27.667 -192.573 37.414 1.00 36.67 439 ASN B O 1
ATOM 7918 N N . ALA C 1 440 ? -29.318 -193.299 38.781 1.00 30.32 440 ALA B N 1
ATOM 7919 C CA . ALA C 1 440 ? -29.599 -194.543 38.045 1.00 37.07 440 ALA B CA 1
ATOM 7920 C C . ALA C 1 440 ? -28.413 -195.515 38.067 1.00 34.98 440 ALA B C 1
ATOM 7921 O O . ALA C 1 440 ? -28.131 -196.209 37.086 1.00 32.80 440 ALA B O 1
ATOM 7923 N N . ILE C 1 441 ? -27.757 -195.618 39.220 1.00 31.87 441 ILE B N 1
ATOM 7924 C CA . ILE C 1 441 ? -26.716 -196.630 39.403 1.00 26.36 441 ILE B CA 1
ATOM 7925 C C . ILE C 1 441 ? -27.288 -198.045 39.220 1.00 33.79 441 ILE B C 1
ATOM 7926 O O . ILE C 1 441 ? -28.472 -198.300 39.465 1.00 35.99 441 ILE B O 1
ATOM 7931 N N . ILE C 1 442 ? -26.429 -198.978 38.804 1.00 28.74 442 ILE B N 1
ATOM 7932 C CA . ILE C 1 442 ? -26.820 -200.359 38.527 1.00 30.91 442 ILE B CA 1
ATOM 7933 C C . ILE C 1 442 ? -26.335 -201.246 39.667 1.00 25.49 442 ILE B C 1
ATOM 7934 O O . ILE C 1 442 ? -25.144 -201.259 39.980 1.00 27.49 442 ILE B O 1
ATOM 7939 N N . VAL C 1 443 ? -27.252 -202.001 40.276 1.00 26.77 443 VAL B N 1
ATOM 7940 C CA . VAL C 1 443 ? -26.906 -202.970 41.327 1.00 24.69 443 VAL B CA 1
ATOM 7941 C C . VAL C 1 443 ? -26.950 -204.364 40.716 1.00 24.96 443 VAL B C 1
ATOM 7942 O O . VAL C 1 443 ? -27.976 -204.767 40.147 1.00 25.34 443 VAL B O 1
ATOM 7946 N N . THR C 1 444 ? -25.851 -205.111 40.843 1.00 25.75 444 THR B N 1
ATOM 7947 C CA . THR C 1 444 ? -25.755 -206.454 40.271 1.00 24.87 444 THR B CA 1
ATOM 7948 C C . THR C 1 444 ? -24.765 -207.271 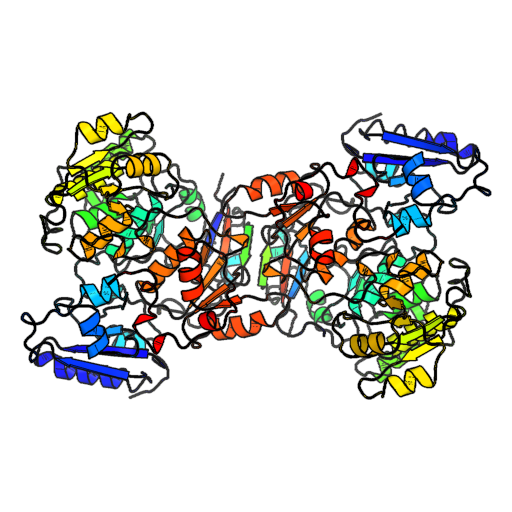41.113 1.00 26.31 444 THR B C 1
ATOM 7949 O O . THR C 1 444 ? -24.137 -206.746 42.031 1.00 26.14 444 THR B O 1
ATOM 7953 N N . ASN C 1 445 ? -24.658 -208.573 40.838 1.00 27.22 445 ASN B N 1
ATOM 7954 C CA . ASN C 1 445 ? -23.796 -209.419 41.666 1.00 24.68 445 ASN B CA 1
ATOM 7955 C C . ASN C 1 445 ? -22.467 -209.701 40.963 1.00 27.87 445 ASN B C 1
ATOM 7956 O O . ASN C 1 445 ? -22.241 -209.300 39.813 1.00 27.02 445 ASN B O 1
ATOM 7961 N N . HIS C 1 446 ? -21.547 -210.360 41.689 1.00 27.78 446 HIS B N 1
ATOM 7962 C CA . HIS C 1 446 ? -20.192 -210.518 41.164 1.00 26.99 446 HIS B CA 1
ATOM 7963 C C . HIS C 1 446 ? -20.137 -211.481 39.993 1.00 25.30 446 HIS B C 1
ATOM 7964 O O . HIS C 1 446 ? -19.171 -211.438 39.223 1.00 28.69 446 HIS B O 1
ATOM 7971 N N . MET C 1 447 ? -21.142 -212.344 39.838 1.00 26.12 447 MET B N 1
ATOM 7972 C CA . MET C 1 447 ? -21.146 -213.249 38.693 1.00 29.24 447 MET B CA 1
ATOM 7973 C C . MET C 1 447 ? -21.267 -212.487 37.376 1.00 28.37 447 MET B C 1
ATOM 7974 O O . MET C 1 447 ? -20.778 -212.959 36.342 1.00 30.49 447 MET B O 1
ATOM 7979 N N . TRP C 1 448 ? -21.880 -211.300 37.393 1.00 26.13 448 TRP B N 1
ATOM 7980 C CA . TRP C 1 448 ? -21.850 -210.449 36.205 1.00 29.19 448 TRP B CA 1
ATOM 7981 C C . TRP C 1 448 ? -20.412 -210.129 35.791 1.00 27.36 448 TRP B C 1
ATOM 7982 O O . TRP C 1 448 ? -20.034 -210.323 34.631 1.00 30.97 448 TRP B O 1
ATOM 7993 N N . LEU C 1 449 ? -19.596 -209.628 36.728 1.00 25.07 449 LEU B N 1
ATOM 7994 C CA . LEU C 1 449 ? -18.188 -209.347 36.437 1.00 23.04 449 LEU B CA 1
ATOM 7995 C C . LEU C 1 449 ? -17.469 -210.588 35.925 1.00 25.33 449 LEU B C 1
ATOM 7996 O O . LEU C 1 449 ? -16.761 -210.543 34.912 1.00 25.61 449 LEU B O 1
ATOM 8001 N N . GLU C 1 450 ? -17.634 -211.714 36.632 1.00 24.65 450 GLU B N 1
ATOM 8002 C CA . GLU C 1 450 ? -16.919 -212.929 36.274 1.00 25.51 450 GLU B CA 1
ATOM 8003 C C . GLU C 1 450 ? -17.326 -213.436 34.898 1.00 27.73 450 GLU B C 1
ATOM 8004 O O . GLU C 1 450 ? -16.465 -213.818 34.098 1.00 28.88 450 GLU B O 1
ATOM 8010 N N . GLN C 1 451 ? -18.635 -213.453 34.604 1.00 25.97 451 GLN B N 1
ATOM 8011 C CA . GLN C 1 451 ? -19.093 -213.960 33.313 1.00 25.91 451 GLN B CA 1
ATOM 8012 C C . GLN C 1 451 ? -18.716 -213.018 32.176 1.00 29.83 451 GLN B C 1
ATOM 8013 O O . GLN C 1 451 ? -18.412 -213.473 31.066 1.00 31.65 451 GLN B O 1
ATOM 8019 N N . CYS C 1 452 ? -18.745 -211.706 32.421 1.00 28.38 452 CYS B N 1
ATOM 8020 C CA . CYS C 1 452 ? -18.283 -210.765 31.399 1.00 31.40 452 CYS B CA 1
ATOM 8021 C C . CYS C 1 452 ? -16.841 -211.057 31.012 1.00 30.43 452 CYS B C 1
ATOM 8022 O O . CYS C 1 452 ? -16.498 -211.126 29.823 1.00 30.18 452 CYS B O 1
ATOM 8025 N N . TYR C 1 453 ? -15.976 -211.223 32.011 1.00 26.94 453 TYR B N 1
ATOM 8026 C CA . TYR C 1 453 ? -14.569 -211.466 31.713 1.00 30.56 453 TYR B CA 1
ATOM 8027 C C . TYR C 1 453 ? -14.380 -212.825 31.051 1.00 33.96 453 TYR B C 1
ATOM 8028 O O . TYR C 1 453 ? -13.693 -212.938 30.028 1.00 34.75 453 TYR B O 1
ATOM 8037 N N . MET C 1 454 ? -15.007 -213.866 31.604 1.00 31.01 454 MET B N 1
ATOM 8038 C CA . MET C 1 454 ? -14.811 -215.208 31.063 1.00 33.36 454 MET B CA 1
ATOM 8039 C C . MET C 1 454 ? -15.255 -215.291 29.609 1.00 37.63 454 MET B C 1
ATOM 8040 O O . MET C 1 454 ? -14.571 -215.898 28.780 1.00 37.26 454 MET B O 1
ATOM 8045 N N . ASN C 1 455 ? -16.379 -214.668 29.273 1.00 35.82 455 ASN B N 1
ATOM 8046 C CA . ASN C 1 455 ? -16.886 -214.682 27.908 1.00 39.82 455 ASN B CA 1
ATOM 8047 C C . ASN C 1 455 ? -16.374 -213.525 27.054 1.00 39.78 455 ASN B C 1
ATOM 8048 O O . ASN C 1 455 ? -16.713 -213.465 25.869 1.00 40.29 455 ASN B O 1
ATOM 8053 N N . ASN C 1 456 ? -15.561 -212.626 27.616 1.00 34.28 456 ASN B N 1
ATOM 8054 C CA . ASN C 1 456 ? -15.074 -211.435 26.912 1.00 37.88 456 ASN B CA 1
ATOM 8055 C C . ASN C 1 456 ? -16.223 -210.715 26.211 1.00 36.05 456 ASN B C 1
ATOM 8056 O O . ASN C 1 456 ? -16.187 -210.442 25.012 1.00 34.46 456 ASN B O 1
ATOM 8061 N N . SER C 1 457 ? -17.269 -210.415 26.976 1.00 34.66 457 SER B N 1
ATOM 8062 C CA . SER C 1 457 ? -18.485 -209.879 26.389 1.00 36.88 457 SER B CA 1
ATOM 8063 C C . SER C 1 457 ? -19.233 -209.045 27.417 1.00 40.00 457 SER B C 1
ATOM 8064 O O . SER C 1 457 ? -19.334 -209.425 28.586 1.00 37.79 457 SER B O 1
ATOM 8067 N N . LYS C 1 458 ? -19.770 -207.915 26.967 1.00 35.44 458 LYS B N 1
ATOM 8068 C CA . LYS C 1 458 ? -20.542 -207.029 27.837 1.00 36.70 458 LYS B CA 1
ATOM 8069 C C . LYS C 1 458 ? -21.944 -207.595 28.006 1.00 37.11 458 LYS B C 1
ATOM 8070 O O . LYS C 1 458 ? -22.873 -207.253 27.274 1.00 38.71 458 LYS B O 1
ATOM 8076 N N . LEU C 1 459 ? -22.095 -208.461 29.001 1.00 32.40 459 LEU B N 1
ATOM 8077 C CA . LEU C 1 459 ? -23.381 -209.055 29.323 1.00 34.04 459 LEU B CA 1
ATOM 8078 C C . LEU C 1 459 ? -24.291 -208.040 30.015 1.00 33.38 459 LEU B C 1
ATOM 8079 O O . LEU C 1 459 ? -23.846 -207.013 30.536 1.00 30.44 459 LEU B O 1
ATOM 8084 N N . ASN C 1 460 ? -25.585 -208.353 30.035 1.00 40.04 460 ASN B N 1
ATOM 8085 C CA . ASN C 1 460 ? -26.595 -207.493 30.642 1.00 36.01 460 ASN B CA 1
ATOM 8086 C C . ASN C 1 460 ? -26.666 -207.733 32.147 1.00 32.64 460 ASN B C 1
ATOM 8087 O O . ASN C 1 460 ? -27.124 -208.796 32.579 1.00 35.58 460 ASN B O 1
ATOM 8092 N N . PRO C 1 461 ? -26.247 -206.768 32.972 1.00 32.63 461 PRO B N 1
ATOM 8093 C CA . PRO C 1 461 ? -26.240 -206.990 34.427 1.00 31.37 461 PRO B CA 1
ATOM 8094 C C . PRO C 1 461 ? -27.621 -207.137 35.036 1.00 34.45 461 PRO B C 1
ATOM 8095 O O . PRO C 1 461 ? -27.714 -207.505 36.212 1.00 33.75 461 PRO B O 1
ATOM 8099 N N . LYS C 1 462 ? -28.689 -206.846 34.296 1.00 31.30 462 LYS B N 1
ATOM 8100 C CA . LYS C 1 462 ? -30.038 -206.979 34.824 1.00 33.35 462 LYS B CA 1
ATOM 8101 C C . LYS C 1 462 ? -30.667 -208.326 34.507 1.00 37.35 462 LYS B C 1
ATOM 8102 O O . LYS C 1 462 ? -31.840 -208.531 34.835 1.00 42.50 462 LYS B O 1
ATOM 8108 N N . ASP C 1 463 ? -29.927 -209.240 33.877 1.00 37.64 463 ASP B N 1
ATOM 8109 C CA . ASP C 1 463 ? -30.389 -210.618 33.765 1.00 41.40 463 ASP B CA 1
ATOM 8110 C C . ASP C 1 463 ? -30.657 -211.191 35.150 1.00 44.11 463 ASP B C 1
ATOM 8111 O O . ASP C 1 463 ? -29.994 -210.836 36.129 1.00 40.54 463 ASP B O 1
ATOM 8116 N N . SER C 1 464 ? -31.630 -212.110 35.218 1.00 38.49 464 SER B N 1
ATOM 8117 C CA . SER C 1 464 ? -32.054 -212.654 36.505 1.00 41.93 464 SER B CA 1
ATOM 8118 C C . SER C 1 464 ? -30.904 -213.317 37.252 1.00 42.12 464 SER B C 1
ATOM 8119 O O . SER C 1 464 ? -30.798 -213.185 38.476 1.00 38.86 464 SER B O 1
ATOM 8122 N N . ARG C 1 465 ? -30.027 -214.031 36.541 1.00 42.61 465 ARG B N 1
ATOM 8123 C CA . ARG C 1 465 ? -28.927 -214.703 37.223 1.00 46.35 465 ARG B CA 1
ATOM 8124 C C . ARG C 1 465 ? -27.949 -213.718 37.859 1.00 37.85 465 ARG B C 1
ATOM 8125 O O . ARG C 1 465 ? -27.252 -214.083 38.815 1.00 37.15 465 ARG B O 1
ATOM 8133 N N . PHE C 1 466 ? -27.890 -212.479 37.373 1.00 34.65 466 PHE B N 1
ATOM 8134 C CA . PHE C 1 466 ? -27.033 -211.460 37.962 1.00 33.13 466 PHE B CA 1
ATOM 8135 C C . PHE C 1 466 ? -27.782 -210.571 38.942 1.00 34.53 466 PHE B C 1
ATOM 8136 O O . PHE C 1 466 ? -27.160 -209.721 39.584 1.00 31.25 466 PHE B O 1
ATOM 8144 N N . GLN C 1 467 ? -29.099 -210.747 39.069 1.00 33.29 467 GLN B N 1
ATOM 8145 C CA . GLN C 1 467 ? -29.889 -210.102 40.106 1.00 32.79 467 GLN B CA 1
ATOM 8146 C C . GLN C 1 467 ? -30.161 -211.030 41.287 1.00 38.46 467 GLN B C 1
ATOM 8147 O O . GLN C 1 467 ? -30.983 -210.703 42.151 1.00 39.60 467 GLN B O 1
ATOM 8153 N N . ASN C 1 468 ? -29.488 -212.175 41.340 1.00 38.72 468 ASN B N 1
ATOM 8154 C CA . ASN C 1 468 ? -29.586 -213.094 42.473 1.00 39.20 468 ASN B CA 1
ATOM 8155 C C . ASN C 1 468 ? -28.720 -212.545 43.598 1.00 33.82 468 ASN B C 1
ATOM 8156 O O . ASN C 1 468 ? -27.490 -212.535 43.492 1.00 31.15 468 ASN B O 1
ATOM 8161 N N . PHE C 1 469 ? -29.354 -212.055 44.661 1.00 31.98 469 PHE B N 1
ATOM 8162 C CA . PHE C 1 469 ? -28.627 -211.545 45.816 1.00 30.64 469 PHE B CA 1
ATOM 8163 C C . PHE C 1 469 ? -28.754 -212.494 47.007 1.00 31.18 469 PHE B C 1
ATOM 8164 O O . PHE C 1 469 ? -28.800 -212.061 48.161 1.00 31.65 469 PHE B O 1
ATOM 8172 N N . LYS C 1 470 ? -28.844 -213.789 46.721 1.00 31.06 470 LYS B N 1
ATOM 8173 C CA . LYS C 1 470 ? -28.823 -214.849 47.728 1.00 33.56 470 LYS B CA 1
ATOM 8174 C C . LYS C 1 470 ? -27.726 -215.863 47.414 1.00 34.72 470 LYS B C 1
ATOM 8175 O O . LYS C 1 470 ? -27.856 -217.049 47.716 1.00 36.81 470 LYS B O 1
ATOM 8181 N N . LEU C 1 471 ? -26.638 -215.396 46.793 1.00 37.66 471 LEU B N 1
ATOM 8182 C CA . LEU C 1 471 ? -25.571 -216.294 46.357 1.00 38.11 471 LEU B CA 1
ATOM 8183 C C . LEU C 1 471 ? -24.924 -217.030 47.517 1.00 37.78 471 LEU B C 1
ATOM 8184 O O . LEU C 1 471 ? -24.366 -218.119 47.324 1.00 33.56 471 LEU B O 1
ATOM 8189 N N . ASP C 1 472 ? -24.948 -216.441 48.713 1.00 36.19 472 ASP B N 1
ATOM 8190 C CA . ASP C 1 472 ? -24.347 -217.093 49.872 1.00 35.56 472 ASP B CA 1
ATOM 8191 C C . ASP C 1 472 ? -25.047 -218.399 50.222 1.00 40.39 472 ASP B C 1
ATOM 8192 O O . ASP C 1 472 ? -24.508 -219.185 51.015 1.00 38.84 472 ASP B O 1
ATOM 8197 N N . ASP C 1 473 ? -26.217 -218.660 49.637 1.00 40.91 473 ASP B N 1
ATOM 8198 C CA . ASP C 1 473 ? -26.904 -219.926 49.873 1.00 41.00 473 ASP B CA 1
ATOM 8199 C C . ASP C 1 473 ? -26.158 -221.128 49.305 1.00 41.92 473 ASP B C 1
ATOM 8200 O O . ASP C 1 473 ? -26.518 -222.265 49.634 1.00 42.59 473 ASP B O 1
ATOM 8205 N N . ASN C 1 474 ? -25.150 -220.908 48.460 1.00 41.66 474 ASN B N 1
ATOM 8206 C CA . ASN C 1 474 ? -24.405 -221.983 47.806 1.00 41.82 474 ASN B CA 1
ATOM 8207 C C . ASN C 1 474 ? -22.932 -221.602 47.779 1.00 37.36 474 ASN B C 1
ATOM 8208 O O . ASN C 1 474 ? -22.563 -220.596 47.162 1.00 36.66 474 ASN B O 1
ATOM 8213 N N . MET C 1 475 ? -22.090 -222.414 48.424 1.00 36.67 475 MET B N 1
ATOM 8214 C CA . MET C 1 475 ? -20.668 -222.085 48.533 1.00 32.43 475 MET B CA 1
ATOM 8215 C C . MET C 1 475 ? -19.982 -222.071 47.168 1.00 33.30 475 MET B C 1
ATOM 8216 O O . MET C 1 475 ? -18.995 -221.345 46.972 1.00 32.56 475 MET B O 1
ATOM 8221 N N . GLY C 1 476 ? -20.491 -222.852 46.210 1.00 36.80 476 GLY B N 1
ATOM 8222 C CA . GLY C 1 476 ? -19.930 -222.869 44.870 1.00 36.76 476 GLY B CA 1
ATOM 8223 C C . GLY C 1 476 ? -20.066 -221.555 44.129 1.00 39.12 476 GLY B C 1
ATOM 8224 O O . GLY C 1 476 ? -19.371 -221.339 43.129 1.00 36.35 476 GLY B O 1
ATOM 8225 N N . TRP C 1 477 ? -20.935 -220.668 44.599 1.00 31.19 477 TRP B N 1
ATOM 8226 C CA . TRP C 1 477 ? -21.107 -219.359 43.994 1.00 38.28 477 TRP B CA 1
ATOM 8227 C C . TRP C 1 477 ? -20.192 -218.305 44.599 1.00 35.84 477 TRP B C 1
ATOM 8228 O O . TRP C 1 477 ? -20.317 -217.130 44.246 1.00 30.83 477 TRP B O 1
ATOM 8239 N N . ASN C 1 478 ? -19.283 -218.700 45.494 1.00 29.82 478 ASN B N 1
ATOM 8240 C CA . ASN C 1 478 ? -18.304 -217.771 46.038 1.00 25.22 478 ASN B CA 1
ATOM 8241 C C . ASN C 1 478 ? -17.541 -217.082 44.912 1.00 26.36 478 ASN B C 1
ATOM 8242 O O . ASN C 1 478 ? -17.155 -217.716 43.927 1.00 30.47 478 ASN B O 1
ATOM 8247 N N . ILE C 1 479 ? -17.307 -215.781 45.075 1.00 24.07 479 ILE B N 1
ATOM 8248 C CA . ILE C 1 479 ? -16.551 -215.050 44.060 1.00 23.15 479 ILE B CA 1
ATOM 8249 C C . ILE C 1 479 ? -15.175 -215.691 43.907 1.00 29.26 479 ILE B C 1
ATOM 8250 O O . ILE C 1 479 ? -14.533 -216.091 44.892 1.00 28.89 479 ILE B O 1
ATOM 8255 N N . GLY C 1 480 ? -14.737 -215.844 42.657 1.00 26.32 480 GLY B N 1
ATOM 8256 C CA . GLY C 1 480 ? -13.486 -216.512 42.359 1.00 30.61 480 GLY B CA 1
ATOM 8257 C C . GLY C 1 480 ? -13.617 -217.956 41.915 1.00 29.40 480 GLY B C 1
ATOM 8258 O O . GLY C 1 480 ? -12.628 -218.529 41.434 1.00 28.55 480 GLY B O 1
ATOM 8259 N N . GLN C 1 481 ? -14.806 -218.560 42.050 1.00 28.71 481 GLN B N 1
ATOM 8260 C CA . GLN C 1 481 ? -14.992 -219.956 41.654 1.00 30.28 481 GLN B CA 1
ATOM 8261 C C . GLN C 1 481 ? -15.294 -220.107 40.165 1.00 34.29 481 GLN B C 1
ATOM 8262 O O . GLN C 1 481 ? -14.914 -221.120 39.568 1.00 38.59 481 GLN B O 1
ATOM 8268 N N . ILE C 1 482 ? -15.974 -219.129 39.559 1.00 36.79 482 ILE B N 1
ATOM 8269 C CA . ILE C 1 482 ? -16.352 -219.227 38.150 1.00 42.05 482 ILE B CA 1
ATOM 8270 C C . ILE C 1 482 ? -15.085 -219.279 37.309 1.00 49.81 482 ILE B C 1
ATOM 8271 O O . ILE C 1 482 ? -14.228 -218.393 37.401 1.00 50.32 482 ILE B O 1
ATOM 8276 N N . GLY C 1 483 ? -14.951 -220.330 36.500 1.00 54.44 483 GLY B N 1
ATOM 8277 C CA . GLY C 1 483 ? -13.825 -220.477 35.599 1.00 54.22 483 GLY B CA 1
ATOM 8278 C C . GLY C 1 483 ? -12.839 -221.567 35.969 1.00 50.76 483 GLY B C 1
ATOM 8279 O O . GLY C 1 483 ? -11.913 -221.824 35.188 1.00 53.00 483 GLY B O 1
ATOM 8280 N N . MET C 1 484 ? -13.000 -222.218 37.121 1.00 45.52 484 MET B N 1
ATOM 8281 C CA . MET C 1 484 ? -12.071 -223.253 37.566 1.00 48.35 484 MET B CA 1
ATOM 8282 C C . MET C 1 484 ? -12.527 -224.621 37.069 1.00 55.41 484 MET B C 1
ATOM 8283 O O . MET C 1 484 ? -13.695 -224.985 37.232 1.00 64.84 484 MET B O 1
ATOM 8288 N N . ASP C 1 485 ? -11.607 -225.371 36.460 1.00 52.17 485 ASP B N 1
ATOM 8289 C CA . ASP C 1 485 ? -11.845 -226.764 36.089 1.00 57.67 485 ASP B CA 1
ATOM 8290 C C . ASP C 1 485 ? -11.524 -227.676 37.264 1.00 66.20 485 ASP B C 1
ATOM 8291 O O . ASP C 1 485 ? -10.585 -227.423 38.022 1.00 63.95 485 ASP B O 1
ATOM 8296 N N . HIS C 1 486 ? -12.290 -228.755 37.396 1.00 79.86 486 HIS B N 1
ATOM 8297 C CA . HIS C 1 486 ? -12.122 -229.672 38.521 1.00 85.82 486 HIS B CA 1
ATOM 8298 C C . HIS C 1 486 ? -10.763 -230.379 38.508 1.00 85.41 486 HIS B C 1
ATOM 8299 O O . HIS C 1 486 ? -10.413 -231.077 37.556 1.00 85.13 486 HIS B O 1
ATOM 8306 N N . GLY D 2 6 ? -1.266 -184.356 33.754 1.00 52.52 535 GLY D N 1
ATOM 8307 C CA . GLY D 2 6 ? -2.628 -183.980 34.108 1.00 46.29 535 GLY D CA 1
ATOM 8308 C C . GLY D 2 6 ? -3.413 -185.073 34.827 1.00 44.04 535 GLY D C 1
ATOM 8309 O O . GLY D 2 6 ? -4.649 -185.044 34.864 1.00 40.75 535 GLY D O 1
ATOM 8310 N N . SER D 2 7 ? -2.713 -186.055 35.393 1.00 39.48 536 SER D N 1
ATOM 8311 C CA . SER D 2 7 ? -3.418 -187.133 36.078 1.00 32.43 536 SER D CA 1
ATOM 8312 C C . SER D 2 7 ? -3.683 -186.746 37.531 1.00 27.67 536 SER D C 1
ATOM 8313 O O . SER D 2 7 ? -3.219 -185.713 38.026 1.00 30.58 536 SER D O 1
ATOM 8316 N N . SER D 2 8 ? -4.462 -187.586 38.218 1.00 30.82 537 SER D N 1
ATOM 8317 C CA . SER D 2 8 ? -4.958 -187.260 39.543 1.00 29.56 537 SER D CA 1
ATOM 8318 C C . SER D 2 8 ? -4.843 -188.474 40.462 1.00 24.22 537 SER D C 1
ATOM 8319 O O . SER D 2 8 ? -4.648 -189.611 40.021 1.00 26.45 537 SER D O 1
ATOM 8322 N N . ILE D 2 9 ? -4.957 -188.212 41.755 1.00 22.55 538 ILE D N 1
ATOM 8323 C CA . ILE D 2 9 ? -5.050 -189.279 42.752 1.00 22.36 538 ILE D CA 1
ATOM 8324 C C . ILE D 2 9 ? -6.313 -189.062 43.572 1.00 24.97 538 ILE D C 1
ATOM 8325 O O . ILE D 2 9 ? -6.787 -187.934 43.730 1.00 24.14 538 ILE D O 1
ATOM 8330 N N . ARG D 2 10 ? -6.837 -190.156 44.129 1.00 25.76 539 ARG D N 1
ATOM 8331 C CA . ARG D 2 10 ? -8.020 -190.124 44.986 1.00 24.96 539 ARG D CA 1
ATOM 8332 C C . ARG D 2 10 ? -7.606 -189.851 46.429 1.00 24.98 539 ARG D C 1
ATOM 8333 O O . ARG D 2 10 ? -6.716 -190.526 46.953 1.00 27.34 539 ARG D O 1
ATOM 8341 N N . VAL D 2 11 ? -8.259 -188.874 47.072 1.00 23.35 540 VAL D N 1
ATOM 8342 C CA . VAL D 2 11 ? -8.010 -188.569 48.480 1.00 23.20 540 VAL D CA 1
ATOM 8343 C C . VAL D 2 11 ? -9.334 -188.587 49.236 1.00 25.72 540 VAL D C 1
ATOM 8344 O O . VAL D 2 11 ? -10.275 -187.880 48.860 1.00 26.90 540 VAL D O 1
ATOM 8348 N N . LYS D 2 12 ? -9.391 -189.375 50.315 1.00 25.81 541 LYS D N 1
ATOM 8349 C CA . LYS D 2 12 ? -10.565 -189.447 51.186 1.00 24.79 541 LYS D CA 1
ATOM 8350 C C . LYS D 2 12 ? -10.346 -188.516 52.373 1.00 26.89 541 LYS D C 1
ATOM 8351 O O . LYS D 2 12 ? -9.367 -188.669 53.107 1.00 29.72 541 LYS D O 1
ATOM 8357 N N . LEU D 2 13 ? -11.229 -187.534 52.551 1.00 26.91 542 LEU D N 1
ATOM 8358 C CA . LEU D 2 13 ? -11.104 -186.653 53.703 1.00 34.78 542 LEU D CA 1
ATOM 8359 C C . LEU D 2 13 ? -12.487 -186.300 54.235 1.00 37.97 542 LEU D C 1
ATOM 8360 O O . LEU D 2 13 ? -13.496 -186.449 53.547 1.00 29.67 542 LEU D O 1
ATOM 8365 N N . LEU D 2 14 ? -12.518 -185.866 55.493 1.00 38.50 543 LEU D N 1
ATOM 8366 C CA . LEU D 2 14 ? -13.765 -185.437 56.108 1.00 41.52 543 LEU D CA 1
ATOM 8367 C C . LEU D 2 14 ? -14.347 -184.252 55.351 1.00 45.64 543 LEU D C 1
ATOM 8368 O O . LEU D 2 14 ? -13.620 -183.349 54.926 1.00 42.47 543 LEU D O 1
ATOM 8373 N N . GLN D 2 15 ? -15.671 -184.269 55.172 1.00 40.25 544 GLN D N 1
ATOM 8374 C CA . GLN D 2 15 ? -16.334 -183.191 54.443 1.00 45.39 544 GLN D CA 1
ATOM 8375 C C . GLN D 2 15 ? -16.004 -181.830 55.049 1.00 49.22 544 GLN D C 1
ATOM 8376 O O . GLN D 2 15 ? -15.748 -180.861 54.324 1.00 48.05 544 GLN D O 1
ATOM 8382 N N . GLU D 2 16 ? -15.965 -181.749 56.380 1.00 51.80 545 GLU D N 1
ATOM 8383 C CA . GLU D 2 16 ? -15.654 -180.490 57.046 1.00 62.32 545 GLU D CA 1
ATOM 8384 C C . GLU D 2 16 ? -14.221 -180.026 56.781 1.00 60.57 545 GLU D C 1
ATOM 8385 O O . GLU D 2 16 ? -13.938 -178.829 56.904 1.00 61.33 545 GLU D O 1
ATOM 8391 N N . SER D 2 17 ? -13.326 -180.933 56.382 1.00 55.92 546 SER D N 1
ATOM 8392 C CA . SER D 2 17 ? -11.939 -180.574 56.105 1.00 53.59 546 SER D CA 1
ATOM 8393 C C . SER D 2 17 ? -11.734 -180.001 54.711 1.00 52.04 546 SER D C 1
ATOM 8394 O O . SER D 2 17 ? -10.672 -179.424 54.451 1.00 54.10 546 SER D O 1
ATOM 8397 N N . VAL D 2 18 ? -12.709 -180.158 53.811 1.00 53.12 547 VAL D N 1
ATOM 8398 C CA . VAL D 2 18 ? -12.522 -179.752 52.420 1.00 55.22 547 VAL D CA 1
ATOM 8399 C C . VAL D 2 18 ? -12.229 -178.263 52.329 1.00 59.92 547 VAL D C 1
ATOM 8400 O O . VAL D 2 18 ? -11.374 -177.829 51.545 1.00 57.07 547 VAL D O 1
ATOM 8404 N N . VAL D 2 19 ? -12.941 -177.461 53.124 1.00 62.43 548 VAL D N 1
ATOM 8405 C CA . VAL D 2 19 ? -12.766 -176.011 53.094 1.00 66.89 548 VAL D CA 1
ATOM 8406 C C . VAL D 2 19 ? -11.338 -175.636 53.464 1.00 65.24 548 VAL D C 1
ATOM 8407 O O . VAL D 2 19 ? -10.749 -174.714 52.886 1.00 65.41 548 VAL D O 1
ATOM 8411 N N . LYS D 2 20 ? -10.752 -176.356 54.418 1.00 61.23 549 LYS D N 1
ATOM 8412 C CA . LYS D 2 20 ? -9.429 -176.035 54.931 1.00 58.89 549 LYS D CA 1
ATOM 8413 C C . LYS D 2 20 ? -8.300 -176.608 54.086 1.00 51.99 549 LYS D C 1
ATOM 8414 O O . LYS D 2 20 ? -7.136 -176.291 54.349 1.00 51.62 549 LYS D O 1
ATOM 8420 N N . LEU D 2 21 ? -8.606 -177.426 53.080 1.00 45.51 550 LEU D N 1
ATOM 8421 C CA . LEU D 2 21 ? -7.555 -178.030 52.271 1.00 40.84 550 LEU D CA 1
ATOM 8422 C C . LEU D 2 21 ? -6.768 -176.963 51.515 1.00 45.93 550 LEU D C 1
ATOM 8423 O O . LEU D 2 21 ? -7.329 -175.974 51.035 1.00 44.05 550 LEU D O 1
ATOM 8428 N N . ASN D 2 22 ? -5.452 -177.177 51.427 1.00 45.52 551 ASN D N 1
ATOM 8429 C CA . ASN D 2 22 ? -4.479 -176.370 50.699 1.00 46.92 551 ASN D CA 1
ATOM 8430 C C . ASN D 2 22 ? -5.058 -175.898 49.370 1.00 44.98 551 ASN D C 1
ATOM 8431 O O . ASN D 2 22 ? -5.249 -176.703 48.451 1.00 42.95 551 ASN D O 1
ATOM 8436 N N . PRO D 2 23 ? -5.357 -174.602 49.231 1.00 48.38 552 PRO D N 1
ATOM 8437 C CA . PRO D 2 23 ? -5.974 -174.116 47.983 1.00 51.87 552 PRO D CA 1
ATOM 8438 C C . PRO D 2 23 ? -5.044 -174.144 46.781 1.00 52.22 552 PRO D C 1
ATOM 8439 O O . PRO D 2 23 ? -5.518 -173.965 45.652 1.00 55.01 552 PRO D O 1
ATOM 8443 N N . LYS D 2 24 ? -3.744 -174.352 46.983 1.00 47.22 553 LYS D N 1
ATOM 8444 C CA . LYS D 2 24 ? -2.824 -174.453 45.858 1.00 47.93 553 LYS D CA 1
ATOM 8445 C C . LYS D 2 24 ? -2.947 -175.782 45.119 1.00 47.32 553 LYS D C 1
ATOM 8446 O O . LYS D 2 24 ? -2.491 -175.886 43.977 1.00 40.42 553 LYS D O 1
ATOM 8452 N N . LEU D 2 25 ? -3.530 -176.804 45.738 1.00 37.26 554 LEU D N 1
ATOM 8453 C CA . LEU D 2 25 ? -3.809 -178.030 45.009 1.00 37.05 554 LEU D CA 1
ATOM 8454 C C . LEU D 2 25 ? -4.957 -177.792 44.034 1.00 40.19 554 LEU D C 1
ATOM 8455 O O . LEU D 2 25 ? -5.856 -176.988 44.297 1.00 46.01 554 LEU D O 1
ATOM 8460 N N . VAL D 2 26 ? -4.917 -178.476 42.895 1.00 34.35 555 VAL D N 1
ATOM 8461 C CA . VAL D 2 26 ? -5.967 -178.382 41.883 1.00 34.57 555 VAL D CA 1
ATOM 8462 C C . VAL D 2 26 ? -6.888 -179.581 42.063 1.00 33.08 555 VAL D C 1
ATOM 8463 O O . VAL D 2 26 ? -6.447 -180.730 41.942 1.00 28.36 555 VAL D O 1
ATOM 8467 N N . LYS D 2 27 ? -8.164 -179.321 42.364 1.00 30.53 556 LYS D N 1
ATOM 8468 C CA . LYS D 2 27 ? -9.158 -180.372 42.544 1.00 30.74 556 LYS D CA 1
ATOM 8469 C C . LYS D 2 27 ? -9.904 -180.569 41.232 1.00 30.13 556 LYS D C 1
ATOM 8470 O O . LYS D 2 27 ? -10.538 -179.635 40.725 1.00 34.25 556 LYS D O 1
ATOM 8476 N N . HIS D 2 28 ? -9.803 -181.769 40.667 1.00 26.75 557 HIS D N 1
ATOM 8477 C CA . HIS D 2 28 ? -10.538 -182.059 39.439 1.00 26.51 557 HIS D CA 1
ATOM 8478 C C . HIS D 2 28 ? -12.023 -182.231 39.714 1.00 26.47 557 HIS D C 1
ATOM 8479 O O . HIS D 2 28 ? -12.862 -181.784 38.923 1.00 26.16 557 HIS D O 1
ATOM 8486 N N . ASN D 2 29 ? -12.347 -182.932 40.798 1.00 26.82 558 ASN D N 1
ATOM 8487 C CA . ASN D 2 29 ? -13.708 -183.258 41.208 1.00 27.87 558 ASN D CA 1
ATOM 8488 C C . ASN D 2 29 ? -13.714 -183.490 42.709 1.00 23.20 558 ASN D C 1
ATOM 8489 O O . ASN D 2 29 ? -12.692 -183.827 43.317 1.00 24.52 558 ASN D O 1
ATOM 8494 N N . PHE D 2 30 ? -14.904 -183.386 43.285 1.00 24.03 559 PHE D N 1
ATOM 8495 C CA . PHE D 2 30 ? -15.131 -183.740 44.682 1.00 28.34 559 PHE D CA 1
ATOM 8496 C C . PHE D 2 30 ? -16.452 -184.499 44.713 1.00 24.68 559 PHE D C 1
ATOM 8497 O O . PHE D 2 30 ? -17.393 -184.106 44.029 1.00 27.85 559 PHE D O 1
ATOM 8505 N N . TYR D 2 31 ? -16.528 -185.602 45.466 1.00 23.50 560 TYR D N 1
ATOM 8506 C CA . TYR D 2 31 ? -17.783 -186.342 45.540 1.00 23.09 560 TYR D CA 1
ATOM 8507 C C . TYR D 2 31 ? -18.136 -186.607 46.994 1.00 23.43 560 TYR D C 1
ATOM 8508 O O . TYR D 2 31 ? -17.278 -187.009 47.784 1.00 24.95 560 TYR D O 1
ATOM 8517 N N . ARG D 2 32 ? -19.401 -186.408 47.340 1.00 25.36 561 ARG D N 1
ATOM 8518 C CA . ARG D 2 32 ? -19.876 -186.784 48.670 1.00 25.21 561 ARG D CA 1
ATOM 8519 C C . ARG D 2 32 ? -19.955 -188.302 48.800 1.00 24.53 561 ARG D C 1
ATOM 8520 O O . ARG D 2 32 ? -20.516 -188.977 47.933 1.00 25.14 561 ARG D O 1
ATOM 8528 N N . VAL D 2 33 ? -19.403 -188.839 49.897 1.00 24.47 562 VAL D N 1
ATOM 8529 C CA . VAL D 2 33 ? -19.478 -190.270 50.188 1.00 24.29 562 VAL D CA 1
ATOM 8530 C C . VAL D 2 33 ? -20.774 -190.547 50.939 1.00 25.67 562 VAL D C 1
ATOM 8531 O O . VAL D 2 33 ? -21.155 -189.801 51.847 1.00 27.95 562 VAL D O 1
ATOM 8535 N N . GLU D 2 34 ? -21.461 -191.611 50.537 1.00 25.82 563 GLU D N 1
ATOM 8536 C CA . GLU D 2 34 ? -22.686 -192.054 51.175 1.00 27.31 563 GLU D CA 1
ATOM 8537 C C . GLU D 2 34 ? -22.465 -193.441 51.759 1.00 27.54 563 GLU D C 1
ATOM 8538 O O . GLU D 2 34 ? -21.627 -194.202 51.271 1.00 30.72 563 GLU D O 1
ATOM 8544 N N . ALA D 2 35 ? -23.221 -193.748 52.809 1.00 29.09 564 ALA D N 1
ATOM 8545 C CA . ALA D 2 35 ? -23.264 -195.100 53.379 1.00 35.16 564 ALA D CA 1
ATOM 8546 C C . ALA D 2 35 ? -21.870 -195.591 53.778 1.00 38.93 564 ALA D C 1
ATOM 8547 O O . ALA D 2 35 ? -21.504 -196.748 53.547 1.00 35.45 564 ALA D O 1
ATOM 8549 N N . ASN D 2 36 ? -21.083 -194.701 54.382 1.00 35.26 565 ASN D N 1
ATOM 8550 C CA . ASN D 2 36 ? -19.753 -195.067 54.845 1.00 34.88 565 ASN D CA 1
ATOM 8551 C C . ASN D 2 36 ? -19.859 -196.072 55.986 1.00 33.63 565 ASN D C 1
ATOM 8552 O O . ASN D 2 36 ? -20.655 -195.896 56.914 1.00 33.94 565 ASN D O 1
ATOM 8557 N N . ASP D 2 37 ? -19.072 -197.139 55.897 1.00 31.45 566 ASP D N 1
ATOM 8558 C CA . ASP D 2 37 ? -19.028 -198.183 56.917 1.00 37.35 566 ASP D CA 1
ATOM 8559 C C . ASP D 2 37 ? -17.714 -198.047 57.673 1.00 40.33 566 ASP D C 1
ATOM 8560 O O . ASP D 2 37 ? -16.640 -198.188 57.084 1.00 45.73 566 ASP D O 1
ATOM 8565 N N . SER D 2 38 ? -17.795 -197.760 58.964 1.00 43.92 567 SER D N 1
ATOM 8566 C CA . SER D 2 38 ? -16.598 -197.700 59.791 1.00 51.71 567 SER D CA 1
ATOM 8567 C C . SER D 2 38 ? -16.143 -199.118 60.129 1.00 51.11 567 SER D C 1
ATOM 8568 O O . SER D 2 38 ? -16.877 -199.874 60.774 1.00 49.49 567 SER D O 1
ATOM 8571 N N . GLU D 2 39 ? -14.940 -199.486 59.689 1.00 50.97 568 GLU D N 1
ATOM 8572 C CA . GLU D 2 39 ? -14.364 -200.780 60.034 1.00 53.79 568 GLU D CA 1
ATOM 8573 C C . GLU D 2 39 ? -13.183 -200.654 60.988 1.00 54.73 568 GLU D C 1
ATOM 8574 O O . GLU D 2 39 ? -12.453 -201.631 61.194 1.00 54.25 568 GLU D O 1
ATOM 8580 N N . GLU D 2 40 ? -12.978 -199.472 61.568 1.00 62.15 569 GLU D N 1
ATOM 8581 C CA . GLU D 2 40 ? -11.976 -199.236 62.598 1.00 73.41 569 GLU D CA 1
ATOM 8582 C C . GLU D 2 40 ? -12.584 -198.303 63.632 1.00 74.33 569 GLU D C 1
ATOM 8583 O O . GLU D 2 40 ? -13.352 -197.403 63.280 1.00 65.52 569 GLU D O 1
ATOM 8589 N N . GLU D 2 41 ? -12.245 -198.505 64.907 1.00 78.78 570 GLU D N 1
ATOM 8590 C CA . GLU D 2 41 ? -12.837 -197.607 65.894 1.00 80.69 570 GLU D CA 1
ATOM 8591 C C . GLU D 2 41 ? -12.225 -196.208 65.871 1.00 82.33 570 GLU D C 1
ATOM 8592 O O . GLU D 2 41 ? -12.730 -195.323 66.570 1.00 81.51 570 GLU D O 1
ATOM 8598 N N . GLU D 2 42 ? -11.178 -195.974 65.075 1.00 85.22 571 GLU D N 1
ATOM 8599 C CA . GLU D 2 42 ? -10.699 -194.614 64.858 1.00 88.39 571 GLU D CA 1
ATOM 8600 C C . GLU D 2 42 ? -11.644 -193.788 63.994 1.00 86.05 571 GLU D C 1
ATOM 8601 O O . GLU D 2 42 ? -11.494 -192.563 63.942 1.00 90.08 571 GLU D O 1
ATOM 8607 N N . THR D 2 43 ? -12.593 -194.422 63.309 1.00 78.62 572 THR D N 1
ATOM 8608 C CA . THR D 2 43 ? -13.603 -193.723 62.524 1.00 77.15 572 THR D CA 1
ATOM 8609 C C . THR D 2 43 ? -14.920 -193.730 63.289 1.00 80.01 572 THR D C 1
ATOM 8610 O O . THR D 2 43 ? -15.376 -194.786 63.741 1.00 81.27 572 THR D O 1
ATOM 8614 N N . GLU D 2 44 ? -15.522 -192.555 63.443 1.00 79.68 573 GLU D N 1
ATOM 8615 C CA . GLU D 2 44 ? -16.836 -192.477 64.061 1.00 78.67 573 GLU D CA 1
ATOM 8616 C C . GLU D 2 44 ? -17.897 -192.997 63.096 1.00 68.59 573 GLU D C 1
ATOM 8617 O O . GLU D 2 44 ? -17.791 -192.839 61.875 1.00 60.15 573 GLU D O 1
ATOM 8623 N N . PHE D 2 45 ? -18.931 -193.629 63.661 1.00 66.21 574 PHE D N 1
ATOM 8624 C CA . PHE D 2 45 ? -19.982 -194.229 62.842 1.00 65.71 574 PHE D CA 1
ATOM 8625 C C . PHE D 2 45 ? -20.629 -193.219 61.899 1.00 65.61 574 PHE D C 1
ATOM 8626 O O . PHE D 2 45 ? -21.064 -193.589 60.801 1.00 65.69 574 PHE D O 1
ATOM 8634 N N . ASP D 2 46 ? -20.707 -191.949 62.300 1.00 61.54 575 ASP D N 1
ATOM 8635 C CA . ASP D 2 46 ? -21.442 -190.945 61.541 1.00 63.52 575 ASP D 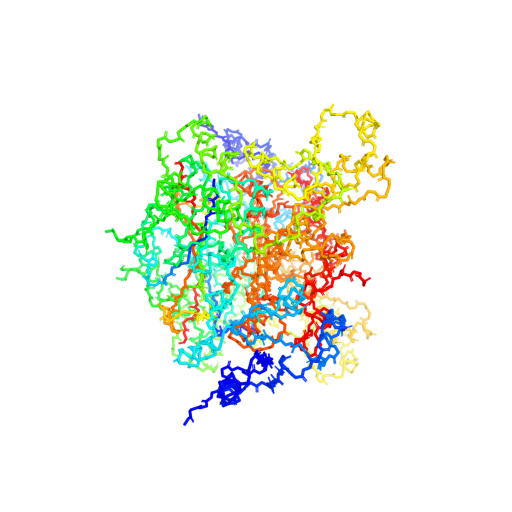CA 1
ATOM 8636 C C . ASP D 2 46 ? -20.536 -189.885 60.919 1.00 59.17 575 ASP D C 1
ATOM 8637 O O . ASP D 2 46 ? -21.014 -188.803 60.561 1.00 56.32 575 ASP D O 1
ATOM 8642 N N . ASP D 2 47 ? -19.241 -190.163 60.781 1.00 52.02 576 ASP D N 1
ATOM 8643 C CA . ASP D 2 47 ? -18.369 -189.239 60.066 1.00 49.79 576 ASP D CA 1
ATOM 8644 C C . ASP D 2 47 ? -18.804 -189.123 58.610 1.00 43.41 576 ASP D C 1
ATOM 8645 O O . ASP D 2 47 ? -19.139 -190.116 57.961 1.00 41.81 576 ASP D O 1
ATOM 8650 N N . GLN D 2 48 ? -18.801 -187.897 58.099 1.00 37.31 577 GLN D N 1
ATOM 8651 C CA . GLN D 2 48 ? -19.203 -187.613 56.725 1.00 34.92 577 GLN D CA 1
ATOM 8652 C C . GLN D 2 48 ? -17.952 -187.340 55.898 1.00 31.91 577 GLN D C 1
ATOM 8653 O O . GLN D 2 48 ? -17.234 -186.367 56.154 1.00 36.69 577 GLN D O 1
ATOM 8659 N N . PHE D 2 49 ? -17.700 -188.186 54.907 1.00 28.51 578 PHE D N 1
ATOM 8660 C CA . PHE D 2 49 ? -16.503 -188.083 54.091 1.00 28.31 578 PHE D CA 1
ATOM 8661 C C . PHE D 2 49 ? -16.822 -187.603 52.680 1.00 31.55 578 PHE D C 1
ATOM 8662 O O . PHE D 2 49 ? -17.971 -187.596 52.236 1.00 28.39 578 PHE D O 1
ATOM 8670 N N . CYS D 2 50 ? -15.761 -187.204 51.986 1.00 27.33 579 CYS D N 1
ATOM 8671 C CA A CYS D 2 50 ? -15.820 -186.965 50.554 0.50 30.45 579 CYS D CA 1
ATOM 8672 C CA B CYS D 2 50 ? -15.788 -186.902 50.560 0.50 30.07 579 CYS D CA 1
ATOM 8673 C C . CYS D 2 50 ? -14.566 -187.537 49.912 1.00 24.99 579 CYS D C 1
ATOM 8674 O O . CYS D 2 50 ? -13.572 -187.830 50.581 1.00 28.94 579 CYS D O 1
ATOM 8679 N N . ILE D 2 51 ? -14.642 -187.750 48.605 1.00 25.05 580 ILE D N 1
ATOM 8680 C CA . ILE D 2 51 ? -13.492 -188.161 47.806 1.00 24.94 580 ILE D CA 1
ATOM 8681 C C . ILE D 2 51 ? -13.137 -186.999 46.890 1.00 21.89 580 ILE D C 1
ATOM 8682 O O . ILE D 2 51 ? -14.002 -186.476 46.177 1.00 25.86 580 ILE D O 1
ATOM 8687 N N . ALA D 2 52 ? -11.874 -186.602 46.908 1.00 21.31 581 ALA D N 1
ATOM 8688 C CA . ALA D 2 52 ? -11.375 -185.572 46.006 1.00 22.78 581 ALA D CA 1
ATOM 8689 C C . ALA D 2 52 ? -10.397 -186.189 45.020 1.00 27.17 581 ALA D C 1
ATOM 8690 O O . ALA D 2 52 ? -9.551 -187.004 45.403 1.00 24.60 581 ALA D O 1
ATOM 8692 N N . ASP D 2 53 ? -10.517 -185.808 43.745 1.00 26.55 582 ASP D N 1
ATOM 8693 C CA . ASP D 2 53 ? -9.518 -186.145 42.738 1.00 29.87 582 ASP D CA 1
ATOM 8694 C C . ASP D 2 53 ? -8.555 -184.969 42.689 1.00 26.04 582 ASP D C 1
ATOM 8695 O O . ASP D 2 53 ? -8.942 -183.875 42.277 1.00 26.08 582 ASP D O 1
ATOM 8700 N N . ILE D 2 54 ? -7.320 -185.183 43.135 1.00 25.58 583 ILE D N 1
ATOM 8701 C CA . ILE D 2 54 ? -6.331 -184.120 43.266 1.00 29.15 583 ILE D CA 1
ATOM 8702 C C . ILE D 2 54 ? -5.317 -184.288 42.143 1.00 23.60 583 ILE D C 1
ATOM 8703 O O . ILE D 2 54 ? -4.710 -185.353 42.001 1.00 27.60 583 ILE D O 1
ATOM 8708 N N . GLN D 2 55 ? -5.134 -183.242 41.341 1.00 24.81 584 GLN D N 1
ATOM 8709 C CA . GLN D 2 55 ? -4.156 -183.298 40.262 1.00 25.21 584 GLN D CA 1
ATOM 8710 C C . GLN D 2 55 ? -2.737 -183.392 40.812 1.00 26.01 584 GLN D C 1
ATOM 8711 O O . GLN D 2 55 ? -2.364 -182.682 41.754 1.00 26.67 584 GLN D O 1
ATOM 8717 N N . LEU D 2 56 ? -1.937 -184.269 40.210 1.00 26.32 585 LEU D N 1
ATOM 8718 C CA . LEU D 2 56 ? -0.514 -184.314 40.540 1.00 30.98 585 LEU D CA 1
ATOM 8719 C C . LEU D 2 56 ? 0.151 -182.966 40.260 1.00 36.27 585 LEU D C 1
ATOM 8720 O O . LEU D 2 56 ? -0.152 -182.297 39.268 1.00 32.58 585 LEU D O 1
ATOM 8725 N N . VAL D 2 57 ? 1.059 -182.559 41.152 1.00 30.21 586 VAL D N 1
ATOM 8726 C CA . VAL D 2 57 ? 1.778 -181.299 40.936 1.00 32.97 586 VAL D CA 1
ATOM 8727 C C . VAL D 2 57 ? 2.611 -181.384 39.654 1.00 37.23 586 VAL D C 1
ATOM 8728 O O . VAL D 2 57 ? 2.981 -182.467 39.186 1.00 34.89 586 VAL D O 1
ATOM 8732 N N . ASP D 2 58 ? 2.882 -180.217 39.067 1.00 39.18 587 ASP D N 1
ATOM 8733 C CA . ASP D 2 58 ? 3.714 -180.130 37.862 1.00 44.51 587 ASP D CA 1
ATOM 8734 C C . ASP D 2 58 ? 5.204 -180.241 38.177 1.00 54.32 587 ASP D C 1
ATOM 8735 O O . ASP D 2 58 ? 5.661 -179.762 39.211 1.00 54.98 587 ASP D O 1
#

CATH classification: 3.40.50.10190

Radius of gyration: 34.37 Å; Cα contacts (8 Å, |Δi|>4): 2109; chains: 4; bounding box: 93×91×87 Å

Sequence (1060 aa):
SSTSLLFEQQLNFLILVAAEAELPIAHSSTRKLLMMDNSCNNCQIYELYNENLKDVKTDKDWFMNKFGPQTVHFVISNTINFPFYKIVYFDLLIPVVSHTTWVQDSVKTKRHLRTNMYSPNPFHLLRDCQQVYISKSSFNKCCEYILYSDLLHLLGGTLVNYISNRTTHVIVQSPQDPIIATVSKLTFGEKPLREWKFVYPIWILYHFKMAKPLKGELATLCELDMQDTSEEQLFAKWEEVIGDKQTSSSQLTLHPNKTLFKNHHFAISPDLNFFTPLYWFLKGFIEDLDGKVTPLSFSDDLKSVYQAFPDIDCYIGHSANSPILEKTKSIKPEIHVGNVSWLFYMFALQKFTPVSQCKLIHQPFHAKLFTSKELTVAYTNYFGSQRFYIIQRLVEILGGLSSTPELTRKNTHLITKSTIGKKFKVAKKWSLDPQNAIIVTNHMMWLEQCYMNNSKLNPKDSRFQNFKLDDNMGWNIGQIGMDHGPLGSGSSIRVKLLQESVVKLNPKLVKHNFYRVEANDSEEEETEFDDQFCCIADIQLVDSSTSLLFEQLNFLILVAAEAELPIAHSTRKLLMMDNSCNNCQIYELYNENLKDVKTDKDWFMNKFGPQTVHFVISNTINFPFYKIVYFDLLIPVVSHTTWVQDSVKTKRHLRTNMYSPNPFHLLRDCQVYISKSSFNKCCEYILYSDLLHLLGGTLVNYISNRTTHVIVQSPQDPIIATVSKLTFEKPLREWKFVYPIWILYHFKMAKPLKGELATLCELDMQDTSEEQLFAKWEEVIGDKQTSSSQLTLHPNKTLFKNHHFAISPDLNFFTPLYWFLKGFIEDLDGKVTPLSFSDDLKSVYQAFPDIDCYIGHSANSPILEKTKSIKPEIHVGNVSWLFYMFALQKFTPVSQCKLIHQPFHAKLFTSKELTVAYTNYFGSQRFYIQRLVEILGGLSTPELTRKNTHLITKSTIGKKFKVAKKWSLDPQNAIIVTNHMWLEQCYMNNSKLNPKDSRFQNFKLDDNMGWNIGQIGMDHGSSIRVKLLQESVVKLNPKLVKHNFYRVEANDSEEEETEFDDQFCCIADIQLVD

InterPro domains:
  IPR001357 BRCT domain [PF00533] (119-211)
  IPR001357 BRCT domain [PF12738] (380-434)
  IPR001357 BRCT domain [PF16770] (827-917)
  IPR001357 BRCT domain [PS50172] (117-210)
  IPR001357 BRCT domain [PS50172] (370-466)
  IPR001357 BRCT domain [SM00292] (4-106)
  IPR001357 BRCT domain [SM00292] (119-216)
  IPR001357 BRCT domain [SM00292] (263-355)
  IPR001357 BRCT domain [SM00292] (372-456)
  IPR031906 Regulator of Ty1 transposition protein 107, BRCT domain [PF16771] (948-1060)
  IPR036420 BRCT domain superfamily [G3DSA:3.40.50.10190] (115-220)
  IPR036420 BRCT domain superfamily [G3DSA:3.40.50.10190] (376-468)
  IPR036420 BRCT domain superfamily [G3DSA:3.40.50.10190] (816-946)
  IPR036420 BRCT domain superfamily [G3DSA:3.40.50.10190] (947-1070)
  IPR036420 BRCT domain superfamily [SSF52113] (75-173)
  IPR036420 BRCT domain superfamily [SSF52113] (338-463)
  IPR053036 Cell Cycle and DNA Repair Regulator [PTHR47667] (5-1069)

Solvent-accessible surface area: 44552 Å² total; per-residue (Å²): 122,89,104,49,123,34,0,73,94,14,9,2,0,0,1,1,40,47,125,91,36,40,89,72,1,92,56,0,91,114,51,0,101,36,5,40,13,85,67,14,57,43,16,48,25,74,100,76,136,19,212,146,62,178,14,60,39,50,40,0,50,127,93,9,21,110,78,3,5,8,0,0,0,1,71,32,37,127,10,85,0,12,88,32,0,25,28,13,0,10,3,6,4,1,20,6,65,0,0,74,54,0,28,170,15,152,27,44,14,13,11,34,63,36,13,30,10,68,8,3,43,4,60,94,15,16,0,16,4,0,65,18,15,4,19,61,7,13,24,8,1,0,0,10,0,0,35,19,0,4,4,31,21,9,29,32,0,8,79,75,3,30,18,1,0,0,25,14,13,106,8,46,1,12,40,0,0,57,90,0,22,28,86,177,161,84,31,63,153,40,104,25,4,2,0,0,22,0,0,11,11,0,28,4,8,70,77,25,156,54,134,33,32,73,39,1,75,31,56,103,131,5,94,47,104,140,67,5,64,62,31,4,95,96,0,13,6,131,198,45,97,28,74,35,12,28,103,65,19,96,52,131,72,9,0,112,131,33,9,0,0,7,2,24,35,19,95,22,24,60,8,0,43,134,16,1,67,26,14,0,74,80,3,66,5,122,18,19,75,9,44,143,107,53,89,8,123,65,24,9,123,72,89,98,68,0,37,0,0,0,0,29,35,39,101,11,97,20,7,129,117,0,110,89,54,52,114,165,17,50,33,0,4,10,7,0,0,4,20,0,2,6,36,27,146,39,14,46,17,61,76,1,4,6,11,7,64,5,8,42,62,111,37,15,41,9,26,61,0,12,0,0,17,13,24,3,17,20,8,9,74,24,5,0,26,10,0,0,39,0,0,9,5,60,8,7,48,16,0,4,34,51,1,10,10,0,0,0,8,10,67,51,38,96,11,21,128,38,0,118,124,28,45,144,46,87,90,10,12,2,28,16,0,0,1,21,4,0,1,33,0,4,84,81,80,44,112,38,85,18,137,52,99,118,1,62,48,31,149,3,23,77,56,2,30,99,8,0,0,22,35,31,41,84,192,98,68,41,38,100,32,5,13,12,40,0,42,2,67,69,127,24,19,78,113,5,22,127,179,10,45,42,5,3,12,7,49,4,32,17,23,68,10,58,24,121,117,18,116,104,128,40,56,21,0,2,0,19,0,36,6,38,161,129,89,106,49,120,34,0,62,97,12,7,0,0,0,1,1,38,48,130,88,33,48,90,72,0,86,72,0,78,112,52,0,107,37,5,41,18,85,65,15,49,46,14,50,26,72,94,70,127,26,212,133,59,160,12,49,38,54,44,0,51,127,98,11,24,108,72,3,2,8,0,0,0,1,66,32,36,128,12,81,0,13,87,36,0,27,30,10,0,12,2,8,3,0,20,5,65,0,0,77,51,0,24,168,14,148,21,44,16,17,13,34,65,34,13,30,11,74,7,4,42,4,56,92,16,15,0,16,4,0,114,52,26,13,50,118,7,13,23,15,1,0,0,12,0,0,37,21,0,4,3,32,23,7,33,26,0,8,77,78,2,32,22,1,0,0,27,16,20,158,8,52,0,15,42,0,0,57,94,1,21,52,182,162,79,33,68,150,46,134,21,10,2,0,0,21,0,0,9,11,1,30,4,10,84,77,22,158,56,146,37,32,77,33,0,86,32,50,102,130,7,110,42,97,130,69,8,61,53,30,6,123,97,0,15,14,138,208,43,99,32,77,38,13,35,106,64,19,89,49,126,72,8,0,112,134,32,9,0,0,8,2,21,36,16,95,19,25,60,7,0,42,144,16,2,63,26,14,0,75,80,2,69,5,123,17,15,75,8,46,154,105,54,90,12,137,61,23,9,144,67,91,99,71,6,38,0,0,0,0,32,35,40,100,12,78,14,7,128,107,0,108,91,58,34,108,164,17,53,25,0,3,9,8,0,0,4,20,0,1,5,33,26,136,38,16,45,17,60,72,1,4,7,12,6,58,5,15,45,62,104,38,16,42,8,27,63,0,13,0,0,17,14,22,3,20,22,9,10,74,25,6,0,25,12,0,0,54,8,0,9,6,65,9,8,47,14,0,4,34,51,1,10,10,0,0,0,10,10,70,38,39,106,11,22,163,40,0,78,136,23,39,149,35,74,64,10,15,3,29,9,0,0,2,30,4,0,0,32,0,4,82,82,87,45,112,39,84,18,138,49,100,121,0,62,49,24,149,4,24,79,60,2,31,97,10,1,0,22,27,30,42,86,194,98,47,16,12,44,0,40,6,59,75,99,18,23,86,114,3,21,116,175,11,45,44,4,4,12,9,44,3,31,19,21,75,15,55,17,122,117,20,111,95,120,45,54,24,0,1,2,19,0,43,20,41,182

Foldseek 3Di:
DAEAQAQAAAEEEEEAADPVCVVLLVVLVVLCVRHHHPYYHYHYQVPDPCPVPPCAPVVCCVVPDQFAHQAYEDLACPDRCSLCCCLPLVHQYFHSVQSVVCSVVVHNDARLVGHNQLQLQQSQAEEEEDPQADDPLVVVVLLLLNQVSSYHYDPDDALSHAEYEHAALPRVVVVVQVCCAPPHHHRYDYWYFYSLCSVLCQQQVDHDDDPLVVLRTHDNVCPDPVSSVVSLCVNPNPVRHNNCNCVSQVQQQQAALEEEEEEPQNPDDVSVVVSLQVVQVSSVYHYDYDDPPDPVLVVCVVVVSHQEYEYAAPPDVVVVVVCVNPVRHQAWYSSLVVSCSSVSHDDGCLQFFLLTGRAYDALDAQQQAEEEEDDHHRCLVVVLQSLSVSNHYHYDPDDDLSGQEYEAQACDDDVNVVVVVQCPPPVRNRYYWYCVQSRVCRVVVHNDDRPPVVRVNNNQSNGSCSRPRNPSHDD/DDDDAFFWDKDKAQPVCPVVPDPPWDWPDKAWDPPDDDPDPVDDGPGTIMITTTGDDD/DAEAQLAAAAEEEEEAADPVCVVVLVVLVCLCVRHHHPYYHYHYQPPDDPPVDDCAPVNVCVVPDQFAHQEYEDLACPDRCSLRQCLFLVHQYFYSVQSVVCSVVVHNDARLVGHNQLQLQQSQAEEEEDCLADPPLVVVVLLLLNLVNSHHYAPDDALSHAEYEHAALVRVVVVVQVVCPPVHHRHDYWYFYSLCSVLCQQQVDHDDDPLVVLGTHDNVCPDPVSSVVSLCVRPNPVRHRNCNCVSQVQQQQQALEEEEEEVQSVDDVSVVVSLQVVQVSSVYHYDYDDPPDDVVVVCVVPVSHAEYEHAAPPDVVVVVVCVVVVRHQAWYPSLVVSCSSVSHDDGVLQFFLLGGRFYDALDAQQQAEEEEDDHGRCLVVLLQSLQVSNHYHYHPDDDLSGQEYEAQACDDDVNVVVVVQCPPPVRNHYYWYCVQSRVCRVVVHNDDRPPPVRVNNNQSNGSCSRPRNPRHDD/DFWDKDKDFPVCPVVPDPVWDWPDKAWDPPDPDPDPVDDRPTTMMITTTDDDD

Nearest PDB structures (foldseek):
  6j0y-assembly1_A  TM=1.002E+00  e=6.345E-94  Saccharomyces cerevisiae S288C
  6j0y-assembly2_B  TM=1.001E+00  e=8.782E-88  Saccharomyces cerevisiae S288C
  6j0x-assembly1_A  TM=9.923E-01  e=2.541E-82  Saccharomyces cerevisiae S288C
  6j0x-assembly3_C  TM=9.903E-01  e=2.831E-82  Saccharomyces cerevisiae S288C
  6j0x-assembly4_D  TM=9.917E-01  e=8.330E-82  Saccharomyces cerevisiae S288C

Secondary structure (DSSP, 8-state):
----STTBT-EEEEEE-SGGGHHHHHHHHHHHHHTTBSEEEEEEGGGS-GGGS---HHHHHHHH-SS---EEE-S-S-STTHHIIIIIS---EE-HHHHHHHHHHTS---SGGG---TT-TTTT-EEEEPTTT--HHHHHHHHHHHHHTT-EEESSB-TT--EEE-SSTT-THHHHHHT-EE--EESS---EE-THHHHHHHHH-S---HHHHHHTB--TT--SHHHHHHHHHHHHSTTS--SSHHHHS--TTTTTT-EEEEPTT----HHHHHHHHHHHHHTT-EEEE--TT--HHHHHHH-TT--EEE-SBTT-HHHHHHHHH-TT-EEE-HHHHHHHHHHTS---GGGS-GGGSPBPPP-S-TTT-EEEEES--THHHHHHHHHHHHHT-EEESSB-TT-SEEEESSS-SHHHHHHHHHHT-TTT-PEEE-HHHHHHHHHHTS---TTSGGGS---GGG-GGGSTT-TT---/----STTTT-EEEEEE-SGGGHHHHHHHHHHHHHTT-SEEEEEEGGGS--SSS---HHHHHHHH-SS---EEE-S-S-STTHHIIIIIS---EE-HHHHHHHHHHTS---SGGG---TT-TTTT-EEEE-TTT--HHHHHHHHHHHHHTT-EEESSB-TT--EEE-SSTT-THHHHHHT-B---BSS---EE-THHHHHHHHH-S---HHHHHHTB--TT--SHHHHHHHHHHHHSTTS--SSTTTSS--TTTTTT-EEEE-TT----HHHHHHHHHHHHHTT-EEEE--TT--HHHHHHH-TT--EEE-SBTT-HHHHHHHHH-TT-EEE-HHHHHHHHHHTS---GGGS-GGGSPBPPP-S-TTT-EEEEES--THHHHHHHHHHHHHT-EEESSEETT-SEEEESSS-SHHHHHHHHHHT-TTT--EEE-HHHHHHHHHHTS---TTSGGGS---GGG-GGGSTT-TT---/----TT-EEEEEEEHHHHTTB-TTSPEEEEEE-BS----STTS-TT--EEEEEEEPP-/--EEEEEEEGGGTTTS-TTSPEEEEEEEES----STTS-TT--EEEEEEEPP-

GO terms:
  GO:0090734 site of DNA damage (C, IDA)
  GO:0003682 chromatin binding (F, IDA)
  GO:0035361 Cul8-RING ubiquitin ligase complex (C, IDA)
  GO:0071944 cell periphery (C, HDA)
  GO:0005634 nucleus (C, HDA)
  GO:0010526 transposable element silencing (P, IMP)
  GO:1903775 regulation of DNA double-strand break processing (P, IMP)
  GO:1990683 DNA double-strand break attachment to nuclear envelope (P, IMP)
  GO:2000001 regulation of DNA damage checkpoint (P, IMP)
  GO:0006302 double-strand break repair (P, IMP)
  GO:0005515 protein binding (F, IPI)

B-factor: mean 40.13, std 16.25, range [14.57, 125.31]